Protein AF-A0A848XUY5-F1 (afdb_monomer)

pLDDT: mean 81.18, std 20.62, range [21.52, 98.75]

Foldseek 3Di:
DKKWKWKDDPPDPDIDIDIDDDFAWEFCCGVVHPPDPQTHNGFWTWHQDPQWTKIAGPPGPQAKAFPNHGDRIDTAHQWGWIQGNNMIMTMHHPDDDPPDPDDDDDDDDDDDDDDDDDDDDDDDDDDDDDDDDDDDDDDDDDDDDDDDDDDDDDDDDDDDDDDDDDDDDDDDDDDDDDDDPPDPDQAWWKWKKKAQPPPRDIDIDIGGPFAWEFCDPPGNHHDNDPQTHRTAWTWGADPLWIKIAGPPGPNAKADPNHGDRIDTAGQKHWIDSPPMIMIMHIPPDDDPDDDDDPPPPPPPPFQFWFQPLVVRATHNDDDDDDPQPPPPQLLDQAHAPVVVVVVLQAEAEAAEEEEALALLSLLLLLQQQLLFNAQSRAAYEHRDPANCVLVQLLCVLLLQDQQHFDLDAQLLASLDLRSPPGQLQVQLVCCVVVVDPVVRNVVSVCQVVQPPPRHPGDTHRNNSRRVSSVLSCVQQVVVSRYDNWDWQEWHHYPVQWIKIWIFDDDDDPSNTTYIYIYQEYEYENAFRGATDDPQLSVVCVVPVPCQFEDESSHRHVVVLVCQLPPNWEEEEEDQAPSSLSVLVSQVCSCPVRVGNHAYEYEDQDQQPWAQDDVPDGFDADLSHTAQDSCLQVVLLDPDVVVCLLPDDLVVLLVVCVSNDDHHDHPDPVSSVSSVVCVVVVRYHYDHFDWPHWDADPVRWIWTWTADDDDDGDTDIDTTRHYYYHDGGHQALCSPSHSVNVCVSLVADAGPVNAGEADPLQWSVSNRGPLGTYGYFASRQPSYSTPPRNGSVNSSSNSVSVLVVCVVSVRPRRHDCDPVSVVVSSVCSVVSHRD

Nearest PDB structures (foldseek):
  8p5x-assembly1_G  TM=8.507E-01  e=6.288E-07  Corynebacterium glutamicum ATCC 13032
  6i2p-assembly1_D  TM=8.169E-01  e=5.958E-07  Mycobacterium tuberculosis H37Rv
  7rj3-assembly3_C  TM=8.129E-01  e=7.392E-07  Mycobacterium tuberculosis
  3poa-assembly1_A  TM=7.738E-01  e=2.172E-06  Mycobacterium tuberculosis
  2kb4-assembly1_A  TM=5.402E-01  e=4.312E-07  Corynebacterium glutamicum

Structure (mmCIF, N/CA/C/O backbone):
data_AF-A0A848XUY5-F1
#
_entry.id   AF-A0A848XUY5-F1
#
loop_
_atom_site.group_PDB
_atom_site.id
_atom_site.type_symbol
_atom_site.label_atom_id
_atom_site.label_alt_id
_atom_site.label_comp_id
_atom_site.label_asym_id
_atom_site.label_entity_id
_atom_site.label_seq_id
_atom_site.pdbx_PDB_ins_code
_atom_site.Cartn_x
_atom_site.Cartn_y
_atom_site.Cartn_z
_atom_site.occupancy
_atom_site.B_iso_or_equiv
_atom_site.auth_seq_id
_atom_site.auth_comp_id
_atom_site.auth_asym_id
_atom_site.auth_atom_id
_atom_site.pdbx_PDB_model_num
ATOM 1 N N . MET A 1 1 ? 24.608 6.977 44.009 1.00 84.44 1 MET A N 1
ATOM 2 C CA . MET A 1 1 ? 25.437 6.082 44.845 1.00 84.44 1 MET A CA 1
ATOM 3 C C . MET A 1 1 ? 26.122 5.158 43.877 1.00 84.44 1 MET A C 1
ATOM 5 O O . MET A 1 1 ? 25.407 4.545 43.091 1.00 84.44 1 MET A O 1
ATOM 9 N N . GLN A 1 2 ? 27.449 5.103 43.902 1.00 90.62 2 GLN A N 1
ATOM 10 C CA . GLN A 1 2 ? 28.195 4.242 42.998 1.00 90.62 2 GLN A CA 1
ATOM 11 C C . GLN A 1 2 ? 28.331 2.852 43.626 1.00 90.62 2 GLN A C 1
ATOM 13 O O . GLN A 1 2 ? 28.545 2.725 44.833 1.00 90.62 2 GLN A O 1
ATOM 18 N N . ILE A 1 3 ? 28.183 1.816 42.814 1.00 92.25 3 ILE A N 1
ATOM 19 C CA . ILE A 1 3 ? 28.379 0.426 43.212 1.00 92.25 3 ILE A CA 1
ATOM 20 C C . ILE A 1 3 ? 29.400 -0.243 42.308 1.00 92.25 3 ILE A C 1
ATOM 22 O O . ILE A 1 3 ? 29.560 0.124 41.142 1.00 92.25 3 ILE A O 1
ATOM 26 N N . HIS A 1 4 ? 30.045 -1.248 42.874 1.00 93.00 4 HIS A N 1
ATOM 27 C CA . HIS A 1 4 ? 30.844 -2.239 42.190 1.00 93.00 4 HIS A CA 1
ATOM 28 C C . HIS A 1 4 ? 30.069 -3.562 42.150 1.00 93.00 4 HIS A C 1
ATOM 30 O O . HIS A 1 4 ? 29.403 -3.923 43.124 1.00 93.00 4 HIS A O 1
ATOM 36 N N . LEU A 1 5 ? 30.120 -4.250 41.014 1.00 93.38 5 LEU A N 1
ATOM 37 C CA . LEU A 1 5 ? 29.415 -5.497 40.740 1.00 93.38 5 LEU A CA 1
ATOM 38 C C . LEU A 1 5 ? 30.357 -6.489 40.072 1.00 93.38 5 LEU A C 1
ATOM 40 O O . LEU A 1 5 ? 30.982 -6.153 39.064 1.00 93.38 5 LEU A O 1
ATOM 44 N N . THR A 1 6 ? 30.360 -7.722 40.559 1.00 92.50 6 THR A N 1
ATOM 45 C CA . THR A 1 6 ? 30.968 -8.871 39.883 1.00 92.50 6 THR A CA 1
ATOM 46 C C . THR A 1 6 ? 29.929 -9.974 39.712 1.00 92.50 6 THR A C 1
ATOM 48 O O . THR A 1 6 ? 28.989 -10.090 40.499 1.00 92.50 6 THR A O 1
ATOM 51 N N . TRP A 1 7 ? 30.049 -10.783 38.661 1.00 92.75 7 TRP A N 1
ATOM 52 C CA . TRP A 1 7 ? 29.212 -11.972 38.495 1.00 92.75 7 TRP A CA 1
ATOM 53 C C . TRP A 1 7 ? 29.959 -13.109 37.810 1.00 92.75 7 TRP A C 1
ATOM 55 O O . TRP A 1 7 ? 30.884 -12.879 37.027 1.00 92.75 7 TRP A O 1
ATOM 65 N N . GLN A 1 8 ? 29.532 -14.337 38.102 1.00 81.69 8 GLN A N 1
ATOM 66 C CA . GLN A 1 8 ? 30.068 -15.557 37.508 1.00 81.69 8 GLN A CA 1
ATOM 67 C C . GLN A 1 8 ? 28.933 -16.443 36.988 1.00 81.69 8 GLN A C 1
ATOM 69 O O . GLN A 1 8 ? 27.937 -16.690 37.677 1.00 81.69 8 GLN A O 1
ATOM 74 N N . GLU A 1 9 ? 29.094 -16.929 35.760 1.00 78.56 9 GLU A N 1
ATOM 75 C CA . GLU A 1 9 ? 28.190 -17.908 35.158 1.00 78.56 9 GLU A CA 1
ATOM 76 C C . GLU A 1 9 ? 28.526 -19.341 35.623 1.00 78.56 9 GLU A C 1
ATOM 78 O O . GLU A 1 9 ? 29.703 -19.671 35.782 1.00 78.56 9 GLU A O 1
ATOM 83 N N . PRO A 1 10 ? 27.526 -20.220 35.831 1.00 67.25 10 PRO A N 1
ATOM 84 C CA . PRO A 1 10 ? 27.782 -21.627 36.134 1.00 67.25 10 PRO A CA 1
ATOM 85 C C . PRO A 1 10 ? 28.558 -22.306 35.003 1.00 67.25 10 PRO A C 1
ATOM 87 O O . PRO A 1 10 ? 28.301 -22.040 33.829 1.00 67.25 10 PRO A O 1
ATOM 90 N N . ASP A 1 11 ? 29.462 -23.218 35.363 1.00 63.69 11 ASP A N 1
ATOM 91 C CA . ASP A 1 11 ? 30.249 -24.041 34.431 1.00 63.69 11 ASP A CA 1
ATOM 92 C C . ASP A 1 11 ? 31.072 -23.236 33.394 1.00 63.69 11 ASP A C 1
ATOM 94 O O . ASP A 1 11 ? 31.400 -23.741 32.317 1.00 63.69 11 ASP A O 1
ATOM 98 N N . SER A 1 12 ? 31.423 -21.985 33.720 1.00 61.41 12 SER A N 1
ATOM 99 C CA . SER A 1 12 ? 32.083 -21.034 32.821 1.00 61.41 12 SER A CA 1
ATOM 100 C C . SER A 1 12 ? 33.153 -20.199 33.542 1.00 61.41 12 SER A C 1
ATOM 102 O O . SER A 1 12 ? 32.933 -19.705 34.647 1.00 61.41 12 SER A O 1
ATOM 104 N N . ASP A 1 13 ? 34.293 -19.975 32.878 1.00 58.00 13 ASP A N 1
ATOM 105 C CA . ASP A 1 13 ? 35.346 -19.036 33.317 1.00 58.00 13 ASP A CA 1
ATOM 106 C C . ASP A 1 13 ? 34.985 -17.560 33.008 1.00 58.00 13 ASP A C 1
ATOM 108 O O . ASP A 1 13 ? 35.811 -16.654 33.148 1.00 58.00 13 ASP A O 1
ATOM 112 N N . VAL A 1 14 ? 33.758 -17.290 32.538 1.00 57.22 14 VAL A N 1
ATOM 113 C CA . VAL A 1 14 ? 33.273 -15.931 32.261 1.00 57.22 14 VAL A CA 1
ATOM 114 C C . VAL A 1 14 ? 32.941 -15.221 33.573 1.00 57.22 14 VAL A C 1
ATOM 116 O O . VAL A 1 14 ? 31.885 -15.424 34.176 1.00 57.22 14 VAL A O 1
ATOM 119 N N . HIS A 1 15 ? 33.852 -14.335 33.970 1.00 74.06 15 HIS A N 1
ATOM 120 C CA . HIS A 1 15 ? 33.647 -13.348 35.021 1.00 74.06 15 HIS A CA 1
ATOM 121 C C . HIS A 1 15 ? 33.309 -11.988 34.406 1.00 74.06 15 HIS A C 1
ATOM 123 O O . HIS A 1 15 ? 34.047 -11.476 33.559 1.00 74.06 15 HIS A O 1
ATOM 129 N N . GLY A 1 16 ? 32.200 -11.395 34.841 1.00 84.81 16 GLY A N 1
ATOM 130 C CA . GLY A 1 16 ? 31.842 -10.018 34.519 1.00 84.81 16 GLY A CA 1
ATOM 131 C C . GLY A 1 16 ? 32.128 -9.079 35.685 1.00 84.81 16 GLY A C 1
ATOM 132 O O . GLY A 1 16 ? 31.945 -9.450 36.841 1.00 84.81 16 GLY A O 1
ATOM 133 N N . GLU A 1 17 ? 32.556 -7.858 35.372 1.00 91.50 17 GLU A N 1
ATOM 134 C CA . GLU A 1 17 ? 32.852 -6.793 36.332 1.00 91.50 17 GLU A CA 1
ATOM 135 C C . GLU A 1 17 ? 32.244 -5.478 35.819 1.00 91.50 17 GLU A C 1
ATOM 137 O O . GLU A 1 17 ? 32.333 -5.158 34.628 1.00 91.50 17 GLU A O 1
ATOM 142 N N . TRP A 1 18 ? 31.601 -4.706 36.694 1.00 92.12 18 TRP A N 1
ATOM 143 C CA . TRP A 1 18 ? 31.014 -3.415 36.341 1.00 92.12 18 TRP A CA 1
ATOM 144 C C . TRP A 1 18 ? 31.002 -2.446 37.521 1.00 92.12 18 TRP A C 1
ATOM 146 O O . TRP A 1 18 ? 30.765 -2.830 38.661 1.00 92.12 18 TRP A O 1
ATOM 156 N N . THR A 1 19 ? 31.206 -1.160 37.236 1.00 92.94 19 THR A N 1
ATOM 157 C CA . THR A 1 19 ? 31.108 -0.084 38.230 1.00 92.94 19 THR A CA 1
ATOM 158 C C . THR A 1 19 ? 30.273 1.066 37.675 1.00 92.94 19 THR A C 1
ATOM 160 O O . THR A 1 19 ? 30.491 1.494 36.540 1.00 92.94 19 THR A O 1
ATOM 163 N N . GLY A 1 20 ? 29.347 1.600 38.472 1.00 88.81 20 GLY A N 1
ATOM 164 C CA . GLY A 1 20 ? 28.476 2.704 38.061 1.00 88.81 20 GLY A CA 1
ATOM 165 C C . GLY A 1 20 ? 27.367 3.009 39.066 1.00 88.81 20 GLY A C 1
ATOM 166 O O . GLY A 1 20 ? 27.387 2.519 40.192 1.00 88.81 20 GLY A O 1
ATOM 167 N N . ASP A 1 21 ? 26.431 3.873 38.681 1.00 92.19 21 ASP A N 1
ATOM 168 C CA . ASP A 1 21 ? 25.461 4.472 39.601 1.00 92.19 21 ASP A CA 1
ATOM 169 C C . ASP A 1 21 ? 24.143 3.699 39.749 1.00 92.19 21 ASP A C 1
ATOM 171 O O . ASP A 1 21 ? 23.639 3.083 38.813 1.00 92.19 21 ASP A O 1
ATOM 175 N N . LEU A 1 22 ? 23.560 3.812 40.945 1.00 88.56 22 LEU A N 1
ATOM 176 C CA . LEU A 1 22 ? 22.193 3.403 41.271 1.00 88.56 22 LEU A CA 1
ATOM 177 C C . LEU A 1 22 ? 21.163 4.523 41.015 1.00 88.56 22 LEU A C 1
ATOM 179 O O . LEU A 1 22 ? 21.488 5.695 41.239 1.00 88.56 22 LEU A O 1
ATOM 183 N N . PRO A 1 23 ? 19.903 4.186 40.665 1.00 91.62 23 PRO A N 1
ATOM 184 C CA . PRO A 1 23 ? 19.337 2.833 40.589 1.00 91.62 23 PRO A CA 1
ATOM 185 C C . PRO A 1 23 ? 19.767 2.074 39.328 1.00 91.62 23 PRO A C 1
ATOM 187 O O . PRO A 1 23 ? 19.905 2.665 38.258 1.00 91.62 23 PRO A O 1
ATOM 190 N N . LEU A 1 24 ? 19.948 0.758 39.453 1.00 94.94 24 LEU A N 1
ATOM 191 C CA . LEU A 1 24 ? 20.446 -0.098 38.377 1.00 94.94 24 LEU A CA 1
ATOM 192 C C . LEU A 1 24 ? 19.530 -1.298 38.158 1.00 94.94 24 LEU A C 1
ATOM 194 O O . LEU A 1 24 ? 19.258 -2.054 39.088 1.00 94.94 24 LEU A O 1
ATOM 198 N N . THR A 1 25 ? 19.114 -1.520 36.915 1.00 95.81 25 THR A N 1
ATOM 199 C CA . THR A 1 25 ? 18.418 -2.748 36.515 1.00 95.81 25 THR A CA 1
ATOM 200 C C . THR A 1 25 ? 19.422 -3.748 35.950 1.00 95.81 25 THR A C 1
ATOM 202 O O . THR A 1 25 ? 20.247 -3.392 35.109 1.00 95.81 25 THR A O 1
ATOM 205 N N . LEU A 1 26 ? 19.331 -4.997 36.400 1.00 94.50 26 LEU A N 1
ATOM 206 C CA . LEU A 1 26 ? 20.158 -6.126 35.990 1.00 94.50 26 LEU A CA 1
ATOM 207 C C . LEU A 1 26 ? 19.325 -7.130 35.195 1.00 94.50 26 LEU A C 1
ATOM 209 O O . LEU A 1 26 ? 18.190 -7.446 35.556 1.00 94.50 26 LEU A O 1
ATOM 213 N N . GLY A 1 27 ? 19.895 -7.653 34.117 1.00 91.25 27 GLY A N 1
ATOM 214 C CA . GLY A 1 27 ? 19.245 -8.586 33.211 1.00 91.25 27 GLY A CA 1
ATOM 215 C C . GLY A 1 27 ? 20.075 -8.846 31.955 1.00 91.25 27 GLY A C 1
ATOM 216 O O . GLY A 1 27 ? 21.204 -8.377 31.807 1.00 91.25 27 GLY A O 1
ATOM 217 N N . ARG A 1 28 ? 19.507 -9.610 31.024 1.00 89.69 28 ARG A N 1
ATOM 218 C CA . ARG A 1 28 ? 20.199 -10.024 29.794 1.00 89.69 28 ARG A CA 1
ATOM 219 C C . ARG A 1 28 ? 20.286 -8.928 28.728 1.00 89.69 28 ARG A C 1
ATOM 221 O O . ARG A 1 28 ? 21.084 -9.034 27.806 1.00 89.69 28 ARG A O 1
ATOM 228 N N . THR A 1 29 ? 19.472 -7.875 28.827 1.00 84.31 29 THR A N 1
ATOM 229 C CA . THR A 1 29 ? 19.471 -6.750 27.867 1.00 84.31 29 THR A CA 1
ATOM 230 C C . THR A 1 29 ? 19.693 -5.389 28.529 1.00 84.31 29 THR A C 1
ATOM 232 O O . THR A 1 29 ? 19.430 -4.357 27.916 1.00 84.31 29 THR A O 1
ATOM 235 N N . THR A 1 30 ? 20.154 -5.372 29.780 1.00 89.12 30 THR A N 1
ATOM 236 C CA . THR A 1 30 ? 20.510 -4.157 30.527 1.00 89.12 30 THR A CA 1
ATOM 237 C C . THR A 1 30 ? 21.969 -3.754 30.278 1.00 89.12 30 THR A C 1
ATOM 239 O O . THR A 1 30 ? 22.682 -4.391 29.503 1.00 89.12 30 THR A O 1
ATOM 242 N N . LYS A 1 31 ? 22.443 -2.691 30.940 1.00 84.75 31 LYS A N 1
ATOM 243 C CA . LYS A 1 31 ? 23.869 -2.341 31.007 1.00 84.75 31 LYS A CA 1
ATOM 244 C C . LYS A 1 31 ? 24.259 -2.166 32.487 1.00 84.75 31 LYS A C 1
ATOM 246 O O . LYS A 1 31 ? 23.826 -1.172 33.063 1.00 84.75 31 LYS A O 1
ATOM 251 N N . PRO A 1 32 ? 25.036 -3.085 33.095 1.00 89.50 32 PRO A N 1
ATOM 252 C CA . PRO A 1 32 ? 25.695 -4.240 32.480 1.00 89.50 32 PRO A CA 1
ATOM 253 C C . PRO A 1 32 ? 24.696 -5.297 31.989 1.00 89.50 32 PRO A C 1
ATOM 255 O O . PRO A 1 32 ? 23.566 -5.362 32.473 1.00 89.50 32 PRO A O 1
ATOM 258 N N . ALA A 1 33 ? 25.116 -6.097 31.009 1.00 88.69 33 ALA A N 1
ATOM 259 C CA . ALA A 1 33 ? 24.353 -7.230 30.497 1.00 88.69 33 ALA A CA 1
ATOM 260 C C . ALA A 1 33 ? 24.896 -8.520 31.118 1.00 88.69 33 ALA A C 1
ATOM 262 O O . ALA A 1 33 ? 26.097 -8.777 31.044 1.00 88.69 33 ALA A O 1
ATOM 263 N N . ILE A 1 34 ? 24.012 -9.322 31.705 1.00 88.94 34 ILE A N 1
ATOM 264 C CA . ILE A 1 34 ? 24.334 -10.645 32.248 1.00 88.94 34 ILE A CA 1
ATOM 265 C C . ILE A 1 34 ? 23.803 -11.673 31.240 1.00 88.94 34 ILE A C 1
ATOM 267 O O . ILE A 1 34 ? 22.612 -12.003 31.257 1.00 88.94 34 ILE A O 1
ATOM 271 N N . ASP A 1 35 ? 24.650 -12.111 30.300 1.00 82.75 35 ASP A N 1
ATOM 272 C CA . ASP A 1 35 ? 24.235 -12.848 29.089 1.00 82.75 35 ASP A CA 1
ATOM 273 C C . ASP A 1 35 ? 24.018 -14.355 29.295 1.00 82.75 35 ASP A C 1
ATOM 275 O O . ASP A 1 35 ? 24.440 -15.203 28.511 1.00 82.75 35 ASP A O 1
ATOM 279 N N . HIS A 1 36 ? 23.278 -14.700 30.345 1.00 84.81 36 HIS A N 1
ATOM 280 C CA . HIS A 1 36 ? 22.932 -16.083 30.629 1.00 84.81 36 HIS A CA 1
ATOM 281 C C . HIS A 1 36 ? 21.496 -16.411 30.160 1.00 84.81 36 HIS A C 1
ATOM 283 O O . HIS A 1 36 ? 20.560 -15.682 30.506 1.00 84.81 36 HIS A O 1
ATOM 289 N N . PRO A 1 37 ? 21.231 -17.523 29.438 1.00 85.00 37 PRO A N 1
ATOM 290 C CA . PRO A 1 37 ? 19.901 -17.839 28.886 1.00 85.00 37 PRO A CA 1
ATOM 291 C C . PRO A 1 37 ? 18.752 -17.925 29.904 1.00 85.00 37 PRO A C 1
ATOM 293 O O . PRO A 1 37 ? 17.587 -17.741 29.543 1.00 85.00 37 PRO A O 1
ATOM 296 N N . GLN A 1 38 ? 19.067 -18.201 31.173 1.00 86.56 38 GLN A N 1
ATOM 297 C CA . GLN A 1 38 ? 18.101 -18.233 32.278 1.00 86.56 38 GLN A CA 1
ATOM 298 C C . GLN A 1 38 ? 17.907 -16.871 32.977 1.00 86.56 38 GLN A C 1
ATOM 300 O O . GLN A 1 38 ? 17.117 -16.778 33.915 1.00 86.56 38 GLN A O 1
ATOM 305 N N . VAL A 1 39 ? 18.565 -15.805 32.518 1.00 90.31 39 VAL A N 1
ATOM 306 C CA . VAL A 1 39 ? 18.364 -14.437 33.008 1.00 90.31 39 VAL A CA 1
ATOM 307 C C . VAL A 1 39 ? 17.351 -13.706 32.109 1.00 90.31 39 VAL A C 1
ATOM 309 O O . VAL A 1 39 ? 17.447 -13.694 30.876 1.00 90.31 39 VAL A O 1
ATOM 312 N N . THR A 1 40 ? 16.327 -13.119 32.735 1.00 92.12 40 THR A N 1
ATOM 313 C CA . THR A 1 40 ? 15.281 -12.324 32.066 1.00 92.12 40 THR A CA 1
ATOM 314 C C . THR A 1 40 ? 15.867 -11.028 31.477 1.00 92.12 40 THR A C 1
ATOM 316 O O . THR A 1 40 ? 16.925 -10.574 31.907 1.00 92.12 40 THR A O 1
ATOM 319 N N . ARG A 1 41 ? 15.212 -10.434 30.463 1.00 88.75 41 ARG A N 1
ATOM 320 C CA . ARG A 1 41 ? 15.667 -9.196 29.782 1.00 88.75 41 ARG A CA 1
ATOM 321 C C . ARG A 1 41 ? 15.962 -8.067 30.777 1.00 88.75 41 ARG A C 1
ATOM 323 O O . ARG A 1 41 ? 17.072 -7.543 30.789 1.00 88.75 41 ARG A O 1
ATOM 330 N N . GLU A 1 42 ? 14.996 -7.808 31.649 1.00 92.88 42 GLU A N 1
ATOM 331 C CA . GLU A 1 42 ? 15.132 -7.124 32.935 1.00 92.88 42 GLU A CA 1
ATOM 332 C C . GLU A 1 42 ? 14.764 -8.178 33.991 1.00 92.88 42 GLU A C 1
ATOM 334 O O . GLU A 1 42 ? 13.758 -8.867 33.824 1.00 92.88 42 GLU A O 1
ATOM 339 N N . HIS A 1 43 ? 15.615 -8.408 34.991 1.00 94.50 43 HIS A N 1
ATOM 340 C CA . HIS A 1 43 ? 15.476 -9.516 35.946 1.00 94.50 43 HIS A CA 1
ATOM 341 C C . HIS A 1 43 ? 15.237 -8.997 37.361 1.00 94.50 43 HIS A C 1
ATOM 343 O O . HIS A 1 43 ? 14.264 -9.381 38.000 1.00 94.50 43 HIS A O 1
ATOM 349 N N . ALA A 1 44 ? 16.105 -8.099 37.824 1.00 95.12 44 ALA A N 1
ATOM 350 C CA . ALA A 1 44 ? 16.014 -7.481 39.137 1.00 95.12 44 ALA A CA 1
ATOM 351 C C . ALA A 1 44 ? 16.512 -6.033 39.079 1.00 95.12 44 ALA A C 1
ATOM 353 O O . ALA A 1 44 ? 17.289 -5.671 38.193 1.00 95.12 44 ALA A O 1
ATOM 354 N N . ARG A 1 45 ? 16.091 -5.201 40.031 1.00 96.56 45 ARG A N 1
ATOM 355 C CA . ARG A 1 45 ? 16.589 -3.834 40.221 1.00 96.56 45 ARG A CA 1
ATOM 356 C C . ARG A 1 45 ? 17.271 -3.701 41.576 1.00 96.56 45 ARG A C 1
ATOM 358 O O . ARG A 1 45 ? 16.760 -4.197 42.577 1.00 96.56 45 ARG A O 1
ATOM 365 N N . LEU A 1 46 ? 18.399 -3.001 41.589 1.00 95.62 46 LEU A N 1
ATOM 366 C CA . LEU A 1 46 ? 19.055 -2.491 42.783 1.00 95.62 46 LEU A CA 1
ATOM 367 C C . LEU A 1 46 ? 18.706 -1.009 42.962 1.00 95.62 46 LEU A C 1
ATOM 369 O O . LEU A 1 46 ? 18.825 -0.213 42.027 1.00 95.62 46 LEU A O 1
ATOM 373 N N . ASP A 1 47 ? 18.324 -0.641 44.179 1.00 94.56 47 ASP A N 1
ATOM 374 C CA . ASP A 1 47 ? 18.106 0.732 44.638 1.00 94.56 47 ASP A CA 1
ATOM 375 C C . ASP A 1 47 ? 18.969 0.996 45.891 1.00 94.56 47 ASP A C 1
ATOM 377 O O . ASP A 1 47 ? 19.313 0.062 46.614 1.00 94.56 47 ASP A O 1
ATOM 381 N N . TRP A 1 48 ? 19.311 2.258 46.182 1.00 93.19 48 TRP A N 1
ATOM 382 C CA . TRP A 1 48 ? 19.951 2.645 47.453 1.00 93.19 48 TRP A CA 1
ATOM 383 C C . TRP A 1 48 ? 18.965 3.442 48.306 1.00 93.19 48 TRP A C 1
ATOM 385 O O . TRP A 1 48 ? 18.569 4.544 47.923 1.00 93.19 48 TRP A O 1
ATOM 395 N N . VAL A 1 49 ? 18.571 2.891 49.454 1.00 89.25 49 VAL A N 1
ATOM 396 C CA . VAL A 1 49 ? 17.542 3.453 50.343 1.00 89.25 49 VAL A CA 1
ATOM 397 C C . VAL A 1 49 ? 18.030 3.358 51.786 1.00 89.25 49 VAL A C 1
ATOM 399 O O . VAL A 1 49 ? 18.567 2.332 52.184 1.00 89.25 49 VAL A O 1
ATOM 402 N N . ASP A 1 50 ? 17.894 4.442 52.554 1.00 82.94 50 ASP A N 1
ATOM 403 C CA . ASP A 1 50 ? 18.211 4.517 53.993 1.00 82.94 50 ASP A CA 1
ATOM 404 C C . ASP A 1 50 ? 19.591 3.958 54.411 1.00 82.94 50 ASP A C 1
ATOM 406 O O . ASP A 1 50 ? 19.791 3.491 55.531 1.00 82.94 50 ASP A O 1
ATOM 410 N N . GLY A 1 51 ? 20.580 4.053 53.513 1.00 82.69 51 GLY A N 1
ATOM 411 C CA . GLY A 1 51 ? 21.949 3.583 53.750 1.00 82.69 51 GLY A CA 1
ATOM 412 C C . GLY A 1 51 ? 22.201 2.115 53.386 1.00 82.69 51 GLY A C 1
ATOM 413 O O . GLY A 1 51 ? 23.224 1.571 53.795 1.00 82.69 51 GLY A O 1
ATOM 414 N N . GLN A 1 52 ? 21.292 1.479 52.642 1.00 87.38 52 GLN A N 1
ATOM 415 C CA . GLN A 1 52 ? 21.384 0.076 52.241 1.00 87.38 52 GLN A CA 1
ATOM 416 C C . GLN A 1 52 ? 21.020 -0.145 50.765 1.00 87.38 52 GLN A C 1
ATOM 418 O O . GLN A 1 52 ? 20.247 0.607 50.165 1.00 87.38 52 GLN A O 1
ATOM 423 N N . LEU A 1 53 ? 21.552 -1.226 50.198 1.00 93.44 53 LEU A N 1
ATOM 424 C CA . LEU A 1 53 ? 21.152 -1.798 48.919 1.00 93.44 53 LEU A CA 1
ATOM 425 C C . LEU A 1 53 ? 19.843 -2.569 49.078 1.00 93.44 53 LEU A C 1
ATOM 427 O O . LEU A 1 53 ? 19.744 -3.490 49.889 1.00 93.44 53 LEU A O 1
ATOM 431 N N . ILE A 1 54 ? 18.860 -2.221 48.256 1.00 95.56 54 ILE A N 1
ATOM 432 C CA . ILE A 1 54 ? 17.582 -2.915 48.146 1.00 95.56 54 ILE A CA 1
ATOM 433 C C . ILE A 1 54 ? 17.550 -3.627 46.797 1.00 95.56 54 ILE A C 1
ATOM 435 O O . ILE A 1 54 ? 17.578 -2.974 45.755 1.00 95.56 54 ILE A O 1
ATOM 439 N N . LEU A 1 55 ? 17.464 -4.954 46.816 1.00 96.31 55 LEU A N 1
ATOM 440 C CA . LEU A 1 55 ? 17.252 -5.787 45.634 1.00 96.31 55 LEU A CA 1
ATOM 441 C C . LEU A 1 55 ? 15.753 -6.058 45.477 1.00 96.31 55 LEU A C 1
ATOM 443 O O . LEU A 1 55 ? 15.094 -6.406 46.452 1.00 96.31 55 LEU A O 1
ATOM 447 N N . THR A 1 56 ? 15.212 -5.900 44.271 1.00 96.44 56 THR A N 1
ATOM 448 C CA . THR A 1 56 ? 13.798 -6.166 43.944 1.00 96.44 56 THR A CA 1
ATOM 449 C C . THR A 1 56 ? 13.708 -6.994 42.665 1.00 96.44 56 THR A C 1
ATOM 451 O O . THR A 1 56 ? 14.262 -6.582 41.646 1.00 96.44 56 THR A O 1
ATOM 454 N N . ASP A 1 57 ? 13.013 -8.129 42.693 1.00 96.12 57 ASP A N 1
ATOM 455 C CA . ASP A 1 57 ? 12.733 -8.939 41.500 1.00 96.12 57 ASP A CA 1
ATOM 456 C C . ASP A 1 57 ? 11.691 -8.241 40.603 1.00 96.12 57 ASP A C 1
ATOM 458 O O . ASP A 1 57 ? 10.770 -7.583 41.091 1.00 96.12 57 ASP A O 1
ATOM 462 N N . LEU A 1 58 ? 11.846 -8.347 39.281 1.00 93.50 58 LEU A N 1
ATOM 463 C CA . LEU A 1 58 ? 10.973 -7.708 38.288 1.00 93.50 58 LEU A CA 1
ATOM 464 C C . LEU A 1 58 ? 10.077 -8.731 37.566 1.00 93.50 58 LEU A C 1
ATOM 466 O O . LEU A 1 58 ? 10.009 -8.745 36.338 1.00 93.50 58 LEU A O 1
ATOM 470 N N . GLU A 1 59 ? 9.408 -9.595 38.335 1.00 91.19 59 GLU A N 1
ATOM 471 C CA . GLU A 1 59 ? 8.591 -10.719 37.841 1.00 91.19 59 GLU A CA 1
ATOM 472 C C . GLU A 1 59 ? 9.406 -11.669 36.937 1.00 91.19 59 GLU A C 1
ATOM 474 O O . GLU A 1 59 ? 9.000 -12.070 35.839 1.00 91.19 59 GLU A O 1
ATOM 479 N N . SER A 1 60 ? 10.614 -12.007 37.388 1.00 92.31 60 SER A N 1
ATOM 480 C CA . SER A 1 60 ? 11.581 -12.773 36.614 1.00 92.31 60 SER A CA 1
ATOM 481 C C . SER A 1 60 ? 11.143 -14.226 36.395 1.00 92.31 60 SER A C 1
ATOM 483 O O . SER A 1 60 ? 10.509 -14.866 37.232 1.00 92.31 60 SER A O 1
ATOM 485 N N . ARG A 1 61 ? 11.517 -14.805 35.244 1.00 86.69 61 ARG A N 1
ATOM 486 C CA . ARG A 1 61 ? 11.077 -16.164 34.876 1.00 86.69 61 ARG A CA 1
ATOM 487 C C . ARG A 1 61 ? 11.608 -17.259 35.808 1.00 86.69 61 ARG A C 1
ATOM 489 O O . ARG A 1 61 ? 10.943 -18.279 35.962 1.00 86.69 61 ARG A O 1
ATOM 496 N N . ASN A 1 62 ? 12.815 -17.080 36.341 1.00 88.00 62 ASN A N 1
ATOM 497 C CA . ASN A 1 62 ? 13.544 -18.113 37.082 1.00 88.00 62 ASN A CA 1
ATOM 498 C C . ASN A 1 62 ? 13.859 -17.716 38.535 1.00 88.00 62 ASN A C 1
ATOM 500 O O . ASN A 1 62 ? 14.504 -18.498 39.225 1.00 88.00 62 ASN A O 1
ATOM 504 N N . GLY A 1 63 ? 13.391 -16.548 38.988 1.00 89.62 63 GLY A N 1
ATOM 505 C CA . GLY A 1 63 ? 13.551 -16.057 40.353 1.00 89.62 63 GLY A CA 1
ATOM 506 C C . GLY A 1 63 ? 14.897 -15.386 40.642 1.00 89.62 63 GLY A C 1
ATOM 507 O O . GLY A 1 63 ? 15.956 -15.792 40.149 1.00 89.62 63 GLY A O 1
ATOM 508 N N . THR A 1 64 ? 14.825 -14.388 41.520 1.00 95.25 64 THR A N 1
ATOM 509 C CA . THR A 1 64 ? 15.955 -13.821 42.259 1.00 95.25 64 THR A CA 1
ATOM 510 C C . THR A 1 64 ? 16.063 -14.502 43.627 1.00 95.25 64 THR A C 1
ATOM 512 O O . THR A 1 64 ? 15.047 -14.710 44.293 1.00 95.25 64 THR A O 1
ATOM 515 N N . PHE A 1 65 ? 17.278 -14.847 44.062 1.00 93.81 65 PHE A N 1
ATOM 516 C CA . PHE A 1 65 ? 17.524 -15.543 45.333 1.00 93.81 65 PHE A CA 1
ATOM 517 C C . PHE A 1 65 ? 18.589 -14.842 46.181 1.00 93.81 65 PHE A C 1
ATOM 519 O O . PHE A 1 65 ? 19.575 -14.331 45.647 1.00 93.81 65 PHE A O 1
ATOM 526 N N . VAL A 1 66 ? 18.432 -14.886 47.504 1.00 93.06 66 VAL A N 1
ATOM 527 C CA . VAL A 1 66 ? 19.422 -14.440 48.499 1.00 93.06 66 VAL A CA 1
ATOM 528 C C . VAL A 1 66 ? 19.538 -15.536 49.555 1.00 93.06 66 VAL A C 1
ATOM 530 O O . VAL A 1 66 ? 18.521 -16.007 50.052 1.00 93.06 66 VAL A O 1
ATOM 533 N N . ALA A 1 67 ? 20.763 -15.977 49.868 1.00 86.50 67 ALA A N 1
ATOM 534 C CA . ALA A 1 67 ? 21.014 -17.140 50.737 1.00 86.50 67 ALA A CA 1
ATOM 535 C C . ALA A 1 67 ? 20.189 -18.395 50.345 1.00 86.50 67 ALA A C 1
ATOM 537 O O . ALA A 1 67 ? 19.664 -19.104 51.197 1.00 86.50 67 ALA A O 1
ATOM 538 N N . ASP A 1 68 ? 20.062 -18.631 49.033 1.00 83.38 68 ASP A N 1
ATOM 539 C CA . ASP A 1 68 ? 19.261 -19.683 48.380 1.00 83.38 68 ASP A CA 1
ATOM 540 C C . ASP A 1 68 ? 17.735 -19.664 48.599 1.00 83.38 68 ASP A C 1
ATOM 542 O O . ASP A 1 68 ? 17.024 -20.459 47.977 1.00 83.38 68 ASP A O 1
ATOM 546 N N . GLU A 1 69 ? 17.196 -18.701 49.347 1.00 87.44 69 GLU A N 1
ATOM 547 C CA . GLU A 1 69 ? 15.755 -18.436 49.400 1.00 87.44 69 GLU A CA 1
ATOM 548 C C . GLU A 1 69 ? 15.328 -17.489 48.265 1.00 87.44 69 GLU A C 1
ATOM 550 O O . GLU A 1 69 ? 16.017 -16.515 47.953 1.00 87.44 69 GLU A O 1
ATOM 555 N N . GLN A 1 70 ? 14.192 -17.776 47.617 1.00 92.75 70 GLN A N 1
ATOM 556 C CA . GLN A 1 70 ? 13.639 -16.917 46.563 1.00 92.75 70 GLN A CA 1
ATOM 557 C C . GLN A 1 70 ? 12.995 -15.671 47.183 1.00 92.75 70 GLN A C 1
ATOM 559 O O . GLN A 1 70 ? 12.195 -15.787 48.111 1.00 92.75 70 GLN A O 1
ATOM 564 N N . VAL A 1 71 ? 13.306 -14.491 46.644 1.00 91.62 71 VAL A N 1
ATOM 565 C CA . VAL A 1 71 ? 12.868 -13.202 47.193 1.00 91.62 71 VAL A CA 1
ATOM 566 C C . VAL A 1 71 ? 12.253 -12.300 46.124 1.00 91.62 71 VAL A C 1
ATOM 568 O O . VAL A 1 71 ? 12.854 -12.056 45.082 1.00 91.62 71 VAL A O 1
ATOM 571 N N . ASP A 1 72 ? 11.083 -11.729 46.422 1.00 89.31 72 ASP A N 1
ATOM 572 C CA . ASP A 1 72 ? 10.515 -10.625 45.631 1.00 89.31 72 ASP A CA 1
ATOM 573 C C . ASP A 1 72 ? 11.261 -9.307 45.922 1.00 89.31 72 ASP A C 1
ATOM 575 O O . ASP A 1 72 ? 11.399 -8.435 45.064 1.00 89.31 72 ASP A O 1
ATOM 579 N N . ARG A 1 73 ? 11.755 -9.155 47.160 1.00 94.38 73 ARG A N 1
ATOM 580 C CA . ARG A 1 73 ? 12.557 -8.018 47.626 1.00 94.38 73 ARG A CA 1
ATOM 581 C C . ARG A 1 73 ? 13.445 -8.427 48.804 1.00 94.38 73 ARG A C 1
ATOM 583 O O . ARG A 1 73 ? 12.972 -9.117 49.703 1.00 94.38 73 ARG A O 1
ATOM 590 N N . ALA A 1 74 ? 14.691 -7.956 48.831 1.00 93.62 74 ALA A N 1
ATOM 591 C CA . ALA A 1 74 ? 15.650 -8.201 49.910 1.00 93.62 74 ALA A CA 1
ATOM 592 C C . ALA A 1 74 ? 16.505 -6.963 50.235 1.00 93.62 74 ALA A C 1
ATOM 594 O O . ALA A 1 74 ? 16.741 -6.106 49.381 1.00 93.62 74 ALA A O 1
ATOM 595 N N . GLU A 1 75 ? 16.982 -6.891 51.478 1.00 94.25 75 GLU A N 1
ATOM 596 C CA . GLU A 1 75 ? 17.894 -5.858 51.978 1.00 94.25 75 GLU A CA 1
ATOM 597 C C . GLU A 1 75 ? 19.305 -6.459 52.071 1.00 94.25 75 GLU A C 1
ATOM 599 O O . GLU A 1 75 ? 19.511 -7.455 52.761 1.00 94.25 75 GLU A O 1
ATOM 604 N N . LEU A 1 76 ? 20.270 -5.889 51.341 1.00 90.38 76 LEU A N 1
ATOM 605 C CA . LEU A 1 76 ? 21.639 -6.416 51.217 1.00 90.38 76 LEU A CA 1
ATOM 606 C C . LEU A 1 76 ? 22.679 -5.598 52.008 1.00 90.38 76 LEU A C 1
ATOM 608 O O . LEU A 1 76 ? 23.874 -5.866 51.918 1.00 90.38 76 LEU A O 1
ATOM 612 N N . GLY A 1 77 ? 22.269 -4.571 52.760 1.00 88.44 77 GLY A N 1
ATOM 613 C CA . GLY A 1 77 ? 23.202 -3.684 53.464 1.00 88.44 77 GLY A CA 1
ATOM 614 C C . GLY A 1 77 ? 24.126 -2.916 52.506 1.00 88.44 77 GLY A C 1
ATOM 615 O O . GLY A 1 77 ? 23.705 -2.504 51.430 1.00 88.44 77 GLY A O 1
ATOM 616 N N . ALA A 1 78 ? 25.388 -2.698 52.885 1.00 85.50 78 ALA A N 1
ATOM 617 C CA . ALA A 1 78 ? 26.370 -2.021 52.026 1.00 85.50 78 ALA A CA 1
ATOM 618 C C . ALA A 1 78 ? 27.031 -2.952 50.986 1.00 85.50 78 ALA A C 1
ATOM 620 O O . ALA A 1 78 ? 27.691 -2.469 50.068 1.00 85.50 78 ALA A O 1
ATOM 621 N N . SER A 1 79 ? 26.868 -4.270 51.119 1.00 91.19 79 SER A N 1
ATOM 622 C CA . SER A 1 79 ? 27.424 -5.276 50.209 1.00 91.19 79 SER A CA 1
ATOM 623 C C . SER A 1 79 ? 26.749 -6.628 50.422 1.00 91.19 79 SER A C 1
ATOM 625 O O . SER A 1 79 ? 26.571 -7.027 51.573 1.00 91.19 79 SER A O 1
ATOM 627 N N . GLY A 1 80 ? 26.467 -7.371 49.355 1.00 90.56 80 GLY A N 1
ATOM 628 C CA . GLY A 1 80 ? 25.868 -8.699 49.470 1.00 90.56 80 GLY A CA 1
ATOM 629 C C . GLY A 1 80 ? 25.981 -9.543 48.205 1.00 90.56 80 GLY A C 1
ATOM 630 O O . GLY A 1 80 ? 26.333 -9.046 47.138 1.00 90.56 80 GLY A O 1
ATOM 631 N N . THR A 1 81 ? 25.640 -10.821 48.341 1.00 93.19 81 THR A N 1
ATOM 632 C CA . THR A 1 81 ? 25.655 -11.813 47.258 1.00 93.19 81 THR A CA 1
ATOM 633 C C . THR A 1 81 ? 24.235 -12.308 47.004 1.00 93.19 81 THR A C 1
ATOM 635 O O . THR A 1 81 ? 23.505 -12.635 47.942 1.00 93.19 81 THR A O 1
ATOM 638 N N . PHE A 1 82 ? 23.834 -12.365 45.738 1.00 94.88 82 PHE A N 1
ATOM 639 C CA . PHE A 1 82 ? 22.515 -12.821 45.301 1.00 94.88 82 PHE A CA 1
ATOM 640 C C . PHE A 1 82 ? 22.620 -13.605 43.989 1.00 94.88 82 PHE A C 1
ATOM 642 O O . PHE A 1 82 ? 23.658 -13.605 43.330 1.00 94.88 82 PHE A O 1
ATOM 649 N N . ARG A 1 83 ? 21.551 -14.305 43.606 1.00 94.12 83 ARG A N 1
ATOM 650 C CA . ARG A 1 83 ? 21.522 -15.161 42.415 1.00 94.12 83 ARG A CA 1
ATOM 651 C C . ARG A 1 83 ? 20.369 -14.771 41.488 1.00 94.12 83 ARG A C 1
ATOM 653 O O . ARG A 1 83 ? 19.241 -14.620 41.949 1.00 94.12 83 ARG A O 1
ATOM 660 N N . LEU A 1 84 ? 20.649 -14.624 40.191 1.00 93.50 84 LEU A N 1
ATOM 661 C CA . LEU A 1 84 ? 19.668 -14.332 39.135 1.00 93.50 84 LEU A CA 1
ATOM 662 C C . LEU A 1 84 ? 19.517 -15.567 38.240 1.00 93.50 84 LEU A C 1
ATOM 664 O O . LEU A 1 84 ? 20.389 -15.859 37.415 1.00 93.50 84 LEU A O 1
ATOM 668 N N . GLY A 1 85 ? 18.436 -16.336 38.398 1.00 87.44 85 GLY A N 1
ATOM 669 C CA . GLY A 1 85 ? 18.396 -17.689 37.834 1.00 87.44 85 GLY A CA 1
ATOM 670 C C . GLY A 1 85 ? 19.535 -18.523 38.443 1.00 87.44 85 GLY A C 1
ATOM 671 O O . GLY A 1 85 ? 19.504 -18.739 39.649 1.00 87.44 85 GLY A O 1
ATOM 672 N N . PRO A 1 86 ? 20.550 -18.983 37.688 1.00 88.19 86 PRO A N 1
ATOM 673 C CA . PRO A 1 86 ? 21.699 -19.688 38.252 1.00 88.19 86 PRO A CA 1
ATOM 674 C C . PRO A 1 86 ? 22.965 -18.815 38.395 1.00 88.19 86 PRO A C 1
ATOM 676 O O . PRO A 1 86 ? 23.931 -19.273 38.992 1.00 88.19 86 PRO A O 1
ATOM 679 N N . VAL A 1 87 ? 22.982 -17.582 37.870 1.00 91.44 87 VAL A N 1
ATOM 680 C CA . VAL A 1 87 ? 24.165 -16.697 37.888 1.00 91.44 87 VAL A CA 1
ATOM 681 C C . VAL A 1 87 ? 24.329 -16.068 39.266 1.00 91.44 87 VAL A C 1
ATOM 683 O O . VAL A 1 87 ? 23.391 -15.432 39.749 1.00 91.44 87 VAL A O 1
ATOM 686 N N . VAL A 1 88 ? 25.508 -16.209 39.875 1.00 91.94 88 VAL A N 1
ATOM 687 C CA . VAL A 1 88 ? 25.843 -15.575 41.160 1.00 91.94 88 VAL A CA 1
ATOM 688 C C . VAL A 1 88 ? 26.396 -14.175 40.903 1.00 91.94 88 VAL A C 1
ATOM 690 O O . VAL A 1 88 ? 27.252 -13.996 40.038 1.00 91.94 88 VAL A O 1
ATOM 693 N N . VAL A 1 89 ? 25.892 -13.192 41.648 1.00 93.75 89 VAL A N 1
ATOM 694 C CA . VAL A 1 89 ? 26.254 -11.775 41.559 1.00 93.75 89 VAL A CA 1
ATOM 695 C C . VAL A 1 89 ? 26.649 -11.276 42.947 1.00 93.75 89 VAL A C 1
ATOM 697 O O . VAL A 1 89 ? 25.896 -11.448 43.907 1.00 93.75 89 VAL A O 1
ATOM 700 N N . GLU A 1 90 ? 27.803 -10.626 43.051 1.00 94.31 90 GLU A N 1
ATOM 701 C CA . GLU A 1 90 ? 28.243 -9.914 44.251 1.00 94.31 90 GLU A CA 1
ATOM 702 C C . GLU A 1 90 ? 28.165 -8.407 44.001 1.00 94.31 90 GLU A C 1
ATOM 704 O O . GLU A 1 90 ? 28.540 -7.917 42.935 1.00 94.31 90 GLU A O 1
ATOM 709 N N . VAL A 1 91 ? 27.656 -7.661 44.982 1.00 94.56 91 VAL A N 1
ATOM 710 C CA . VAL A 1 91 ? 27.536 -6.200 44.929 1.00 94.56 91 VAL A CA 1
ATOM 711 C C . VAL A 1 91 ? 28.192 -5.561 46.144 1.00 94.56 91 VAL A C 1
ATOM 713 O O . VAL A 1 91 ? 28.021 -6.029 47.269 1.00 94.56 91 VAL A O 1
ATOM 716 N N . GLN A 1 92 ? 28.891 -4.447 45.933 1.00 93.06 92 GLN A N 1
ATOM 717 C CA . GLN A 1 92 ? 29.448 -3.605 46.987 1.00 93.06 92 GLN A CA 1
ATOM 718 C C . GLN A 1 92 ? 29.182 -2.127 46.686 1.00 93.06 92 GLN A C 1
ATOM 720 O O . GLN A 1 92 ? 29.446 -1.645 45.586 1.00 93.06 92 GLN A O 1
ATOM 725 N N . ALA A 1 93 ? 28.680 -1.380 47.667 1.00 88.81 93 ALA A N 1
ATOM 726 C CA . ALA A 1 93 ? 28.561 0.068 47.573 1.00 88.81 93 ALA A CA 1
ATOM 727 C C . ALA A 1 93 ? 29.913 0.746 47.812 1.00 88.81 93 ALA A C 1
ATOM 729 O O . ALA A 1 93 ? 30.580 0.510 48.821 1.00 88.81 93 ALA A O 1
ATOM 730 N N . LEU A 1 94 ? 30.291 1.629 46.889 1.00 87.31 94 LEU A N 1
ATOM 731 C CA . LEU A 1 94 ? 31.493 2.446 46.988 1.00 87.31 94 LEU A CA 1
ATOM 732 C C . LEU A 1 94 ? 31.175 3.675 47.843 1.00 87.31 94 LEU A C 1
ATOM 734 O O . LEU A 1 94 ? 30.866 4.758 47.342 1.00 87.31 94 LEU A O 1
ATOM 738 N N . LEU A 1 95 ? 31.200 3.476 49.162 1.00 75.81 95 LEU A N 1
ATOM 739 C CA . LEU A 1 95 ? 31.117 4.570 50.123 1.00 75.81 95 LEU A CA 1
ATOM 740 C C . LEU A 1 95 ? 32.391 5.428 50.015 1.00 75.81 95 LEU A C 1
ATOM 742 O O . LEU A 1 95 ? 33.486 4.864 50.010 1.00 75.81 95 LEU A O 1
ATOM 746 N N . PRO A 1 96 ? 32.288 6.768 49.942 1.00 59.09 96 PRO A N 1
ATOM 747 C CA . PRO A 1 96 ? 33.466 7.622 50.020 1.00 59.09 96 PRO A CA 1
ATOM 748 C C . PRO A 1 96 ? 34.118 7.450 51.395 1.00 59.09 96 PRO A C 1
ATOM 750 O O . PRO A 1 96 ? 33.423 7.486 52.415 1.00 59.09 96 PRO A O 1
ATOM 753 N N . GLU A 1 97 ? 35.441 7.275 51.431 1.00 47.91 97 GLU A N 1
ATOM 754 C CA . GLU A 1 97 ? 36.166 7.261 52.702 1.00 47.91 97 GLU A CA 1
ATOM 755 C C . GLU A 1 97 ? 35.961 8.600 53.432 1.00 47.91 97 GLU A C 1
ATOM 757 O O . GLU A 1 97 ? 35.940 9.656 52.786 1.00 47.91 97 GLU A O 1
ATOM 762 N N . PRO A 1 98 ? 35.769 8.589 54.763 1.00 42.84 98 PRO A N 1
ATOM 763 C CA . PRO A 1 98 ? 35.623 9.821 55.521 1.00 42.84 98 PRO A CA 1
ATOM 764 C C . PRO A 1 98 ? 36.923 10.626 55.432 1.00 42.84 98 PRO A C 1
ATOM 766 O O . PRO A 1 98 ? 37.985 10.121 55.787 1.00 42.84 98 PRO A O 1
ATOM 769 N N . GLU A 1 99 ? 36.837 11.882 54.981 1.00 39.62 99 GLU A N 1
ATOM 770 C CA . GLU A 1 99 ? 37.992 12.786 54.947 1.00 39.62 99 GLU A CA 1
ATOM 771 C C . GLU A 1 99 ? 38.646 12.856 56.336 1.00 39.62 99 GLU A C 1
ATOM 773 O O . GLU A 1 99 ? 37.994 13.224 57.319 1.00 39.62 99 GLU A O 1
ATOM 778 N N . GLU A 1 100 ? 39.941 12.527 56.421 1.00 38.25 100 GLU A N 1
ATOM 779 C CA . GLU A 1 100 ? 40.715 12.694 57.651 1.00 38.25 100 GLU A CA 1
ATOM 780 C C . GLU A 1 100 ? 40.686 14.167 58.080 1.00 38.25 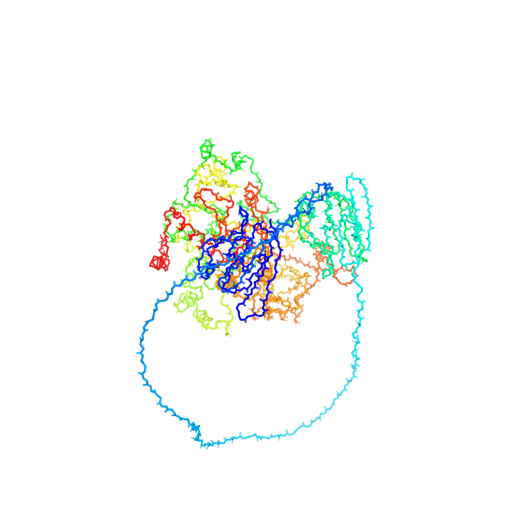100 GLU A C 1
ATOM 782 O O . GLU A 1 100 ? 41.312 15.044 57.477 1.00 38.25 100 GLU A O 1
ATOM 787 N N . THR A 1 101 ? 39.952 14.455 59.155 1.00 37.19 101 THR A N 1
ATOM 788 C CA . THR A 1 101 ? 39.882 15.797 59.731 1.00 37.19 101 THR A CA 1
ATOM 789 C C . THR A 1 101 ? 41.258 16.237 60.212 1.00 37.19 101 THR A C 1
ATOM 791 O O . THR A 1 101 ? 41.782 15.694 61.184 1.00 37.19 101 THR A O 1
ATOM 794 N N . VAL A 1 102 ? 41.817 17.263 59.568 1.00 38.78 102 VAL A N 1
ATOM 795 C CA . VAL A 1 102 ? 43.094 17.883 59.945 1.00 38.78 102 VAL A CA 1
ATOM 796 C C . VAL A 1 102 ? 43.029 18.410 61.384 1.00 38.78 102 VAL A C 1
ATOM 798 O O . VAL A 1 102 ? 42.319 19.373 61.678 1.00 38.78 102 VAL A O 1
ATOM 801 N N . ILE A 1 103 ? 43.797 17.790 62.282 1.00 36.84 103 ILE A N 1
ATOM 802 C CA . ILE A 1 103 ? 43.867 18.145 63.706 1.00 36.84 103 ILE A CA 1
ATOM 803 C C . ILE A 1 103 ? 44.831 19.326 63.921 1.00 36.84 103 ILE A C 1
ATOM 805 O O . ILE A 1 103 ? 45.969 19.314 63.452 1.00 36.84 103 ILE A O 1
ATOM 809 N N . ALA A 1 104 ? 44.392 20.329 64.688 1.00 32.75 104 ALA A N 1
ATOM 810 C CA . ALA A 1 104 ? 45.255 21.352 65.287 1.00 32.75 104 ALA A CA 1
ATOM 811 C C . ALA A 1 104 ? 45.683 20.918 66.714 1.00 32.75 104 ALA A C 1
ATOM 813 O O . ALA A 1 104 ? 44.917 20.219 67.375 1.00 32.75 104 ALA A O 1
ATOM 814 N N . PRO A 1 105 ? 46.890 21.283 67.194 1.00 40.44 105 PRO A N 1
ATOM 815 C CA . PRO A 1 105 ? 47.596 20.516 68.229 1.00 40.44 105 PRO A CA 1
ATOM 816 C C . PRO A 1 105 ? 47.068 20.644 69.674 1.00 40.44 105 PRO A C 1
ATOM 818 O O . PRO A 1 105 ? 46.460 21.644 70.055 1.00 40.44 105 PRO A O 1
ATOM 821 N N . GLU A 1 106 ? 47.376 19.607 70.463 1.00 40.84 106 GLU A N 1
ATOM 822 C CA . GLU A 1 106 ? 46.958 19.334 71.853 1.00 40.84 106 GLU A CA 1
ATOM 823 C C . GLU A 1 106 ? 47.511 20.298 72.926 1.00 40.84 106 GLU A C 1
ATOM 825 O O . GLU A 1 106 ? 48.384 21.131 72.654 1.00 40.84 106 GLU A O 1
ATOM 830 N N . PRO A 1 107 ? 47.032 20.169 74.184 1.00 33.66 107 PRO A N 1
ATOM 831 C CA . PRO A 1 107 ? 47.869 19.543 75.236 1.00 33.66 107 PRO A CA 1
ATOM 832 C C . PRO A 1 107 ? 47.042 18.691 76.265 1.00 33.66 107 PRO A C 1
ATOM 834 O O . PRO A 1 107 ? 45.815 18.687 76.189 1.00 33.66 107 PRO A O 1
ATOM 837 N N . PRO A 1 108 ? 47.636 17.993 77.264 1.00 45.69 108 PRO A N 1
ATOM 838 C CA . PRO A 1 108 ? 48.223 16.660 77.083 1.00 45.69 108 PRO A CA 1
ATOM 839 C C . PRO A 1 108 ? 47.743 15.582 78.099 1.00 45.69 108 PRO A C 1
ATOM 841 O O . PRO A 1 108 ? 47.251 15.895 79.178 1.00 45.69 108 PRO A O 1
ATOM 844 N N . GLU A 1 109 ? 48.001 14.315 77.745 1.00 37.16 109 GLU A N 1
ATOM 845 C CA . GLU A 1 109 ? 48.218 13.114 78.591 1.00 37.16 109 GLU A CA 1
ATOM 846 C C . GLU A 1 109 ? 47.312 12.788 79.805 1.00 37.16 109 GLU A C 1
ATOM 848 O O . GLU A 1 109 ? 47.320 13.465 80.833 1.00 37.16 109 GLU A O 1
ATOM 853 N N . LEU A 1 110 ? 46.770 11.558 79.801 1.00 30.55 110 LEU A N 1
ATOM 854 C CA . LEU A 1 110 ? 47.075 10.587 80.866 1.00 30.55 110 LEU A CA 1
ATOM 855 C C . LEU A 1 110 ? 46.889 9.133 80.394 1.00 30.55 110 LEU A C 1
ATOM 857 O O . LEU A 1 110 ? 45.991 8.822 79.615 1.00 30.55 110 LEU A O 1
ATOM 861 N N . ILE A 1 111 ? 47.791 8.262 80.848 1.00 31.66 111 ILE A N 1
ATOM 862 C CA . ILE A 1 111 ? 47.982 6.876 80.397 1.00 31.66 111 ILE A CA 1
ATOM 863 C C . ILE A 1 111 ? 47.253 5.906 81.349 1.00 31.66 111 ILE A C 1
ATOM 865 O O . ILE A 1 111 ? 47.190 6.172 82.546 1.00 31.66 111 ILE A O 1
ATOM 869 N N . GLU A 1 112 ? 46.777 4.776 80.805 1.00 31.67 112 GLU A N 1
ATOM 870 C CA . GLU A 1 112 ? 46.901 3.384 81.316 1.00 31.67 112 GLU A CA 1
ATOM 871 C C . GLU A 1 112 ? 45.589 2.558 81.301 1.00 31.67 112 GLU A C 1
ATOM 873 O O . GLU A 1 112 ? 44.517 3.116 81.497 1.00 31.67 112 GLU A O 1
ATOM 878 N N . THR A 1 113 ? 45.551 1.212 81.240 1.00 30.55 113 THR A N 1
ATOM 879 C CA . THR A 1 113 ? 46.201 0.130 80.445 1.00 30.55 113 THR A CA 1
ATOM 880 C C . THR A 1 113 ? 45.483 -1.206 80.834 1.00 30.55 113 THR A C 1
ATOM 882 O O . THR A 1 113 ? 45.078 -1.344 81.980 1.00 30.55 113 THR A O 1
ATOM 885 N N . ILE A 1 114 ? 45.430 -2.219 79.942 1.00 34.53 114 ILE A N 1
ATOM 886 C CA . ILE A 1 114 ? 45.184 -3.688 80.155 1.00 34.53 114 ILE A CA 1
ATOM 887 C C . ILE A 1 114 ? 43.835 -4.197 80.754 1.00 34.53 114 ILE A C 1
ATOM 889 O O . ILE A 1 114 ? 43.527 -3.929 81.908 1.00 34.53 114 ILE A O 1
ATOM 893 N N . ALA A 1 115 ? 43.140 -5.108 80.033 1.00 29.44 115 ALA A N 1
ATOM 894 C CA . ALA A 1 115 ? 42.940 -6.547 80.386 1.00 29.44 115 ALA A CA 1
ATOM 895 C C . ALA A 1 115 ? 41.627 -7.208 79.873 1.00 29.44 115 ALA A C 1
ATOM 897 O O . ALA A 1 115 ? 40.576 -6.582 79.812 1.00 29.44 115 ALA A O 1
ATOM 898 N N . ALA A 1 116 ? 41.725 -8.501 79.519 1.00 35.47 116 ALA A N 1
ATOM 899 C CA . ALA A 1 116 ? 40.659 -9.445 79.097 1.00 35.47 116 ALA A CA 1
ATOM 900 C C . ALA A 1 116 ? 40.078 -10.219 80.337 1.00 35.47 116 ALA A C 1
ATOM 902 O O . ALA A 1 116 ? 40.363 -9.734 81.437 1.00 35.47 116 ALA A O 1
ATOM 903 N N . PRO A 1 117 ? 39.365 -11.392 80.291 1.00 54.31 117 PRO A N 1
ATOM 904 C CA . PRO A 1 117 ? 38.959 -12.287 79.174 1.00 54.31 117 PRO A CA 1
ATOM 905 C C . PRO A 1 117 ? 37.560 -13.009 79.281 1.00 54.31 117 PRO A C 1
ATOM 907 O O . PRO A 1 117 ? 36.805 -12.768 80.212 1.00 54.31 117 PRO A O 1
ATOM 910 N N . GLU A 1 118 ? 37.274 -13.900 78.305 1.00 40.12 118 GLU A N 1
ATOM 911 C CA . GLU A 1 118 ? 36.607 -15.249 78.322 1.00 40.12 118 GLU A CA 1
ATOM 912 C C . GLU A 1 118 ? 35.310 -15.642 79.105 1.00 40.12 118 GLU A C 1
ATOM 914 O O . GLU A 1 118 ? 34.999 -15.100 80.160 1.00 40.12 118 GLU A O 1
ATOM 919 N N . ALA A 1 119 ? 34.684 -16.747 78.604 1.00 37.91 119 ALA A N 1
ATOM 920 C CA . ALA A 1 119 ? 34.021 -17.892 79.312 1.00 37.91 119 ALA A CA 1
ATOM 921 C C . ALA A 1 119 ? 32.476 -18.099 79.077 1.00 37.91 119 ALA A C 1
ATOM 923 O O . ALA A 1 119 ? 31.775 -17.101 78.958 1.00 37.91 119 ALA A O 1
ATOM 924 N N . VAL A 1 120 ? 31.825 -19.300 79.029 1.00 41.06 120 VAL A N 1
ATOM 925 C CA . VAL A 1 120 ? 32.203 -20.761 78.999 1.00 41.06 120 VAL A CA 1
ATOM 926 C C . VAL A 1 120 ? 30.943 -21.705 78.857 1.00 41.06 120 VAL A C 1
ATOM 928 O O . VAL A 1 120 ? 29.877 -21.280 79.289 1.00 41.06 120 VAL A O 1
ATOM 931 N N . GLU A 1 121 ? 31.089 -22.958 78.335 1.00 38.28 121 GLU A N 1
ATOM 932 C CA . GLU A 1 121 ? 30.249 -24.221 78.499 1.00 38.28 121 GLU A CA 1
ATOM 933 C C . GLU A 1 121 ? 28.723 -24.270 78.133 1.00 38.28 121 GLU A C 1
ATOM 935 O O . GLU A 1 121 ? 28.077 -23.232 78.072 1.00 38.28 121 GLU A O 1
ATOM 940 N N . GLU A 1 122 ? 27.979 -25.398 77.963 1.00 36.12 122 GLU A N 1
ATOM 941 C CA . GLU A 1 122 ? 28.080 -26.838 77.508 1.00 36.12 122 GLU A CA 1
ATOM 942 C C . GLU A 1 122 ? 26.645 -27.492 77.684 1.00 36.12 122 GLU A C 1
ATOM 944 O O . GLU A 1 122 ? 25.745 -26.746 78.086 1.00 36.12 122 GLU A O 1
ATOM 949 N N . PRO A 1 123 ? 26.322 -28.820 77.560 1.00 54.03 123 PRO A N 1
ATOM 950 C CA . PRO A 1 123 ? 26.725 -29.942 76.671 1.00 54.03 123 PRO A CA 1
ATOM 951 C C . PRO A 1 123 ? 25.520 -30.766 76.058 1.00 54.03 123 PRO A C 1
ATOM 953 O O . PRO A 1 123 ? 24.370 -30.341 76.115 1.00 54.03 123 PRO A O 1
ATOM 956 N N . GLY A 1 124 ? 25.782 -31.956 75.460 1.00 33.56 124 GLY A N 1
ATOM 957 C CA . GLY A 1 124 ? 24.820 -32.895 74.794 1.00 33.56 124 GLY A CA 1
ATOM 958 C C . GLY A 1 124 ? 24.000 -33.857 75.707 1.00 33.56 124 GLY A C 1
ATOM 959 O O . GLY A 1 124 ? 23.801 -33.499 76.868 1.00 33.56 124 GLY A O 1
ATOM 960 N N . PRO A 1 125 ? 23.513 -35.065 75.266 1.00 57.22 125 PRO A N 1
ATOM 961 C CA . PRO A 1 125 ? 24.267 -36.093 74.505 1.00 57.22 125 PRO A CA 1
ATOM 962 C C . PRO A 1 125 ? 23.457 -36.968 73.469 1.00 57.22 125 PRO A C 1
ATOM 964 O O . PRO A 1 125 ? 22.515 -36.492 72.845 1.00 57.22 125 PRO A O 1
ATOM 967 N N . VAL A 1 126 ? 23.880 -38.234 73.257 1.00 40.47 126 VAL A N 1
ATOM 968 C CA . VAL A 1 126 ? 23.761 -39.132 72.064 1.00 40.47 126 VAL A CA 1
ATOM 969 C C . VAL A 1 126 ? 22.879 -40.390 72.289 1.00 40.47 126 VAL A C 1
ATOM 971 O O . VAL A 1 126 ? 22.768 -40.818 73.435 1.00 40.47 126 VAL A O 1
ATOM 974 N N . ASP A 1 127 ? 22.382 -41.063 71.225 1.00 36.22 127 ASP A N 1
ATOM 975 C CA . ASP A 1 127 ? 22.217 -42.547 71.199 1.00 36.22 127 ASP A CA 1
ATOM 976 C C . ASP A 1 127 ? 22.356 -43.203 69.779 1.00 36.22 127 ASP A C 1
ATOM 978 O O . ASP A 1 127 ? 22.491 -42.516 68.769 1.00 36.22 127 ASP A O 1
ATOM 982 N N . THR A 1 128 ? 22.395 -44.543 69.766 1.00 35.41 128 THR A N 1
ATOM 983 C CA . THR A 1 128 ? 22.986 -45.586 68.879 1.00 35.41 128 THR A CA 1
ATOM 984 C C . THR A 1 128 ? 22.080 -46.167 67.754 1.00 35.41 128 THR A C 1
ATOM 986 O O . THR A 1 128 ? 21.017 -45.627 67.471 1.00 35.41 128 THR A O 1
ATOM 989 N N . SER A 1 129 ? 22.358 -47.352 67.163 1.00 34.69 129 SER A N 1
ATOM 990 C CA . SER A 1 129 ? 23.428 -47.792 66.220 1.00 34.69 129 SER A CA 1
ATOM 991 C C . SER A 1 129 ? 23.190 -49.267 65.763 1.00 34.69 129 SER A C 1
ATOM 993 O O . SER A 1 129 ? 22.418 -49.983 66.399 1.00 34.69 129 SER A O 1
ATOM 995 N N . GLY A 1 130 ? 23.848 -49.740 64.682 1.00 28.72 130 GLY A N 1
ATOM 996 C CA . GLY A 1 130 ? 23.965 -51.175 64.299 1.00 28.72 130 GLY A CA 1
ATOM 997 C C . GLY A 1 130 ? 24.049 -51.434 62.767 1.00 28.72 130 GLY A C 1
ATOM 998 O O . GLY A 1 130 ? 23.147 -50.989 62.070 1.00 28.72 130 GLY A O 1
ATOM 999 N N . THR A 1 131 ? 25.114 -51.962 62.116 1.00 35.41 131 THR A N 1
ATOM 1000 C CA . THR A 1 131 ? 25.872 -53.262 62.198 1.00 35.41 131 THR A CA 1
ATOM 1001 C C . THR A 1 131 ? 25.239 -54.421 61.388 1.00 35.41 131 THR A C 1
ATOM 1003 O O . THR A 1 131 ? 24.059 -54.661 61.615 1.00 35.41 131 THR A O 1
ATOM 1006 N N . VAL A 1 132 ? 25.887 -55.245 60.527 1.00 34.28 132 VAL A N 1
ATOM 1007 C CA . VAL A 1 132 ? 27.220 -55.341 59.834 1.00 34.28 132 VAL A CA 1
ATOM 1008 C C . VAL A 1 132 ? 27.026 -56.240 58.568 1.00 34.28 132 VAL A C 1
ATOM 1010 O O . VAL A 1 132 ? 26.122 -57.067 58.605 1.00 34.28 132 VAL A O 1
ATOM 1013 N N . GLU A 1 133 ? 27.852 -56.130 57.506 1.00 31.64 133 GLU A N 1
ATOM 1014 C CA . GLU A 1 133 ? 28.614 -57.230 56.820 1.00 31.64 133 GLU A CA 1
ATOM 1015 C C . GLU A 1 133 ? 28.999 -56.967 55.336 1.00 31.64 133 GLU A C 1
ATOM 1017 O O . GLU A 1 133 ? 28.237 -56.430 54.538 1.00 31.64 133 GLU A O 1
ATOM 1022 N N . GLU A 1 134 ? 30.227 -57.388 55.017 1.00 37.69 134 GLU A N 1
ATOM 1023 C CA . GLU A 1 134 ? 31.001 -57.439 53.751 1.00 37.69 134 GLU A CA 1
ATOM 1024 C C . GLU A 1 134 ? 31.635 -58.879 53.707 1.00 37.69 134 GLU A C 1
ATOM 1026 O O . GLU A 1 134 ? 31.466 -59.563 54.726 1.00 37.69 134 GLU A O 1
ATOM 1031 N N . PRO A 1 135 ? 32.376 -59.407 52.682 1.00 58.03 135 PRO A N 1
ATOM 1032 C CA . PRO A 1 135 ? 33.166 -58.697 51.653 1.00 58.03 135 PRO A CA 1
ATOM 1033 C C . PRO A 1 135 ? 33.321 -59.355 50.230 1.00 58.03 135 PRO A C 1
ATOM 1035 O O . PRO A 1 135 ? 32.901 -60.481 49.978 1.00 58.03 135 PRO A O 1
ATOM 1038 N N . ASP A 1 136 ? 34.086 -58.652 49.375 1.00 31.88 136 ASP A N 1
ATOM 1039 C CA . ASP A 1 136 ? 35.153 -59.130 48.446 1.00 31.88 136 ASP A CA 1
ATOM 1040 C C . ASP A 1 136 ? 34.917 -59.618 46.980 1.00 31.88 136 ASP A C 1
ATOM 1042 O O . ASP A 1 136 ? 33.939 -60.274 46.629 1.00 31.88 136 ASP A O 1
ATOM 1046 N N . ALA A 1 137 ? 35.977 -59.367 46.187 1.00 32.88 137 ALA A N 1
ATOM 1047 C CA . ALA A 1 137 ? 36.445 -59.941 44.910 1.00 32.88 137 ALA A CA 1
ATOM 1048 C C . ALA A 1 137 ? 35.891 -59.460 43.534 1.00 32.88 137 ALA A C 1
ATOM 1050 O O . ALA A 1 137 ? 34.727 -59.625 43.182 1.00 32.88 137 ALA A O 1
ATOM 1051 N N . ALA A 1 138 ? 36.821 -58.976 42.693 1.00 36.75 138 ALA A N 1
ATOM 1052 C CA . ALA A 1 138 ? 36.723 -58.708 41.238 1.00 36.75 138 ALA A CA 1
ATOM 1053 C C . ALA A 1 138 ? 37.637 -59.705 40.452 1.00 36.75 138 ALA A C 1
ATOM 1055 O O . ALA A 1 138 ? 38.183 -60.594 41.114 1.00 36.75 138 ALA A O 1
ATOM 1056 N N . PRO A 1 139 ? 37.955 -59.581 39.131 1.00 54.88 139 PRO A N 1
ATOM 1057 C CA . PRO A 1 139 ? 37.372 -58.802 38.007 1.00 54.88 139 PRO A CA 1
ATOM 1058 C C . PRO A 1 139 ? 37.127 -59.611 36.680 1.00 54.88 139 PRO A C 1
ATOM 1060 O O . PRO A 1 139 ? 37.716 -60.670 36.517 1.00 54.88 139 PRO A O 1
ATOM 1063 N N . GLU A 1 140 ? 36.368 -59.036 35.714 1.00 43.22 140 GLU A N 1
ATOM 1064 C CA . GLU A 1 140 ? 36.401 -59.205 34.212 1.00 43.22 140 GLU A CA 1
ATOM 1065 C C . GLU A 1 140 ? 36.374 -60.627 33.533 1.00 43.22 140 GLU A C 1
ATOM 1067 O O . GLU A 1 140 ? 36.550 -61.613 34.244 1.00 43.22 140 GLU A O 1
ATOM 1072 N N . PRO A 1 141 ? 36.112 -60.822 32.194 1.00 46.62 141 PRO A N 1
ATOM 1073 C CA . PRO A 1 141 ? 36.231 -59.893 31.043 1.00 46.62 141 PRO A CA 1
ATOM 1074 C C . PRO A 1 141 ? 35.169 -59.956 29.886 1.00 46.62 141 PRO A C 1
ATOM 1076 O O . PRO A 1 141 ? 34.197 -60.704 29.909 1.00 46.62 141 PRO A O 1
ATOM 1079 N N . VAL A 1 142 ? 35.444 -59.119 28.871 1.00 41.34 142 VAL A N 1
ATOM 1080 C CA . VAL A 1 142 ? 35.084 -59.045 27.421 1.00 41.34 142 VAL A CA 1
ATOM 1081 C C . VAL A 1 142 ? 34.608 -60.323 26.680 1.00 41.34 142 VAL A C 1
ATOM 1083 O O . VAL A 1 142 ? 35.232 -61.360 26.859 1.00 41.34 142 VAL A O 1
ATOM 1086 N N . GLU A 1 143 ? 33.646 -60.196 25.729 1.00 35.16 143 GLU A N 1
ATOM 1087 C CA . GLU A 1 143 ? 33.679 -60.822 24.365 1.00 35.16 143 GLU A CA 1
ATOM 1088 C C . GLU A 1 143 ? 32.557 -60.367 23.368 1.00 35.16 143 GLU A C 1
ATOM 1090 O O . GLU A 1 143 ? 31.365 -60.440 23.661 1.00 35.16 143 GLU A O 1
ATOM 1095 N N . GLU A 1 144 ? 32.972 -59.955 22.158 1.00 40.75 144 GLU A N 1
ATOM 1096 C CA . GLU A 1 144 ? 32.349 -60.183 20.818 1.00 40.75 144 GLU A CA 1
ATOM 1097 C C . GLU A 1 144 ? 33.333 -61.124 20.033 1.00 40.75 144 GLU A C 1
ATOM 1099 O O . GLU A 1 144 ? 34.372 -61.421 20.634 1.00 40.75 144 GLU A O 1
ATOM 1104 N N . PRO A 1 145 ? 33.188 -61.562 18.741 1.00 61.34 145 PRO A N 1
ATOM 1105 C CA . PRO A 1 145 ? 32.205 -61.280 17.664 1.00 61.34 145 PRO A CA 1
ATOM 1106 C C . PRO A 1 145 ? 31.816 -62.542 16.806 1.00 61.34 145 PRO A C 1
ATOM 1108 O O . PRO A 1 145 ? 31.828 -63.658 17.319 1.00 61.34 145 PRO A O 1
ATOM 1111 N N . ALA A 1 146 ? 31.568 -62.341 15.487 1.00 32.75 146 ALA A N 1
ATOM 1112 C CA . ALA A 1 146 ? 31.655 -63.268 14.319 1.00 32.75 146 ALA A CA 1
ATOM 1113 C C . ALA A 1 146 ? 30.314 -63.766 13.697 1.00 32.75 146 ALA A C 1
ATOM 1115 O O . ALA A 1 146 ? 29.358 -64.022 14.421 1.00 32.75 146 ALA A O 1
ATOM 1116 N N . GLU A 1 147 ? 30.142 -63.954 12.371 1.00 34.41 147 GLU A N 1
ATOM 1117 C CA . GLU A 1 147 ? 30.954 -63.617 11.171 1.00 34.41 147 GLU A CA 1
ATOM 1118 C C . GLU A 1 147 ? 30.087 -63.609 9.873 1.00 34.41 147 GLU A C 1
ATOM 1120 O O . GLU A 1 147 ? 28.912 -63.978 9.897 1.00 34.41 147 GLU A O 1
ATOM 1125 N N . GLU A 1 148 ? 30.674 -63.185 8.743 1.00 35.12 148 GLU A N 1
ATOM 1126 C CA . GLU A 1 148 ? 30.103 -63.161 7.371 1.00 35.12 148 GLU A CA 1
ATOM 1127 C C . GLU A 1 148 ? 30.351 -64.513 6.616 1.00 35.12 148 GLU A C 1
ATOM 1129 O O . GLU A 1 148 ? 30.970 -65.390 7.225 1.00 35.12 148 GLU A O 1
ATOM 1134 N N . PRO A 1 149 ? 29.896 -64.774 5.351 1.00 45.16 149 PRO A N 1
ATOM 1135 C CA . PRO A 1 149 ? 30.579 -64.206 4.163 1.00 45.16 149 PRO A CA 1
ATOM 1136 C C . PRO A 1 149 ? 29.778 -64.010 2.836 1.00 45.16 149 PRO A C 1
ATOM 1138 O O . PRO A 1 149 ? 28.868 -64.762 2.493 1.00 45.16 149 PRO A O 1
ATOM 1141 N N . ALA A 1 150 ? 30.232 -63.016 2.057 1.00 29.92 150 ALA A N 1
ATOM 1142 C CA . ALA A 1 150 ? 30.423 -62.931 0.586 1.00 29.92 150 ALA A CA 1
ATOM 1143 C C . ALA A 1 150 ? 29.669 -63.837 -0.438 1.00 29.92 150 ALA A C 1
ATOM 1145 O O . ALA A 1 150 ? 29.742 -65.059 -0.385 1.00 29.92 150 ALA A O 1
ATOM 1146 N N . GLU A 1 151 ? 29.168 -63.229 -1.535 1.00 30.22 151 GLU A N 1
ATOM 1147 C CA . GLU A 1 151 ? 29.876 -63.195 -2.846 1.00 30.22 151 GLU A CA 1
ATOM 1148 C C . GLU A 1 151 ? 29.211 -62.250 -3.884 1.00 30.22 151 GLU A C 1
ATOM 1150 O O . GLU A 1 151 ? 28.011 -61.984 -3.839 1.00 30.22 151 GLU A O 1
ATOM 1155 N N . ALA A 1 152 ? 30.009 -61.737 -4.832 1.00 28.30 152 ALA A N 1
ATOM 1156 C CA . ALA A 1 152 ? 29.574 -60.938 -5.992 1.00 28.30 152 ALA A CA 1
ATOM 1157 C C . ALA A 1 152 ? 29.613 -61.782 -7.293 1.00 28.30 152 ALA A C 1
ATOM 1159 O O . ALA A 1 152 ? 30.026 -62.940 -7.256 1.00 28.30 152 ALA A O 1
ATOM 1160 N N . PRO A 1 153 ? 29.230 -61.231 -8.464 1.00 33.91 153 PRO A N 1
ATOM 1161 C CA . PRO A 1 153 ? 30.297 -60.619 -9.265 1.00 33.91 153 PRO A CA 1
ATOM 1162 C C . PRO A 1 153 ? 29.902 -59.348 -10.037 1.00 33.91 153 PRO A C 1
ATOM 1164 O O . PRO A 1 153 ? 28.735 -59.048 -10.284 1.00 33.91 153 PRO A O 1
ATOM 1167 N N . SER A 1 154 ? 30.936 -58.626 -10.463 1.00 28.97 154 SER A N 1
ATOM 1168 C CA . SER A 1 154 ? 30.881 -57.526 -11.424 1.00 28.97 154 SER A CA 1
ATOM 1169 C C . SER A 1 154 ? 30.733 -58.013 -12.874 1.00 28.97 154 SER A C 1
ATOM 1171 O O . SER A 1 154 ? 31.028 -59.161 -13.206 1.00 28.97 154 SER A O 1
ATOM 1173 N N . ALA A 1 155 ? 30.361 -57.090 -13.762 1.00 26.89 155 ALA A N 1
ATOM 1174 C CA . ALA A 1 155 ? 30.752 -57.129 -15.168 1.00 26.89 155 ALA A CA 1
ATOM 1175 C C . ALA A 1 155 ? 31.408 -55.782 -15.502 1.00 26.89 155 ALA A C 1
ATOM 1177 O O . ALA A 1 155 ? 30.822 -54.731 -15.246 1.00 26.89 155 ALA A O 1
ATOM 1178 N N . ASP A 1 156 ? 32.644 -55.839 -15.993 1.00 24.55 156 ASP A N 1
ATOM 1179 C CA . ASP A 1 156 ? 33.527 -54.689 -16.212 1.00 24.55 156 ASP A CA 1
ATOM 1180 C C . ASP A 1 156 ? 33.525 -54.236 -17.690 1.00 24.55 156 ASP A C 1
ATOM 1182 O O . ASP A 1 156 ? 32.877 -54.841 -18.550 1.00 24.55 156 ASP A O 1
ATOM 1186 N N . ALA A 1 157 ? 34.223 -53.140 -17.977 1.00 29.11 157 ALA A N 1
ATOM 1187 C CA . ALA A 1 157 ? 34.215 -52.421 -19.245 1.00 29.11 157 ALA A CA 1
ATOM 1188 C C . ALA A 1 157 ? 34.988 -53.089 -20.407 1.00 29.11 157 ALA A C 1
ATOM 1190 O O . ALA A 1 157 ? 35.836 -53.962 -20.233 1.00 29.11 157 ALA A O 1
ATOM 1191 N N . GLY A 1 158 ? 34.737 -52.577 -21.618 1.00 23.52 158 GLY A N 1
ATOM 1192 C CA . GLY A 1 158 ? 35.519 -52.811 -22.838 1.00 23.52 158 GLY A CA 1
ATOM 1193 C C . GLY A 1 158 ? 34.778 -52.280 -24.079 1.00 23.52 158 GLY A C 1
ATOM 1194 O O . GLY A 1 158 ? 33.563 -52.421 -24.158 1.00 23.52 158 GLY A O 1
ATOM 1195 N N . THR A 1 159 ? 35.399 -51.639 -25.076 1.00 24.25 159 THR A N 1
ATOM 1196 C CA . THR A 1 159 ? 36.826 -51.325 -25.283 1.00 24.25 159 THR A CA 1
ATOM 1197 C C . THR A 1 159 ? 36.959 -50.108 -26.217 1.00 24.25 159 THR A C 1
ATOM 1199 O O . THR A 1 159 ? 36.050 -49.808 -26.989 1.00 24.25 159 THR A O 1
ATOM 1202 N N . LEU A 1 160 ? 38.107 -49.427 -26.155 1.00 26.30 160 LEU A N 1
ATOM 1203 C CA . LEU A 1 160 ? 38.563 -48.392 -27.094 1.00 26.30 160 LEU A CA 1
ATOM 1204 C C . LEU A 1 160 ? 38.533 -48.841 -28.570 1.00 26.30 160 LEU A C 1
ATOM 1206 O O . LEU A 1 160 ? 38.881 -49.984 -28.862 1.00 26.30 160 LEU A O 1
ATOM 1210 N N . ILE A 1 161 ? 38.294 -47.894 -29.487 1.00 27.75 161 ILE A N 1
ATOM 1211 C CA . ILE A 1 161 ? 38.993 -47.818 -30.784 1.00 27.75 161 ILE A CA 1
ATOM 1212 C C . ILE A 1 161 ? 39.402 -46.356 -31.023 1.00 27.75 161 ILE A C 1
ATOM 1214 O O . ILE A 1 161 ? 38.638 -45.433 -30.744 1.00 27.75 161 ILE A O 1
ATOM 1218 N N . GLU A 1 162 ? 40.630 -46.172 -31.501 1.00 24.09 162 GLU A N 1
ATOM 1219 C CA . GLU A 1 162 ? 41.295 -44.892 -31.762 1.00 24.09 162 GLU A CA 1
ATOM 1220 C C . GLU A 1 162 ? 40.865 -44.259 -33.103 1.00 24.09 162 GLU A C 1
ATOM 1222 O O . GLU A 1 162 ? 40.379 -44.940 -34.007 1.00 24.09 162 GLU A O 1
ATOM 1227 N N . GLY A 1 163 ? 41.089 -42.951 -33.256 1.00 25.25 163 GLY A N 1
ATOM 1228 C CA . GLY A 1 163 ? 40.906 -42.214 -34.512 1.00 25.25 163 GLY A CA 1
ATOM 1229 C C . GLY A 1 163 ? 41.622 -40.864 -34.447 1.00 25.25 163 GLY A C 1
ATOM 1230 O O . GLY A 1 163 ? 41.303 -40.042 -33.593 1.00 25.25 163 GLY A O 1
ATOM 1231 N N . GLU A 1 164 ? 42.636 -40.678 -35.291 1.00 24.52 164 GLU A N 1
ATOM 1232 C CA . GLU A 1 164 ? 43.711 -39.696 -35.092 1.00 24.52 164 GLU A CA 1
ATOM 1233 C C . GLU A 1 164 ? 43.376 -38.215 -35.367 1.00 24.52 164 GLU A C 1
ATOM 1235 O O . GLU A 1 164 ? 42.463 -37.845 -36.103 1.00 24.52 164 GLU A O 1
ATOM 1240 N N . MET A 1 165 ? 44.235 -37.389 -34.765 1.00 23.84 165 MET A N 1
ATOM 1241 C CA . MET A 1 165 ? 44.472 -35.951 -34.925 1.00 23.84 165 MET A CA 1
ATOM 1242 C C . MET A 1 165 ? 44.475 -35.412 -36.370 1.00 23.84 165 MET A C 1
ATOM 1244 O O . MET A 1 165 ? 45.014 -36.052 -37.266 1.00 23.84 165 MET A O 1
ATOM 1248 N N . THR A 1 166 ? 44.146 -34.119 -36.515 1.00 24.39 166 THR A N 1
ATOM 1249 C CA . THR A 1 166 ? 45.054 -33.147 -37.173 1.00 24.39 166 THR A CA 1
ATOM 1250 C C . THR A 1 166 ? 44.937 -31.752 -36.548 1.00 24.39 166 THR A C 1
ATOM 1252 O O . THR A 1 166 ? 43.830 -31.250 -36.361 1.00 24.39 166 THR A O 1
ATOM 1255 N N . ASP A 1 167 ? 46.084 -31.123 -36.281 1.00 24.48 167 ASP A N 1
ATOM 1256 C CA . ASP A 1 167 ? 46.248 -29.749 -35.782 1.00 24.48 167 ASP A CA 1
ATOM 1257 C C . ASP A 1 167 ? 45.827 -28.640 -36.763 1.00 24.48 167 ASP A C 1
ATOM 1259 O O . ASP A 1 167 ? 46.011 -28.767 -37.973 1.00 24.48 167 ASP A O 1
ATOM 1263 N N . SER A 1 168 ? 45.492 -27.465 -36.208 1.00 24.89 168 SER A N 1
ATOM 1264 C CA . SER A 1 168 ? 46.202 -26.224 -36.580 1.00 24.89 168 SER A CA 1
ATOM 1265 C C . SER A 1 168 ? 46.059 -25.132 -35.504 1.00 24.89 168 SER A C 1
ATOM 1267 O O . SER A 1 168 ? 44.986 -24.552 -35.335 1.00 24.89 168 SER A O 1
ATOM 1269 N N . PHE A 1 169 ? 47.156 -24.829 -34.804 1.00 25.31 169 PHE A N 1
ATOM 1270 C CA . PHE A 1 169 ? 47.281 -23.728 -33.838 1.00 25.31 169 PHE A CA 1
ATOM 1271 C C . PHE A 1 169 ? 47.421 -22.347 -34.507 1.00 25.31 169 PHE A C 1
ATOM 1273 O O . PHE A 1 169 ? 48.040 -22.227 -35.563 1.00 25.31 169 PHE A O 1
ATOM 1280 N N . ALA A 1 170 ? 47.005 -21.291 -33.795 1.00 25.95 170 ALA A N 1
ATOM 1281 C CA . ALA A 1 170 ? 47.663 -19.979 -33.839 1.00 25.95 170 ALA A CA 1
ATOM 1282 C C . ALA A 1 170 ? 47.519 -19.254 -32.481 1.00 25.95 170 ALA A C 1
ATOM 1284 O O . ALA A 1 170 ? 46.416 -18.934 -32.048 1.00 25.95 170 ALA A O 1
ATOM 1285 N N . THR A 1 171 ? 48.648 -19.027 -31.809 1.00 24.42 171 THR A N 1
ATOM 1286 C CA . THR A 1 171 ? 48.797 -18.462 -30.452 1.00 24.42 171 THR A CA 1
ATOM 1287 C C . THR A 1 171 ? 49.172 -16.976 -30.460 1.00 24.42 171 THR A C 1
ATOM 1289 O O . THR A 1 171 ? 50.119 -16.639 -31.164 1.00 24.42 171 THR A O 1
ATOM 1292 N N . VAL A 1 172 ? 48.540 -16.148 -29.613 1.00 25.81 172 VAL A N 1
ATOM 1293 C CA . VAL A 1 172 ? 49.038 -14.887 -28.989 1.00 25.81 172 VAL A CA 1
ATOM 1294 C C . VAL A 1 172 ? 48.097 -14.601 -27.795 1.00 25.81 172 VAL A C 1
ATOM 1296 O O . VAL A 1 172 ? 46.889 -14.634 -28.014 1.00 25.81 172 VAL A O 1
ATOM 1299 N N . GLU A 1 173 ? 48.469 -14.321 -26.540 1.00 25.70 173 GLU A N 1
ATOM 1300 C CA . GLU A 1 173 ? 49.704 -14.438 -25.728 1.00 25.70 173 GLU A CA 1
ATOM 1301 C C . GLU A 1 173 ? 49.262 -14.535 -24.238 1.00 25.70 173 GLU A C 1
ATOM 1303 O O . GLU A 1 173 ? 48.156 -14.101 -23.907 1.00 25.70 173 GLU A O 1
ATOM 1308 N N . GLU A 1 174 ? 50.094 -15.058 -23.324 1.00 27.36 174 GLU A N 1
ATOM 1309 C CA . GLU A 1 174 ? 49.889 -14.912 -21.866 1.00 27.36 174 GLU A CA 1
ATOM 1310 C C . GLU A 1 174 ? 50.671 -13.694 -21.348 1.00 27.36 174 GLU A C 1
ATOM 1312 O O . GLU A 1 174 ? 51.862 -13.559 -21.625 1.00 27.36 174 GLU A O 1
ATOM 1317 N N . ALA A 1 175 ? 50.021 -12.825 -20.566 1.00 26.28 175 ALA A N 1
ATOM 1318 C CA . ALA A 1 175 ? 50.669 -11.714 -19.867 1.00 26.28 175 ALA A CA 1
ATOM 1319 C C . ALA A 1 175 ? 50.661 -11.954 -18.348 1.00 26.28 175 ALA A C 1
ATOM 1321 O O . ALA A 1 175 ? 49.661 -12.398 -17.782 1.00 26.28 175 ALA A O 1
ATOM 1322 N N . GLU A 1 176 ? 51.794 -11.664 -17.707 1.00 26.88 176 GLU A N 1
ATOM 1323 C CA . GLU A 1 176 ? 52.101 -12.005 -16.312 1.00 26.88 176 GLU A CA 1
ATOM 1324 C C . GLU A 1 176 ? 51.133 -11.411 -15.264 1.00 26.88 176 GLU A C 1
ATOM 1326 O O . GLU A 1 176 ? 50.528 -10.356 -15.488 1.00 26.88 176 GLU A O 1
ATOM 1331 N N . PRO A 1 177 ? 51.016 -12.035 -14.071 1.00 25.36 177 PRO A N 1
ATOM 1332 C CA . PRO A 1 177 ? 50.198 -11.506 -12.985 1.00 25.36 177 PRO A CA 1
ATOM 1333 C C . PRO A 1 177 ? 50.719 -10.144 -12.510 1.00 25.36 177 PRO A C 1
ATOM 1335 O O . PRO A 1 177 ? 51.791 -10.037 -11.909 1.00 25.36 177 PRO A O 1
ATOM 1338 N N . ILE A 1 178 ? 49.919 -9.096 -12.726 1.00 27.77 178 ILE A N 1
ATOM 1339 C CA . ILE A 1 178 ? 50.213 -7.757 -12.208 1.00 27.77 178 ILE A CA 1
ATOM 1340 C C . ILE A 1 178 ? 50.275 -7.825 -10.680 1.00 27.77 178 ILE A C 1
ATOM 1342 O O . ILE A 1 178 ? 49.314 -8.194 -10.005 1.00 27.77 178 ILE A O 1
ATOM 1346 N N . GLN A 1 179 ? 51.440 -7.457 -10.152 1.00 24.56 179 GLN A N 1
ATOM 1347 C CA . GLN A 1 179 ? 51.751 -7.468 -8.729 1.00 24.56 179 GLN A CA 1
ATOM 1348 C C . GLN A 1 179 ? 50.713 -6.673 -7.932 1.00 24.56 179 GLN A C 1
ATOM 1350 O O . GLN A 1 179 ? 50.380 -5.538 -8.282 1.00 24.56 179 GLN A O 1
ATOM 1355 N N . ALA A 1 180 ? 50.246 -7.247 -6.820 1.00 28.17 180 ALA A N 1
ATOM 1356 C CA . ALA A 1 180 ? 49.376 -6.556 -5.880 1.00 28.17 180 ALA A CA 1
ATOM 1357 C C . ALA A 1 180 ? 50.076 -5.287 -5.364 1.00 28.17 180 ALA A C 1
ATOM 1359 O O . ALA A 1 180 ? 51.016 -5.354 -4.567 1.00 28.17 180 ALA A O 1
ATOM 1360 N N . ALA A 1 181 ? 49.620 -4.125 -5.837 1.00 27.17 181 ALA A N 1
ATOM 1361 C CA . ALA A 1 181 ? 50.142 -2.837 -5.418 1.00 27.17 181 ALA A CA 1
ATOM 1362 C C . ALA A 1 181 ? 49.877 -2.652 -3.919 1.00 27.17 181 ALA A C 1
ATOM 1364 O O . ALA A 1 181 ? 48.744 -2.444 -3.484 1.00 27.17 181 ALA A O 1
ATOM 1365 N N . LYS A 1 182 ? 50.948 -2.743 -3.130 1.00 32.28 182 LYS A N 1
ATOM 1366 C CA . LYS A 1 182 ? 50.943 -2.584 -1.677 1.00 32.28 182 LYS A CA 1
ATOM 1367 C C . LYS A 1 182 ? 50.644 -1.124 -1.324 1.00 32.28 182 LYS A C 1
ATOM 1369 O O . LYS A 1 182 ? 51.562 -0.331 -1.122 1.00 32.28 182 LYS A O 1
ATOM 1374 N N . ARG A 1 183 ? 49.360 -0.760 -1.292 1.00 31.69 183 ARG A N 1
ATOM 1375 C CA . ARG A 1 183 ? 48.906 0.566 -0.868 1.00 31.69 183 ARG A CA 1
ATOM 1376 C C . ARG A 1 183 ? 49.184 0.739 0.622 1.00 31.69 183 ARG A C 1
ATOM 1378 O O . ARG A 1 183 ? 48.603 0.059 1.461 1.00 31.69 183 ARG A O 1
ATOM 1385 N N . VAL A 1 184 ? 50.102 1.648 0.928 1.00 38.12 184 VAL A N 1
ATOM 1386 C CA . VAL A 1 184 ? 50.177 2.289 2.240 1.00 38.12 184 VAL A CA 1
ATOM 1387 C C . VAL A 1 184 ? 49.231 3.479 2.152 1.00 38.12 184 VAL A C 1
ATOM 1389 O O . VAL A 1 184 ? 49.646 4.567 1.761 1.00 38.12 184 VAL A O 1
ATOM 1392 N N . ASP A 1 185 ? 47.947 3.248 2.415 1.00 46.62 185 ASP A N 1
ATOM 1393 C CA . ASP A 1 185 ? 46.981 4.341 2.504 1.00 46.62 185 ASP A CA 1
ATOM 1394 C C . ASP A 1 185 ? 47.230 5.086 3.829 1.00 46.62 185 ASP A C 1
ATOM 1396 O O . ASP A 1 185 ? 47.057 4.526 4.914 1.00 46.62 185 ASP A O 1
ATOM 1400 N N . GLU A 1 186 ? 47.688 6.344 3.754 1.00 55.59 186 GLU A N 1
ATOM 1401 C CA . GLU A 1 186 ? 47.629 7.237 4.919 1.00 55.59 186 GLU A CA 1
ATOM 1402 C C . GLU A 1 186 ? 46.155 7.403 5.336 1.00 55.59 186 GLU A C 1
ATOM 1404 O O . GLU A 1 186 ? 45.290 7.500 4.460 1.00 55.59 186 GLU A O 1
ATOM 1409 N N . PRO A 1 187 ? 45.840 7.483 6.645 1.00 63.03 187 PRO A N 1
ATOM 1410 C CA . PRO A 1 187 ? 44.472 7.734 7.083 1.00 63.03 187 PRO A CA 1
ATOM 1411 C C . PRO A 1 187 ? 43.967 9.066 6.500 1.00 63.03 187 PRO A C 1
ATOM 1413 O O . PRO A 1 187 ? 44.717 10.053 6.512 1.00 63.03 187 PRO A O 1
ATOM 1416 N N . PRO A 1 188 ? 42.720 9.115 5.993 1.00 77.75 188 PRO A N 1
ATOM 1417 C CA . PRO A 1 188 ? 42.195 10.291 5.313 1.00 77.75 188 PRO A CA 1
ATOM 1418 C C . PRO A 1 188 ? 42.174 11.501 6.249 1.00 77.75 188 PRO A C 1
ATOM 1420 O O . PRO A 1 188 ? 41.915 11.385 7.451 1.00 77.75 188 PRO A O 1
ATOM 1423 N N . ARG A 1 189 ? 42.443 12.681 5.686 1.00 87.12 189 ARG A N 1
ATOM 1424 C CA . ARG A 1 189 ? 42.377 13.945 6.422 1.00 87.12 189 ARG A CA 1
ATOM 1425 C C . ARG A 1 189 ? 41.043 14.626 6.181 1.00 87.12 189 ARG A C 1
ATOM 1427 O O . ARG A 1 189 ? 40.527 14.623 5.062 1.00 87.12 189 ARG A O 1
ATOM 1434 N N . LEU A 1 190 ? 40.510 15.235 7.231 1.00 90.19 190 LEU A N 1
ATOM 1435 C CA . LEU A 1 190 ? 39.343 16.099 7.166 1.00 90.19 190 LEU A CA 1
ATOM 1436 C C . LEU A 1 190 ? 39.781 17.550 7.289 1.00 90.19 190 LEU A C 1
ATOM 1438 O O . LEU A 1 190 ? 40.514 17.914 8.206 1.00 90.19 190 LEU A O 1
ATOM 1442 N N . VAL A 1 191 ? 39.281 18.389 6.389 1.00 93.31 191 VAL A N 1
ATOM 1443 C CA . VAL A 1 191 ? 39.285 19.836 6.570 1.00 93.31 191 VAL A CA 1
ATOM 1444 C C . VAL A 1 191 ? 38.014 20.199 7.324 1.00 93.31 191 VAL A C 1
ATOM 1446 O O . VAL A 1 191 ? 36.912 19.981 6.820 1.00 93.31 191 VAL A O 1
ATOM 1449 N N . VAL A 1 192 ? 38.175 20.752 8.523 1.00 92.56 192 VAL A N 1
ATOM 1450 C CA . VAL A 1 192 ? 37.073 21.183 9.388 1.00 92.56 192 VAL A CA 1
ATOM 1451 C C . VAL A 1 192 ? 37.141 22.697 9.531 1.00 92.56 192 VAL A C 1
ATOM 1453 O O . VAL A 1 192 ? 38.121 23.229 10.047 1.00 92.56 192 VAL A O 1
ATOM 1456 N N . VAL A 1 193 ? 36.102 23.385 9.065 1.00 92.62 193 VAL A N 1
ATOM 1457 C CA . VAL A 1 193 ? 35.907 24.831 9.221 1.00 92.62 193 VAL A CA 1
ATOM 1458 C C . VAL A 1 193 ? 34.803 25.047 10.245 1.00 92.62 193 VAL A C 1
ATOM 1460 O O . VAL A 1 193 ? 33.758 24.405 10.160 1.00 92.62 193 VAL A O 1
ATOM 1463 N N . TRP A 1 194 ? 35.007 25.946 11.199 1.00 94.19 194 TRP A N 1
ATOM 1464 C CA . TRP A 1 194 ? 34.015 26.286 12.215 1.00 94.19 194 TRP A CA 1
ATOM 1465 C C . TRP A 1 194 ? 33.852 27.797 12.338 1.00 94.19 194 TRP A C 1
ATOM 1467 O O . TRP A 1 194 ? 34.804 28.559 12.170 1.00 94.19 194 TRP A O 1
ATOM 1477 N N . LYS A 1 195 ? 32.635 28.228 12.669 1.00 91.12 195 LYS A N 1
ATOM 1478 C CA . LYS A 1 195 ? 32.296 29.624 12.937 1.00 91.12 195 LYS A CA 1
ATOM 1479 C C . LYS A 1 195 ? 31.351 29.716 14.125 1.00 91.12 195 LYS A C 1
ATOM 1481 O O . LYS A 1 195 ? 30.292 29.102 14.126 1.00 91.12 195 LYS A O 1
ATOM 1486 N N . ASN A 1 196 ? 31.733 30.497 15.125 1.00 90.69 196 ASN A N 1
ATOM 1487 C CA . ASN A 1 196 ? 30.883 30.881 16.241 1.00 90.69 196 ASN A CA 1
ATOM 1488 C C . ASN A 1 196 ? 29.914 31.972 15.761 1.00 90.69 196 ASN A C 1
ATOM 1490 O O . ASN A 1 196 ? 30.334 33.088 15.451 1.00 90.69 196 ASN A O 1
ATOM 1494 N N . GLU A 1 197 ? 28.626 31.651 15.669 1.00 84.62 197 GLU A N 1
ATOM 1495 C CA . GLU A 1 197 ? 27.628 32.537 15.052 1.00 84.62 197 GLU A CA 1
ATOM 1496 C C . GLU A 1 197 ? 27.290 33.766 15.913 1.00 84.62 197 GLU A C 1
ATOM 1498 O O . GLU A 1 197 ? 26.842 34.782 15.387 1.00 84.62 197 GLU A O 1
ATOM 1503 N N . GLU A 1 198 ? 27.555 33.711 17.222 1.00 86.25 198 GLU A N 1
ATOM 1504 C CA . GLU A 1 198 ? 27.262 34.794 18.171 1.00 86.25 198 GLU A CA 1
ATOM 1505 C C . GLU A 1 198 ? 28.395 35.827 18.272 1.00 86.25 198 GLU A C 1
ATOM 1507 O O . GLU A 1 198 ? 28.142 37.023 18.408 1.00 86.25 198 GLU A O 1
ATOM 1512 N N . THR A 1 199 ? 29.653 35.380 18.212 1.00 82.69 199 THR A N 1
ATOM 1513 C CA . THR A 1 199 ? 30.842 36.251 18.321 1.00 82.69 199 THR A CA 1
ATOM 1514 C C . THR A 1 199 ? 31.475 36.587 16.971 1.00 82.69 199 THR A C 1
ATOM 1516 O O . THR A 1 199 ? 32.300 37.495 16.891 1.00 82.69 199 THR A O 1
ATOM 1519 N N . GLY A 1 200 ? 31.124 35.848 15.915 1.00 80.06 200 GLY A N 1
ATOM 1520 C CA . GLY A 1 200 ? 31.730 35.957 14.589 1.00 80.06 200 GLY A CA 1
ATOM 1521 C C . GLY A 1 200 ? 33.129 35.342 14.469 1.00 80.06 200 GLY A C 1
ATOM 1522 O O . GLY A 1 200 ? 33.705 35.403 13.387 1.00 80.06 200 GLY A O 1
ATOM 1523 N N . ALA A 1 201 ? 33.681 34.755 15.538 1.00 82.06 201 ALA A N 1
ATOM 1524 C CA . ALA A 1 201 ? 34.987 34.101 15.503 1.00 82.06 201 ALA A CA 1
ATOM 1525 C C . ALA A 1 201 ? 34.950 32.832 14.637 1.00 82.06 201 ALA A C 1
ATOM 1527 O O . ALA A 1 201 ? 34.062 31.994 14.796 1.00 82.06 201 ALA A O 1
ATOM 1528 N N . GLU A 1 202 ? 35.932 32.664 13.758 1.00 90.00 202 GLU A N 1
ATOM 1529 C CA . GLU A 1 202 ? 36.031 31.529 12.838 1.00 90.00 202 GLU A CA 1
ATOM 1530 C C . GLU A 1 202 ? 37.430 30.908 12.850 1.00 90.00 202 GLU A C 1
ATOM 1532 O O . GLU A 1 202 ? 38.414 31.547 13.231 1.00 90.00 202 GLU A O 1
ATOM 1537 N N . GLY A 1 203 ? 37.510 29.647 12.435 1.00 86.38 203 GLY A N 1
ATOM 1538 C CA . GLY A 1 203 ? 38.757 28.905 12.351 1.00 86.38 203 GLY A CA 1
ATOM 1539 C C . GLY A 1 203 ? 38.652 27.693 11.434 1.00 86.38 203 GLY A C 1
ATOM 1540 O O . GLY A 1 203 ? 37.569 27.243 11.062 1.00 86.38 203 GLY A O 1
ATOM 1541 N N . GLN A 1 204 ? 39.810 27.161 11.061 1.00 90.12 204 GLN A N 1
ATOM 1542 C CA . GLN A 1 204 ? 39.944 25.994 10.200 1.00 90.12 204 GLN A CA 1
ATOM 1543 C C . GLN A 1 204 ? 41.077 25.118 10.732 1.00 90.12 204 GLN A C 1
ATOM 1545 O O . GLN A 1 204 ? 42.143 25.641 11.053 1.00 90.12 204 GLN A O 1
ATOM 1550 N N . SER A 1 205 ? 40.871 23.800 10.767 1.00 86.94 205 SER A N 1
ATOM 1551 C CA . SER A 1 205 ? 41.969 22.835 10.890 1.00 86.94 205 SER A CA 1
ATOM 1552 C C . SER A 1 205 ? 41.909 21.759 9.807 1.00 86.94 205 SER A C 1
ATOM 1554 O O . SER A 1 205 ? 40.916 21.621 9.084 1.00 86.94 205 SER A O 1
ATOM 1556 N N . MET A 1 206 ? 43.004 21.015 9.680 1.00 90.94 206 MET A N 1
ATOM 1557 C CA . MET A 1 206 ? 43.153 19.878 8.779 1.00 90.94 206 MET A CA 1
ATOM 1558 C C . MET A 1 206 ? 43.737 18.709 9.568 1.00 90.94 206 MET A C 1
ATOM 1560 O O . MET A 1 206 ? 44.940 18.653 9.812 1.00 90.94 206 MET A O 1
ATOM 1564 N N . GLU A 1 207 ? 42.876 17.774 9.950 1.00 89.69 207 GLU A N 1
ATOM 1565 C CA . GLU A 1 207 ? 43.181 16.743 10.941 1.00 89.69 207 GLU A CA 1
ATOM 1566 C C . GLU A 1 207 ? 43.075 15.339 10.342 1.00 89.69 207 GLU A C 1
ATOM 1568 O O . GLU A 1 207 ? 42.256 15.084 9.457 1.00 89.69 207 GLU A O 1
ATOM 1573 N N . LYS A 1 208 ? 43.899 14.405 10.828 1.00 88.88 208 LYS A N 1
ATOM 1574 C CA . LYS A 1 208 ? 43.780 12.975 10.491 1.00 88.88 208 LYS A CA 1
ATOM 1575 C C . LYS A 1 208 ? 42.623 12.367 11.286 1.00 88.88 208 LYS A C 1
ATOM 1577 O O . LYS A 1 208 ? 42.477 12.676 12.463 1.00 88.88 208 LYS A O 1
ATOM 1582 N N . VAL A 1 209 ? 41.825 11.489 10.674 1.00 87.19 209 VAL A N 1
ATOM 1583 C CA . VAL A 1 209 ? 40.771 10.774 11.418 1.00 87.19 209 VAL A CA 1
ATOM 1584 C C . VAL A 1 209 ? 41.356 9.815 12.472 1.00 87.19 209 VAL A C 1
ATOM 1586 O O . VAL A 1 209 ? 42.398 9.206 12.211 1.00 87.19 209 VAL A O 1
ATOM 1589 N N . PRO A 1 210 ? 40.685 9.622 13.626 1.00 89.38 210 PRO A N 1
ATOM 1590 C CA . PRO A 1 210 ? 39.467 10.311 14.073 1.00 89.38 210 PRO A CA 1
ATOM 1591 C C . PRO A 1 210 ? 39.739 11.748 14.558 1.00 89.38 210 PRO A C 1
ATOM 1593 O O . PRO A 1 210 ? 40.708 12.001 15.269 1.00 89.38 210 PRO A O 1
ATOM 1596 N N . VAL A 1 211 ? 38.857 12.690 14.210 1.00 93.31 211 VAL A N 1
ATOM 1597 C CA . VAL A 1 211 ? 38.984 14.112 14.575 1.00 93.31 211 VAL A CA 1
ATOM 1598 C C . VAL A 1 211 ? 38.070 14.437 15.754 1.00 93.31 211 VAL A C 1
ATOM 1600 O O . VAL A 1 211 ? 36.848 14.442 15.612 1.00 93.31 211 VAL A O 1
ATOM 1603 N N . ALA A 1 212 ? 38.661 14.724 16.912 1.00 92.69 212 ALA A N 1
ATOM 1604 C CA . ALA A 1 212 ? 37.941 15.097 18.128 1.00 92.69 212 ALA A CA 1
ATOM 1605 C C . ALA A 1 212 ? 37.598 16.599 18.168 1.00 92.69 212 ALA A C 1
ATOM 1607 O O . ALA A 1 212 ? 38.472 17.454 17.998 1.00 92.69 212 ALA A O 1
ATOM 1608 N N . LEU A 1 213 ? 36.332 16.907 18.450 1.00 94.81 213 LEU A N 1
ATOM 1609 C CA . LEU A 1 213 ? 35.765 18.247 18.620 1.00 94.81 213 LEU A CA 1
ATOM 1610 C C . LEU A 1 213 ? 35.398 18.454 20.092 1.00 94.81 213 LEU A C 1
ATOM 1612 O O . LEU A 1 213 ? 34.653 17.655 20.663 1.00 94.81 213 LEU A O 1
ATOM 1616 N N . GLY A 1 214 ? 35.879 19.528 20.715 1.00 92.38 214 GLY A N 1
ATOM 1617 C CA . GLY A 1 214 ? 35.637 19.765 22.141 1.00 92.38 214 GLY A CA 1
ATOM 1618 C C . GLY A 1 214 ? 36.215 21.077 22.659 1.00 92.38 214 GLY A C 1
ATOM 1619 O O . GLY A 1 214 ? 36.928 21.783 21.948 1.00 92.38 214 GLY A O 1
ATOM 1620 N N . SER A 1 215 ? 35.901 21.430 23.906 1.00 88.88 215 SER A N 1
ATOM 1621 C CA . SER A 1 215 ? 36.387 22.673 24.531 1.00 88.88 215 SER A CA 1
ATOM 1622 C C . SER A 1 215 ? 37.799 22.586 25.121 1.00 88.88 215 SER A C 1
ATOM 1624 O O . SER A 1 215 ? 38.376 23.623 25.468 1.00 88.88 215 SER A O 1
ATOM 1626 N N . ARG A 1 216 ? 38.376 21.381 25.230 1.00 84.81 216 ARG A N 1
ATOM 1627 C CA . ARG A 1 216 ? 39.735 21.181 25.754 1.00 84.81 216 ARG A CA 1
ATOM 1628 C C . ARG A 1 216 ? 40.826 21.621 24.776 1.00 84.81 216 ARG A C 1
ATOM 1630 O O . ARG A 1 216 ? 40.695 21.519 23.562 1.00 84.81 216 ARG A O 1
ATOM 1637 N N . ASP A 1 217 ? 41.956 22.018 25.350 1.00 74.06 217 ASP A N 1
ATOM 1638 C CA . ASP A 1 217 ? 43.189 22.404 24.657 1.00 74.06 217 ASP A CA 1
ATOM 1639 C C . ASP A 1 217 ? 43.879 21.236 23.917 1.00 74.06 217 ASP A C 1
ATOM 1641 O O . ASP A 1 217 ? 44.726 21.488 23.067 1.00 74.06 217 ASP A O 1
ATOM 1645 N N . ASP A 1 218 ? 43.510 19.983 24.217 1.00 77.50 218 ASP A N 1
ATOM 1646 C CA . ASP A 1 218 ? 43.998 18.751 23.572 1.00 77.50 218 ASP A CA 1
ATOM 1647 C C . ASP A 1 218 ? 43.066 18.212 22.463 1.00 77.50 218 ASP A C 1
ATOM 1649 O O . ASP A 1 218 ? 43.378 17.204 21.829 1.00 77.50 218 ASP A O 1
ATOM 1653 N N . SER A 1 219 ? 41.929 18.872 22.205 1.00 83.88 219 SER A N 1
ATOM 1654 C CA . SER A 1 219 ? 41.011 18.495 21.123 1.00 83.88 219 SER A CA 1
ATOM 1655 C C . SER A 1 219 ? 41.572 18.912 19.763 1.00 83.88 219 SER A C 1
ATOM 1657 O O . SER A 1 219 ? 41.960 20.066 19.584 1.00 83.88 219 SER A O 1
ATOM 1659 N N . ALA A 1 220 ? 41.550 17.994 18.788 1.00 87.50 220 ALA A N 1
ATOM 1660 C CA . ALA A 1 220 ? 42.053 18.225 17.428 1.00 87.50 220 ALA A CA 1
ATOM 1661 C C . ALA A 1 220 ? 41.394 19.447 16.756 1.00 87.50 220 ALA A C 1
ATOM 1663 O O . ALA A 1 220 ? 42.041 20.200 16.035 1.00 87.50 220 ALA A O 1
ATOM 1664 N N . VAL A 1 221 ? 40.116 19.700 17.056 1.00 91.44 221 VAL A N 1
ATOM 1665 C CA . VAL A 1 221 ? 39.451 20.973 16.768 1.00 91.44 221 VAL A CA 1
ATOM 1666 C C . VAL A 1 221 ? 38.876 21.539 18.067 1.00 91.44 221 VAL A C 1
ATOM 1668 O O . VAL A 1 221 ? 37.841 21.091 18.567 1.00 91.44 221 VAL A O 1
ATOM 1671 N N . ARG A 1 222 ? 39.562 22.546 18.618 1.00 93.00 222 ARG A N 1
ATOM 1672 C CA . ARG A 1 222 ? 39.152 23.233 19.847 1.00 93.00 222 ARG A CA 1
ATOM 1673 C C . ARG A 1 222 ? 38.034 24.246 19.589 1.00 93.00 222 ARG A C 1
ATOM 1675 O O . ARG A 1 222 ? 38.226 25.229 18.878 1.00 93.00 222 ARG A O 1
ATOM 1682 N N . LEU A 1 223 ? 36.909 24.057 20.269 1.00 92.50 223 LEU A N 1
ATOM 1683 C CA . LEU A 1 223 ? 35.721 24.909 20.239 1.00 92.50 223 LEU A CA 1
ATOM 1684 C C . LEU A 1 223 ? 35.506 25.528 21.631 1.00 92.50 223 LEU A C 1
ATOM 1686 O O . LEU A 1 223 ? 34.854 24.954 22.504 1.00 92.50 223 LEU A O 1
ATOM 1690 N N . ALA A 1 224 ? 36.121 26.686 21.870 1.00 84.88 224 ALA A N 1
ATOM 1691 C CA . ALA A 1 224 ? 36.167 27.317 23.190 1.00 84.88 224 ALA A CA 1
ATOM 1692 C C . ALA A 1 224 ? 34.869 28.081 23.538 1.00 84.88 224 ALA A C 1
ATOM 1694 O O . ALA A 1 224 ? 34.793 29.295 23.374 1.00 84.88 224 ALA A O 1
ATOM 1695 N N . ASP A 1 225 ? 33.861 27.371 24.051 1.00 89.81 225 ASP A N 1
ATOM 1696 C CA . ASP A 1 225 ? 32.644 27.940 24.656 1.00 89.81 225 ASP A CA 1
ATOM 1697 C C . ASP A 1 225 ? 32.183 27.064 25.837 1.00 89.81 225 ASP A C 1
ATOM 1699 O O . ASP A 1 225 ? 32.370 25.847 25.826 1.00 89.81 225 ASP A O 1
ATOM 1703 N N . ALA A 1 226 ? 31.565 27.665 26.858 1.00 83.81 226 ALA A N 1
ATOM 1704 C CA . ALA A 1 226 ? 31.079 26.955 28.046 1.00 83.81 226 ALA A CA 1
ATOM 1705 C C . ALA A 1 226 ? 29.953 25.941 27.750 1.00 83.81 226 ALA A C 1
ATOM 1707 O O . ALA A 1 226 ? 29.722 25.031 28.544 1.00 83.81 226 ALA A O 1
ATOM 1708 N N . ARG A 1 227 ? 29.264 26.076 26.609 1.00 88.19 227 ARG A N 1
ATOM 1709 C CA . ARG A 1 227 ? 28.253 25.124 26.120 1.00 88.19 227 ARG A CA 1
ATOM 1710 C C . ARG A 1 227 ? 28.864 23.883 25.469 1.00 88.19 227 ARG A C 1
ATOM 1712 O O . ARG A 1 227 ? 28.160 22.892 25.274 1.00 88.19 227 ARG A O 1
ATOM 1719 N N . VAL A 1 228 ? 30.159 23.893 25.156 1.00 90.44 228 VAL A N 1
ATOM 1720 C CA . VAL A 1 228 ? 30.824 22.768 24.498 1.00 90.44 228 VAL A CA 1
ATOM 1721 C C . VAL A 1 228 ? 31.483 21.860 25.536 1.00 90.44 228 VAL A C 1
ATOM 1723 O O . VAL A 1 228 ? 32.421 22.249 26.230 1.00 90.44 228 VAL A O 1
ATOM 1726 N N . SER A 1 229 ? 31.008 20.617 25.632 1.00 90.88 229 SER A N 1
ATOM 1727 C CA . SER A 1 229 ? 31.636 19.555 26.425 1.00 90.88 229 SER A CA 1
ATOM 1728 C C . SER A 1 229 ? 33.120 19.335 26.083 1.00 90.88 229 SER A C 1
ATOM 1730 O O . SER A 1 229 ? 33.585 19.626 24.981 1.00 90.88 229 SER A O 1
ATOM 1732 N N . ARG A 1 230 ? 33.879 18.827 27.063 1.00 86.50 230 ARG A N 1
ATOM 1733 C CA . ARG A 1 230 ? 35.347 18.666 26.996 1.00 86.50 230 ARG A CA 1
ATOM 1734 C C . ARG A 1 230 ? 35.803 17.872 25.771 1.00 86.50 230 ARG A C 1
ATOM 1736 O O . ARG A 1 230 ? 36.715 18.308 25.081 1.00 86.50 230 ARG A O 1
ATOM 1743 N N . LEU A 1 231 ? 35.133 16.748 25.542 1.00 89.88 231 LEU A N 1
ATOM 1744 C CA . LEU A 1 231 ? 34.979 16.065 24.266 1.00 89.88 231 LEU A CA 1
ATOM 1745 C C . LEU A 1 231 ? 33.478 16.162 23.969 1.00 89.88 231 LEU A C 1
ATOM 1747 O O . LEU A 1 231 ? 32.674 15.912 24.867 1.00 89.88 231 LEU A O 1
ATOM 1751 N N . HIS A 1 232 ? 33.107 16.626 22.781 1.00 93.56 232 HIS A N 1
ATOM 1752 C CA . HIS A 1 232 ? 31.715 16.880 22.404 1.00 93.56 232 HIS A CA 1
ATOM 1753 C C . HIS A 1 232 ? 31.283 15.953 21.272 1.00 93.56 232 HIS A C 1
ATOM 1755 O O . HIS A 1 232 ? 30.234 15.323 21.358 1.00 93.56 232 HIS A O 1
ATOM 1761 N N . ALA A 1 233 ? 32.114 15.843 20.237 1.00 95.25 233 ALA A N 1
ATOM 1762 C CA . ALA A 1 233 ? 31.858 14.974 19.102 1.00 95.25 233 ALA A CA 1
ATOM 1763 C C . ALA A 1 233 ? 33.159 14.450 18.481 1.00 95.25 233 ALA A C 1
ATOM 1765 O O . ALA A 1 233 ? 34.220 15.061 18.620 1.00 95.25 233 ALA A O 1
ATOM 1766 N N . THR A 1 234 ? 33.054 13.354 17.740 1.00 95.25 234 THR A N 1
ATOM 1767 C CA . THR A 1 234 ? 34.139 12.750 16.963 1.00 95.25 234 THR A CA 1
ATOM 1768 C C . THR A 1 234 ? 33.713 12.639 15.500 1.00 95.25 234 THR A C 1
ATOM 1770 O O . THR A 1 234 ? 32.597 12.209 15.206 1.00 95.25 234 THR A O 1
ATOM 1773 N N . LEU A 1 235 ? 34.602 13.001 14.572 1.00 94.44 235 LEU A N 1
ATOM 1774 C CA . LEU A 1 235 ? 34.450 12.726 13.141 1.00 94.44 235 LEU A CA 1
ATOM 1775 C C . LEU A 1 235 ? 35.354 11.559 12.731 1.00 94.44 235 LEU A C 1
ATOM 1777 O O . LEU A 1 235 ? 36.560 11.574 12.982 1.00 94.44 235 LEU A O 1
ATOM 1781 N N . MET A 1 236 ? 34.784 10.577 12.046 1.00 91.88 236 MET A N 1
ATOM 1782 C CA . MET A 1 236 ? 35.482 9.441 11.442 1.00 91.88 236 MET A CA 1
ATOM 1783 C C . MET A 1 236 ? 35.237 9.424 9.929 1.00 91.88 236 MET A C 1
ATOM 1785 O O . MET A 1 236 ? 34.392 10.167 9.429 1.00 91.88 236 MET A O 1
ATOM 1789 N N . VAL A 1 237 ? 35.965 8.583 9.191 1.00 85.62 237 VAL A N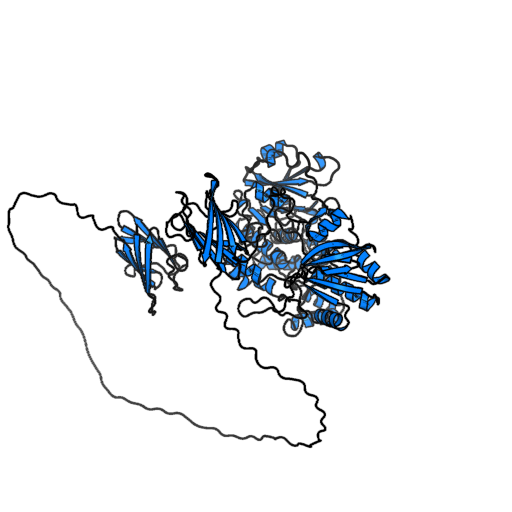 1
ATOM 1790 C CA . VAL A 1 237 ? 35.649 8.275 7.788 1.00 85.62 237 VAL A CA 1
ATOM 1791 C C . VAL A 1 237 ? 35.477 6.769 7.643 1.00 85.62 237 VAL A C 1
ATOM 1793 O O . VAL A 1 237 ? 36.425 6.017 7.855 1.00 85.62 237 VAL A O 1
ATOM 1796 N N . GLU A 1 238 ? 34.275 6.353 7.259 1.00 80.38 238 GLU A N 1
ATOM 1797 C CA . GLU A 1 238 ? 33.876 4.962 7.019 1.00 80.38 238 GLU A CA 1
ATOM 1798 C C . GLU A 1 238 ? 33.330 4.872 5.587 1.00 80.38 238 GLU A C 1
ATOM 1800 O O . GLU A 1 238 ? 32.574 5.743 5.160 1.00 80.38 238 GLU A O 1
ATOM 1805 N N . ASP A 1 239 ? 33.772 3.888 4.796 1.00 78.12 239 ASP A N 1
ATOM 1806 C CA . ASP A 1 239 ? 33.409 3.724 3.372 1.00 78.12 239 ASP A CA 1
ATOM 1807 C C . ASP A 1 239 ? 33.532 5.006 2.507 1.00 78.12 239 ASP A C 1
ATOM 1809 O O . ASP A 1 239 ? 32.810 5.224 1.529 1.00 78.12 239 ASP A O 1
ATOM 1813 N N . GLY A 1 240 ? 34.478 5.883 2.864 1.00 77.25 240 GLY A N 1
ATOM 1814 C CA . GLY A 1 240 ? 34.705 7.169 2.194 1.00 77.25 240 GLY A CA 1
ATOM 1815 C C . GLY A 1 240 ? 33.672 8.257 2.516 1.00 77.25 240 GLY A C 1
ATOM 1816 O O . GLY A 1 240 ? 33.670 9.289 1.849 1.00 77.25 240 GLY A O 1
ATOM 1817 N N . GLN A 1 241 ? 32.810 8.046 3.514 1.00 79.00 241 GLN A N 1
ATOM 1818 C CA . GLN A 1 241 ? 31.855 9.023 4.040 1.00 79.00 241 GLN A CA 1
ATOM 1819 C C . GLN A 1 241 ? 32.288 9.496 5.430 1.00 79.00 241 GLN A C 1
ATOM 1821 O O . GLN A 1 241 ? 32.826 8.723 6.219 1.00 79.00 241 GLN A O 1
ATOM 1826 N N . ILE A 1 242 ? 32.030 10.760 5.750 1.00 88.06 242 ILE A N 1
ATOM 1827 C CA . ILE A 1 242 ? 32.259 11.324 7.079 1.00 88.06 242 ILE A CA 1
ATOM 1828 C C . ILE A 1 242 ? 31.154 10.832 8.017 1.00 88.06 242 ILE A C 1
ATOM 1830 O O . ILE A 1 242 ? 29.970 11.049 7.755 1.00 88.06 242 ILE A O 1
ATOM 1834 N N . VAL A 1 243 ? 31.540 10.216 9.131 1.00 90.31 243 VAL A N 1
ATOM 1835 C CA . VAL A 1 243 ? 30.635 9.807 10.211 1.00 90.31 243 VAL A CA 1
ATOM 1836 C C . VAL A 1 243 ? 30.865 10.722 11.406 1.00 90.31 243 VAL A C 1
ATOM 1838 O O . VAL A 1 243 ? 31.963 10.773 11.954 1.00 90.31 243 VAL A O 1
ATOM 1841 N N . LEU A 1 244 ? 29.829 11.455 11.797 1.00 94.38 244 LEU A N 1
ATOM 1842 C CA . LEU A 1 244 ? 29.778 12.289 12.991 1.00 94.38 244 LEU A CA 1
ATOM 1843 C C . LEU A 1 244 ? 29.167 11.488 14.139 1.00 94.38 244 LEU A C 1
ATOM 1845 O O . LEU A 1 244 ? 28.128 10.856 13.963 1.00 94.38 244 LEU A O 1
ATOM 1849 N N . ARG A 1 245 ? 29.777 11.553 15.319 1.00 93.81 245 ARG A N 1
ATOM 1850 C CA . ARG A 1 245 ? 29.285 10.942 16.557 1.00 93.81 245 ARG A CA 1
ATOM 1851 C C . ARG A 1 245 ? 29.328 11.959 17.687 1.00 93.81 245 ARG A C 1
ATOM 1853 O O . ARG A 1 245 ? 30.371 12.560 17.908 1.00 93.81 245 ARG A O 1
ATOM 1860 N N . ASP A 1 246 ? 28.227 12.129 18.407 1.00 94.25 246 ASP A N 1
ATOM 1861 C CA . ASP A 1 246 ? 28.183 12.883 19.661 1.00 94.25 246 ASP A CA 1
ATOM 1862 C C . ASP A 1 246 ? 28.682 11.989 20.808 1.00 94.25 246 ASP A C 1
ATOM 1864 O O . ASP A 1 246 ? 28.234 10.851 20.968 1.00 94.25 246 ASP A O 1
ATOM 1868 N N . GLU A 1 247 ? 29.623 12.488 21.607 1.00 92.25 247 GLU A N 1
ATOM 1869 C CA . GLU A 1 247 ? 30.257 11.724 22.690 1.00 92.25 247 GLU A CA 1
ATOM 1870 C C . GLU A 1 247 ? 29.578 11.996 24.039 1.00 92.25 247 GLU A C 1
ATOM 1872 O O . GLU A 1 247 ? 30.227 12.315 25.035 1.00 92.25 247 GLU A O 1
ATOM 1877 N N . GLN A 1 248 ? 28.245 11.873 24.054 1.00 85.12 248 GLN A N 1
ATOM 1878 C CA . GLN A 1 248 ? 27.377 12.152 25.207 1.00 85.12 248 GLN A CA 1
ATOM 1879 C C . GLN A 1 248 ? 27.531 13.592 25.718 1.00 85.12 248 GLN A C 1
ATOM 1881 O O . GLN A 1 248 ? 27.695 13.853 26.914 1.00 85.12 248 GLN A O 1
ATOM 1886 N N . SER A 1 249 ? 27.497 14.542 24.787 1.00 89.00 249 SER A N 1
ATOM 1887 C CA . SER A 1 249 ? 27.654 15.956 25.087 1.00 89.00 249 SER A CA 1
ATOM 1888 C C . SER A 1 249 ? 26.485 16.506 25.911 1.00 89.00 249 SER A C 1
ATOM 1890 O O . SER A 1 249 ? 25.340 16.059 25.841 1.00 89.00 249 SER A O 1
ATOM 1892 N N . SER A 1 250 ? 26.769 17.534 26.707 1.00 79.19 250 SER A N 1
ATOM 1893 C CA 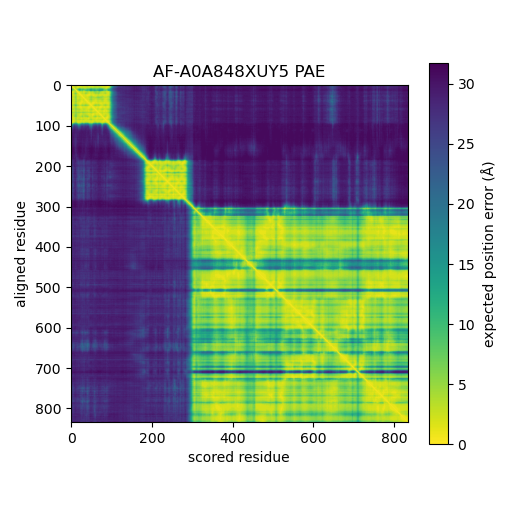. SER A 1 250 ? 25.810 18.102 27.662 1.00 79.19 250 SER A CA 1
ATOM 1894 C C . SER A 1 250 ? 24.729 18.965 27.003 1.00 79.19 250 SER A C 1
ATOM 1896 O O . SER A 1 250 ? 23.716 19.243 27.636 1.00 79.19 250 SER A O 1
ATOM 1898 N N . ASN A 1 251 ? 24.954 19.415 25.763 1.00 85.06 251 ASN A N 1
ATOM 1899 C CA . ASN A 1 251 ? 24.056 20.315 25.028 1.00 85.06 251 ASN A CA 1
ATOM 1900 C C . ASN A 1 251 ? 23.660 19.796 23.633 1.00 85.06 251 ASN A C 1
ATOM 1902 O O . ASN A 1 251 ? 22.831 20.431 22.983 1.00 85.06 251 ASN A O 1
ATOM 1906 N N . GLY A 1 252 ? 24.208 18.656 23.199 1.00 86.94 252 GLY A N 1
ATOM 1907 C CA . GLY A 1 252 ? 23.886 18.001 21.938 1.00 86.94 252 GLY A CA 1
ATOM 1908 C C . GLY A 1 252 ? 24.619 18.549 20.713 1.00 86.94 252 GLY A C 1
ATOM 1909 O O . GLY A 1 252 ? 24.824 19.755 20.555 1.00 86.94 252 GLY A O 1
ATOM 1910 N N . THR A 1 253 ? 24.913 17.635 19.795 1.00 91.81 253 THR A N 1
ATOM 1911 C CA . THR A 1 253 ? 25.271 17.922 18.405 1.00 91.81 253 THR A CA 1
ATOM 1912 C C . THR A 1 253 ? 24.016 17.903 17.525 1.00 91.81 253 THR A C 1
ATOM 1914 O O . THR A 1 253 ? 23.143 17.055 17.711 1.00 91.81 253 THR A O 1
ATOM 1917 N N . PHE A 1 254 ? 23.906 18.821 16.560 1.00 87.19 254 PHE A N 1
ATOM 1918 C CA . PHE A 1 254 ? 22.710 18.990 15.723 1.00 87.19 254 PHE A CA 1
ATOM 1919 C C . PHE A 1 254 ? 23.023 18.977 14.222 1.00 87.19 254 PHE A C 1
ATOM 1921 O O . PHE A 1 254 ? 24.065 19.473 13.804 1.00 87.19 254 PHE A O 1
ATOM 1928 N N . ILE A 1 255 ? 22.084 18.508 13.397 1.00 87.06 255 ILE A N 1
ATOM 1929 C CA . ILE A 1 255 ? 22.061 18.757 11.947 1.00 87.06 255 ILE A CA 1
ATOM 1930 C C . ILE A 1 255 ? 20.780 19.535 11.641 1.00 87.06 255 ILE A C 1
ATOM 1932 O O . ILE A 1 255 ? 19.671 19.068 11.901 1.00 87.06 255 ILE A O 1
ATOM 1936 N N . GLY A 1 256 ? 20.928 20.769 11.152 1.00 82.94 256 GLY A N 1
ATOM 1937 C CA . GLY A 1 256 ? 19.815 21.717 11.084 1.00 82.94 256 GLY A CA 1
ATOM 1938 C C . GLY A 1 256 ? 19.217 21.964 12.475 1.00 82.94 256 GLY A C 1
ATOM 1939 O O . GLY A 1 256 ? 19.873 22.526 13.352 1.00 82.94 256 GLY A O 1
ATOM 1940 N N . SER A 1 257 ? 17.969 21.538 12.682 1.00 74.81 257 SER A N 1
ATOM 1941 C CA . SER A 1 257 ? 17.265 21.628 13.970 1.00 74.81 257 SER A CA 1
ATOM 1942 C C . SER A 1 257 ? 17.224 20.321 14.775 1.00 74.81 257 SER A C 1
ATOM 1944 O O . SER A 1 257 ? 16.792 20.352 15.926 1.00 74.81 257 SER A O 1
ATOM 1946 N N . GLU A 1 258 ? 17.632 19.188 14.200 1.00 77.88 258 GLU A N 1
ATOM 1947 C CA . GLU A 1 258 ? 17.531 17.859 14.821 1.00 77.88 258 GLU A CA 1
ATOM 1948 C C . GLU A 1 258 ? 18.796 17.517 15.618 1.00 77.88 258 GLU A C 1
ATOM 1950 O O . GLU A 1 258 ? 19.905 17.757 15.144 1.00 77.88 258 GLU A O 1
ATOM 1955 N N . GLN A 1 259 ? 18.642 16.972 16.830 1.00 87.50 259 GLN A N 1
ATOM 1956 C CA . GLN A 1 259 ? 19.761 16.515 17.662 1.00 87.50 259 GLN A CA 1
ATOM 1957 C C . GLN A 1 259 ? 20.146 15.083 17.279 1.00 87.50 259 GLN A C 1
ATOM 1959 O O . GLN A 1 259 ? 19.285 14.207 17.242 1.00 87.50 259 GLN A O 1
ATOM 1964 N N . VAL A 1 260 ? 21.434 14.831 17.046 1.00 83.75 260 VAL A N 1
ATOM 1965 C CA . VAL A 1 260 ? 21.943 13.540 16.562 1.00 83.75 260 VAL A CA 1
ATOM 1966 C C . VAL A 1 260 ? 22.978 12.948 17.517 1.00 83.75 260 VAL A C 1
ATOM 1968 O O . VAL A 1 260 ? 23.843 13.657 18.025 1.00 83.75 260 VAL A O 1
ATOM 1971 N N . SER A 1 261 ? 22.908 11.634 17.745 1.00 79.75 261 SER A N 1
ATOM 1972 C CA . SER A 1 261 ? 23.949 10.877 18.459 1.00 79.75 261 SER A CA 1
ATOM 1973 C C . SER A 1 261 ? 24.994 10.289 17.507 1.00 79.75 261 SER A C 1
ATOM 1975 O O . SER A 1 261 ? 26.176 10.245 17.837 1.00 79.75 261 SER A O 1
ATOM 1977 N N . VAL A 1 262 ? 24.575 9.879 16.306 1.00 87.62 262 VAL A N 1
ATOM 1978 C CA . VAL A 1 262 ? 25.434 9.492 15.177 1.00 87.62 262 VAL A CA 1
ATOM 1979 C C . VAL A 1 262 ? 24.764 9.949 13.879 1.00 87.62 262 VAL A C 1
ATOM 1981 O O . VAL A 1 262 ? 23.550 9.811 13.741 1.00 87.62 262 VAL A O 1
ATOM 1984 N N . ALA A 1 263 ? 25.533 10.467 12.921 1.00 82.62 263 ALA A N 1
ATOM 1985 C CA . ALA A 1 263 ? 25.042 10.877 11.607 1.00 82.62 263 ALA A CA 1
ATOM 1986 C C . ALA A 1 263 ? 26.094 10.686 10.503 1.00 82.62 263 ALA A C 1
ATOM 1988 O O . ALA A 1 263 ? 27.290 10.863 10.729 1.00 82.62 263 ALA A O 1
ATOM 1989 N N . GLN A 1 264 ? 25.650 10.367 9.285 1.00 88.12 264 GLN A N 1
ATOM 1990 C CA . GLN A 1 264 ? 26.509 10.300 8.098 1.00 88.12 264 GLN A CA 1
ATOM 1991 C C . GLN A 1 264 ? 26.400 11.612 7.311 1.00 88.12 264 GLN A C 1
ATOM 1993 O O . GLN A 1 264 ? 25.311 12.003 6.900 1.00 88.12 264 GLN A O 1
ATOM 1998 N N . LEU A 1 265 ? 27.529 12.291 7.107 1.00 79.75 265 LEU A N 1
ATOM 1999 C CA . LEU A 1 265 ? 27.623 13.639 6.530 1.00 79.75 265 LEU A CA 1
ATOM 2000 C C . LEU A 1 265 ? 28.036 13.658 5.045 1.00 79.75 265 LEU A C 1
ATOM 2002 O O . LEU A 1 265 ? 28.328 14.722 4.507 1.00 79.75 265 LEU A O 1
ATOM 2006 N N . GLY A 1 266 ? 28.098 12.508 4.371 1.00 81.19 266 GLY A N 1
ATOM 2007 C CA . GLY A 1 266 ? 28.590 12.424 2.991 1.00 81.19 266 GLY A CA 1
ATOM 2008 C C . GLY A 1 266 ? 30.111 12.625 2.886 1.00 81.19 266 GLY A C 1
ATOM 2009 O O . GLY A 1 266 ? 30.842 12.428 3.854 1.00 81.19 266 GLY A O 1
ATOM 2010 N N . THR A 1 267 ? 30.616 13.059 1.727 1.00 81.75 267 THR A N 1
ATOM 2011 C CA . THR A 1 267 ? 32.033 13.461 1.558 1.00 81.75 267 THR A CA 1
ATOM 2012 C C . THR A 1 267 ? 32.329 14.875 2.078 1.00 81.75 267 THR A C 1
ATOM 2014 O O . THR A 1 267 ? 33.493 15.229 2.296 1.00 81.75 267 THR A O 1
ATOM 2017 N N . ALA A 1 268 ? 31.281 15.676 2.280 1.00 86.75 268 ALA A N 1
ATOM 2018 C CA . ALA A 1 268 ? 31.300 16.980 2.924 1.00 86.75 268 ALA A CA 1
ATOM 2019 C C . ALA A 1 268 ? 29.910 17.293 3.496 1.00 86.75 268 ALA A C 1
ATOM 2021 O O . ALA A 1 268 ? 28.915 17.123 2.794 1.00 86.75 268 ALA A O 1
ATOM 2022 N N . GLY A 1 269 ? 29.845 17.802 4.726 1.00 82.31 269 GLY A N 1
ATOM 2023 C CA . GLY A 1 269 ? 28.581 18.125 5.385 1.00 82.31 269 GLY A CA 1
ATOM 2024 C C . GLY A 1 269 ? 28.726 19.150 6.506 1.00 82.31 269 GLY A C 1
ATOM 2025 O O . GLY A 1 269 ? 29.831 19.443 6.973 1.00 82.31 269 GLY A O 1
ATOM 2026 N N . GLN A 1 270 ? 27.589 19.707 6.920 1.00 92.62 270 GLN A N 1
ATOM 2027 C CA . GLN A 1 270 ? 27.495 20.773 7.913 1.00 92.62 270 GLN A CA 1
ATOM 2028 C C . GLN A 1 270 ? 26.618 20.345 9.094 1.00 92.62 270 GLN A C 1
ATOM 2030 O O . GLN A 1 270 ? 25.581 19.708 8.916 1.00 92.62 270 GLN A O 1
ATOM 2035 N N . PHE A 1 271 ? 27.053 20.701 10.298 1.00 94.31 271 PHE A N 1
ATOM 2036 C CA . PHE A 1 271 ? 26.400 20.396 11.567 1.00 94.31 271 PHE A CA 1
ATOM 2037 C C . PHE A 1 271 ? 26.679 21.515 12.581 1.00 94.31 271 PHE A C 1
ATOM 2039 O O . PHE A 1 271 ? 27.536 22.374 12.360 1.00 94.31 271 PHE A O 1
ATOM 2046 N N . THR A 1 272 ? 25.964 21.514 13.700 1.00 94.19 272 THR A N 1
ATOM 2047 C CA . THR A 1 272 ? 26.015 22.578 14.706 1.00 94.19 272 THR A CA 1
ATOM 2048 C C . THR A 1 272 ? 26.317 22.001 16.083 1.00 94.19 272 THR A C 1
ATOM 2050 O O . THR A 1 272 ? 25.598 21.136 16.580 1.00 94.19 272 THR A O 1
ATOM 2053 N N . ILE A 1 273 ? 27.343 22.542 16.735 1.00 94.94 273 ILE A N 1
ATOM 2054 C CA . ILE A 1 273 ? 27.641 22.360 18.160 1.00 94.94 273 ILE A CA 1
ATOM 2055 C C . ILE A 1 273 ? 27.528 23.754 18.774 1.00 94.94 273 ILE A C 1
ATOM 2057 O O . ILE A 1 273 ? 28.460 24.548 18.685 1.00 94.94 273 ILE A O 1
ATOM 2061 N N . ARG A 1 274 ? 26.349 24.120 19.297 1.00 88.75 274 ARG A N 1
ATOM 2062 C CA . ARG A 1 274 ? 26.013 25.534 19.577 1.00 88.75 274 ARG A CA 1
ATOM 2063 C C . ARG A 1 274 ? 27.046 26.202 20.509 1.00 88.75 274 ARG A C 1
ATOM 2065 O O . ARG A 1 274 ? 27.357 25.628 21.553 1.00 88.75 274 ARG A O 1
ATOM 2072 N N . PRO A 1 275 ? 27.546 27.413 20.184 1.00 90.81 275 PRO A N 1
ATOM 2073 C CA . PRO A 1 275 ? 27.118 28.338 19.117 1.00 90.81 275 PRO A CA 1
ATOM 2074 C C . PRO A 1 275 ? 27.886 28.184 17.783 1.00 90.81 275 PRO A C 1
ATOM 2076 O O . PRO A 1 275 ? 27.904 29.110 16.973 1.00 90.81 275 PRO A O 1
ATOM 2079 N N . PHE A 1 276 ? 28.596 27.076 17.574 1.00 93.44 276 PHE A N 1
ATOM 2080 C CA . PHE A 1 276 ? 29.435 26.852 16.399 1.00 93.44 276 PHE A CA 1
ATOM 2081 C C . PHE A 1 276 ? 28.675 26.138 15.278 1.00 93.44 276 PHE A C 1
ATOM 2083 O O . PHE A 1 276 ? 28.210 25.010 15.455 1.00 93.44 276 PHE A O 1
ATOM 2090 N N . LEU A 1 277 ? 28.639 26.764 14.104 1.00 93.62 277 LEU A N 1
ATOM 2091 C CA . LEU A 1 277 ? 28.331 26.118 12.834 1.00 93.62 277 LEU A CA 1
ATOM 2092 C C . LEU A 1 277 ? 29.625 25.518 12.270 1.00 93.62 277 LEU A C 1
ATOM 2094 O O . LEU A 1 277 ? 30.639 26.213 12.163 1.00 93.62 277 LEU A O 1
ATOM 2098 N N . ILE A 1 278 ? 29.615 24.227 11.946 1.00 94.44 278 ILE A N 1
ATOM 2099 C CA . ILE A 1 278 ? 30.812 23.446 11.615 1.00 94.44 278 ILE A CA 1
ATOM 2100 C C . ILE A 1 278 ? 30.596 22.733 10.286 1.00 94.44 278 ILE A C 1
ATOM 2102 O O . ILE A 1 278 ? 29.602 22.042 10.090 1.00 94.44 278 ILE A O 1
ATOM 2106 N N . THR A 1 279 ? 31.543 22.887 9.366 1.00 93.19 279 THR A N 1
ATOM 2107 C CA . THR A 1 279 ? 31.552 22.223 8.059 1.00 93.19 279 THR A CA 1
ATOM 2108 C C . THR A 1 279 ? 32.786 21.337 7.964 1.00 93.19 279 THR A C 1
ATOM 2110 O O . THR A 1 279 ? 33.912 21.829 8.052 1.00 93.19 279 THR A O 1
ATOM 2113 N N . ALA A 1 280 ? 32.585 20.035 7.777 1.00 91.56 280 ALA A N 1
ATOM 2114 C CA . ALA A 1 280 ? 33.652 19.055 7.598 1.00 91.56 280 ALA A CA 1
ATOM 2115 C C . ALA A 1 280 ? 33.643 18.524 6.160 1.00 91.56 280 ALA A C 1
ATOM 2117 O O . ALA A 1 280 ? 32.578 18.250 5.612 1.00 91.56 280 ALA A O 1
ATOM 2118 N N . ARG A 1 281 ? 34.821 18.356 5.551 1.00 91.88 281 ARG A N 1
ATOM 2119 C CA . ARG A 1 281 ? 34.993 17.741 4.222 1.00 91.88 281 ARG A CA 1
ATOM 2120 C C . ARG A 1 281 ? 36.269 16.913 4.142 1.00 91.88 281 ARG A C 1
ATOM 2122 O O . ARG A 1 281 ? 37.246 17.228 4.819 1.00 91.88 281 ARG A O 1
ATOM 2129 N N . ILE A 1 282 ? 36.289 15.901 3.282 1.00 88.00 282 ILE A N 1
ATOM 2130 C CA . ILE A 1 282 ? 37.494 15.101 3.020 1.00 88.00 282 ILE A CA 1
ATOM 2131 C C . ILE A 1 282 ? 38.501 15.924 2.190 1.00 88.00 282 ILE A C 1
ATOM 2133 O O . ILE A 1 282 ? 38.128 16.655 1.267 1.00 88.00 282 ILE A O 1
ATOM 2137 N N . GLU A 1 283 ? 39.790 15.837 2.530 1.00 81.44 283 GLU A N 1
ATOM 2138 C CA . GLU A 1 283 ? 40.875 16.473 1.772 1.00 81.44 283 GLU A CA 1
ATOM 2139 C C . GLU A 1 283 ? 40.887 15.994 0.304 1.00 81.44 283 GLU A C 1
ATOM 2141 O O . GLU A 1 283 ? 40.665 14.823 0.008 1.00 81.44 283 GLU A O 1
ATOM 2146 N N . GLY A 1 284 ? 41.126 16.914 -0.636 1.00 65.00 284 GLY A N 1
ATOM 2147 C CA . GLY A 1 284 ? 41.106 16.628 -2.078 1.00 65.00 284 GLY A CA 1
ATOM 2148 C C . GLY A 1 284 ? 39.726 16.705 -2.747 1.00 65.00 284 GLY A C 1
ATOM 2149 O O . GLY A 1 284 ? 39.662 16.713 -3.973 1.00 65.00 284 GLY A O 1
ATOM 2150 N N . VAL A 1 285 ? 38.634 16.837 -1.984 1.00 58.62 285 VAL A N 1
ATOM 2151 C CA . VAL A 1 285 ? 37.305 17.168 -2.529 1.00 58.62 285 VAL A CA 1
ATOM 2152 C C . VAL A 1 285 ? 37.149 18.692 -2.566 1.00 58.62 285 VAL A C 1
ATOM 2154 O O . VAL A 1 285 ? 37.089 19.341 -1.515 1.00 58.62 285 VAL A O 1
ATOM 2157 N N . GLU A 1 286 ? 37.116 19.279 -3.765 1.00 39.00 286 GLU A N 1
ATOM 2158 C CA . GLU A 1 286 ? 36.759 20.692 -3.948 1.00 39.00 286 GLU A CA 1
ATOM 2159 C C . GLU A 1 286 ? 35.273 20.899 -3.639 1.00 39.00 286 GLU A C 1
ATOM 2161 O O . GLU A 1 286 ? 34.415 20.149 -4.103 1.00 39.00 286 GLU A O 1
ATOM 2166 N N . ALA A 1 287 ? 34.968 21.922 -2.841 1.00 35.91 287 ALA A N 1
ATOM 2167 C CA . ALA A 1 287 ? 33.594 22.329 -2.598 1.00 35.91 287 ALA A CA 1
ATOM 2168 C C . ALA A 1 287 ? 33.111 23.167 -3.789 1.00 35.91 287 ALA A C 1
ATOM 2170 O O . ALA A 1 287 ? 33.612 24.274 -3.996 1.00 35.91 287 ALA A O 1
ATOM 2171 N N . GLU A 1 288 ? 32.127 22.670 -4.547 1.00 32.69 288 GLU A N 1
ATOM 2172 C CA . GLU A 1 288 ? 31.336 23.547 -5.414 1.00 32.69 288 GLU A CA 1
ATOM 2173 C C . GLU A 1 288 ? 30.663 24.588 -4.506 1.00 32.69 288 GLU A C 1
ATOM 2175 O O . GLU A 1 288 ? 29.919 24.258 -3.581 1.00 32.69 288 GLU A O 1
ATOM 2180 N N . SER A 1 289 ? 31.021 25.857 -4.710 1.00 27.81 289 SER A N 1
ATOM 2181 C CA . SER A 1 289 ? 30.593 26.968 -3.868 1.00 27.81 289 SER A CA 1
ATOM 2182 C C . SER A 1 289 ? 29.087 27.167 -3.995 1.00 27.81 289 SER A C 1
ATOM 2184 O O . SER A 1 289 ? 28.618 27.735 -4.983 1.00 27.81 289 SER A O 1
ATOM 2186 N N . ALA A 1 290 ? 28.339 26.714 -2.991 1.00 28.86 290 ALA A N 1
ATOM 2187 C CA . ALA A 1 290 ? 26.915 26.976 -2.890 1.00 28.86 290 ALA A CA 1
ATOM 2188 C C . ALA A 1 290 ? 26.681 28.486 -2.734 1.00 28.86 290 ALA A C 1
ATOM 2190 O O . ALA A 1 290 ? 26.905 29.059 -1.666 1.00 28.86 290 ALA A O 1
ATOM 2191 N N . GLU A 1 291 ? 26.207 29.133 -3.800 1.00 25.56 291 GLU A N 1
ATOM 2192 C CA . GLU A 1 291 ? 25.468 30.380 -3.638 1.00 25.56 291 GLU A CA 1
ATOM 2193 C C . GLU A 1 291 ? 24.269 30.097 -2.732 1.00 25.56 291 GLU A C 1
ATOM 2195 O O . GLU A 1 291 ? 23.531 29.129 -2.939 1.00 25.56 291 GLU A O 1
ATOM 2200 N N . VAL A 1 292 ? 24.073 30.947 -1.724 1.00 28.33 292 VAL A N 1
ATOM 2201 C CA . VAL A 1 292 ? 22.915 30.872 -0.834 1.00 28.33 292 VAL A CA 1
ATOM 2202 C C . VAL A 1 292 ? 21.676 31.283 -1.629 1.00 28.33 292 VAL A C 1
ATOM 2204 O O . VAL A 1 292 ? 21.245 32.435 -1.607 1.00 28.33 292 VAL A O 1
ATOM 2207 N N . ARG A 1 293 ? 21.080 30.316 -2.331 1.00 22.77 293 ARG A N 1
ATOM 2208 C CA . ARG A 1 293 ? 19.639 30.328 -2.564 1.00 22.77 293 ARG A CA 1
ATOM 2209 C C . ARG A 1 293 ? 18.987 30.255 -1.189 1.00 22.77 293 ARG A C 1
ATOM 2211 O O . ARG A 1 293 ? 19.231 29.308 -0.443 1.00 22.77 293 ARG A O 1
ATOM 2218 N N . GLU A 1 294 ? 18.169 31.253 -0.863 1.00 21.52 294 GLU A N 1
ATOM 2219 C CA . GLU A 1 294 ? 17.227 31.128 0.250 1.00 21.52 294 GLU A CA 1
ATOM 2220 C C . GLU A 1 294 ? 16.442 29.816 0.090 1.00 21.52 294 GLU A C 1
ATOM 2222 O O . GLU A 1 294 ? 16.152 29.435 -1.052 1.00 21.52 294 GLU A O 1
ATOM 2227 N N . PRO A 1 295 ? 16.133 29.100 1.187 1.00 25.83 295 PRO A N 1
ATOM 2228 C CA . PRO A 1 295 ? 15.519 27.783 1.105 1.00 25.83 295 PRO A CA 1
ATOM 2229 C C . PRO A 1 295 ? 14.208 27.875 0.325 1.00 25.83 295 PRO A C 1
ATOM 2231 O O . PRO A 1 295 ? 13.234 28.467 0.794 1.00 25.83 295 PRO A O 1
ATOM 2234 N N . ALA A 1 296 ? 14.204 27.294 -0.878 1.00 25.09 296 ALA A N 1
ATOM 2235 C CA . ALA A 1 296 ? 13.035 27.248 -1.735 1.00 25.09 296 ALA A CA 1
ATOM 2236 C C . ALA A 1 296 ? 11.902 26.572 -0.958 1.00 25.09 296 ALA A C 1
ATOM 2238 O O . ALA A 1 296 ? 12.026 25.434 -0.503 1.00 25.09 296 ALA A O 1
ATOM 2239 N N . THR A 1 297 ? 10.816 27.309 -0.744 1.00 28.08 297 THR A N 1
ATOM 2240 C CA . THR A 1 297 ? 9.794 26.953 0.237 1.00 28.08 297 THR A CA 1
ATOM 2241 C C . THR A 1 297 ? 9.049 25.681 -0.169 1.00 28.08 297 THR A C 1
ATOM 2243 O O . THR A 1 297 ? 8.086 25.755 -0.924 1.00 28.08 297 THR A O 1
ATOM 2246 N N . GLN A 1 298 ? 9.478 24.524 0.348 1.00 33.38 298 GLN A N 1
ATOM 2247 C CA . GLN A 1 298 ? 8.715 23.264 0.435 1.00 33.38 298 GLN A CA 1
ATOM 2248 C C . GLN A 1 298 ? 8.048 22.761 -0.869 1.00 33.38 298 GLN A C 1
ATOM 2250 O O . GLN A 1 298 ? 7.089 21.997 -0.818 1.00 33.38 298 GLN A O 1
ATOM 2255 N N . LEU A 1 299 ? 8.556 23.163 -2.039 1.00 31.45 299 LEU A N 1
ATOM 2256 C CA . LEU A 1 299 ? 8.007 22.812 -3.360 1.00 31.45 299 LEU A CA 1
ATOM 2257 C C . LEU A 1 299 ? 8.792 21.704 -4.086 1.00 31.45 299 LEU A C 1
ATOM 2259 O O . LEU A 1 299 ? 8.383 21.282 -5.164 1.00 31.45 299 LEU A O 1
ATOM 2263 N N . GLU A 1 300 ? 9.904 21.234 -3.515 1.00 33.12 300 GLU A N 1
ATOM 2264 C CA . GLU A 1 300 ? 10.817 20.273 -4.158 1.00 33.12 300 GLU A CA 1
ATOM 2265 C C . GLU A 1 300 ? 10.644 18.815 -3.672 1.00 33.12 300 GLU A C 1
ATOM 2267 O O . GLU A 1 300 ? 11.279 17.911 -4.217 1.00 33.12 300 GLU A O 1
ATOM 2272 N N . GLU A 1 301 ? 9.739 18.543 -2.721 1.00 38.66 301 GLU A N 1
ATOM 2273 C CA . GLU A 1 301 ? 9.369 17.170 -2.345 1.00 38.66 301 GLU A CA 1
ATOM 2274 C C . GLU A 1 301 ? 8.075 16.689 -3.032 1.00 38.66 301 GLU A C 1
ATOM 2276 O O . GLU A 1 301 ? 6.988 17.227 -2.846 1.00 38.66 301 GLU A O 1
ATOM 2281 N N . GLU A 1 302 ? 8.222 15.590 -3.778 1.00 46.72 302 GLU A N 1
ATOM 2282 C CA . GLU A 1 302 ? 7.179 14.770 -4.419 1.00 46.72 302 GLU A CA 1
ATOM 2283 C C . GLU A 1 302 ? 6.464 15.328 -5.671 1.00 46.72 302 GLU A C 1
ATOM 2285 O O . GLU A 1 302 ? 5.255 15.571 -5.700 1.00 46.72 302 GLU A O 1
ATOM 2290 N N . ALA A 1 303 ? 7.198 15.308 -6.789 1.00 53.53 303 ALA A N 1
ATOM 2291 C CA . ALA A 1 303 ? 6.644 15.223 -8.142 1.00 53.53 303 ALA A CA 1
ATOM 2292 C C . ALA A 1 303 ? 5.558 14.127 -8.265 1.00 53.53 303 ALA A C 1
ATOM 2294 O O . ALA A 1 303 ? 5.843 12.924 -8.200 1.00 53.53 303 ALA A O 1
ATOM 2295 N N . SER A 1 304 ? 4.297 14.537 -8.420 1.00 67.56 304 SER A N 1
ATOM 2296 C CA . SER A 1 304 ? 3.146 13.640 -8.274 1.00 67.56 304 SER A CA 1
ATOM 2297 C C . SER A 1 304 ? 1.943 14.011 -9.138 1.00 67.56 304 SER A C 1
ATOM 2299 O O . SER A 1 304 ? 1.733 15.168 -9.498 1.00 67.56 304 SER A O 1
ATOM 2301 N N . ILE A 1 305 ? 1.160 12.985 -9.480 1.00 68.88 305 ILE A N 1
ATOM 2302 C CA . ILE A 1 305 ? -0.120 13.090 -10.183 1.00 68.88 305 ILE A CA 1
ATOM 2303 C C . ILE A 1 305 ? -1.176 12.495 -9.256 1.00 68.88 305 ILE A C 1
ATOM 2305 O O . ILE A 1 305 ? -1.148 11.302 -8.947 1.00 68.88 305 ILE A O 1
ATOM 2309 N N . PHE A 1 306 ? -2.093 13.328 -8.785 1.00 72.50 306 PHE A N 1
ATOM 2310 C CA . PHE A 1 306 ? -3.096 12.948 -7.798 1.00 72.50 306 PHE A CA 1
ATOM 2311 C C . PHE A 1 306 ? -4.258 12.215 -8.461 1.00 72.50 306 PHE A C 1
ATOM 2313 O O . PHE A 1 306 ? -4.550 12.423 -9.640 1.00 72.50 306 PHE A O 1
ATOM 2320 N N . PHE A 1 307 ? -4.970 11.382 -7.703 1.00 71.62 307 PHE A N 1
ATOM 2321 C CA . PHE A 1 307 ? -6.275 10.912 -8.158 1.00 71.62 307 PHE A CA 1
ATOM 2322 C C . PHE A 1 307 ? -7.290 12.068 -8.072 1.00 71.62 307 PHE A C 1
ATOM 2324 O O . PHE A 1 307 ? -7.524 12.636 -7.007 1.00 71.62 307 PHE A O 1
ATOM 2331 N N . ASP A 1 308 ? -7.894 12.425 -9.206 1.00 65.12 308 ASP A N 1
ATOM 2332 C CA . ASP A 1 308 ? -9.053 13.317 -9.261 1.00 65.12 308 ASP A CA 1
ATOM 2333 C C . ASP A 1 308 ? -10.250 12.557 -8.694 1.00 65.12 308 ASP A C 1
ATOM 2335 O O . ASP A 1 308 ? -10.879 11.767 -9.400 1.00 65.12 308 ASP A O 1
ATOM 2339 N N . ASP A 1 309 ? -10.570 12.757 -7.417 1.00 57.72 309 ASP A N 1
ATOM 2340 C CA . ASP A 1 309 ? -11.670 11.997 -6.819 1.00 57.72 309 ASP A CA 1
ATOM 2341 C C . ASP A 1 309 ? -13.086 12.498 -7.172 1.00 57.72 309 ASP A C 1
ATOM 2343 O O . ASP A 1 309 ? -14.050 11.895 -6.703 1.00 57.72 309 ASP A O 1
ATOM 2347 N N . GLU A 1 310 ? -13.252 13.553 -7.983 1.00 53.34 310 GLU A N 1
ATOM 2348 C CA . GLU A 1 310 ? -14.574 13.899 -8.540 1.00 53.34 310 GLU A CA 1
ATOM 2349 C C . GLU A 1 310 ? -14.870 13.104 -9.817 1.00 53.34 310 GLU A C 1
ATOM 2351 O O . GLU A 1 310 ? -16.018 12.745 -10.080 1.00 53.34 310 GLU A O 1
ATOM 2356 N N . ARG A 1 311 ? -13.833 12.803 -10.609 1.00 52.66 311 ARG A N 1
ATOM 2357 C CA . ARG A 1 311 ? -13.957 12.098 -11.900 1.00 52.66 311 ARG A CA 1
ATOM 2358 C C . ARG A 1 311 ? -13.397 10.676 -11.890 1.00 52.66 311 ARG A C 1
ATOM 2360 O O . ARG A 1 311 ? -13.591 9.929 -12.847 1.00 52.66 311 ARG A O 1
ATOM 2367 N N . GLY A 1 312 ? -12.679 10.296 -10.835 1.00 51.56 312 GLY A N 1
ATOM 2368 C CA . GLY A 1 312 ? -11.874 9.074 -10.774 1.00 51.56 312 GLY A CA 1
ATOM 2369 C C . GLY A 1 312 ? -10.680 9.075 -11.739 1.00 51.56 312 GLY A C 1
ATOM 2370 O O . GLY A 1 312 ? -10.105 8.016 -11.988 1.00 51.56 312 GLY A O 1
ATOM 2371 N N . THR A 1 313 ? -10.337 10.224 -12.324 1.00 57.25 313 THR A N 1
ATOM 2372 C CA . THR A 1 313 ? -9.230 10.378 -13.278 1.00 57.25 313 THR A CA 1
ATOM 2373 C C . THR A 1 313 ? -7.934 10.746 -12.553 1.00 57.25 313 THR A C 1
ATOM 2375 O O . THR A 1 313 ? -7.818 10.584 -11.339 1.00 57.25 313 THR A O 1
ATOM 2378 N N . LEU A 1 314 ? -6.929 11.201 -13.293 1.00 65.88 314 LEU A N 1
ATOM 2379 C CA . LEU A 1 314 ? -5.662 11.677 -12.755 1.00 65.88 314 LEU A CA 1
ATOM 2380 C C . LEU A 1 314 ? -5.567 13.191 -12.969 1.00 65.88 314 LEU A C 1
ATOM 2382 O O . LEU A 1 314 ? -5.950 13.684 -14.030 1.00 65.88 314 LEU A O 1
ATOM 2386 N N . ALA A 1 315 ? -5.103 13.918 -11.954 1.00 60.34 315 ALA A N 1
ATOM 2387 C CA . ALA A 1 315 ? -4.999 15.373 -11.938 1.00 60.34 315 ALA A CA 1
ATOM 2388 C C . ALA A 1 315 ? -3.560 15.830 -11.638 1.00 60.34 315 ALA A C 1
ATOM 2390 O O . ALA A 1 315 ? -2.897 15.261 -10.769 1.00 60.34 315 ALA A O 1
ATOM 2391 N N . PRO A 1 316 ? -3.075 16.899 -12.298 1.00 57.62 316 PRO A N 1
ATOM 2392 C CA . PRO A 1 316 ? -1.718 17.419 -12.105 1.00 57.62 316 PRO A CA 1
ATOM 2393 C C . PRO A 1 316 ? -1.543 18.238 -10.813 1.00 57.62 316 PRO A C 1
ATOM 2395 O O . PRO A 1 316 ? -0.447 18.717 -10.543 1.00 57.62 316 PRO A O 1
ATOM 2398 N N . ALA A 1 317 ? -2.610 18.443 -10.039 1.00 60.88 317 ALA A N 1
ATOM 2399 C CA . ALA A 1 317 ? -2.613 19.227 -8.809 1.00 60.88 317 ALA A CA 1
ATOM 2400 C C . ALA A 1 317 ? -3.502 18.548 -7.752 1.00 60.88 317 ALA A C 1
ATOM 2402 O O . ALA A 1 317 ? -4.475 17.882 -8.126 1.00 60.88 317 ALA A O 1
ATOM 2403 N N . PRO A 1 318 ? -3.210 18.717 -6.449 1.00 60.28 318 PRO A N 1
ATOM 2404 C CA . PRO A 1 318 ? -4.091 18.233 -5.394 1.00 60.28 318 PRO A CA 1
ATOM 2405 C C . PRO A 1 318 ? -5.450 18.955 -5.466 1.00 60.28 318 PRO A C 1
ATOM 2407 O O . PRO A 1 318 ? -5.510 20.121 -5.873 1.00 60.28 318 PRO A O 1
ATOM 2410 N N . PRO A 1 319 ? -6.557 18.295 -5.081 1.00 60.72 319 PRO A N 1
ATOM 2411 C CA . PRO A 1 319 ? -7.880 18.904 -5.132 1.00 60.72 319 PRO A CA 1
ATOM 2412 C C . PRO A 1 319 ? -7.955 20.133 -4.220 1.00 60.72 319 PRO A C 1
ATOM 2414 O O . PRO A 1 319 ? -7.501 20.090 -3.077 1.00 60.72 319 PRO A O 1
ATOM 2417 N N . ALA A 1 320 ? -8.565 21.211 -4.718 1.00 58.00 320 ALA A N 1
ATOM 2418 C CA . ALA A 1 320 ? -8.708 22.458 -3.974 1.00 58.00 320 ALA A CA 1
ATOM 2419 C C . ALA A 1 320 ? -9.428 22.247 -2.627 1.00 58.00 320 ALA A C 1
ATOM 2421 O O . ALA A 1 320 ? -10.429 21.524 -2.538 1.00 58.00 320 ALA A O 1
ATOM 2422 N N . GLU A 1 321 ? -8.927 22.900 -1.579 1.00 59.75 321 GLU A N 1
ATOM 2423 C CA . GLU A 1 321 ? -9.588 22.925 -0.276 1.00 59.75 321 GLU A CA 1
ATOM 2424 C C . GLU A 1 321 ? -10.859 23.785 -0.348 1.00 59.75 321 GLU A C 1
ATOM 2426 O O . GLU A 1 321 ? -10.878 24.861 -0.948 1.00 59.75 321 GLU A O 1
ATOM 2431 N N . GLU A 1 322 ? -11.948 23.299 0.250 1.00 66.06 322 GLU A N 1
ATOM 2432 C CA . GLU A 1 322 ? -13.226 24.013 0.257 1.00 66.06 322 GLU A CA 1
ATOM 2433 C C . GLU A 1 322 ? -13.277 24.998 1.420 1.00 66.06 322 GLU A C 1
ATOM 2435 O O . GLU A 1 322 ? -13.077 24.633 2.580 1.00 66.06 322 GLU A O 1
ATOM 2440 N N . SER A 1 323 ? -13.587 26.257 1.119 1.00 64.69 323 SER A N 1
ATOM 2441 C CA . SER A 1 323 ? -13.691 27.299 2.132 1.00 64.69 323 SER A CA 1
ATOM 2442 C C . SER A 1 323 ? -14.839 27.013 3.109 1.00 64.69 323 SER A C 1
ATOM 2444 O O . SER A 1 323 ? -16.016 27.046 2.758 1.00 64.69 323 SER A O 1
ATOM 2446 N N . GLY A 1 324 ? -14.489 26.771 4.375 1.00 77.50 324 GLY A N 1
ATOM 2447 C CA . GLY A 1 324 ? -15.449 26.651 5.477 1.00 77.50 324 GLY A CA 1
ATOM 2448 C C . GLY A 1 324 ? -15.938 25.235 5.810 1.00 77.50 324 GLY A C 1
ATOM 2449 O O . GLY A 1 324 ? -16.794 25.108 6.687 1.00 77.50 324 GLY A O 1
ATOM 2450 N N . PHE A 1 325 ? -15.402 24.181 5.179 1.00 86.00 325 PHE A N 1
ATOM 2451 C CA . PHE A 1 325 ? -15.615 22.799 5.627 1.00 86.00 325 PHE A CA 1
ATOM 2452 C C . PHE A 1 325 ? -14.298 21.997 5.637 1.00 86.00 325 PHE A C 1
ATOM 2454 O O . PHE A 1 325 ? -13.627 21.964 4.605 1.00 86.00 325 PHE A O 1
ATOM 2461 N N . PRO A 1 326 ? -13.922 21.299 6.733 1.00 90.69 326 PRO A N 1
ATOM 2462 C CA . PRO A 1 326 ? -14.686 21.031 7.963 1.00 90.69 326 PRO A CA 1
ATOM 2463 C C . PRO A 1 326 ? -15.092 22.279 8.770 1.00 90.69 326 PRO A C 1
ATOM 2465 O O . PRO A 1 326 ? -14.459 23.325 8.624 1.00 90.69 326 PRO A O 1
ATOM 2468 N N . PRO A 1 327 ? -16.138 22.207 9.621 1.00 89.12 327 PRO A N 1
ATOM 2469 C CA . PRO A 1 327 ? -16.557 23.342 10.444 1.00 89.12 327 PRO A CA 1
ATOM 2470 C C . PRO A 1 327 ? -15.410 23.820 11.339 1.00 89.12 327 PRO A C 1
ATOM 2472 O O . PRO A 1 327 ? -14.632 22.994 11.805 1.00 89.12 327 PRO A O 1
ATOM 2475 N N . ALA A 1 328 ? -15.347 25.115 11.668 1.00 90.81 328 ALA A N 1
ATOM 2476 C CA . ALA A 1 328 ? -14.251 25.704 12.460 1.00 90.81 328 ALA A CA 1
ATOM 2477 C C . ALA A 1 328 ? -13.970 24.998 13.808 1.00 90.81 328 ALA A C 1
ATOM 2479 O O . ALA A 1 328 ? -12.854 25.044 14.315 1.00 90.81 328 ALA A O 1
ATOM 2480 N N . LEU A 1 329 ? -14.961 24.286 14.352 1.00 93.06 329 LEU A N 1
ATOM 2481 C CA . LEU A 1 329 ? -14.830 23.369 15.489 1.00 93.06 329 LEU A CA 1
ATOM 2482 C C . LEU A 1 329 ? -13.710 22.323 15.310 1.00 93.06 329 LEU A C 1
ATOM 2484 O O . LEU A 1 329 ? -13.049 21.977 16.278 1.00 93.06 329 LEU A O 1
ATOM 2488 N N . PHE A 1 330 ? -13.456 21.851 14.085 1.00 94.19 330 PHE A N 1
ATOM 2489 C CA . PHE A 1 330 ? -12.392 20.889 13.763 1.00 94.19 330 PHE A CA 1
ATOM 2490 C C . PHE A 1 330 ? -10.972 21.475 13.869 1.00 94.19 330 PHE A C 1
ATOM 2492 O O . PHE A 1 330 ? -10.008 20.727 13.761 1.00 94.19 330 PHE A O 1
ATOM 2499 N N . GLN A 1 331 ? -10.814 22.775 14.133 1.00 92.50 331 GLN A N 1
ATOM 2500 C CA . GLN A 1 331 ? -9.518 23.345 14.526 1.00 92.50 331 GLN A CA 1
ATOM 2501 C C . GLN A 1 331 ? -9.150 23.012 15.989 1.00 92.50 331 GLN A C 1
ATOM 2503 O O . GLN A 1 331 ? -8.069 23.365 16.445 1.00 92.50 331 GLN A O 1
ATOM 2508 N N . GLN A 1 332 ? -10.037 22.341 16.733 1.00 92.38 332 GLN A N 1
ATOM 2509 C CA . GLN A 1 332 ? -9.815 21.873 18.104 1.00 92.38 332 GLN A CA 1
ATOM 2510 C C . GLN A 1 332 ? -9.415 20.389 18.111 1.00 92.38 332 GLN A C 1
ATOM 2512 O O . GLN A 1 332 ? -9.976 19.586 17.364 1.00 92.38 332 GLN A O 1
ATOM 2517 N N . ASP A 1 333 ? -8.504 20.005 19.008 1.00 87.62 333 ASP A N 1
ATOM 2518 C CA . ASP A 1 333 ? -8.029 18.615 19.175 1.00 87.62 333 ASP A CA 1
ATOM 2519 C C . ASP A 1 333 ? -9.157 17.655 19.570 1.00 87.62 333 ASP A C 1
ATOM 2521 O O . ASP A 1 333 ? -9.220 16.500 19.129 1.00 87.62 333 ASP A O 1
ATOM 2525 N N . MET A 1 334 ? -10.074 18.169 20.391 1.00 94.31 334 MET A N 1
ATOM 2526 C CA . MET A 1 334 ? -11.267 17.485 20.856 1.00 94.31 334 MET A CA 1
ATOM 2527 C C . MET A 1 334 ? -12.488 18.371 20.627 1.00 94.31 334 MET A C 1
ATOM 2529 O O . MET A 1 334 ? -12.520 19.521 21.057 1.00 94.31 334 MET A O 1
ATOM 2533 N N . VAL A 1 335 ? -13.495 17.821 19.956 1.00 96.00 335 VAL A N 1
ATOM 2534 C CA . VAL A 1 335 ? -14.676 18.555 19.498 1.00 96.00 335 VAL A CA 1
ATOM 2535 C C . VAL A 1 335 ? -15.910 18.122 20.283 1.00 96.00 335 VAL A C 1
ATOM 2537 O O . VAL A 1 335 ? -16.144 16.926 20.454 1.00 96.00 335 VAL A O 1
ATOM 2540 N N . SER A 1 336 ? -16.738 19.071 20.731 1.00 97.19 336 SER A N 1
ATOM 2541 C CA . SER A 1 336 ? -17.969 18.704 21.438 1.00 97.19 336 SER A CA 1
ATOM 2542 C C . SER A 1 336 ? -19.047 18.166 20.503 1.00 97.19 336 SER A C 1
ATOM 2544 O O . SER A 1 336 ? -19.424 18.840 19.542 1.00 97.19 336 SER A O 1
ATOM 2546 N N . VAL A 1 337 ? -19.622 17.001 20.823 1.00 96.12 337 VAL A N 1
ATOM 2547 C CA . VAL A 1 337 ? -20.767 16.450 20.071 1.00 96.12 337 VAL A CA 1
ATOM 2548 C C . VAL A 1 337 ? -21.966 17.403 20.101 1.00 96.12 337 VAL A C 1
ATOM 2550 O O . VAL A 1 337 ? -22.650 17.565 19.090 1.00 96.12 337 VAL A O 1
ATOM 2553 N N . SER A 1 338 ? -22.178 18.108 21.216 1.00 95.50 338 SER A N 1
ATOM 2554 C CA . SER A 1 338 ? -23.243 19.113 21.335 1.00 95.50 338 SER A CA 1
ATOM 2555 C C . SER A 1 338 ? -23.027 20.311 20.397 1.00 95.50 338 SER A C 1
ATOM 2557 O O . SER A 1 338 ? -23.962 20.772 19.740 1.00 95.50 338 SER A O 1
ATOM 2559 N N . ALA A 1 339 ? -21.778 20.767 20.255 1.00 95.62 339 ALA A N 1
ATOM 2560 C CA . ALA A 1 339 ? -21.416 21.843 19.337 1.00 95.62 339 ALA A CA 1
ATOM 2561 C C . ALA A 1 339 ? -21.495 21.397 17.867 1.00 95.62 339 ALA A C 1
ATOM 2563 O O . ALA A 1 339 ? -21.904 22.179 17.012 1.00 95.62 339 ALA A O 1
ATOM 2564 N N . LEU A 1 340 ? -21.170 20.131 17.569 1.00 94.56 340 LEU A N 1
ATOM 2565 C CA . LEU A 1 340 ? -21.362 19.554 16.236 1.00 94.56 340 LEU A CA 1
ATOM 2566 C C . LEU A 1 340 ? -22.841 19.531 15.847 1.00 94.56 340 LEU A C 1
ATOM 2568 O O . LEU A 1 340 ? -23.183 19.982 14.756 1.00 94.56 340 LEU A O 1
ATOM 2572 N N . GLN A 1 341 ? -23.725 19.087 16.743 1.00 94.00 341 GLN A N 1
ATOM 2573 C CA . GLN A 1 341 ? -25.176 19.108 16.518 1.00 94.00 341 GLN A CA 1
ATOM 2574 C C . GLN A 1 341 ? -25.701 20.532 16.268 1.00 94.00 341 GLN A C 1
ATOM 2576 O O . GLN A 1 341 ? -26.550 20.733 15.401 1.00 94.00 341 GLN A O 1
ATOM 2581 N N . ALA A 1 342 ? -25.144 21.535 16.954 1.00 94.19 342 ALA A N 1
ATOM 2582 C CA . ALA A 1 342 ? -25.487 22.942 16.750 1.00 94.19 342 ALA A CA 1
ATOM 2583 C C . ALA A 1 342 ? -25.044 23.521 15.386 1.00 94.19 342 ALA A C 1
ATOM 2585 O O . ALA A 1 342 ? -25.520 24.591 15.012 1.00 94.19 342 ALA A O 1
ATOM 2586 N N . THR A 1 343 ? -24.180 22.840 14.618 1.00 90.94 343 THR A N 1
ATOM 2587 C CA . THR A 1 343 ? -23.779 23.308 13.272 1.00 90.94 343 THR A CA 1
ATOM 2588 C C . THR A 1 343 ? -24.861 23.144 12.207 1.00 90.94 343 THR A C 1
ATOM 2590 O O . THR A 1 343 ? -24.753 23.746 11.142 1.00 90.94 343 THR A O 1
ATOM 2593 N N . GLY A 1 344 ? -25.868 22.297 12.445 1.00 89.69 344 GLY A N 1
ATOM 2594 C CA . GLY A 1 344 ? -26.869 21.928 11.439 1.00 89.69 344 GLY A CA 1
ATOM 2595 C C . GLY A 1 344 ? -26.363 20.997 10.325 1.00 89.69 344 GLY A C 1
ATOM 2596 O O . GLY A 1 344 ? -27.170 20.546 9.514 1.00 89.69 344 GLY A O 1
ATOM 2597 N N . VAL A 1 345 ? -25.066 20.657 10.287 1.00 91.38 345 VAL A N 1
ATOM 2598 C CA . VAL A 1 345 ? -24.531 19.649 9.356 1.00 91.38 345 VAL A CA 1
ATOM 2599 C C . VAL A 1 345 ? -25.149 18.283 9.689 1.00 91.38 345 VAL A C 1
ATOM 2601 O O . VAL A 1 345 ? -25.159 17.904 10.862 1.00 91.38 345 VAL A O 1
ATOM 2604 N N . PRO A 1 346 ? -25.641 17.505 8.704 1.00 93.62 346 PRO A N 1
ATOM 2605 C CA . PRO A 1 346 ? -26.187 16.178 8.969 1.00 93.62 346 PRO A CA 1
ATOM 2606 C C . PRO A 1 346 ? -25.146 15.243 9.602 1.00 93.62 346 PRO A C 1
ATOM 2608 O O . PRO A 1 346 ? -24.090 14.983 9.016 1.00 93.62 346 PRO A O 1
ATOM 2611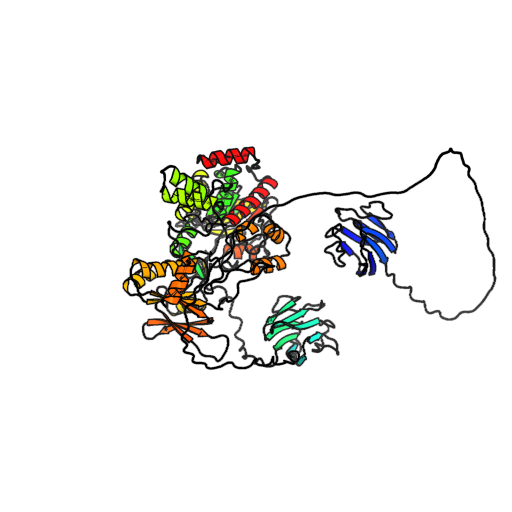 N N . ILE A 1 347 ? -25.479 14.733 10.790 1.00 95.62 347 ILE A N 1
ATOM 2612 C CA . ILE A 1 347 ? -24.677 13.784 11.567 1.00 95.62 347 ILE A CA 1
ATOM 2613 C C . ILE A 1 347 ? -25.346 12.409 11.532 1.00 95.62 347 ILE A C 1
ATOM 2615 O O . ILE A 1 347 ? -26.526 12.279 11.859 1.00 95.62 347 ILE A O 1
ATOM 2619 N N . GLU A 1 348 ? -24.576 11.377 11.199 1.00 95.94 348 GLU A N 1
ATOM 2620 C CA . GLU A 1 348 ? -24.943 9.974 11.413 1.00 95.94 348 GLU A CA 1
ATOM 2621 C C . GLU A 1 348 ? -24.101 9.380 12.554 1.00 95.94 348 GLU A C 1
ATOM 2623 O O . GLU A 1 348 ? -22.927 9.717 12.706 1.00 95.94 348 GLU A O 1
ATOM 2628 N N . GLU A 1 349 ? -24.666 8.474 13.354 1.00 97.62 349 GLU A N 1
ATOM 2629 C CA . GLU A 1 349 ? -23.909 7.734 14.369 1.00 97.62 349 GLU A CA 1
ATOM 2630 C C . GLU A 1 349 ? -23.743 6.260 13.977 1.00 97.62 349 GLU A C 1
ATOM 2632 O O . GLU A 1 349 ? -24.697 5.597 13.564 1.00 97.62 349 GLU A O 1
ATOM 2637 N N . LYS A 1 350 ? -22.524 5.730 14.127 1.00 97.81 350 LYS A N 1
ATOM 2638 C CA . LYS A 1 350 ? -22.171 4.335 13.817 1.00 97.81 350 LYS A CA 1
ATOM 2639 C C . LYS A 1 350 ? -21.322 3.719 14.918 1.00 97.81 350 LYS A C 1
ATOM 2641 O O . LYS A 1 350 ? -20.657 4.412 15.684 1.00 97.81 350 LYS A O 1
ATOM 2646 N N . ALA A 1 351 ? -21.300 2.391 14.983 1.00 97.75 351 ALA A N 1
ATOM 2647 C CA . ALA A 1 351 ? -20.323 1.702 15.819 1.00 97.75 351 ALA A CA 1
ATOM 2648 C C . ALA A 1 351 ? -18.946 1.702 15.133 1.00 97.75 351 ALA A C 1
ATOM 2650 O O . ALA A 1 351 ? -17.948 2.040 15.775 1.00 97.75 351 ALA A O 1
ATOM 2651 N N . TYR A 1 352 ? -18.923 1.402 13.829 1.00 98.69 352 TYR A N 1
ATOM 2652 C CA . TYR A 1 352 ? -17.712 1.221 13.027 1.00 98.69 352 TYR A CA 1
ATOM 2653 C C . TYR A 1 352 ? -17.726 2.115 11.781 1.00 98.69 352 TYR A C 1
ATOM 2655 O O . TYR A 1 352 ? -18.739 2.184 11.081 1.00 98.69 352 TYR A O 1
ATOM 2663 N N . VAL A 1 353 ? -16.598 2.759 11.480 1.00 98.75 353 VAL A N 1
ATOM 2664 C CA . VAL A 1 353 ? -16.383 3.541 10.252 1.00 98.75 353 VAL A CA 1
ATOM 2665 C C . VAL A 1 353 ? -15.083 3.103 9.580 1.00 98.75 353 VAL A C 1
ATOM 2667 O O . VAL A 1 353 ? -14.033 3.091 10.215 1.00 98.75 353 VAL A O 1
ATOM 2670 N N . ALA A 1 354 ? -15.133 2.781 8.289 1.00 98.62 354 ALA A N 1
ATOM 2671 C CA . ALA A 1 354 ? -13.947 2.560 7.463 1.00 98.62 354 ALA A CA 1
ATOM 2672 C C . ALA A 1 354 ? -13.726 3.736 6.498 1.00 98.62 354 ALA A C 1
ATOM 2674 O O . ALA A 1 354 ? -14.679 4.268 5.927 1.00 98.62 354 ALA A O 1
ATOM 2675 N N . ILE A 1 355 ? -12.467 4.131 6.319 1.00 98.00 355 ILE A N 1
ATOM 2676 C CA . ILE A 1 355 ? -12.032 5.301 5.554 1.00 98.00 355 ILE A CA 1
ATOM 2677 C C . ILE A 1 355 ? -11.185 4.841 4.364 1.00 98.00 355 ILE A C 1
ATOM 2679 O O . ILE A 1 355 ? -10.172 4.162 4.543 1.00 98.00 355 ILE A O 1
ATOM 2683 N N . GLY A 1 356 ? -11.585 5.250 3.159 1.00 92.31 356 GLY A N 1
ATOM 2684 C CA . GLY A 1 356 ? -10.904 4.982 1.888 1.00 92.31 356 GLY A CA 1
ATOM 2685 C C . GLY A 1 356 ? -11.733 4.118 0.936 1.00 92.31 356 GLY A C 1
ATOM 2686 O O . GLY A 1 356 ? -11.720 4.345 -0.271 1.00 92.31 356 GLY A O 1
ATOM 2687 N N . GLY A 1 357 ? -12.499 3.154 1.458 1.00 93.69 357 GLY A N 1
ATOM 2688 C CA . GLY A 1 357 ? -13.408 2.306 0.668 1.00 93.69 357 GLY A CA 1
ATOM 2689 C C . GLY A 1 357 ? -12.733 1.323 -0.300 1.00 93.69 357 GLY A C 1
ATOM 2690 O O . GLY A 1 357 ? -13.431 0.618 -1.023 1.00 93.69 357 GLY A O 1
ATOM 2691 N N . GLY A 1 358 ? -11.399 1.250 -0.307 1.00 95.06 358 GLY A N 1
ATOM 2692 C CA . GLY A 1 358 ? -10.630 0.279 -1.089 1.00 95.06 358 GLY A CA 1
ATOM 2693 C C . GLY A 1 358 ? -10.486 -1.089 -0.407 1.00 95.06 358 GLY A C 1
ATOM 2694 O O . GLY A 1 358 ? -11.092 -1.355 0.634 1.00 95.06 358 GLY A O 1
ATOM 2695 N N . LEU A 1 359 ? -9.608 -1.939 -0.954 1.00 96.94 359 LEU A N 1
ATOM 2696 C CA . LEU A 1 359 ? -9.370 -3.318 -0.497 1.00 96.94 359 LEU A CA 1
ATOM 2697 C C . LEU A 1 359 ? -9.141 -3.449 1.018 1.00 96.94 359 LEU A C 1
ATOM 2699 O O . LEU A 1 359 ? -9.749 -4.314 1.640 1.00 96.94 359 LEU A O 1
ATOM 2703 N N . GLY A 1 360 ? -8.325 -2.584 1.632 1.00 97.25 360 GLY A N 1
ATOM 2704 C CA . GLY A 1 360 ? -8.086 -2.634 3.081 1.00 97.25 360 GLY A CA 1
ATOM 2705 C C . GLY A 1 360 ? -9.355 -2.373 3.900 1.00 97.25 360 GLY A C 1
ATOM 2706 O O . GLY A 1 360 ? -9.660 -3.116 4.831 1.00 97.25 360 GLY A O 1
ATOM 2707 N N . SER A 1 361 ? -10.149 -1.366 3.511 1.00 98.19 361 SER A N 1
ATOM 2708 C CA . SER A 1 361 ? -11.463 -1.102 4.121 1.00 98.19 361 SER A CA 1
ATOM 2709 C C . SER A 1 361 ? -12.413 -2.288 3.940 1.00 98.19 361 SER A C 1
ATOM 2711 O O . SER A 1 361 ? -13.109 -2.666 4.876 1.00 98.19 361 SER A O 1
ATOM 2713 N N . PHE A 1 362 ? -12.424 -2.886 2.748 1.00 98.50 362 PHE A N 1
ATOM 2714 C CA . PHE A 1 362 ? -13.281 -4.017 2.411 1.00 98.50 362 PHE A CA 1
ATOM 2715 C C . PHE A 1 362 ? -12.983 -5.269 3.236 1.00 98.50 362 PHE A C 1
ATOM 2717 O O . PHE A 1 362 ? -13.910 -5.829 3.814 1.00 98.50 362 PHE A O 1
ATOM 2724 N N . ILE A 1 363 ? -11.714 -5.664 3.358 1.00 98.50 363 ILE A N 1
ATOM 2725 C CA . ILE A 1 363 ? -11.325 -6.859 4.120 1.00 98.50 363 ILE A CA 1
ATOM 2726 C C . ILE A 1 363 ? -11.658 -6.682 5.613 1.00 98.50 363 ILE A C 1
ATOM 2728 O O . ILE A 1 363 ? -12.216 -7.582 6.238 1.00 98.50 363 ILE A O 1
ATOM 2732 N N . TRP A 1 364 ? -11.404 -5.496 6.181 1.00 98.56 364 TRP A N 1
ATOM 2733 C CA . TRP A 1 364 ? -11.787 -5.185 7.565 1.00 98.56 364 TRP A CA 1
ATOM 2734 C C . TRP A 1 364 ? -13.307 -5.266 7.783 1.00 98.56 364 TRP A C 1
ATOM 2736 O O . TRP A 1 364 ? -13.768 -5.838 8.770 1.00 98.56 364 TRP A O 1
ATOM 2746 N N . VAL A 1 365 ? -14.099 -4.756 6.835 1.00 98.50 365 VAL A N 1
ATOM 2747 C CA . VAL A 1 365 ? -15.568 -4.804 6.892 1.00 98.50 365 VAL A CA 1
ATOM 2748 C C . VAL A 1 365 ? -16.121 -6.216 6.685 1.00 98.50 365 VAL A C 1
ATOM 2750 O O . VAL A 1 365 ? -17.049 -6.584 7.403 1.00 98.50 365 VAL A O 1
ATOM 2753 N N . ASP A 1 366 ? -15.565 -7.030 5.778 1.00 98.50 366 ASP A N 1
ATOM 2754 C CA . ASP A 1 366 ? -15.919 -8.457 5.672 1.00 98.50 366 ASP A CA 1
ATOM 2755 C C . ASP A 1 366 ? -15.712 -9.154 7.021 1.00 98.50 366 ASP A C 1
ATOM 2757 O O . ASP A 1 366 ? -16.620 -9.809 7.532 1.00 98.50 366 ASP A O 1
ATOM 2761 N N . TYR A 1 367 ? -14.570 -8.919 7.670 1.00 98.25 367 TYR A N 1
ATOM 2762 C CA . TYR A 1 367 ? -14.272 -9.541 8.956 1.00 98.25 367 TYR A CA 1
ATOM 2763 C C . TYR A 1 367 ? -15.262 -9.087 10.040 1.00 98.25 367 TYR A C 1
ATOM 2765 O O . TYR A 1 367 ? -15.818 -9.938 10.733 1.00 98.25 367 TYR A O 1
ATOM 2773 N N . LEU A 1 368 ? -15.591 -7.791 10.143 1.00 98.44 368 LEU A N 1
ATOM 2774 C CA . LEU A 1 368 ? -16.652 -7.317 11.050 1.00 98.44 368 LEU A CA 1
ATOM 2775 C C . LEU A 1 368 ? -18.004 -8.000 10.773 1.00 98.44 368 LEU A C 1
ATOM 2777 O O . LEU A 1 368 ? -18.695 -8.414 11.708 1.00 98.44 368 LEU A O 1
ATOM 2781 N N . ARG A 1 369 ? -18.378 -8.149 9.495 1.00 98.12 369 ARG A N 1
ATOM 2782 C CA . ARG A 1 369 ? -19.631 -8.792 9.072 1.00 98.12 369 ARG A CA 1
ATOM 2783 C C . ARG A 1 369 ? -19.640 -10.284 9.416 1.00 98.12 369 ARG A C 1
ATOM 2785 O O . ARG A 1 369 ? -20.629 -10.760 9.969 1.00 98.12 369 ARG A O 1
ATOM 2792 N N . VAL A 1 370 ? -18.547 -11.011 9.169 1.00 97.81 370 VAL A N 1
ATOM 2793 C CA . VAL A 1 370 ? -18.360 -12.431 9.534 1.00 97.81 370 VAL A CA 1
ATOM 2794 C C . VAL A 1 370 ? -18.384 -12.645 11.052 1.00 97.81 370 VAL A C 1
ATOM 2796 O O . VAL A 1 370 ? -18.972 -13.622 11.522 1.00 97.81 370 VAL A O 1
ATOM 2799 N N . TYR A 1 371 ? -17.823 -11.713 11.825 1.00 97.25 371 TYR A N 1
ATOM 2800 C CA . TYR A 1 371 ? -17.850 -11.711 13.293 1.00 97.25 371 TYR A CA 1
ATOM 2801 C C . TYR A 1 371 ? -19.200 -11.221 13.873 1.00 97.25 371 TYR A C 1
ATOM 2803 O O . TYR A 1 371 ? -19.357 -11.141 15.092 1.00 97.25 371 TYR A O 1
ATOM 2811 N N . GLY A 1 372 ? -20.200 -10.940 13.026 1.00 96.25 372 GLY A N 1
ATOM 2812 C CA . GLY A 1 372 ? -21.600 -10.748 13.421 1.00 96.25 372 GLY A CA 1
ATOM 2813 C C . GLY A 1 372 ? -22.092 -9.300 13.505 1.00 96.25 372 GLY A C 1
ATOM 2814 O O . GLY A 1 372 ? -23.268 -9.092 13.812 1.00 96.25 372 GLY A O 1
ATOM 2815 N N . VAL A 1 373 ? -21.261 -8.299 13.196 1.00 97.94 373 VAL A N 1
ATOM 2816 C CA . VAL A 1 373 ? -21.719 -6.901 13.130 1.00 97.94 373 VAL A CA 1
ATOM 2817 C C . VAL A 1 373 ? -22.696 -6.760 11.954 1.00 97.94 373 VAL A C 1
ATOM 2819 O O . VAL A 1 373 ? -22.362 -7.185 10.848 1.00 97.94 373 VAL A O 1
ATOM 2822 N N . PRO A 1 374 ? -23.900 -6.196 12.138 1.00 97.44 374 PRO A N 1
ATOM 2823 C CA . PRO A 1 374 ? -24.877 -6.044 11.060 1.00 97.44 374 PRO A CA 1
ATOM 2824 C C . PRO A 1 374 ? -24.630 -4.760 10.244 1.00 97.44 374 PRO A C 1
ATOM 2826 O O . PRO A 1 374 ? -23.938 -3.849 10.707 1.00 97.44 374 PRO A O 1
ATOM 2829 N N . THR A 1 375 ? -25.165 -4.688 9.018 1.00 98.12 375 THR A N 1
ATOM 2830 C CA . THR A 1 375 ? -24.832 -3.621 8.053 1.00 98.12 375 THR A CA 1
ATOM 2831 C C . THR A 1 375 ? -25.186 -2.223 8.558 1.00 98.12 375 THR A C 1
ATOM 2833 O O . THR A 1 375 ? -24.420 -1.293 8.325 1.00 98.12 375 THR A O 1
ATOM 2836 N N . GLU A 1 376 ? -26.261 -2.050 9.332 1.00 97.12 376 GLU A N 1
ATOM 2837 C CA . GLU A 1 376 ? -26.648 -0.737 9.859 1.00 97.12 376 GLU A CA 1
ATOM 2838 C C . GLU A 1 376 ? -25.644 -0.148 10.869 1.00 97.12 376 GLU A C 1
ATOM 2840 O O . GLU A 1 376 ? -25.622 1.068 11.073 1.00 97.12 376 GLU A O 1
ATOM 2845 N N . GLY A 1 377 ? -24.799 -0.990 11.479 1.00 97.38 377 GLY A N 1
ATOM 2846 C CA . GLY A 1 377 ? -23.776 -0.587 12.449 1.00 97.38 377 GLY A CA 1
ATOM 2847 C C . GLY A 1 377 ? -22.457 -0.103 11.836 1.00 97.38 377 GLY A C 1
ATOM 2848 O O . GLY A 1 377 ? -21.599 0.383 12.580 1.00 97.38 377 GLY A O 1
ATOM 2849 N N . ILE A 1 378 ? -22.298 -0.235 10.514 1.00 98.56 378 ILE A N 1
ATOM 2850 C CA . ILE A 1 378 ? -21.072 0.056 9.762 1.00 98.56 378 ILE A CA 1
ATOM 2851 C C . ILE A 1 378 ? -21.341 1.193 8.765 1.00 98.56 378 ILE A C 1
ATOM 2853 O O . ILE A 1 378 ? -22.397 1.250 8.137 1.00 98.56 378 ILE A O 1
ATOM 2857 N N . CYS A 1 379 ? -20.374 2.093 8.607 1.00 98.38 379 CYS A N 1
ATOM 2858 C CA . CYS A 1 379 ? -20.282 3.012 7.474 1.00 98.38 379 CYS A CA 1
ATOM 2859 C C . CYS A 1 379 ? -18.902 2.868 6.812 1.00 98.38 379 CYS A C 1
ATOM 2861 O O . CYS A 1 379 ? -17.897 2.657 7.490 1.00 98.38 379 CYS A O 1
ATOM 2863 N N . VAL A 1 380 ? -18.846 2.968 5.488 1.00 98.38 380 VAL A N 1
ATOM 2864 C CA . VAL A 1 380 ? -17.605 2.980 4.711 1.00 98.38 380 VAL A CA 1
ATOM 2865 C C . VAL A 1 380 ? -17.593 4.230 3.850 1.00 98.38 380 VAL A C 1
ATOM 2867 O O . VAL A 1 380 ? -18.307 4.285 2.851 1.00 98.38 380 VAL A O 1
ATOM 2870 N N . VAL A 1 381 ? -16.781 5.220 4.213 1.00 97.38 381 VAL A N 1
ATOM 2871 C CA . VAL A 1 381 ? -16.632 6.448 3.425 1.00 97.38 381 VAL A CA 1
ATOM 2872 C C . VAL A 1 381 ? -15.472 6.269 2.454 1.00 97.38 381 VAL A C 1
ATOM 2874 O O . VAL A 1 381 ? -14.324 6.072 2.860 1.00 97.38 381 VAL A O 1
ATOM 2877 N N . GLY A 1 382 ? -15.770 6.318 1.160 1.00 93.00 382 GLY A N 1
ATOM 2878 C CA . GLY A 1 382 ? -14.781 6.130 0.107 1.00 93.00 382 GLY A CA 1
ATOM 2879 C C . GLY A 1 382 ? -15.286 6.584 -1.253 1.00 93.00 382 GLY A C 1
ATOM 2880 O O . GLY A 1 382 ? -16.445 6.951 -1.420 1.00 93.00 382 GLY A O 1
ATOM 2881 N N . LEU A 1 383 ? -14.392 6.578 -2.232 1.00 87.56 383 LEU A N 1
ATOM 2882 C CA . LEU A 1 383 ? -14.620 7.241 -3.517 1.00 87.56 383 LEU A CA 1
ATOM 2883 C C . LEU A 1 383 ? -15.037 6.247 -4.602 1.00 87.56 383 LEU A C 1
ATOM 2885 O O . LEU A 1 383 ? -15.943 6.515 -5.386 1.00 87.56 383 LEU A O 1
ATOM 2889 N N . GLU A 1 384 ? -14.432 5.064 -4.605 1.00 87.75 384 GLU A N 1
ATOM 2890 C CA . GLU A 1 384 ? -14.745 4.018 -5.574 1.00 87.75 384 GLU A CA 1
ATOM 2891 C C . GLU A 1 384 ? -16.121 3.381 -5.290 1.00 87.75 384 GLU A C 1
ATOM 2893 O O . GLU A 1 384 ? -16.564 3.265 -4.143 1.00 87.75 384 GLU A O 1
ATOM 2898 N N . ALA A 1 385 ? -16.811 2.938 -6.345 1.00 86.81 385 ALA A N 1
ATOM 2899 C CA . ALA A 1 385 ? -18.036 2.150 -6.197 1.00 86.81 385 ALA A CA 1
ATOM 2900 C C . ALA A 1 385 ? -17.719 0.717 -5.732 1.00 86.81 385 ALA A C 1
ATOM 2902 O O . ALA A 1 385 ? -18.283 0.228 -4.754 1.00 86.81 385 ALA A O 1
ATOM 2903 N N . LYS A 1 386 ? -16.762 0.065 -6.403 1.00 93.94 386 LYS A N 1
ATOM 2904 C CA . LYS A 1 386 ? -16.283 -1.281 -6.068 1.00 93.94 386 LYS A CA 1
ATOM 2905 C C . LYS A 1 386 ? -15.096 -1.226 -5.093 1.00 93.94 386 LYS A C 1
ATOM 2907 O O . LYS A 1 386 ? -14.213 -0.396 -5.306 1.00 93.94 386 LYS A O 1
ATOM 2912 N N . PRO A 1 387 ? -14.971 -2.178 -4.143 1.00 96.12 387 PRO A N 1
ATOM 2913 C CA . PRO A 1 387 ? -13.798 -2.322 -3.266 1.00 96.12 387 PRO A CA 1
ATOM 2914 C C . PRO A 1 387 ? -12.435 -2.312 -3.963 1.00 96.12 387 PRO A C 1
ATOM 2916 O O . PRO A 1 387 ? -11.433 -1.878 -3.399 1.00 96.12 387 PRO A O 1
ATOM 2919 N N . HIS A 1 388 ? -12.383 -2.853 -5.180 1.00 95.62 388 HIS A N 1
ATOM 2920 C CA . HIS A 1 388 ? -11.154 -3.034 -5.945 1.00 95.62 388 HIS A CA 1
ATOM 2921 C C . HIS A 1 388 ? -11.015 -2.049 -7.112 1.00 95.62 388 HIS A C 1
ATOM 2923 O O . HIS A 1 388 ? -9.964 -2.042 -7.736 1.00 95.62 388 HIS A O 1
ATOM 2929 N N . GLY A 1 389 ? -11.994 -1.168 -7.370 1.00 93.19 389 GLY A N 1
ATOM 2930 C CA . GLY A 1 389 ? -12.079 -0.389 -8.618 1.00 93.19 389 GLY A CA 1
ATOM 2931 C C . GLY A 1 389 ? -10.835 0.454 -8.946 1.00 93.19 389 GLY A C 1
ATOM 2932 O O . GLY A 1 389 ? -10.369 0.458 -10.085 1.00 93.19 389 GLY A O 1
ATOM 2933 N N . ARG A 1 390 ? -10.218 1.096 -7.940 1.00 90.94 390 ARG A N 1
ATOM 2934 C CA . ARG A 1 390 ? -8.942 1.819 -8.126 1.00 90.94 390 ARG A CA 1
ATOM 2935 C C . ARG A 1 390 ? -7.799 0.874 -8.506 1.00 90.94 390 ARG A C 1
ATOM 2937 O O . ARG A 1 390 ? -7.011 1.195 -9.386 1.00 90.94 390 ARG A O 1
ATOM 2944 N N . TYR A 1 391 ? -7.722 -0.288 -7.860 1.00 93.38 391 TYR A N 1
ATOM 2945 C CA . TYR A 1 391 ? -6.690 -1.298 -8.098 1.00 93.38 391 TYR A CA 1
ATOM 2946 C C . TYR A 1 391 ? -6.878 -2.010 -9.451 1.00 93.38 391 TYR A C 1
ATOM 2948 O O . TYR A 1 391 ? -5.903 -2.210 -10.167 1.00 93.38 391 TYR A O 1
ATOM 2956 N N . GLU A 1 392 ? -8.121 -2.304 -9.842 1.00 94.25 392 GLU A N 1
ATOM 2957 C CA . GLU A 1 392 ? -8.522 -2.809 -11.165 1.00 94.25 392 GLU A CA 1
ATOM 2958 C C . GLU A 1 392 ? -8.078 -1.846 -12.280 1.00 94.25 392 GLU A C 1
ATOM 2960 O O . GLU A 1 392 ? -7.366 -2.256 -13.198 1.00 94.25 392 GLU A O 1
ATOM 2965 N N . ARG A 1 393 ? -8.384 -0.544 -12.152 1.00 91.81 393 ARG A N 1
ATOM 2966 C CA . ARG A 1 393 ? -7.929 0.500 -13.092 1.00 91.81 393 ARG A CA 1
ATOM 2967 C C . ARG A 1 393 ? -6.402 0.596 -13.172 1.00 91.81 393 ARG A C 1
ATOM 2969 O O . ARG A 1 393 ? -5.862 0.644 -14.272 1.00 91.81 393 ARG A O 1
ATOM 2976 N N . LEU A 1 394 ? -5.703 0.580 -12.034 1.00 91.94 394 LEU A N 1
ATOM 2977 C CA . LEU A 1 394 ? -4.234 0.606 -12.003 1.00 91.94 394 LEU A CA 1
ATOM 2978 C C . LEU A 1 394 ? -3.621 -0.640 -12.666 1.00 91.94 394 LEU A C 1
ATOM 2980 O O . LEU A 1 394 ? -2.652 -0.507 -13.406 1.00 91.94 394 LEU A O 1
ATOM 2984 N N . CYS A 1 395 ? -4.206 -1.827 -12.469 1.00 93.19 395 CYS A N 1
ATOM 2985 C CA . CYS A 1 395 ? -3.775 -3.051 -13.153 1.00 93.19 395 CYS A CA 1
ATOM 2986 C C . CYS A 1 395 ? -3.935 -2.936 -14.676 1.00 93.19 395 CYS A C 1
ATOM 2988 O O . CYS A 1 395 ? -2.990 -3.232 -15.404 1.00 93.19 395 CYS A O 1
ATOM 2990 N N . ILE A 1 396 ? -5.096 -2.474 -15.155 1.00 92.69 396 ILE A N 1
ATOM 2991 C CA . ILE A 1 396 ? -5.372 -2.297 -16.590 1.00 92.69 396 ILE A CA 1
ATOM 2992 C C . ILE A 1 396 ? -4.378 -1.312 -17.217 1.00 92.69 396 ILE A C 1
ATOM 2994 O O . ILE A 1 396 ? -3.757 -1.642 -18.226 1.00 92.69 396 ILE A O 1
ATOM 2998 N N . ASN A 1 397 ? -4.182 -0.149 -16.590 1.00 92.50 397 ASN A N 1
ATOM 2999 C CA . ASN A 1 397 ? -3.244 0.875 -17.051 1.00 92.50 397 ASN A CA 1
ATOM 3000 C C . ASN A 1 397 ? -1.811 0.320 -17.135 1.00 92.50 397 ASN A C 1
ATOM 3002 O O . ASN A 1 397 ? -1.175 0.408 -18.186 1.00 92.50 397 ASN A O 1
ATOM 3006 N N . SER A 1 398 ? -1.359 -0.399 -16.101 1.00 93.06 398 SER A N 1
ATOM 3007 C CA . SER A 1 398 ? -0.072 -1.115 -16.068 1.00 93.06 398 SER A CA 1
ATOM 3008 C C . SER A 1 398 ? -0.011 -2.387 -16.929 1.00 93.06 398 SER A C 1
ATOM 3010 O O . SER A 1 398 ? 0.845 -3.248 -16.714 1.00 93.06 398 SER A O 1
ATOM 3012 N N . GLN A 1 399 ? -0.890 -2.504 -17.928 1.00 93.56 399 GLN A N 1
ATOM 3013 C CA . GLN A 1 399 ? -0.925 -3.569 -18.930 1.00 93.56 399 GLN A CA 1
ATOM 3014 C C . GLN A 1 399 ? -1.183 -4.975 -18.361 1.00 93.56 399 GLN A C 1
ATOM 3016 O O . GLN A 1 399 ? -0.802 -5.970 -18.974 1.00 93.56 399 GLN A O 1
ATOM 3021 N N . ILE A 1 400 ? -1.866 -5.079 -17.215 1.00 91.69 400 ILE A N 1
ATOM 3022 C CA . ILE A 1 400 ? -2.327 -6.333 -16.595 1.00 91.69 400 ILE A CA 1
ATOM 3023 C C . ILE A 1 400 ? -3.851 -6.478 -16.823 1.00 91.69 400 ILE A C 1
ATOM 3025 O O . ILE A 1 400 ? -4.645 -6.190 -15.923 1.00 91.69 400 ILE A O 1
ATOM 3029 N N . PRO A 1 401 ? -4.307 -6.903 -18.021 1.00 91.31 401 PRO A N 1
ATOM 3030 C CA . PRO A 1 401 ? -5.723 -7.154 -18.298 1.00 91.31 401 PRO A CA 1
ATOM 3031 C C . PRO A 1 401 ? -6.280 -8.348 -17.503 1.00 91.31 401 PRO A C 1
ATOM 3033 O O . PRO A 1 401 ? -5.541 -9.145 -16.929 1.00 91.31 401 PRO A O 1
ATOM 3036 N N . TYR A 1 402 ? -7.605 -8.522 -17.540 1.00 93.06 402 TYR A N 1
ATOM 3037 C CA . TYR A 1 402 ? -8.365 -9.536 -16.786 1.00 93.06 402 TYR A CA 1
ATOM 3038 C C . TYR A 1 402 ? -7.913 -11.002 -16.934 1.00 93.06 402 TYR A C 1
ATOM 3040 O O . TYR A 1 402 ? -8.273 -11.828 -16.098 1.00 93.06 402 TYR A O 1
ATOM 3048 N N . HIS A 1 403 ? -7.181 -11.349 -17.996 1.00 90.25 403 HIS A N 1
ATOM 3049 C CA . HIS A 1 403 ? -6.679 -12.708 -18.237 1.00 90.25 403 HIS A CA 1
ATOM 3050 C C . HIS A 1 403 ? -5.245 -12.936 -17.728 1.00 90.25 403 HIS A C 1
ATOM 3052 O O . HIS A 1 403 ? -4.788 -14.078 -17.704 1.00 90.25 403 HIS A O 1
ATOM 3058 N N . GLU A 1 404 ? -4.539 -11.878 -17.322 1.00 89.56 404 GLU A N 1
ATOM 3059 C CA . GLU A 1 404 ? -3.191 -11.974 -16.762 1.00 89.56 404 GLU A CA 1
ATOM 3060 C C . GLU A 1 404 ? -3.197 -12.386 -15.291 1.00 89.56 404 GLU A C 1
ATOM 3062 O O . GLU A 1 404 ? -4.197 -12.242 -14.585 1.00 89.56 404 GLU A O 1
ATOM 3067 N N . ARG A 1 405 ? -2.064 -12.904 -14.808 1.00 88.38 405 ARG A N 1
ATOM 3068 C CA . ARG A 1 405 ? -1.927 -13.364 -13.418 1.00 88.38 405 ARG A CA 1
ATOM 3069 C C . ARG A 1 405 ? -1.284 -12.305 -12.517 1.00 88.38 405 ARG A C 1
ATOM 3071 O O . ARG A 1 405 ? -0.248 -11.735 -12.850 1.00 88.38 405 ARG A O 1
ATOM 3078 N N . LEU A 1 406 ? -1.874 -12.082 -11.343 1.00 89.00 406 LEU A N 1
ATOM 3079 C CA . LEU A 1 406 ? -1.349 -11.189 -10.304 1.00 89.00 406 LEU A CA 1
ATOM 3080 C C . LEU A 1 406 ? -0.273 -11.902 -9.473 1.00 89.00 406 LEU A C 1
ATOM 3082 O O . LEU A 1 406 ? -0.424 -13.077 -9.144 1.00 89.00 406 LEU A O 1
ATOM 3086 N N . ARG A 1 407 ? 0.784 -11.192 -9.051 1.00 84.56 407 ARG A N 1
ATOM 3087 C CA . ARG A 1 407 ? 1.791 -11.721 -8.107 1.00 84.56 407 ARG A CA 1
ATOM 3088 C C . ARG A 1 407 ? 1.191 -11.835 -6.693 1.00 84.56 407 ARG A C 1
ATOM 3090 O O . ARG A 1 407 ? 1.426 -10.982 -5.845 1.00 84.56 407 ARG A O 1
ATOM 3097 N N . SER A 1 408 ? 0.405 -12.884 -6.457 1.00 85.81 408 SER A N 1
ATOM 3098 C CA . SER A 1 408 ? -0.224 -13.206 -5.170 1.00 85.81 408 SER A CA 1
ATOM 3099 C C . SER A 1 408 ? -0.321 -14.722 -4.972 1.00 85.81 408 SER A C 1
ATOM 3101 O O . SER A 1 408 ? -0.467 -15.462 -5.942 1.00 85.81 408 SER A O 1
ATOM 3103 N N . ASP A 1 409 ? -0.234 -15.190 -3.728 1.00 85.12 409 ASP A N 1
ATOM 3104 C CA . ASP A 1 409 ? -0.393 -16.605 -3.365 1.00 85.12 409 ASP A CA 1
ATOM 3105 C C . ASP A 1 409 ? -1.870 -17.044 -3.466 1.00 85.12 409 ASP A C 1
ATOM 3107 O O . ASP A 1 409 ? -2.789 -16.260 -3.225 1.00 85.12 409 ASP A O 1
ATOM 3111 N N . SER A 1 410 ? -2.103 -18.321 -3.785 1.00 87.94 410 SER A N 1
ATOM 3112 C CA . SER A 1 410 ? -3.434 -18.937 -3.923 1.00 87.94 410 SER A CA 1
ATOM 3113 C C . SER A 1 410 ? -4.386 -18.692 -2.736 1.00 87.94 410 SER A C 1
ATOM 3115 O O . SER A 1 410 ? -5.588 -18.515 -2.943 1.00 87.94 410 SER A O 1
ATOM 3117 N N . ALA A 1 411 ? -3.875 -18.685 -1.502 1.00 88.69 411 ALA A N 1
ATOM 3118 C CA . ALA A 1 411 ? -4.644 -18.490 -0.272 1.00 88.69 411 ALA A CA 1
ATOM 3119 C C . ALA A 1 411 ? -4.757 -17.014 0.160 1.00 88.69 411 ALA A C 1
ATOM 3121 O O . ALA A 1 411 ? -5.555 -16.702 1.046 1.00 88.69 411 ALA A O 1
ATOM 3122 N N . SER A 1 412 ? -4.007 -16.103 -0.472 1.00 91.06 412 SER A N 1
ATOM 3123 C CA . SER A 1 412 ? -4.081 -14.652 -0.231 1.00 91.06 412 SER A CA 1
ATOM 3124 C C . SER A 1 412 ? -5.331 -14.071 -0.899 1.00 91.06 412 SER A C 1
ATOM 3126 O O . SER A 1 412 ? -5.267 -13.486 -1.982 1.00 91.06 412 SER A O 1
ATOM 3128 N N . ARG A 1 413 ? -6.485 -14.318 -0.274 1.00 93.88 413 ARG A N 1
ATOM 3129 C CA . ARG A 1 413 ? -7.831 -14.025 -0.772 1.00 93.88 413 ARG A CA 1
ATOM 3130 C C . ARG A 1 413 ? -8.485 -12.865 -0.008 1.00 93.88 413 ARG A C 1
ATOM 3132 O O . ARG A 1 413 ? -9.069 -13.114 1.048 1.00 93.88 413 ARG A O 1
ATOM 3139 N N . PRO A 1 414 ? -8.508 -11.632 -0.553 1.00 95.31 414 PRO A N 1
ATOM 3140 C CA . PRO A 1 414 ? -9.257 -10.511 0.027 1.00 95.31 414 PRO A CA 1
ATOM 3141 C C . PRO A 1 414 ? -10.736 -10.818 0.301 1.00 95.31 414 PRO A C 1
ATOM 3143 O O . PRO A 1 414 ? -11.354 -10.187 1.145 1.00 95.31 414 PRO A O 1
ATOM 3146 N N . ASP A 1 415 ? -11.299 -11.780 -0.430 1.00 95.62 415 ASP A N 1
ATOM 3147 C CA . ASP A 1 415 ? -12.701 -12.181 -0.399 1.00 95.62 415 ASP A CA 1
ATOM 3148 C C . ASP A 1 415 ? -12.990 -13.415 0.485 1.00 95.62 415 ASP A C 1
ATOM 3150 O O . ASP A 1 415 ? -14.080 -13.984 0.415 1.00 95.62 415 ASP A O 1
ATOM 3154 N N . CYS A 1 416 ? -12.005 -13.903 1.249 1.00 95.50 416 CYS A N 1
ATOM 3155 C CA . CYS A 1 416 ? -12.143 -15.114 2.058 1.00 95.50 416 CYS A CA 1
ATOM 3156 C C . CYS A 1 416 ? -11.206 -15.111 3.278 1.00 95.50 416 CYS A C 1
ATOM 3158 O O . CYS A 1 416 ? -10.054 -15.542 3.177 1.00 95.50 416 CYS A O 1
ATOM 3160 N N . LEU A 1 417 ? -11.744 -14.757 4.454 1.00 94.94 417 LEU A N 1
ATOM 3161 C CA . LEU A 1 417 ? -11.084 -14.826 5.774 1.00 94.94 417 LEU A CA 1
ATOM 3162 C C . LEU A 1 417 ? -10.222 -16.087 5.996 1.00 94.94 417 LEU A C 1
ATOM 3164 O O . LEU A 1 417 ? -9.146 -16.010 6.578 1.00 94.94 417 LEU A O 1
ATOM 3168 N N . TRP A 1 418 ? -10.688 -17.255 5.546 1.00 94.75 418 TRP A N 1
ATOM 3169 C CA . TRP A 1 418 ? -10.016 -18.540 5.783 1.00 94.75 418 TRP A CA 1
ATOM 3170 C C . TRP A 1 418 ? -8.903 -18.878 4.780 1.00 94.75 418 TRP A C 1
ATOM 3172 O O . TRP A 1 418 ? -8.248 -19.903 4.944 1.00 94.75 418 TRP A O 1
ATOM 3182 N N . GLY A 1 419 ? -8.757 -18.121 3.686 1.00 91.19 419 GLY A N 1
ATOM 3183 C CA . GLY A 1 419 ? -7.881 -18.464 2.553 1.00 91.19 419 GLY A CA 1
ATOM 3184 C C . GLY A 1 419 ? -8.207 -19.787 1.827 1.00 91.19 419 GLY A C 1
ATOM 3185 O O . GLY A 1 419 ? -7.542 -20.127 0.850 1.00 91.19 419 GLY A O 1
ATOM 3186 N N . TRP A 1 420 ? -9.227 -20.537 2.270 1.00 91.38 420 TRP A N 1
ATOM 3187 C CA . TRP A 1 420 ? -9.546 -21.885 1.796 1.00 91.38 420 TRP A CA 1
ATOM 3188 C C . TRP A 1 420 ? -11.013 -22.044 1.338 1.00 91.38 420 TRP A C 1
ATOM 3190 O O . TRP A 1 420 ? -11.930 -21.750 2.113 1.00 91.38 420 TRP A O 1
ATOM 3200 N N . PRO A 1 421 ? -11.271 -22.606 0.137 1.00 92.31 421 PRO A N 1
ATOM 3201 C CA . PRO A 1 421 ? -10.296 -23.046 -0.863 1.00 92.31 421 PRO A CA 1
ATOM 3202 C C . PRO A 1 421 ? -9.554 -21.867 -1.504 1.00 92.31 421 PRO A C 1
ATOM 3204 O O . PRO A 1 421 ? -10.156 -20.835 -1.795 1.00 92.31 421 PRO A O 1
ATOM 3207 N N . GLY A 1 422 ? -8.252 -22.031 -1.746 1.00 91.56 422 GLY A N 1
ATOM 3208 C CA . GLY A 1 422 ? -7.446 -21.040 -2.465 1.00 91.56 422 GLY A CA 1
ATOM 3209 C C . GLY A 1 422 ? -7.834 -20.937 -3.946 1.00 91.56 422 GLY A C 1
ATOM 3210 O O . GLY A 1 422 ? -8.475 -21.843 -4.489 1.00 91.56 422 GLY A O 1
ATOM 3211 N N . TYR A 1 423 ? -7.430 -19.857 -4.620 1.00 91.62 423 TYR A N 1
ATOM 3212 C CA . TYR A 1 423 ? -7.727 -19.620 -6.039 1.00 91.62 423 TYR A CA 1
ATOM 3213 C C . TYR A 1 423 ? -7.327 -20.798 -6.938 1.00 91.62 423 TYR A C 1
ATOM 3215 O O . TYR A 1 423 ? -8.112 -21.191 -7.797 1.00 91.62 423 TYR A O 1
ATOM 3223 N N . ALA A 1 424 ? -6.178 -21.434 -6.687 1.00 88.50 424 ALA A N 1
ATOM 3224 C CA . ALA A 1 424 ? -5.717 -22.587 -7.463 1.00 88.50 424 ALA A CA 1
ATOM 3225 C C . ALA A 1 424 ? -6.686 -23.774 -7.389 1.00 88.50 424 ALA A C 1
ATOM 3227 O O . ALA A 1 424 ? -6.978 -24.412 -8.398 1.00 88.50 424 ALA A O 1
ATOM 3228 N N . VAL A 1 425 ? -7.226 -24.051 -6.197 1.00 87.69 425 VAL A N 1
ATOM 3229 C CA . VAL A 1 425 ? -8.184 -25.143 -5.973 1.00 87.69 425 VAL A CA 1
ATOM 3230 C C . VAL A 1 425 ? -9.514 -24.833 -6.658 1.00 87.69 425 VAL A C 1
ATOM 3232 O O . VAL A 1 425 ? -10.138 -25.732 -7.216 1.00 87.69 425 VAL A O 1
ATOM 3235 N N . VAL A 1 426 ? -9.926 -23.562 -6.677 1.00 85.94 426 VAL A N 1
ATOM 3236 C CA . VAL A 1 426 ? -11.111 -23.109 -7.421 1.00 85.94 426 VAL A CA 1
ATOM 3237 C C . VAL A 1 426 ? -10.895 -23.218 -8.938 1.00 85.94 426 VAL A C 1
ATOM 3239 O O . VAL A 1 426 ? -11.788 -23.698 -9.634 1.00 85.94 426 VAL A O 1
ATOM 3242 N N . GLU A 1 427 ? -9.719 -22.843 -9.454 1.00 86.19 427 GLU A N 1
ATOM 3243 C CA . GLU A 1 427 ? -9.342 -22.981 -10.871 1.00 86.19 427 GLU A CA 1
ATOM 3244 C C . GLU A 1 427 ? -9.344 -24.461 -11.301 1.00 86.19 427 GLU A C 1
ATOM 3246 O O . GLU A 1 427 ? -10.027 -24.830 -12.262 1.00 86.19 427 GLU A O 1
ATOM 3251 N N . ALA A 1 428 ? -8.679 -25.327 -10.527 1.00 84.94 428 ALA A N 1
ATOM 3252 C CA . ALA A 1 428 ? -8.655 -26.773 -10.737 1.00 84.94 428 ALA A CA 1
ATOM 3253 C C . ALA A 1 428 ? -10.067 -27.384 -10.714 1.00 84.94 428 ALA A C 1
ATOM 3255 O O . ALA A 1 428 ? -10.458 -28.089 -11.647 1.00 84.94 428 ALA A O 1
ATOM 3256 N N . TRP A 1 429 ? -10.864 -27.071 -9.687 1.00 83.69 429 TRP A N 1
ATOM 3257 C CA . TRP A 1 429 ? -12.224 -27.588 -9.539 1.00 83.69 429 TRP A CA 1
ATOM 3258 C C . TRP A 1 429 ? -13.146 -27.152 -10.681 1.00 83.69 429 TRP A C 1
ATOM 3260 O O . TRP A 1 429 ? -13.884 -27.975 -11.225 1.00 83.69 429 TRP A O 1
ATOM 3270 N N . ASN A 1 430 ? -13.103 -25.879 -11.083 1.00 82.06 430 ASN A N 1
ATOM 3271 C CA . ASN A 1 430 ? -13.939 -25.374 -12.173 1.00 82.06 430 ASN A CA 1
ATOM 3272 C C . ASN A 1 430 ? -13.580 -26.032 -13.514 1.00 82.06 430 ASN A C 1
ATOM 3274 O O . ASN A 1 430 ? -14.487 -26.418 -14.252 1.00 82.06 430 ASN A O 1
ATOM 3278 N N . GLY A 1 431 ? -12.289 -26.220 -13.809 1.00 79.88 431 GLY A N 1
ATOM 3279 C CA . GLY A 1 431 ? -11.858 -26.924 -15.019 1.00 79.88 431 GLY A CA 1
ATOM 3280 C C . GLY A 1 431 ? -12.245 -28.408 -15.022 1.00 79.88 431 GLY A C 1
ATOM 3281 O O . GLY A 1 431 ? -12.772 -28.898 -16.018 1.00 79.88 431 GLY A O 1
ATOM 3282 N N . ILE A 1 432 ? -12.067 -29.118 -13.901 1.00 77.25 432 ILE A N 1
ATOM 3283 C CA . ILE A 1 432 ? -12.410 -30.549 -13.786 1.00 77.25 432 ILE A CA 1
ATOM 3284 C C . ILE A 1 432 ? -13.932 -30.783 -13.822 1.00 77.25 432 ILE A C 1
ATOM 3286 O O . ILE A 1 432 ? -14.390 -31.761 -14.405 1.00 77.25 432 ILE A O 1
ATOM 3290 N N . THR A 1 433 ? -14.737 -29.880 -13.250 1.00 76.56 433 THR A N 1
ATOM 3291 C CA . THR A 1 433 ? -16.212 -30.003 -13.221 1.00 76.56 433 THR A CA 1
ATOM 3292 C C . THR A 1 433 ? -16.925 -29.456 -14.464 1.00 76.56 433 THR A C 1
ATOM 3294 O O . THR A 1 433 ? -18.146 -29.299 -14.450 1.00 76.56 433 THR A O 1
ATOM 3297 N N . GLY A 1 434 ? -16.193 -29.153 -15.544 1.00 65.50 434 GLY A N 1
ATOM 3298 C CA . GLY A 1 434 ? -16.769 -28.675 -16.809 1.00 65.50 434 GLY A CA 1
ATOM 3299 C C . GLY A 1 434 ? -17.349 -27.255 -16.755 1.00 65.50 434 GLY A C 1
ATOM 3300 O O . GLY A 1 434 ? -18.076 -26.853 -17.659 1.00 65.50 434 GLY A O 1
ATOM 3301 N N . ARG A 1 435 ? -17.032 -26.483 -15.707 1.00 65.62 435 ARG A N 1
ATOM 3302 C CA . ARG A 1 435 ? -17.364 -25.050 -15.576 1.00 65.62 435 ARG A CA 1
ATOM 3303 C C . ARG A 1 435 ? -16.277 -24.132 -16.145 1.00 65.62 435 ARG A C 1
ATOM 3305 O O . ARG A 1 435 ? -16.419 -22.916 -16.106 1.00 65.62 435 ARG A O 1
ATOM 3312 N N . GLY A 1 436 ? -15.196 -24.718 -16.646 1.00 66.88 436 GLY A N 1
ATOM 3313 C CA . GLY A 1 436 ? -14.074 -24.066 -17.307 1.00 66.88 436 GLY A CA 1
ATOM 3314 C C . GLY A 1 436 ? -13.345 -25.067 -18.207 1.00 66.88 436 GLY A C 1
ATOM 3315 O O . GLY A 1 436 ? -13.865 -26.140 -18.514 1.00 66.88 436 GLY A O 1
ATOM 3316 N N . ASN A 1 437 ? -12.126 -24.734 -18.623 1.00 76.56 437 ASN A N 1
ATOM 3317 C CA . ASN A 1 437 ? -11.324 -25.597 -19.485 1.00 76.56 437 ASN A CA 1
ATOM 3318 C C . ASN A 1 437 ? -10.692 -26.756 -18.693 1.00 76.56 437 ASN A C 1
ATOM 3320 O O . ASN A 1 437 ? -9.919 -26.534 -17.760 1.00 76.56 437 ASN A O 1
ATOM 3324 N N . LEU A 1 438 ? -10.966 -27.998 -19.106 1.00 77.94 438 LEU A N 1
ATOM 3325 C CA . LEU A 1 438 ? -10.407 -29.204 -18.486 1.00 77.94 438 LEU A CA 1
ATOM 3326 C C . LEU A 1 438 ? -8.869 -29.232 -18.519 1.00 77.94 438 LEU A C 1
ATOM 3328 O O . LEU A 1 438 ? -8.247 -29.639 -17.540 1.00 77.94 438 LEU A O 1
ATOM 3332 N N . LYS A 1 439 ? -8.241 -28.761 -19.607 1.00 78.44 439 LYS A N 1
ATOM 3333 C CA . LYS A 1 439 ? -6.773 -28.709 -19.735 1.00 78.44 439 LYS A CA 1
ATOM 3334 C C . LYS A 1 439 ? -6.160 -27.749 -18.717 1.00 78.44 439 LYS A C 1
ATOM 3336 O O . LYS A 1 439 ? -5.118 -28.050 -18.139 1.00 78.44 439 LYS A O 1
ATOM 3341 N N . ASP A 1 440 ? -6.817 -26.617 -18.485 1.00 72.75 440 ASP A N 1
ATOM 3342 C CA . ASP A 1 440 ? -6.348 -25.612 -17.534 1.00 72.75 440 ASP A CA 1
ATOM 3343 C C . ASP A 1 440 ? -6.617 -26.064 -16.090 1.00 72.75 440 ASP A C 1
ATOM 3345 O O . ASP A 1 440 ? -5.735 -25.926 -15.248 1.00 72.75 440 ASP A O 1
ATOM 3349 N N . GLY A 1 441 ? -7.746 -26.736 -15.828 1.00 75.31 441 GLY A N 1
ATOM 3350 C CA . GLY A 1 441 ? -8.028 -27.367 -14.534 1.00 75.31 441 GLY A CA 1
ATOM 3351 C C . GLY A 1 441 ? -7.032 -28.470 -14.160 1.00 75.31 441 GLY A C 1
ATOM 3352 O O . GLY A 1 441 ? -6.539 -28.496 -13.034 1.00 75.31 441 GLY A O 1
ATOM 3353 N N . LEU A 1 442 ? -6.670 -29.340 -15.110 1.00 79.75 442 LEU A N 1
ATOM 3354 C CA . LEU A 1 442 ? -5.625 -30.353 -14.917 1.00 79.75 442 LEU A CA 1
ATOM 3355 C C . LEU A 1 442 ? -4.237 -29.719 -14.730 1.00 79.75 442 LEU A C 1
ATOM 3357 O O . LEU A 1 442 ? -3.472 -30.184 -13.888 1.00 79.75 442 LEU A O 1
ATOM 3361 N N . ARG A 1 443 ? -3.916 -28.632 -15.451 1.00 77.56 443 ARG A N 1
ATOM 3362 C CA . ARG A 1 443 ? -2.659 -27.889 -15.250 1.00 77.56 443 ARG A CA 1
ATOM 3363 C C . ARG A 1 443 ? -2.608 -27.227 -13.870 1.00 77.56 443 ARG A C 1
ATOM 3365 O O . ARG A 1 443 ? -1.567 -27.282 -13.224 1.00 77.56 443 ARG A O 1
ATOM 3372 N N . ALA A 1 444 ? -3.707 -26.626 -13.412 1.00 74.06 444 ALA A N 1
ATOM 3373 C CA . ALA A 1 444 ? -3.811 -26.037 -12.080 1.00 74.06 444 ALA A CA 1
ATOM 3374 C C . ALA A 1 444 ? -3.671 -27.109 -10.988 1.00 74.06 444 ALA A C 1
ATOM 3376 O O . ALA A 1 444 ? -2.892 -26.920 -10.058 1.00 74.06 444 ALA A O 1
ATOM 3377 N N . ALA A 1 445 ? -4.337 -28.260 -11.141 1.00 78.75 445 ALA A N 1
ATOM 3378 C CA . ALA A 1 445 ? -4.177 -29.402 -10.243 1.00 78.75 445 ALA A CA 1
ATOM 3379 C C . ALA A 1 445 ? -2.717 -29.884 -10.189 1.00 78.75 445 ALA A C 1
ATOM 3381 O O . ALA A 1 445 ? -2.164 -30.006 -9.100 1.00 78.75 445 ALA A O 1
ATOM 3382 N N . TRP A 1 446 ? -2.069 -30.081 -11.345 1.00 77.00 446 TRP A N 1
ATOM 3383 C CA . TRP A 1 446 ? -0.650 -30.443 -11.404 1.00 77.00 446 TRP A CA 1
ATOM 3384 C C . TRP A 1 446 ? 0.236 -29.408 -10.703 1.00 77.00 446 TRP A C 1
ATOM 3386 O O . TRP A 1 446 ? 1.032 -29.795 -9.857 1.00 77.00 446 TRP A O 1
ATOM 3396 N N . LYS A 1 447 ? 0.051 -28.103 -10.967 1.00 75.31 447 LYS A N 1
ATOM 3397 C CA . LYS A 1 447 ? 0.801 -27.034 -10.280 1.00 75.31 447 LYS A CA 1
ATOM 3398 C C . LYS A 1 447 ? 0.669 -27.116 -8.757 1.00 75.31 447 LYS A C 1
ATOM 3400 O O . LYS A 1 447 ? 1.675 -27.028 -8.072 1.00 75.31 447 LYS A O 1
ATOM 3405 N N . ILE A 1 448 ? -0.536 -27.341 -8.225 1.00 74.56 448 ILE A N 1
ATOM 3406 C CA . ILE A 1 448 ? -0.757 -27.467 -6.770 1.00 74.56 448 ILE A CA 1
ATOM 3407 C C . ILE A 1 448 ? 0.024 -28.650 -6.175 1.00 74.56 448 ILE A C 1
ATOM 3409 O O . ILE A 1 448 ? 0.528 -28.538 -5.062 1.00 74.56 448 ILE A O 1
ATOM 3413 N N . PHE A 1 449 ? 0.123 -29.773 -6.893 1.00 75.06 449 PHE A N 1
ATOM 3414 C CA . PHE A 1 449 ? 0.870 -30.953 -6.437 1.00 75.06 449 PHE A CA 1
ATOM 3415 C C . PHE A 1 449 ? 2.389 -30.853 -6.654 1.00 75.06 449 PHE A C 1
ATOM 3417 O O . PHE A 1 449 ? 3.142 -31.528 -5.957 1.00 75.06 449 PHE A O 1
ATOM 3424 N N . ALA A 1 450 ? 2.832 -30.061 -7.631 1.00 71.75 450 ALA A N 1
ATOM 3425 C CA . ALA A 1 450 ? 4.216 -30.003 -8.101 1.00 71.75 450 ALA A CA 1
ATOM 3426 C C . ALA A 1 450 ? 4.993 -28.758 -7.618 1.00 71.75 450 ALA A C 1
ATOM 3428 O O . ALA A 1 450 ? 6.218 -28.705 -7.741 1.00 71.75 450 ALA A O 1
ATOM 3429 N N . GLU A 1 451 ? 4.311 -27.749 -7.076 1.00 67.94 451 GLU A N 1
ATOM 3430 C CA . GLU A 1 451 ? 4.923 -26.531 -6.544 1.00 67.94 451 GLU A CA 1
ATOM 3431 C C . GLU A 1 451 ? 5.632 -26.768 -5.189 1.00 67.94 451 GLU A C 1
ATOM 3433 O O . GLU A 1 451 ? 5.106 -27.486 -4.339 1.00 67.94 451 GLU A O 1
ATOM 3438 N N . PRO A 1 452 ? 6.785 -26.117 -4.918 1.00 55.22 452 PRO A N 1
ATOM 3439 C CA . PRO A 1 452 ? 7.611 -25.323 -5.837 1.00 55.22 452 PRO A CA 1
ATOM 3440 C C . PRO A 1 452 ? 8.689 -26.157 -6.548 1.00 55.22 452 PRO A C 1
ATOM 3442 O O . PRO A 1 452 ? 9.364 -25.651 -7.436 1.00 55.22 452 PRO A O 1
ATOM 3445 N N . THR A 1 453 ? 8.868 -27.420 -6.153 1.00 59.62 453 THR A N 1
ATOM 3446 C CA . THR A 1 453 ? 10.016 -28.261 -6.529 1.00 59.62 453 THR A CA 1
ATOM 3447 C C . THR A 1 453 ? 10.063 -28.615 -8.017 1.00 59.62 453 THR A C 1
ATOM 3449 O O . THR A 1 453 ? 11.146 -28.747 -8.577 1.00 59.62 453 THR A O 1
ATOM 3452 N N . PHE A 1 454 ? 8.903 -28.767 -8.661 1.00 53.03 454 PHE A N 1
ATOM 3453 C CA . PHE A 1 454 ? 8.781 -29.225 -10.051 1.00 53.03 454 PHE A CA 1
ATOM 3454 C C . PHE A 1 454 ? 7.968 -28.275 -10.949 1.00 53.03 454 PHE A C 1
ATOM 3456 O O . PHE A 1 454 ? 7.903 -28.486 -12.159 1.00 53.03 454 PHE A O 1
ATOM 3463 N N . THR A 1 455 ? 7.346 -27.227 -10.396 1.00 57.62 455 THR A N 1
ATOM 3464 C CA . THR A 1 455 ? 6.666 -26.173 -11.171 1.00 57.62 455 THR A CA 1
ATOM 3465 C C . THR A 1 455 ? 6.770 -24.809 -10.501 1.00 57.62 455 THR A C 1
ATOM 3467 O O . THR A 1 455 ? 6.689 -24.715 -9.278 1.00 57.62 455 THR A O 1
ATOM 3470 N N . SER A 1 456 ? 6.824 -23.745 -11.312 1.00 62.16 456 SER A N 1
ATOM 3471 C CA . SER A 1 456 ? 6.732 -22.359 -10.836 1.00 62.16 456 SER A CA 1
ATOM 3472 C C . SER A 1 456 ? 5.469 -22.106 -10.010 1.00 62.16 456 SER A C 1
ATOM 3474 O O . SER A 1 456 ? 4.415 -22.692 -10.276 1.00 62.16 456 SER A O 1
ATOM 3476 N N . THR A 1 457 ? 5.550 -21.178 -9.057 1.00 72.81 457 THR A N 1
ATOM 3477 C CA . THR A 1 457 ? 4.446 -20.891 -8.135 1.00 72.81 457 THR A CA 1
ATOM 3478 C C . THR A 1 457 ? 3.137 -20.527 -8.835 1.00 72.81 457 THR A C 1
ATOM 3480 O O . THR A 1 457 ? 3.116 -19.912 -9.909 1.00 72.81 457 THR A O 1
ATOM 3483 N N . TYR A 1 458 ? 2.019 -20.966 -8.261 1.00 82.50 458 TYR A N 1
ATOM 3484 C CA . TYR A 1 458 ? 0.691 -20.543 -8.664 1.00 82.50 458 TYR A CA 1
ATOM 3485 C C . TYR A 1 458 ? 0.453 -19.056 -8.364 1.00 82.50 458 TYR A C 1
ATOM 3487 O O . TYR A 1 458 ? 0.656 -18.578 -7.251 1.00 82.50 458 TYR A O 1
ATOM 3495 N N . THR A 1 459 ? -0.093 -18.353 -9.353 1.00 86.31 459 THR A N 1
ATOM 3496 C CA . THR A 1 459 ? -0.554 -16.965 -9.261 1.00 86.31 459 THR A CA 1
ATOM 3497 C C . THR A 1 459 ? -1.990 -16.864 -9.790 1.00 86.31 459 THR A C 1
ATOM 3499 O O . THR A 1 459 ? -2.293 -17.472 -10.821 1.00 86.31 459 THR A O 1
ATOM 3502 N N . PRO A 1 460 ? -2.919 -16.154 -9.124 1.00 89.69 460 PRO A N 1
ATOM 3503 C CA . PRO A 1 460 ? -4.311 -16.083 -9.554 1.00 89.69 460 PRO A CA 1
ATOM 3504 C C . PRO A 1 460 ? -4.493 -15.154 -10.758 1.00 89.69 460 PRO A C 1
ATOM 3506 O O . PRO A 1 460 ? -3.817 -14.134 -10.881 1.00 89.69 460 PRO A O 1
ATOM 3509 N N . VAL A 1 461 ? -5.443 -15.492 -11.631 1.00 90.94 461 VAL A N 1
ATOM 3510 C CA . VAL A 1 461 ? -5.872 -14.636 -12.751 1.00 90.94 461 VAL A CA 1
ATOM 3511 C C . VAL A 1 461 ? -6.618 -13.411 -12.209 1.00 90.94 461 VAL A C 1
ATOM 3513 O O . VAL A 1 461 ? -7.520 -13.561 -11.384 1.00 90.94 461 VAL A O 1
ATOM 3516 N N . SER A 1 462 ? -6.265 -12.209 -12.669 1.00 93.25 462 SER A N 1
ATOM 3517 C CA . SER A 1 462 ? -6.761 -10.925 -12.150 1.00 93.25 462 SER A CA 1
ATOM 3518 C C . SER A 1 462 ? -8.289 -10.815 -12.188 1.00 93.25 462 SER A C 1
ATOM 3520 O O . SER A 1 462 ? -8.901 -10.512 -11.165 1.00 93.25 462 SER A O 1
ATOM 3522 N N . GLY A 1 463 ? -8.930 -11.174 -13.305 1.00 93.88 463 GLY A N 1
ATOM 3523 C CA . GLY A 1 463 ? -10.392 -11.174 -13.416 1.00 93.88 463 GLY A CA 1
ATOM 3524 C C . GLY A 1 463 ? -11.078 -12.125 -12.437 1.00 93.88 463 GLY A C 1
ATOM 3525 O O . GLY A 1 463 ? -12.089 -11.763 -11.846 1.00 93.88 463 GLY A O 1
ATOM 3526 N N . VAL A 1 464 ? -10.484 -13.292 -12.158 1.00 92.50 464 VAL A N 1
ATOM 3527 C CA . VAL A 1 464 ? -11.017 -14.241 -11.161 1.00 92.50 464 VAL A CA 1
ATOM 3528 C C . VAL A 1 464 ? -10.936 -13.663 -9.743 1.00 92.50 464 VAL A C 1
ATOM 3530 O O . VAL A 1 464 ? -11.829 -13.910 -8.933 1.00 92.50 464 VAL A O 1
ATOM 3533 N N . VAL A 1 465 ? -9.901 -12.873 -9.437 1.00 95.94 465 VAL A N 1
ATOM 3534 C CA . VAL A 1 465 ? -9.795 -12.143 -8.162 1.00 95.94 465 VAL A CA 1
ATOM 3535 C C . VAL A 1 465 ? -10.899 -11.085 -8.063 1.00 95.94 465 VAL A C 1
ATOM 3537 O O . VAL A 1 465 ? -11.640 -11.075 -7.080 1.00 95.94 465 VAL A O 1
ATOM 3540 N N . PHE A 1 466 ? -11.052 -10.239 -9.086 1.00 96.94 466 PHE A N 1
ATOM 3541 C CA . PHE A 1 466 ? -12.038 -9.151 -9.104 1.00 96.94 466 PHE A CA 1
ATOM 3542 C C . PHE A 1 466 ? -13.486 -9.667 -9.052 1.00 96.94 466 PHE A C 1
ATOM 3544 O O . PHE A 1 466 ? -14.265 -9.208 -8.215 1.00 96.94 466 PHE A O 1
ATOM 3551 N N . ASP A 1 467 ? -13.824 -10.697 -9.835 1.00 95.88 467 ASP A N 1
ATOM 3552 C CA . ASP A 1 467 ? -15.135 -11.364 -9.810 1.00 95.88 467 ASP A CA 1
ATOM 3553 C C . ASP A 1 467 ? -15.467 -11.946 -8.427 1.00 95.88 467 ASP A C 1
ATOM 3555 O O . ASP A 1 467 ? -16.620 -11.915 -7.977 1.00 95.88 467 ASP A O 1
ATOM 3559 N N . SER A 1 468 ? -14.462 -12.493 -7.734 1.00 95.88 468 SER A N 1
ATOM 3560 C CA . SER A 1 468 ? -14.657 -13.083 -6.409 1.00 95.88 468 SER A CA 1
ATOM 3561 C C . SER A 1 468 ? -14.848 -12.012 -5.330 1.00 95.88 468 SER A C 1
ATOM 3563 O O . SER A 1 468 ? -15.718 -12.167 -4.472 1.00 95.88 468 SER A O 1
ATOM 3565 N N . ILE A 1 469 ? -14.142 -10.880 -5.425 1.00 98.06 469 ILE A N 1
ATOM 3566 C CA . ILE A 1 469 ? -14.376 -9.708 -4.564 1.00 98.06 469 ILE A CA 1
ATOM 3567 C C . ILE A 1 469 ? -15.769 -9.112 -4.831 1.00 98.06 469 ILE A C 1
ATOM 3569 O O . ILE A 1 469 ? -16.502 -8.844 -3.882 1.00 98.06 469 ILE A O 1
ATOM 3573 N N . ASP A 1 470 ? -16.200 -8.986 -6.091 1.00 98.06 470 ASP A N 1
ATOM 3574 C CA . ASP A 1 470 ? -17.549 -8.507 -6.447 1.00 98.06 470 ASP A CA 1
ATOM 3575 C C . ASP A 1 470 ? -18.661 -9.459 -5.973 1.00 98.06 470 ASP A C 1
ATOM 3577 O O . ASP A 1 470 ? -19.781 -9.039 -5.659 1.00 98.06 470 ASP A O 1
ATOM 3581 N N . LYS A 1 471 ? -18.394 -10.768 -5.922 1.00 97.38 471 LYS A N 1
ATOM 3582 C CA . LYS A 1 471 ? -19.292 -11.75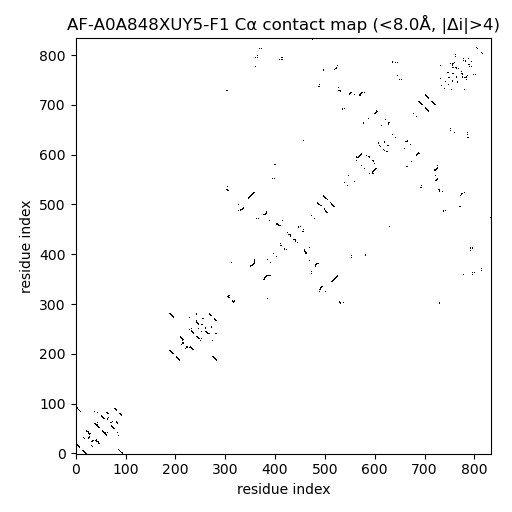3 -5.302 1.00 97.38 471 LYS A CA 1
ATOM 3583 C C . LYS A 1 471 ? -19.378 -11.556 -3.789 1.00 97.38 471 LYS A C 1
ATOM 3585 O O . LYS A 1 471 ? -20.480 -11.589 -3.240 1.00 97.38 471 LYS A O 1
ATOM 3590 N N . GLU A 1 472 ? -18.248 -11.337 -3.133 1.00 98.19 472 GLU A N 1
ATOM 3591 C CA . GLU A 1 472 ? -18.187 -11.228 -1.681 1.00 98.19 472 GLU A CA 1
ATOM 3592 C C . GLU A 1 472 ? -18.743 -9.896 -1.162 1.00 98.19 472 GLU A C 1
ATOM 3594 O O . GLU A 1 472 ? -19.552 -9.893 -0.235 1.00 98.19 472 GLU A O 1
ATOM 3599 N N . ALA A 1 473 ? -18.462 -8.783 -1.845 1.00 98.31 473 ALA A N 1
ATOM 3600 C CA . ALA A 1 473 ? -19.080 -7.481 -1.592 1.00 98.31 473 ALA A CA 1
ATOM 3601 C C . ALA A 1 473 ? -20.618 -7.562 -1.580 1.00 98.31 473 ALA A C 1
ATOM 3603 O O . ALA A 1 473 ? -21.277 -7.020 -0.688 1.00 98.31 473 ALA A O 1
ATOM 3604 N N . ARG A 1 474 ? -21.209 -8.323 -2.512 1.00 98.25 474 ARG A N 1
ATOM 3605 C CA . ARG A 1 474 ? -22.654 -8.604 -2.512 1.00 98.25 474 ARG A CA 1
ATOM 3606 C C . ARG A 1 474 ? -23.086 -9.477 -1.331 1.00 98.25 474 ARG A C 1
ATOM 3608 O O . ARG A 1 474 ? -24.120 -9.187 -0.735 1.00 98.25 474 ARG A O 1
ATOM 3615 N N . ARG A 1 475 ? -22.314 -10.511 -0.968 1.00 98.12 475 ARG A N 1
ATOM 3616 C CA . ARG A 1 475 ? -22.618 -11.413 0.163 1.00 98.12 475 ARG A CA 1
ATOM 3617 C C . ARG A 1 475 ? -22.666 -10.670 1.501 1.00 98.12 475 ARG A C 1
ATOM 3619 O O . ARG A 1 475 ? -23.563 -10.926 2.304 1.00 98.12 475 ARG A O 1
ATOM 3626 N N . ILE A 1 476 ? -21.728 -9.754 1.741 1.00 97.94 476 ILE A N 1
ATOM 3627 C CA . ILE A 1 476 ? -21.644 -9.005 3.005 1.00 97.94 476 ILE A CA 1
ATOM 3628 C C . ILE A 1 476 ? -22.592 -7.799 3.068 1.00 97.94 476 ILE A C 1
ATOM 3630 O O . ILE A 1 476 ? -22.854 -7.296 4.162 1.00 97.94 476 ILE A O 1
ATOM 3634 N N . GLY A 1 477 ? -23.149 -7.369 1.930 1.00 97.88 477 GLY A N 1
ATOM 3635 C CA . GLY A 1 477 ? -24.048 -6.215 1.831 1.00 97.88 477 GLY A CA 1
ATOM 3636 C C . GLY A 1 477 ? -23.320 -4.876 1.678 1.00 97.88 477 GLY A C 1
ATOM 3637 O O . GLY A 1 477 ? -23.780 -3.878 2.222 1.00 97.88 477 GLY A O 1
ATOM 3638 N N . TRP A 1 478 ? -22.190 -4.850 0.964 1.00 97.69 478 TRP A N 1
ATOM 3639 C CA . TRP A 1 478 ? -21.295 -3.693 0.804 1.00 97.69 478 TRP A CA 1
ATOM 3640 C C . TRP A 1 478 ? -22.012 -2.375 0.470 1.00 97.69 478 TRP A C 1
ATOM 3642 O O . TRP A 1 478 ? -21.830 -1.388 1.179 1.00 97.69 478 TRP A O 1
ATOM 3652 N N . GLU A 1 479 ? -22.904 -2.373 -0.526 1.00 96.81 479 GLU A N 1
ATOM 3653 C CA . GLU A 1 479 ? -23.659 -1.173 -0.938 1.00 96.81 479 GLU A CA 1
ATOM 3654 C C . GLU A 1 479 ? -24.596 -0.605 0.146 1.00 96.81 479 GLU A C 1
ATOM 3656 O O . GLU A 1 479 ? -25.021 0.538 0.039 1.00 96.81 479 GLU A O 1
ATOM 3661 N N . GLN A 1 480 ? -24.925 -1.368 1.195 1.00 97.25 480 GLN A N 1
ATOM 3662 C CA . GLN A 1 480 ? -25.724 -0.874 2.330 1.00 97.25 480 GLN A CA 1
ATOM 3663 C C . GLN A 1 480 ? -24.878 -0.086 3.341 1.00 97.25 480 GLN A C 1
ATOM 3665 O O . GLN A 1 480 ? -25.421 0.668 4.143 1.00 97.25 480 GLN A O 1
ATOM 3670 N N . MET A 1 481 ? -23.560 -0.305 3.332 1.00 97.62 481 MET A N 1
ATOM 3671 C CA . MET A 1 481 ? -22.596 0.296 4.259 1.00 97.62 481 MET A CA 1
ATOM 3672 C C . MET A 1 481 ? -21.788 1.413 3.589 1.00 97.62 481 MET A C 1
ATOM 3674 O O . MET A 1 481 ? -21.298 2.312 4.271 1.00 97.62 481 MET A O 1
ATOM 3678 N N . ARG A 1 482 ? -21.622 1.350 2.263 1.00 95.25 482 ARG A N 1
ATOM 3679 C CA . ARG A 1 482 ? -20.819 2.290 1.478 1.00 95.25 482 ARG A CA 1
ATOM 3680 C C . ARG A 1 482 ? -21.510 3.643 1.319 1.00 95.25 482 ARG A C 1
ATOM 3682 O O . ARG A 1 482 ? -22.652 3.733 0.880 1.00 95.25 482 ARG A O 1
ATOM 3689 N N . GLN A 1 483 ? -20.759 4.701 1.587 1.00 93.25 483 GLN A N 1
ATOM 3690 C CA . GLN A 1 483 ? -21.113 6.090 1.333 1.00 93.25 483 GLN A CA 1
ATOM 3691 C C . GLN A 1 483 ? -20.057 6.678 0.399 1.00 93.25 483 GLN A C 1
ATOM 3693 O O . GLN A 1 483 ? -18.866 6.686 0.714 1.00 93.25 483 GLN A O 1
ATOM 3698 N N . HIS A 1 484 ? -20.491 7.138 -0.775 1.00 91.62 484 HIS A N 1
ATOM 3699 C CA . HIS A 1 484 ? -19.591 7.774 -1.728 1.00 91.62 484 HIS A CA 1
ATOM 3700 C C . HIS A 1 484 ? -19.254 9.196 -1.256 1.00 91.62 484 HIS A C 1
ATOM 3702 O O . HIS A 1 484 ? -20.130 10.062 -1.237 1.00 91.62 484 HIS A O 1
ATOM 3708 N N . GLY A 1 485 ? -18.002 9.430 -0.864 1.00 90.50 485 GLY A N 1
ATOM 3709 C CA . GLY A 1 485 ? -17.556 10.731 -0.372 1.00 90.50 485 GLY A CA 1
ATOM 3710 C C . GLY A 1 485 ? -16.066 10.804 -0.035 1.00 90.50 485 GLY A C 1
ATOM 3711 O O . GLY A 1 485 ? -15.400 9.788 0.171 1.00 90.50 485 GLY A O 1
ATOM 3712 N N . ARG A 1 486 ? -15.548 12.035 0.035 1.00 89.81 486 ARG A N 1
ATOM 3713 C CA . ARG A 1 486 ? -14.159 12.355 0.398 1.00 89.81 486 ARG A CA 1
ATOM 3714 C C . ARG A 1 486 ? -14.092 12.765 1.867 1.00 89.81 486 ARG A C 1
ATOM 3716 O O . ARG A 1 486 ? -14.723 13.743 2.263 1.00 89.81 486 ARG A O 1
ATOM 3723 N N . VAL A 1 487 ? -13.313 12.048 2.673 1.00 94.38 487 VAL A N 1
ATOM 3724 C CA . VAL A 1 487 ? -13.051 12.420 4.073 1.00 94.38 487 VAL A CA 1
ATOM 3725 C C . VAL A 1 487 ? -12.051 13.572 4.112 1.00 94.38 487 VAL A C 1
ATOM 3727 O O . VAL A 1 487 ? -11.038 13.536 3.417 1.00 94.38 487 VAL A O 1
ATOM 3730 N N . LYS A 1 488 ? -12.364 14.603 4.899 1.00 92.88 488 LYS A N 1
ATOM 3731 C CA . LYS A 1 488 ? -11.600 15.855 4.983 1.00 92.88 488 LYS A CA 1
ATOM 3732 C C . LYS A 1 488 ? -10.758 15.930 6.258 1.00 92.88 488 LYS A C 1
ATOM 3734 O O . LYS A 1 488 ? -9.604 16.321 6.180 1.00 92.88 488 LYS A O 1
ATOM 3739 N N . ALA A 1 489 ? -11.323 15.533 7.401 1.00 95.50 489 ALA A N 1
ATOM 3740 C CA . ALA A 1 489 ? -10.643 15.549 8.697 1.00 95.50 489 ALA A CA 1
ATOM 3741 C C . ALA A 1 489 ? -11.278 14.562 9.688 1.00 95.50 489 ALA A C 1
ATOM 3743 O O . ALA A 1 489 ? -12.464 14.228 9.580 1.00 95.50 489 ALA A O 1
ATOM 3744 N N . ILE A 1 490 ? -10.501 14.139 10.689 1.00 97.81 490 ILE A N 1
ATOM 3745 C CA . ILE A 1 490 ? -10.974 13.315 11.812 1.00 97.81 490 ILE A CA 1
ATOM 3746 C C . ILE A 1 490 ? -10.522 13.944 13.135 1.00 97.81 490 ILE A C 1
ATOM 3748 O O . ILE A 1 490 ? -9.353 14.306 13.293 1.00 97.81 490 ILE A O 1
ATOM 3752 N N . ARG A 1 491 ? -11.435 14.070 14.102 1.00 97.62 491 ARG A N 1
ATOM 3753 C CA . ARG A 1 491 ? -11.146 14.608 15.443 1.00 97.62 491 ARG A CA 1
ATOM 3754 C C . ARG A 1 491 ? -11.696 13.709 16.542 1.00 97.62 491 ARG A C 1
ATOM 3756 O O . ARG A 1 491 ? -12.638 12.948 16.320 1.00 97.62 491 ARG A O 1
ATOM 3763 N N . LYS A 1 492 ? -11.096 13.794 17.730 1.00 98.31 492 LYS A N 1
ATOM 3764 C CA . LYS A 1 492 ? -11.614 13.153 18.946 1.00 98.31 492 LYS A CA 1
ATOM 3765 C C . LYS A 1 492 ? -12.855 13.920 19.411 1.00 98.31 492 LYS A C 1
ATOM 3767 O O . LYS A 1 492 ? -12.941 15.125 19.185 1.00 98.31 492 LYS A O 1
ATOM 3772 N N . THR A 1 493 ? -13.805 13.250 20.054 1.00 98.25 493 THR A N 1
ATOM 3773 C CA . THR A 1 493 ? -14.957 13.912 20.686 1.00 98.25 493 THR A CA 1
ATOM 3774 C C . THR A 1 493 ? -14.870 13.895 22.207 1.00 98.25 493 THR A C 1
ATOM 3776 O O . THR A 1 493 ? -14.244 13.006 22.793 1.00 98.25 493 THR A O 1
ATOM 3779 N N . ASP A 1 494 ? -15.531 14.867 22.837 1.00 96.94 494 ASP A N 1
ATOM 3780 C CA . ASP A 1 494 ? -15.667 14.992 24.295 1.00 96.94 494 ASP A CA 1
ATOM 3781 C C . ASP A 1 494 ? -16.335 13.775 24.962 1.00 96.94 494 ASP A C 1
ATOM 3783 O O . ASP A 1 494 ? -16.015 13.431 26.100 1.00 96.94 494 ASP A O 1
ATOM 3787 N N . ASP A 1 495 ? -17.201 13.068 24.235 1.00 96.44 495 ASP A N 1
ATOM 3788 C CA . ASP A 1 495 ? -17.892 11.856 24.690 1.00 96.44 495 ASP A CA 1
ATOM 3789 C C . ASP A 1 495 ? -17.143 10.530 24.428 1.00 96.44 495 ASP A C 1
ATOM 3791 O O . ASP A 1 495 ? -17.728 9.448 24.535 1.00 96.44 495 ASP A O 1
ATOM 3795 N N . GLY A 1 496 ? -15.845 10.586 24.106 1.00 96.62 496 GLY A N 1
ATOM 3796 C CA . GLY A 1 496 ? -15.009 9.389 23.967 1.00 96.62 496 GLY A CA 1
ATOM 3797 C C . GLY A 1 496 ? -15.171 8.651 22.633 1.00 96.62 496 GLY A C 1
ATOM 3798 O O . GLY A 1 496 ? -15.040 7.426 22.592 1.00 96.62 496 GLY A O 1
ATOM 3799 N N . ARG A 1 497 ? -15.489 9.369 21.549 1.00 98.00 497 ARG A N 1
ATOM 3800 C CA . ARG A 1 497 ? -15.661 8.856 20.176 1.00 98.00 497 ARG A CA 1
ATOM 3801 C C . ARG A 1 497 ? -14.772 9.633 19.187 1.00 98.00 497 ARG A C 1
ATOM 3803 O O . ARG A 1 497 ? -13.841 10.342 19.584 1.00 98.00 497 ARG A O 1
ATOM 3810 N N . TYR A 1 498 ? -15.038 9.477 17.893 1.00 98.50 498 TYR A N 1
ATOM 3811 C CA . TYR A 1 498 ? -14.442 10.252 16.806 1.00 98.50 498 TYR A CA 1
ATOM 3812 C C . TYR A 1 498 ? -15.525 10.907 15.960 1.00 98.50 498 TYR A C 1
ATOM 3814 O O . TYR A 1 498 ? -16.521 10.257 15.649 1.00 98.50 498 TYR A O 1
ATOM 3822 N N . ALA A 1 499 ? -15.289 12.144 15.529 1.00 98.31 499 ALA A N 1
ATOM 3823 C CA . ALA A 1 499 ? -16.063 12.816 14.494 1.00 98.31 499 ALA A CA 1
ATOM 3824 C C . ALA A 1 499 ? -15.265 12.813 13.184 1.00 98.31 499 ALA A C 1
ATOM 3826 O O . ALA A 1 499 ? -14.132 13.297 13.134 1.00 98.31 499 ALA A O 1
ATOM 3827 N N . VAL A 1 500 ? -15.859 12.265 12.126 1.00 98.19 500 VAL A N 1
ATOM 3828 C CA . VAL A 1 500 ? -15.287 12.187 10.777 1.00 98.19 500 VAL A CA 1
ATOM 3829 C C . VAL A 1 500 ? -16.061 13.150 9.881 1.00 98.19 500 VAL A C 1
ATOM 3831 O O . VAL A 1 500 ? -17.233 12.908 9.592 1.00 98.19 500 VAL A O 1
ATOM 3834 N N . ALA A 1 501 ? -15.423 14.236 9.445 1.00 96.81 501 ALA A N 1
ATOM 3835 C CA . ALA A 1 501 ? -16.000 15.181 8.489 1.00 96.81 501 ALA A CA 1
ATOM 3836 C C . ALA A 1 501 ? -15.725 14.712 7.057 1.00 96.81 501 ALA A C 1
ATOM 3838 O O . ALA A 1 501 ? -14.572 14.468 6.689 1.00 96.81 501 ALA A O 1
ATOM 3839 N N . TYR A 1 502 ? -16.768 14.609 6.235 1.00 94.69 502 TYR A N 1
ATOM 3840 C CA . TYR A 1 502 ? -16.648 14.190 4.841 1.00 94.69 502 TYR A CA 1
ATOM 3841 C C . TYR A 1 502 ? -17.631 14.922 3.921 1.00 94.69 502 TYR A C 1
ATOM 3843 O O . TYR A 1 502 ? -18.649 15.460 4.354 1.00 94.69 502 TYR A O 1
ATOM 3851 N N . THR A 1 503 ? -17.298 14.962 2.634 1.00 91.62 503 THR A N 1
ATOM 3852 C CA . THR A 1 503 ? -18.099 15.610 1.591 1.00 91.62 503 THR A CA 1
ATOM 3853 C C . THR A 1 503 ? -18.595 14.584 0.586 1.00 91.62 503 THR A C 1
ATOM 3855 O O . THR A 1 503 ? -17.792 13.826 0.039 1.00 91.62 503 THR A O 1
ATOM 3858 N N . VAL A 1 504 ? -19.897 14.587 0.313 1.00 88.31 504 VAL A N 1
ATOM 3859 C CA . VAL A 1 504 ? -20.525 13.830 -0.782 1.00 88.31 504 VAL A CA 1
ATOM 3860 C C . VAL A 1 504 ? -20.742 14.742 -2.002 1.00 88.31 504 VAL A C 1
ATOM 3862 O O . VAL A 1 504 ? -20.746 15.968 -1.845 1.00 88.31 504 VAL A O 1
ATOM 3865 N N . PRO A 1 505 ? -20.930 14.204 -3.221 1.00 79.25 505 PRO A N 1
ATOM 3866 C CA . PRO A 1 505 ? -21.378 14.995 -4.365 1.00 79.25 505 PRO A CA 1
ATOM 3867 C C . PRO A 1 505 ? -22.771 15.594 -4.138 1.00 79.25 505 PRO A C 1
ATOM 3869 O O . PRO A 1 505 ? -23.628 14.980 -3.502 1.00 79.25 505 PRO A O 1
ATOM 3872 N N . GLY A 1 506 ? -23.001 16.782 -4.690 1.00 65.44 506 GLY A N 1
ATOM 3873 C CA . GLY A 1 506 ? -24.269 17.506 -4.613 1.00 65.44 506 GLY A CA 1
ATOM 3874 C C . GLY A 1 506 ? -24.104 18.942 -5.107 1.00 65.44 506 GLY A C 1
ATOM 3875 O O . GLY A 1 506 ? -22.988 19.456 -5.132 1.00 65.44 506 GLY A O 1
ATOM 3876 N N . ASP A 1 507 ? -25.205 19.591 -5.483 1.00 57.44 507 ASP A N 1
ATOM 3877 C CA . ASP A 1 507 ? -25.162 20.916 -6.122 1.00 57.44 507 ASP A CA 1
ATOM 3878 C C . ASP A 1 507 ? -25.071 22.084 -5.117 1.00 57.44 507 ASP A C 1
ATOM 3880 O O . ASP A 1 507 ? -24.743 23.208 -5.496 1.00 57.44 507 ASP A O 1
ATOM 3884 N N . THR A 1 508 ? -25.352 21.846 -3.828 1.00 62.84 508 THR A N 1
ATOM 3885 C CA . THR A 1 508 ? -25.302 22.869 -2.766 1.00 62.84 508 THR A CA 1
ATOM 3886 C C . THR A 1 508 ? -24.513 22.401 -1.543 1.00 62.84 508 THR A C 1
ATOM 3888 O O . THR A 1 508 ? -24.496 21.217 -1.212 1.00 62.84 508 THR A O 1
ATOM 3891 N N . THR A 1 509 ? -23.879 23.330 -0.824 1.00 62.44 509 THR A N 1
ATOM 3892 C CA . THR A 1 509 ? -23.069 23.054 0.381 1.00 62.44 509 THR A CA 1
ATOM 3893 C C . THR A 1 509 ? -23.818 22.244 1.444 1.00 62.44 509 THR A C 1
ATOM 3895 O O . THR A 1 509 ? -23.295 21.232 1.915 1.00 62.44 509 THR A O 1
ATOM 3898 N N . ASP A 1 510 ? -25.070 22.599 1.749 1.00 65.00 510 ASP A N 1
ATOM 3899 C CA . ASP A 1 510 ? -25.919 21.869 2.709 1.00 65.00 510 ASP A CA 1
ATOM 3900 C C . ASP A 1 510 ? -26.170 20.407 2.285 1.00 65.00 510 ASP A C 1
ATOM 3902 O O . ASP A 1 510 ? -26.300 19.497 3.110 1.00 65.00 510 ASP A O 1
ATOM 3906 N N . GLN A 1 511 ? -26.196 20.142 0.975 1.00 71.44 511 GLN A N 1
ATOM 3907 C CA . GLN A 1 511 ? -26.354 18.794 0.435 1.00 71.44 511 GLN A CA 1
ATOM 3908 C C . GLN A 1 511 ? -25.042 18.004 0.391 1.00 71.44 511 GLN A C 1
ATOM 3910 O O . GLN A 1 511 ? -25.110 16.776 0.387 1.00 71.44 511 GLN A O 1
ATOM 3915 N N . ARG A 1 512 ? -23.875 18.659 0.420 1.00 86.75 512 ARG A N 1
ATOM 3916 C CA . ARG A 1 512 ? -22.553 18.011 0.325 1.00 86.75 512 ARG A CA 1
ATOM 3917 C C . ARG A 1 512 ? -21.933 17.662 1.674 1.00 86.75 512 ARG A C 1
ATOM 3919 O O . ARG A 1 512 ? -21.300 16.617 1.798 1.00 86.75 512 ARG A O 1
ATOM 3926 N N . HIS A 1 513 ? -22.075 18.519 2.683 1.00 92.38 513 HIS A N 1
ATOM 3927 C CA . HIS A 1 513 ? -21.372 18.354 3.960 1.00 92.38 513 HIS A CA 1
ATOM 3928 C C . HIS A 1 513 ? -22.023 17.282 4.840 1.00 92.38 513 HIS A C 1
ATOM 3930 O O . HIS A 1 513 ? -23.240 17.284 5.036 1.00 92.38 513 HIS A O 1
ATOM 3936 N N . ARG A 1 514 ? -21.224 16.365 5.393 1.00 94.50 514 ARG A N 1
ATOM 3937 C CA . ARG A 1 514 ? -21.682 15.291 6.284 1.00 94.50 514 ARG A CA 1
ATOM 3938 C C . ARG A 1 514 ? -20.675 15.027 7.394 1.00 94.50 514 ARG A C 1
ATOM 3940 O O . ARG A 1 514 ? -19.470 15.226 7.230 1.00 94.50 514 ARG A O 1
ATOM 3947 N N . ILE A 1 515 ? -21.173 14.534 8.521 1.00 96.88 515 ILE A N 1
ATOM 3948 C CA . ILE A 1 515 ? -20.352 14.053 9.630 1.00 96.88 515 ILE A CA 1
ATOM 3949 C C . ILE A 1 515 ? -20.832 12.653 10.012 1.00 96.88 515 ILE A C 1
ATOM 3951 O O . ILE A 1 515 ? -22.034 12.405 10.090 1.00 96.88 515 ILE A O 1
ATOM 3955 N N . VAL A 1 516 ? -19.904 11.736 10.283 1.00 98.06 516 VAL A N 1
ATOM 3956 C CA . VAL A 1 516 ? -20.219 10.475 10.969 1.00 98.06 516 VAL A CA 1
ATOM 3957 C C . VAL A 1 516 ? -19.464 10.406 12.293 1.00 98.06 516 VAL A C 1
ATOM 3959 O O . VAL A 1 516 ? -18.265 10.686 12.346 1.00 98.06 516 VAL A O 1
ATOM 3962 N N . ILE A 1 517 ? -20.175 10.070 13.372 1.00 98.44 517 ILE A N 1
ATOM 3963 C CA . ILE A 1 517 ? -19.605 9.892 14.710 1.00 98.44 517 ILE A CA 1
ATOM 3964 C C . ILE A 1 517 ? -19.523 8.398 15.027 1.00 98.44 517 ILE A C 1
ATOM 3966 O O . ILE A 1 517 ? -20.528 7.688 14.949 1.00 98.44 517 ILE A O 1
ATOM 3970 N N . ALA A 1 518 ? -18.335 7.909 15.394 1.00 98.19 518 ALA A N 1
ATOM 3971 C CA . ALA A 1 518 ? -18.109 6.487 15.654 1.00 98.19 518 ALA A CA 1
ATOM 3972 C C . ALA A 1 518 ? -17.055 6.199 16.729 1.00 98.19 518 ALA A C 1
ATOM 3974 O O . ALA A 1 518 ? -16.187 7.021 17.011 1.00 98.19 518 ALA A O 1
ATOM 3975 N N . ARG A 1 519 ? -17.129 5.004 17.332 1.00 97.44 519 ARG A N 1
ATOM 3976 C CA . ARG A 1 519 ? -16.162 4.529 18.345 1.00 97.44 519 ARG A CA 1
ATOM 3977 C C . ARG A 1 519 ? -14.967 3.795 17.743 1.00 97.44 519 ARG A C 1
ATOM 3979 O O . ARG A 1 519 ? -13.903 3.776 18.351 1.00 97.44 519 ARG A O 1
ATOM 3986 N N . TYR A 1 520 ? -15.135 3.175 16.581 1.00 98.50 520 TYR A N 1
ATOM 3987 C CA . TYR A 1 520 ? -14.095 2.351 15.973 1.00 98.50 520 TYR A CA 1
ATOM 3988 C C . TYR A 1 520 ? -13.881 2.787 14.533 1.00 98.50 520 TYR A C 1
ATOM 3990 O O . TYR A 1 520 ? -14.797 2.702 13.715 1.00 98.50 520 TYR A O 1
ATOM 3998 N N . VAL A 1 521 ? -12.684 3.290 14.243 1.00 98.69 521 VAL A N 1
ATOM 3999 C CA . VAL A 1 521 ? -12.327 3.834 12.928 1.00 98.69 521 VAL A CA 1
ATOM 4000 C C . VAL A 1 521 ? -11.199 3.007 12.322 1.00 98.69 521 VAL A C 1
ATOM 4002 O O . VAL A 1 521 ? -10.234 2.680 13.008 1.00 98.69 521 VAL A O 1
ATOM 4005 N N . HIS A 1 522 ? -11.302 2.686 11.036 1.00 98.75 522 HIS A N 1
ATOM 4006 C CA . HIS A 1 522 ? -10.248 2.027 10.271 1.00 98.75 522 HIS A CA 1
ATOM 4007 C C . HIS A 1 522 ? -9.827 2.887 9.076 1.00 98.75 522 HIS A C 1
ATOM 4009 O O . HIS A 1 522 ? -10.664 3.266 8.259 1.00 98.75 522 HIS A O 1
ATOM 4015 N N . VAL A 1 523 ? -8.535 3.192 8.971 1.00 98.31 523 VAL A N 1
ATOM 4016 C CA . VAL A 1 523 ? -7.949 4.082 7.963 1.00 98.31 523 VAL A CA 1
ATOM 4017 C C . VAL A 1 523 ? -7.157 3.265 6.943 1.00 98.31 523 VAL A C 1
ATOM 4019 O O . VAL A 1 523 ? -6.064 2.781 7.225 1.00 98.31 523 VAL A O 1
ATOM 4022 N N . ALA A 1 524 ? -7.707 3.122 5.738 1.00 96.69 524 ALA A N 1
ATOM 4023 C CA . ALA A 1 524 ? -7.102 2.375 4.636 1.00 96.69 524 ALA A CA 1
ATOM 4024 C C . ALA A 1 524 ? -7.284 3.141 3.318 1.00 96.69 524 ALA A C 1
ATOM 4026 O O . ALA A 1 524 ? -8.002 2.710 2.412 1.00 96.69 524 ALA A O 1
ATOM 4027 N N . VAL A 1 525 ? -6.649 4.315 3.248 1.00 92.38 525 VAL A N 1
ATOM 4028 C CA . VAL A 1 525 ? -6.773 5.273 2.134 1.00 92.38 525 VAL A CA 1
ATOM 4029 C C . VAL A 1 525 ? -5.968 4.900 0.883 1.00 92.38 525 VAL A C 1
ATOM 4031 O O . VAL A 1 525 ? -6.256 5.404 -0.199 1.00 92.38 525 VAL A O 1
ATOM 4034 N N . GLY A 1 526 ? -5.007 3.979 1.001 1.00 90.25 526 GLY A N 1
ATOM 4035 C CA . GLY A 1 526 ? -4.133 3.584 -0.106 1.00 90.25 526 GLY A CA 1
ATOM 4036 C C . GLY A 1 526 ? -3.180 4.704 -0.534 1.00 90.25 526 GLY A C 1
ATOM 4037 O O . GLY A 1 526 ? -2.847 5.590 0.252 1.00 90.25 526 GLY A O 1
ATOM 4038 N N . TYR A 1 527 ? -2.715 4.639 -1.781 1.00 87.62 527 TYR A N 1
ATOM 4039 C CA . TYR A 1 527 ? -1.819 5.642 -2.356 1.00 87.62 527 TYR A CA 1
ATOM 4040 C C . TYR A 1 527 ? -2.601 6.918 -2.756 1.00 87.62 527 TYR A C 1
ATOM 4042 O O . TYR A 1 527 ? -3.579 6.794 -3.504 1.00 87.62 527 TYR A O 1
ATOM 4050 N N . PRO A 1 528 ? -2.196 8.132 -2.321 1.00 80.31 528 PRO A N 1
ATOM 4051 C CA . PRO A 1 528 ? -2.806 9.402 -2.746 1.00 80.31 528 PRO A CA 1
ATOM 4052 C C . PRO A 1 528 ? -2.628 9.733 -4.235 1.00 80.31 528 PRO A C 1
ATOM 4054 O O . PRO A 1 528 ? -3.448 10.458 -4.802 1.00 80.31 528 PRO A O 1
ATOM 4057 N N . GLY A 1 529 ? -1.584 9.205 -4.877 1.00 84.12 529 GLY A N 1
ATOM 4058 C CA . GLY A 1 529 ? -1.266 9.525 -6.263 1.00 84.12 529 GLY A CA 1
ATOM 4059 C C . GLY A 1 529 ? -0.212 8.616 -6.887 1.00 84.12 529 GLY A C 1
ATOM 4060 O O . GLY A 1 529 ? 0.362 7.724 -6.251 1.00 84.12 529 GLY A O 1
ATOM 4061 N N . ILE A 1 530 ? 0.039 8.863 -8.165 1.00 84.31 530 ILE A N 1
ATOM 4062 C CA . ILE A 1 530 ? 1.146 8.304 -8.933 1.00 84.31 530 ILE A CA 1
ATOM 4063 C C . ILE A 1 530 ? 2.381 9.169 -8.682 1.00 84.31 530 ILE A C 1
ATOM 4065 O O . ILE A 1 530 ? 2.303 10.398 -8.727 1.00 84.31 530 ILE A O 1
ATOM 4069 N N . ARG A 1 531 ? 3.533 8.533 -8.452 1.00 84.81 531 ARG A N 1
ATOM 4070 C CA . ARG A 1 531 ? 4.818 9.232 -8.421 1.00 84.81 531 ARG A CA 1
ATOM 4071 C C . ARG A 1 531 ? 5.353 9.321 -9.845 1.00 84.81 531 ARG A C 1
ATOM 4073 O O . ARG A 1 531 ? 5.430 8.306 -10.529 1.00 84.81 531 ARG A O 1
ATOM 4080 N N . LEU A 1 532 ? 5.756 10.516 -10.258 1.00 84.12 532 LEU A N 1
ATOM 4081 C CA . LEU A 1 532 ? 6.510 10.729 -11.489 1.00 84.12 532 LEU A CA 1
ATOM 4082 C C . LEU A 1 532 ? 7.939 11.131 -11.106 1.00 84.12 532 LEU A C 1
ATOM 4084 O O . LEU A 1 532 ? 8.151 11.767 -10.071 1.00 84.12 532 LEU A O 1
ATOM 4088 N N . LEU A 1 533 ? 8.942 10.745 -11.891 1.00 88.06 533 LEU A N 1
ATOM 4089 C CA . LEU A 1 533 ? 10.313 11.190 -11.623 1.00 88.06 533 LEU A CA 1
ATOM 4090 C C . LEU A 1 533 ? 10.462 12.711 -11.857 1.00 88.06 533 LEU A C 1
ATOM 4092 O O . LEU A 1 533 ? 9.861 13.221 -12.805 1.00 88.06 533 LEU A O 1
ATOM 4096 N N . PRO A 1 534 ? 11.244 13.448 -11.034 1.00 87.25 534 PRO A N 1
ATOM 4097 C CA . PRO A 1 534 ? 11.303 14.914 -11.100 1.00 87.25 534 PRO A CA 1
ATOM 4098 C C . PRO A 1 534 ? 11.668 15.459 -12.483 1.00 87.25 534 PRO A C 1
ATOM 4100 O O . PRO A 1 534 ? 11.045 16.405 -12.953 1.00 87.25 534 PRO A O 1
ATOM 4103 N N . ASP A 1 535 ? 12.611 14.812 -13.172 1.00 89.50 535 ASP A N 1
ATOM 4104 C CA . ASP A 1 535 ? 13.040 15.196 -14.519 1.00 89.50 535 ASP A CA 1
ATOM 4105 C C . ASP A 1 535 ? 11.922 15.031 -15.574 1.00 89.50 535 ASP A C 1
ATOM 4107 O O . ASP A 1 535 ? 11.776 15.864 -16.470 1.00 89.50 535 ASP A O 1
ATOM 4111 N N . LEU A 1 536 ? 11.063 14.016 -15.418 1.00 91.00 536 LEU A N 1
ATOM 4112 C CA . LEU A 1 536 ? 9.907 13.783 -16.288 1.00 91.00 536 LEU A CA 1
ATOM 4113 C C . LEU A 1 536 ? 8.749 14.732 -15.964 1.00 91.00 536 LEU A C 1
ATOM 4115 O O . LEU A 1 536 ? 8.023 15.146 -16.868 1.00 91.00 536 LEU A O 1
ATOM 4119 N N . GLN A 1 537 ? 8.574 15.096 -14.689 1.00 86.69 537 GLN A N 1
ATOM 4120 C CA . GLN A 1 537 ? 7.575 16.086 -14.291 1.00 86.69 537 GLN A CA 1
ATOM 4121 C C . GLN A 1 537 ? 7.956 17.483 -14.786 1.00 86.69 537 GLN A C 1
ATOM 4123 O O . GLN A 1 537 ? 7.107 18.156 -15.366 1.00 86.69 537 GLN A O 1
ATOM 4128 N N . ALA A 1 538 ? 9.222 17.888 -14.632 1.00 87.38 538 ALA A N 1
ATOM 4129 C CA . ALA A 1 538 ? 9.736 19.151 -15.157 1.00 87.38 538 ALA A CA 1
ATOM 4130 C C . ALA A 1 538 ? 9.491 19.256 -16.671 1.00 87.38 538 ALA A C 1
ATOM 4132 O O . ALA A 1 538 ? 8.851 20.205 -17.123 1.00 87.38 538 ALA A O 1
ATOM 4133 N N . TYR A 1 539 ? 9.871 18.221 -17.432 1.00 90.75 539 TYR A N 1
ATOM 4134 C CA . TYR A 1 539 ? 9.607 18.142 -18.871 1.00 90.75 539 TYR A CA 1
ATOM 4135 C C . TYR A 1 539 ? 8.112 18.269 -19.217 1.00 90.75 539 TYR A C 1
ATOM 4137 O O . TYR A 1 539 ? 7.743 19.010 -20.132 1.00 90.75 539 TYR A O 1
ATOM 4145 N N . ARG A 1 540 ? 7.220 17.579 -18.492 1.00 89.12 540 ARG A N 1
ATOM 4146 C CA . ARG A 1 540 ? 5.767 17.681 -18.720 1.00 89.12 540 ARG A CA 1
ATOM 4147 C C . ARG A 1 540 ? 5.206 19.065 -18.411 1.00 89.12 540 ARG A C 1
ATOM 4149 O O . ARG A 1 540 ? 4.333 19.523 -19.142 1.00 89.12 540 ARG A O 1
ATOM 4156 N N . ILE A 1 541 ? 5.674 19.711 -17.344 1.00 85.62 541 ILE A N 1
ATOM 4157 C CA . ILE A 1 541 ? 5.237 21.059 -16.952 1.00 85.62 541 ILE A CA 1
ATOM 4158 C C . ILE A 1 541 ? 5.701 22.088 -17.990 1.00 85.62 541 ILE A C 1
ATOM 4160 O O . ILE A 1 541 ? 4.919 22.953 -18.376 1.00 85.62 541 ILE A O 1
ATOM 4164 N N . GLU A 1 542 ? 6.940 21.973 -18.472 1.00 88.31 542 GLU A N 1
ATOM 4165 C CA . GLU A 1 542 ? 7.510 22.880 -19.472 1.00 88.31 542 GLU A CA 1
ATOM 4166 C C . GLU A 1 542 ? 6.863 22.714 -20.858 1.00 88.31 542 GLU A C 1
ATOM 4168 O O . GLU A 1 542 ? 6.570 23.701 -21.531 1.00 88.31 542 GLU A O 1
ATOM 4173 N N . THR A 1 543 ? 6.627 21.471 -21.295 1.00 88.50 543 THR A N 1
ATOM 4174 C CA . THR A 1 543 ? 6.218 21.177 -22.682 1.00 88.50 543 THR A CA 1
ATOM 4175 C C . THR A 1 543 ? 4.735 20.860 -22.877 1.00 88.50 543 THR A C 1
ATOM 4177 O O . THR A 1 543 ? 4.255 20.889 -24.011 1.00 88.50 543 THR A O 1
ATOM 4180 N N . GLY A 1 544 ? 4.009 20.504 -21.813 1.00 86.44 544 GLY A N 1
ATOM 4181 C CA . GLY A 1 544 ? 2.642 19.978 -21.891 1.00 86.44 544 GLY A CA 1
ATOM 4182 C C . GLY A 1 544 ? 2.519 18.582 -22.526 1.00 86.44 544 GLY A C 1
ATOM 4183 O O . GLY A 1 544 ? 1.407 18.144 -22.815 1.00 86.44 544 GLY A O 1
ATOM 4184 N N . ASP A 1 545 ? 3.627 17.874 -22.780 1.00 88.31 545 ASP A N 1
ATOM 4185 C CA . ASP A 1 545 ? 3.625 16.584 -23.481 1.00 88.31 545 ASP A CA 1
ATOM 4186 C C . ASP A 1 545 ? 3.275 15.406 -22.559 1.00 88.31 545 ASP A C 1
ATOM 4188 O O . ASP A 1 545 ? 4.144 14.721 -22.018 1.00 88.31 545 ASP A O 1
ATOM 4192 N N . LEU A 1 546 ? 1.972 15.164 -22.420 1.00 88.25 546 LEU A N 1
ATOM 4193 C CA . LEU A 1 546 ? 1.406 13.999 -21.728 1.00 88.25 546 LEU A CA 1
ATOM 4194 C C . LEU A 1 546 ? 1.312 12.749 -22.626 1.00 88.25 546 LEU A C 1
ATOM 4196 O O . LEU A 1 546 ? 0.957 11.676 -22.152 1.00 88.25 546 LEU A O 1
ATOM 4200 N N . GLU A 1 547 ? 1.615 12.881 -23.920 1.00 91.25 547 GLU A N 1
ATOM 4201 C CA . GLU A 1 547 ? 1.398 11.843 -24.935 1.00 91.25 547 GLU A CA 1
ATOM 4202 C C . GLU A 1 547 ? 2.619 10.931 -25.109 1.00 91.25 547 GLU A C 1
ATOM 4204 O O . GLU A 1 547 ? 2.461 9.725 -25.304 1.00 91.25 547 GLU A O 1
ATOM 4209 N N . ARG A 1 548 ? 3.839 11.490 -25.064 1.00 93.38 548 ARG A N 1
ATOM 4210 C CA . ARG A 1 548 ? 5.085 10.725 -25.285 1.00 93.38 548 ARG A CA 1
ATOM 4211 C C . ARG A 1 548 ? 5.801 10.320 -24.005 1.00 93.38 548 ARG A C 1
ATOM 4213 O O . ARG A 1 548 ? 6.468 9.289 -23.991 1.00 93.38 548 ARG A O 1
ATOM 4220 N N . VAL A 1 549 ? 5.684 11.123 -22.951 1.00 93.69 549 VAL A N 1
ATOM 4221 C CA . VAL A 1 549 ? 6.200 10.800 -21.617 1.00 93.69 549 VAL A CA 1
ATOM 4222 C C . VAL A 1 549 ? 5.012 10.379 -20.774 1.00 93.69 549 VAL A C 1
ATOM 4224 O O . VAL A 1 549 ? 4.256 11.236 -20.328 1.00 93.69 549 VAL A O 1
ATOM 4227 N N . VAL A 1 550 ? 4.841 9.076 -20.558 1.00 92.88 550 VAL A N 1
ATOM 4228 C CA . VAL A 1 550 ? 3.717 8.465 -19.826 1.00 92.88 550 VAL A CA 1
ATOM 4229 C C . VAL A 1 550 ? 4.216 7.759 -18.564 1.00 92.88 550 VAL A C 1
ATOM 4231 O O . VAL A 1 550 ? 5.312 7.202 -18.557 1.00 92.88 550 VAL A O 1
ATOM 4234 N N . ASN A 1 551 ? 3.431 7.751 -17.490 1.00 93.06 551 ASN A N 1
ATOM 4235 C CA . ASN A 1 551 ? 3.634 6.842 -16.371 1.00 93.06 551 ASN A CA 1
ATOM 4236 C C . ASN A 1 551 ? 2.802 5.571 -16.594 1.00 93.06 551 ASN A C 1
ATOM 4238 O O . ASN A 1 551 ? 1.679 5.608 -17.091 1.00 93.06 551 ASN A O 1
ATOM 4242 N N . ALA A 1 552 ? 3.339 4.431 -16.186 1.00 93.38 552 ALA A N 1
ATOM 4243 C CA . ALA A 1 552 ? 2.729 3.121 -16.347 1.00 93.38 552 ALA A CA 1
ATOM 4244 C C . ALA A 1 552 ? 1.383 2.927 -15.618 1.00 93.38 552 ALA A C 1
ATOM 4246 O O . ALA A 1 552 ? 0.699 1.930 -15.850 1.00 93.38 552 ALA A O 1
ATOM 4247 N N . TYR A 1 553 ? 1.003 3.836 -14.721 1.00 91.25 553 TYR A N 1
ATOM 4248 C CA . TYR A 1 553 ? -0.295 3.842 -14.043 1.00 91.25 553 TYR A CA 1
ATOM 4249 C C . TYR A 1 553 ? -1.317 4.813 -14.674 1.00 91.25 553 TYR A C 1
ATOM 4251 O O . TYR A 1 553 ? -2.473 4.835 -14.245 1.00 91.25 553 TYR A O 1
ATOM 4259 N N . GLU A 1 554 ? -0.938 5.578 -15.702 1.00 90.50 554 GLU A N 1
ATOM 4260 C CA . GLU A 1 554 ? -1.849 6.369 -16.545 1.00 90.50 554 GLU A CA 1
ATOM 4261 C C . GLU A 1 554 ? -2.457 5.525 -17.676 1.00 90.50 554 GLU A C 1
ATOM 4263 O O . GLU A 1 554 ? -1.964 4.446 -18.008 1.00 90.50 554 GLU A O 1
ATOM 4268 N N . GLU A 1 555 ? -3.533 6.019 -18.291 1.00 90.31 555 GLU A N 1
ATOM 4269 C CA . GLU A 1 555 ? -4.003 5.486 -19.576 1.00 90.31 555 GLU A CA 1
ATOM 4270 C C . GLU A 1 555 ? -2.952 5.835 -20.645 1.00 90.31 555 GLU A C 1
ATOM 4272 O O . GLU A 1 555 ? -2.521 6.985 -20.727 1.00 90.31 555 GLU A O 1
ATOM 4277 N N . HIS A 1 556 ? -2.480 4.837 -21.395 1.00 94.31 556 HIS A N 1
ATOM 4278 C CA . HIS A 1 556 ? -1.439 5.020 -22.410 1.00 94.31 556 HIS A CA 1
ATOM 4279 C C . HIS A 1 556 ? -1.508 3.996 -23.563 1.00 94.31 556 HIS A C 1
ATOM 4281 O O . HIS A 1 556 ? -0.490 3.625 -24.157 1.00 94.31 556 HIS A O 1
ATOM 4287 N N . GLN A 1 557 ? -2.708 3.508 -23.900 1.00 95.06 557 GLN A N 1
ATOM 4288 C CA . GLN A 1 557 ? -2.922 2.523 -24.965 1.00 95.06 557 GLN A CA 1
ATOM 4289 C C . GLN A 1 557 ? -2.503 3.053 -26.349 1.00 95.06 557 GLN A C 1
ATOM 4291 O O . GLN A 1 557 ? -2.009 2.289 -27.185 1.00 95.06 557 GLN A O 1
ATOM 4296 N N . HIS A 1 558 ? -2.608 4.369 -26.567 1.00 95.62 558 HIS A N 1
ATOM 4297 C CA . HIS A 1 558 ? -2.183 5.066 -27.788 1.00 95.62 558 HIS A CA 1
ATOM 4298 C C . HIS A 1 558 ? -0.701 4.852 -28.130 1.00 95.62 558 HIS A C 1
ATOM 4300 O O . HIS A 1 558 ? -0.351 4.805 -29.313 1.00 95.62 558 HIS A O 1
ATOM 4306 N N . VAL A 1 559 ? 0.160 4.665 -27.121 1.00 96.56 559 VAL A N 1
ATOM 4307 C CA . VAL A 1 559 ? 1.585 4.348 -27.299 1.00 96.56 559 VAL A CA 1
ATOM 4308 C C . VAL A 1 559 ? 1.730 3.013 -28.029 1.00 96.56 559 VAL A C 1
ATOM 4310 O O . VAL A 1 559 ? 2.324 2.947 -29.105 1.00 96.56 559 VAL A O 1
ATOM 4313 N N . TYR A 1 560 ? 1.111 1.951 -27.505 1.00 96.69 560 TYR A N 1
ATOM 4314 C CA . TYR A 1 560 ? 1.159 0.612 -28.103 1.00 96.69 560 TYR A CA 1
ATOM 4315 C C . TYR A 1 560 ? 0.472 0.556 -29.471 1.00 96.69 560 TYR A C 1
ATOM 4317 O O . TYR A 1 560 ? 0.937 -0.157 -30.360 1.00 96.69 560 TYR A O 1
ATOM 4325 N N . ASP A 1 561 ? -0.610 1.311 -29.664 1.00 96.12 561 ASP A N 1
ATOM 4326 C CA . ASP A 1 561 ? -1.333 1.361 -30.938 1.00 96.12 561 ASP A CA 1
ATOM 4327 C C . ASP A 1 561 ? -0.571 2.127 -32.026 1.00 96.12 561 ASP A C 1
ATOM 4329 O O . ASP A 1 561 ? -0.775 1.866 -33.213 1.00 96.12 561 ASP A O 1
ATOM 4333 N N . THR A 1 562 ? 0.316 3.051 -31.649 1.00 96.06 562 THR A N 1
ATOM 4334 C CA . THR A 1 562 ? 1.224 3.748 -32.575 1.00 96.06 562 THR A CA 1
ATOM 4335 C C . THR A 1 562 ? 2.444 2.888 -32.887 1.00 96.06 562 THR A C 1
ATOM 4337 O O . THR A 1 562 ? 2.697 2.603 -34.056 1.00 96.06 562 THR A O 1
ATOM 4340 N N . LEU A 1 563 ? 3.107 2.334 -31.866 1.00 96.62 563 LEU A N 1
ATOM 4341 C CA . LEU A 1 563 ? 4.217 1.384 -32.028 1.00 96.62 563 LEU A CA 1
ATOM 4342 C C . LEU A 1 563 ? 3.828 0.164 -32.884 1.00 96.62 563 LEU A C 1
ATOM 4344 O O . LEU A 1 563 ? 4.625 -0.309 -33.687 1.00 96.62 563 LEU A O 1
ATOM 4348 N N . ALA A 1 564 ? 2.586 -0.317 -32.773 1.00 96.19 564 ALA A N 1
ATOM 4349 C CA . ALA A 1 564 ? 2.058 -1.409 -33.594 1.00 96.19 564 ALA A CA 1
ATOM 4350 C C . ALA A 1 564 ? 1.903 -1.079 -35.092 1.00 96.19 564 ALA A C 1
ATOM 4352 O O . ALA A 1 564 ? 1.753 -2.004 -35.889 1.00 96.19 564 ALA A O 1
ATOM 4353 N N . ARG A 1 565 ? 1.868 0.207 -35.466 1.00 95.25 565 ARG A N 1
ATOM 4354 C CA . ARG A 1 565 ? 1.705 0.686 -36.851 1.00 95.25 565 ARG A CA 1
ATOM 4355 C C . ARG A 1 565 ? 3.012 1.196 -37.450 1.00 95.25 565 ARG A C 1
ATOM 4357 O O . ARG A 1 565 ? 3.248 0.997 -38.635 1.00 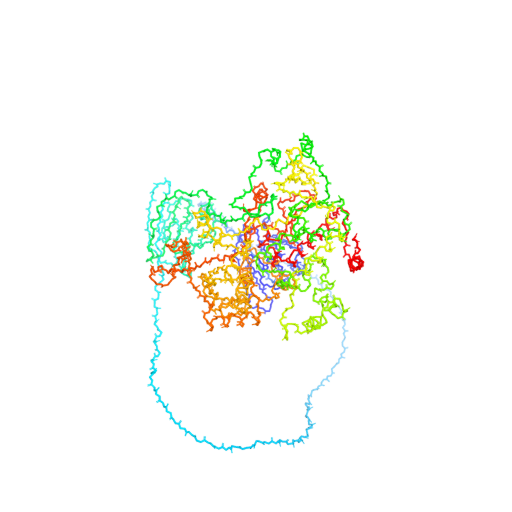95.25 565 ARG A O 1
ATOM 4364 N N . GLU A 1 566 ? 3.818 1.873 -36.638 1.00 95.06 566 GLU A N 1
ATOM 4365 C CA . GLU A 1 566 ? 4.950 2.693 -37.087 1.00 95.06 566 GLU A CA 1
ATOM 4366 C C . GLU A 1 566 ? 6.305 2.167 -36.576 1.00 95.06 566 GLU A C 1
ATOM 4368 O O . GLU A 1 566 ? 7.347 2.579 -37.080 1.00 95.06 566 GLU A O 1
ATOM 4373 N N . GLY A 1 567 ? 6.307 1.226 -35.621 1.00 95.88 567 GLY A N 1
ATOM 4374 C CA . GLY A 1 567 ? 7.511 0.834 -34.888 1.00 95.88 567 GLY A CA 1
ATOM 4375 C C . GLY A 1 567 ? 8.009 1.953 -33.968 1.00 95.88 567 GLY A C 1
ATOM 4376 O O . GLY A 1 567 ? 7.277 2.897 -33.668 1.00 95.88 567 GLY A O 1
ATOM 4377 N N . GLY A 1 568 ? 9.254 1.844 -33.504 1.00 95.94 568 GLY A N 1
ATOM 4378 C CA . GLY A 1 568 ? 9.935 2.905 -32.754 1.00 95.94 568 GLY A CA 1
ATOM 4379 C C . GLY A 1 568 ? 10.677 2.427 -31.507 1.00 95.94 568 GLY A C 1
ATOM 4380 O O . GLY A 1 568 ? 10.625 1.258 -31.130 1.00 95.94 568 GLY A O 1
ATOM 4381 N N . LEU A 1 569 ? 11.380 3.356 -30.864 1.00 96.88 569 LEU A N 1
ATOM 4382 C CA . LEU A 1 569 ? 12.231 3.133 -29.699 1.00 96.88 569 LEU A CA 1
ATOM 4383 C C . LEU A 1 569 ? 11.581 3.685 -28.422 1.00 96.88 569 LEU A C 1
ATOM 4385 O O . LEU A 1 569 ? 11.258 4.872 -28.340 1.00 96.88 569 LEU A O 1
ATOM 4389 N N . VAL A 1 570 ? 11.427 2.826 -27.413 1.00 97.88 570 VAL A N 1
ATOM 4390 C CA . VAL A 1 570 ? 10.814 3.153 -26.117 1.00 97.88 570 VAL A CA 1
ATOM 4391 C C . VAL A 1 570 ? 11.867 3.147 -25.010 1.00 97.88 570 VAL A C 1
ATOM 4393 O O . VAL A 1 570 ? 12.528 2.129 -24.794 1.00 97.88 570 VAL A O 1
ATOM 4396 N N . LEU A 1 571 ? 11.989 4.250 -24.267 1.00 97.56 571 LEU A N 1
ATOM 4397 C CA . LEU A 1 571 ? 12.710 4.282 -22.996 1.00 97.56 571 LEU A CA 1
ATOM 4398 C C . LEU A 1 571 ? 11.811 3.739 -21.879 1.00 97.56 571 LEU A C 1
ATOM 4400 O O . LEU A 1 571 ? 10.681 4.194 -21.712 1.00 97.56 571 LEU A O 1
ATOM 4404 N N . ILE A 1 572 ? 12.326 2.825 -21.063 1.00 96.56 572 ILE A N 1
ATOM 4405 C CA . ILE A 1 572 ? 11.655 2.337 -19.851 1.00 96.56 572 ILE A CA 1
ATOM 4406 C C . ILE A 1 572 ? 12.506 2.698 -18.638 1.00 96.56 572 ILE A C 1
ATOM 4408 O O . ILE A 1 572 ? 13.727 2.522 -18.659 1.00 96.56 572 ILE A O 1
ATOM 4412 N N . ARG A 1 573 ? 11.870 3.183 -17.566 1.00 92.75 573 ARG A N 1
ATOM 4413 C CA . ARG A 1 573 ? 12.524 3.457 -16.274 1.00 92.75 573 ARG A CA 1
ATOM 4414 C C . ARG A 1 573 ? 11.813 2.713 -15.149 1.00 92.75 573 ARG A C 1
ATOM 4416 O O . ARG A 1 573 ? 10.621 2.898 -14.951 1.00 92.75 573 ARG A O 1
ATOM 4423 N N . GLY A 1 574 ? 12.553 1.919 -14.377 1.00 88.25 574 GLY A N 1
ATOM 4424 C CA . GLY A 1 574 ? 12.032 1.172 -13.224 1.00 88.25 574 GLY A CA 1
ATOM 4425 C C . GLY A 1 574 ? 12.011 -0.342 -13.448 1.00 88.25 574 GLY A C 1
ATOM 4426 O O . GLY A 1 574 ? 11.831 -0.807 -14.560 1.00 88.25 574 GLY A O 1
ATOM 4427 N N . TRP A 1 575 ? 12.203 -1.114 -12.374 1.00 85.12 575 TRP A N 1
ATOM 4428 C CA . TRP A 1 575 ? 12.532 -2.553 -12.430 1.00 85.12 575 TRP A CA 1
ATOM 4429 C C . TRP A 1 575 ? 11.511 -3.451 -11.706 1.00 85.12 575 TRP A C 1
ATOM 4431 O O . TRP A 1 575 ? 11.810 -4.582 -11.330 1.00 85.12 575 TRP A O 1
ATOM 4441 N N . GLY A 1 576 ? 10.309 -2.934 -11.443 1.00 82.62 576 GLY A N 1
ATOM 4442 C CA . GLY A 1 576 ? 9.246 -3.674 -10.758 1.00 82.62 576 GLY A CA 1
ATOM 4443 C C . GLY A 1 576 ? 8.396 -4.545 -11.688 1.00 82.62 576 GLY A C 1
ATOM 4444 O O . GLY A 1 576 ? 8.565 -4.552 -12.908 1.00 82.62 576 GLY A O 1
ATOM 4445 N N . ILE A 1 577 ? 7.396 -5.208 -11.098 1.00 83.19 577 ILE A N 1
ATOM 4446 C CA . ILE A 1 577 ? 6.407 -6.031 -11.818 1.00 83.19 577 ILE A CA 1
ATOM 4447 C C . ILE A 1 577 ? 5.756 -5.296 -13.007 1.00 83.19 577 ILE A C 1
ATOM 4449 O O . ILE A 1 577 ? 5.581 -5.884 -14.072 1.00 83.19 577 ILE A O 1
ATOM 4453 N N . VAL A 1 578 ? 5.478 -3.997 -12.866 1.00 89.44 578 VAL A N 1
ATOM 4454 C CA . VAL A 1 578 ? 4.872 -3.158 -13.912 1.00 89.44 578 VAL A CA 1
ATOM 4455 C C . VAL A 1 578 ? 5.792 -2.998 -15.127 1.00 89.44 578 VAL A C 1
ATOM 4457 O O . VAL A 1 578 ? 5.367 -3.254 -16.251 1.00 89.44 578 VAL A O 1
ATOM 4460 N N . ALA A 1 579 ? 7.075 -2.696 -14.908 1.00 91.69 579 ALA A N 1
ATOM 4461 C CA . ALA A 1 579 ? 8.064 -2.638 -15.985 1.00 91.69 579 ALA A CA 1
ATOM 4462 C C . ALA A 1 579 ? 8.194 -3.984 -16.709 1.00 91.69 579 ALA A C 1
ATOM 4464 O O . ALA A 1 579 ? 8.246 -4.023 -17.939 1.00 91.69 579 ALA A O 1
ATOM 4465 N N . SER A 1 580 ? 8.170 -5.096 -15.960 1.00 90.00 580 SER A N 1
ATOM 4466 C CA . SER A 1 580 ? 8.200 -6.428 -16.569 1.00 90.00 580 SER A CA 1
ATOM 4467 C C . SER A 1 580 ? 6.982 -6.678 -17.469 1.00 90.00 580 SER A C 1
ATOM 4469 O O . SER A 1 580 ? 7.136 -7.136 -18.602 1.00 90.00 580 SER A O 1
ATOM 4471 N N . ARG A 1 581 ? 5.770 -6.279 -17.047 1.00 91.19 581 ARG A N 1
ATOM 4472 C CA . ARG A 1 581 ? 4.571 -6.457 -17.878 1.00 91.19 581 ARG A CA 1
ATOM 4473 C C . ARG A 1 581 ? 4.570 -5.565 -19.118 1.00 91.19 581 ARG A C 1
ATOM 4475 O O . ARG A 1 581 ? 4.109 -6.018 -20.165 1.00 91.19 581 ARG A O 1
ATOM 4482 N N . ILE A 1 582 ? 5.110 -4.351 -19.029 1.00 95.06 582 ILE A N 1
ATOM 4483 C CA . ILE A 1 582 ? 5.230 -3.425 -20.165 1.00 95.06 582 ILE A CA 1
ATOM 4484 C C . ILE A 1 582 ? 6.241 -3.940 -21.191 1.00 95.06 582 ILE A C 1
ATOM 4486 O O . ILE A 1 582 ? 5.931 -3.991 -22.377 1.00 95.06 582 ILE A O 1
ATOM 4490 N N . ILE A 1 583 ? 7.401 -4.438 -20.760 1.00 95.31 583 ILE A N 1
ATOM 4491 C CA . ILE A 1 583 ? 8.354 -5.109 -21.659 1.00 95.31 583 ILE A CA 1
ATOM 4492 C C . ILE A 1 583 ? 7.709 -6.345 -22.311 1.00 95.31 583 ILE A C 1
ATOM 4494 O O . ILE A 1 583 ? 7.820 -6.516 -23.525 1.00 95.31 583 ILE A O 1
ATOM 4498 N N . GLN A 1 584 ? 6.967 -7.162 -21.547 1.00 93.69 584 GLN A N 1
ATOM 4499 C CA . GLN A 1 584 ? 6.195 -8.283 -22.102 1.00 93.69 584 GLN A CA 1
ATOM 4500 C C . GLN A 1 584 ? 5.177 -7.793 -23.150 1.00 93.69 584 GLN A C 1
ATOM 4502 O O . GLN A 1 584 ? 5.029 -8.407 -24.204 1.00 93.69 584 GLN A O 1
ATOM 4507 N N . ARG A 1 585 ? 4.521 -6.650 -22.908 1.00 95.00 585 ARG A N 1
ATOM 4508 C CA . ARG A 1 585 ? 3.546 -6.047 -23.826 1.00 95.00 585 ARG A CA 1
ATOM 4509 C C . ARG A 1 585 ? 4.184 -5.576 -25.133 1.00 95.00 585 ARG A C 1
ATOM 4511 O O . ARG A 1 585 ? 3.622 -5.799 -26.200 1.00 95.00 585 ARG A O 1
ATOM 4518 N N . LEU A 1 586 ? 5.361 -4.962 -25.065 1.00 96.62 586 LEU A N 1
ATOM 4519 C CA . LEU A 1 586 ? 6.117 -4.532 -26.244 1.00 96.62 586 LEU A CA 1
ATOM 4520 C C . LEU A 1 586 ? 6.642 -5.737 -27.045 1.00 96.62 586 LEU A C 1
ATOM 4522 O O . LEU A 1 586 ? 6.582 -5.731 -28.274 1.00 96.62 586 LEU A O 1
ATOM 4526 N N . PHE A 1 587 ? 7.062 -6.812 -26.370 1.00 95.62 587 PHE A N 1
ATOM 4527 C CA . PHE A 1 587 ? 7.410 -8.079 -27.021 1.00 95.62 587 PHE A CA 1
ATOM 4528 C C . PHE A 1 587 ? 6.211 -8.739 -27.723 1.00 95.62 587 PHE A C 1
ATOM 4530 O O . PHE A 1 587 ? 6.358 -9.206 -28.850 1.00 95.62 587 PHE A O 1
ATOM 4537 N N . GLU A 1 588 ? 5.015 -8.731 -27.122 1.00 94.62 588 GLU A N 1
ATOM 4538 C CA . GLU A 1 588 ? 3.780 -9.197 -27.780 1.00 94.62 588 GLU A CA 1
ATOM 4539 C C . GLU A 1 588 ? 3.515 -8.438 -29.093 1.00 94.62 588 GLU A C 1
ATOM 4541 O O . GLU A 1 588 ? 3.120 -9.053 -30.080 1.00 94.62 588 GLU A O 1
ATOM 4546 N N . LEU A 1 589 ? 3.787 -7.125 -29.159 1.00 95.50 589 LEU A N 1
ATOM 4547 C CA . LEU A 1 589 ? 3.678 -6.367 -30.415 1.00 95.50 589 LEU A CA 1
ATOM 4548 C C . LEU A 1 589 ? 4.686 -6.846 -31.473 1.00 95.50 589 LEU A C 1
ATOM 4550 O O . LEU A 1 589 ? 4.300 -7.018 -32.632 1.00 95.50 589 LEU A O 1
ATOM 4554 N N . ARG A 1 590 ? 5.947 -7.103 -31.091 1.00 95.00 590 ARG A N 1
ATOM 4555 C CA . ARG A 1 590 ? 6.953 -7.675 -32.008 1.00 95.00 590 ARG A CA 1
ATOM 4556 C C . ARG A 1 590 ? 6.517 -9.056 -32.511 1.00 95.00 590 ARG A C 1
ATOM 4558 O O . ARG A 1 590 ? 6.500 -9.291 -33.715 1.00 95.00 590 ARG A O 1
ATOM 4565 N N . ARG A 1 591 ? 6.132 -9.953 -31.596 1.00 94.38 591 ARG A N 1
ATOM 4566 C CA . ARG A 1 591 ? 5.802 -11.360 -31.881 1.00 94.38 591 ARG A CA 1
ATOM 4567 C C . ARG A 1 591 ? 4.504 -11.526 -32.673 1.00 94.38 591 ARG A C 1
ATOM 4569 O O . ARG A 1 591 ? 4.487 -12.264 -33.652 1.00 94.38 591 ARG A O 1
ATOM 4576 N N . ASP A 1 592 ? 3.428 -10.863 -32.248 1.00 93.94 592 ASP A N 1
ATOM 4577 C CA . ASP A 1 592 ? 2.071 -11.141 -32.741 1.00 93.94 592 ASP A CA 1
ATOM 4578 C C . ASP A 1 592 ? 1.624 -10.176 -33.849 1.00 93.94 592 ASP A C 1
ATOM 4580 O O . ASP A 1 592 ? 0.733 -10.514 -34.629 1.00 93.94 592 ASP A O 1
ATOM 4584 N N . LYS A 1 593 ? 2.226 -8.979 -33.935 1.00 92.50 593 LYS A N 1
ATOM 4585 C CA . LYS A 1 593 ? 1.933 -7.984 -34.986 1.00 92.50 593 LYS A CA 1
ATOM 4586 C C . LYS A 1 593 ? 3.099 -7.728 -35.948 1.00 92.50 593 LYS A C 1
ATOM 4588 O O . LYS A 1 593 ? 2.900 -7.024 -36.933 1.00 92.50 593 LYS A O 1
ATOM 4593 N N . GLY A 1 594 ? 4.294 -8.268 -35.690 1.00 93.44 594 GLY A N 1
ATOM 4594 C CA . GLY A 1 594 ? 5.483 -8.020 -36.517 1.00 93.44 594 GLY A CA 1
ATOM 4595 C C . GLY A 1 594 ? 6.017 -6.585 -36.433 1.00 93.44 594 GLY A C 1
ATOM 4596 O O . GLY A 1 594 ? 6.715 -6.145 -37.342 1.00 93.44 594 GLY A O 1
ATOM 4597 N N . ALA A 1 595 ? 5.663 -5.837 -35.383 1.00 95.38 595 ALA A N 1
ATOM 4598 C CA . ALA A 1 595 ? 6.048 -4.436 -35.229 1.00 95.38 595 ALA A CA 1
ATOM 4599 C C . ALA A 1 595 ? 7.536 -4.294 -34.865 1.00 95.38 595 ALA A C 1
ATOM 4601 O O . ALA A 1 595 ? 8.017 -5.000 -33.977 1.00 95.38 595 ALA A O 1
ATOM 4602 N N . ASP A 1 596 ? 8.259 -3.352 -35.482 1.00 96.50 596 ASP A N 1
ATOM 4603 C CA . ASP A 1 596 ? 9.663 -3.106 -35.130 1.00 96.50 596 ASP A CA 1
ATOM 4604 C C . ASP A 1 596 ? 9.794 -2.151 -33.935 1.00 96.50 596 ASP A C 1
ATOM 4606 O O . ASP A 1 596 ? 9.992 -0.944 -34.070 1.00 96.50 596 ASP A O 1
ATOM 4610 N N . VAL A 1 597 ? 9.626 -2.716 -32.740 1.00 97.44 597 VAL A N 1
ATOM 4611 C CA . VAL A 1 597 ? 9.728 -2.005 -31.459 1.00 97.44 597 VAL A CA 1
ATOM 4612 C C . VAL A 1 597 ? 11.081 -2.262 -30.801 1.00 97.44 597 VAL A C 1
ATOM 4614 O O . VAL A 1 597 ? 11.401 -3.402 -30.474 1.00 97.44 597 VAL A O 1
ATOM 4617 N N . GLN A 1 598 ? 11.861 -1.216 -30.571 1.00 97.94 598 GLN A N 1
ATOM 4618 C CA . GLN A 1 598 ? 13.127 -1.255 -29.841 1.00 97.94 598 GLN A CA 1
ATOM 4619 C C . GLN A 1 598 ? 12.903 -0.814 -28.384 1.00 97.94 598 GLN A C 1
ATOM 4621 O O . GLN A 1 598 ? 12.092 0.076 -28.117 1.00 97.94 598 GLN A O 1
ATOM 4626 N N . ILE A 1 599 ? 13.616 -1.415 -27.429 1.00 97.94 599 ILE A N 1
ATOM 4627 C CA . ILE A 1 599 ? 13.464 -1.137 -25.992 1.00 97.94 599 ILE A CA 1
ATOM 4628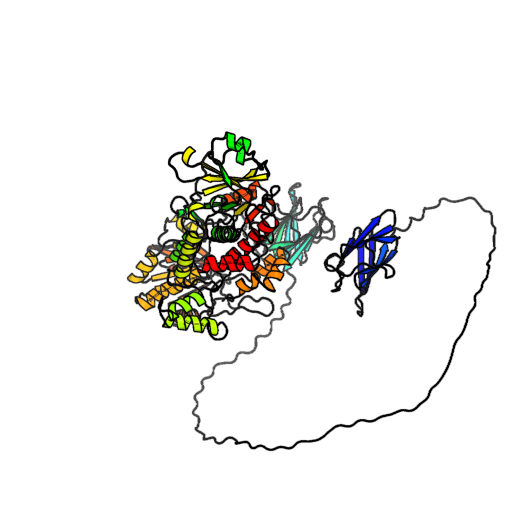 C C . ILE A 1 599 ? 14.805 -0.737 -25.377 1.00 97.94 599 ILE A C 1
ATOM 4630 O O . ILE A 1 599 ? 15.767 -1.507 -25.386 1.00 97.94 599 ILE A O 1
ATOM 4634 N N . LEU A 1 600 ? 14.828 0.440 -24.754 1.00 96.75 600 LEU A N 1
ATOM 4635 C CA . LEU A 1 600 ? 15.951 0.957 -23.983 1.00 96.75 600 LEU A CA 1
ATOM 4636 C C . LEU A 1 600 ? 15.570 1.039 -22.502 1.00 96.75 600 LEU A C 1
ATOM 4638 O O . LEU A 1 600 ? 14.862 1.942 -22.069 1.00 96.75 600 LEU A O 1
ATOM 4642 N N . HIS A 1 601 ? 16.031 0.083 -21.705 1.00 94.88 601 HIS A N 1
ATOM 4643 C CA . HIS A 1 601 ? 15.747 0.025 -20.276 1.00 94.88 601 HIS A CA 1
ATOM 4644 C C . HIS A 1 601 ? 16.864 0.717 -19.479 1.00 94.88 601 HIS A C 1
ATOM 4646 O O . HIS A 1 601 ? 18.010 0.262 -19.455 1.00 94.88 601 HIS A O 1
ATOM 4652 N N . LEU A 1 602 ? 16.535 1.836 -18.831 1.00 91.81 602 LEU A N 1
ATOM 4653 C CA . LEU A 1 602 ? 17.482 2.683 -18.110 1.00 91.81 602 LEU A CA 1
ATOM 4654 C C . LEU A 1 602 ? 17.478 2.392 -16.598 1.00 91.81 602 LEU A C 1
ATOM 4656 O O . LEU A 1 602 ? 16.427 2.350 -15.953 1.00 91.81 602 LEU A O 1
ATOM 4660 N N . THR A 1 603 ? 18.669 2.225 -16.018 1.00 86.69 603 THR A N 1
ATOM 4661 C CA . THR A 1 603 ? 18.888 2.022 -14.576 1.00 86.69 603 THR A CA 1
ATOM 4662 C C . THR A 1 603 ? 19.905 3.001 -13.993 1.00 86.69 603 THR A C 1
ATOM 4664 O O . THR A 1 603 ? 20.828 3.432 -14.675 1.00 86.69 603 THR A O 1
ATOM 4667 N N . ARG A 1 604 ? 19.786 3.291 -12.690 1.00 80.06 604 ARG A N 1
ATOM 4668 C CA . ARG A 1 604 ? 20.793 4.047 -11.921 1.00 80.06 604 ARG A CA 1
ATOM 4669 C C . ARG A 1 604 ? 22.053 3.230 -11.618 1.00 80.06 604 ARG A C 1
ATOM 4671 O O . ARG A 1 604 ? 23.083 3.817 -11.297 1.00 80.06 604 ARG A O 1
ATOM 4678 N N . SER A 1 605 ? 21.949 1.903 -11.634 1.00 79.25 605 SER A N 1
ATOM 4679 C CA . SER A 1 605 ? 23.053 0.971 -11.389 1.00 79.25 605 SER A CA 1
ATOM 4680 C C . SER A 1 605 ? 22.710 -0.409 -11.932 1.00 79.25 605 SER A C 1
ATOM 4682 O O . SER A 1 605 ? 21.590 -0.891 -11.735 1.00 79.25 605 SER A O 1
ATOM 4684 N N . ILE A 1 606 ? 23.664 -1.059 -12.593 1.00 81.31 606 ILE A N 1
ATOM 4685 C CA . ILE A 1 606 ? 23.515 -2.453 -13.014 1.00 81.31 606 ILE A CA 1
ATOM 4686 C C . ILE A 1 606 ? 23.717 -3.369 -11.802 1.00 81.31 606 ILE A C 1
ATOM 4688 O O . ILE A 1 606 ? 24.743 -3.304 -11.127 1.00 81.31 606 ILE A O 1
ATOM 4692 N N . VAL A 1 607 ? 22.745 -4.245 -11.534 1.00 78.50 607 VAL A N 1
ATOM 4693 C CA . VAL A 1 607 ? 22.887 -5.287 -10.512 1.00 78.50 607 VAL A CA 1
ATOM 4694 C C . VAL A 1 607 ? 23.703 -6.436 -11.111 1.00 78.50 607 VAL A C 1
ATOM 4696 O O . VAL A 1 607 ? 23.291 -7.059 -12.095 1.00 78.50 607 VAL A O 1
ATOM 4699 N N . ALA A 1 608 ? 24.888 -6.672 -10.545 1.00 78.50 608 ALA A N 1
ATOM 4700 C CA . ALA A 1 608 ? 25.773 -7.783 -10.905 1.00 78.50 608 ALA A CA 1
ATOM 4701 C C . ALA A 1 608 ? 25.620 -8.966 -9.934 1.00 78.50 608 ALA A C 1
ATOM 4703 O O . ALA A 1 608 ? 25.531 -10.111 -10.365 1.00 78.50 608 ALA A O 1
ATOM 4704 N N . GLU A 1 609 ? 25.517 -8.676 -8.636 1.00 81.12 609 GLU A N 1
ATOM 4705 C CA . GLU A 1 609 ? 25.245 -9.645 -7.575 1.00 81.12 609 GLU A CA 1
ATOM 4706 C C . GLU A 1 609 ? 23.954 -9.278 -6.844 1.00 81.12 609 GLU A C 1
ATOM 4708 O O . GLU A 1 609 ? 23.683 -8.101 -6.609 1.00 81.12 609 GLU A O 1
ATOM 4713 N N . GLY A 1 610 ? 23.161 -10.286 -6.477 1.00 79.19 610 GLY A N 1
ATOM 4714 C CA . GLY A 1 610 ? 21.921 -10.076 -5.734 1.00 79.19 610 GLY A CA 1
ATOM 4715 C C . GLY A 1 610 ? 22.178 -9.766 -4.263 1.00 79.19 610 GLY A C 1
ATOM 4716 O O . GLY A 1 610 ? 23.170 -10.225 -3.686 1.00 79.19 610 GLY A O 1
ATOM 4717 N N . HIS A 1 611 ? 21.248 -9.042 -3.646 1.00 81.31 611 HIS A N 1
ATOM 4718 C CA . HIS A 1 611 ? 21.208 -8.771 -2.216 1.00 81.31 611 HIS A CA 1
ATOM 4719 C C . HIS A 1 611 ? 21.354 -10.071 -1.411 1.00 81.31 611 HIS A C 1
ATOM 4721 O O . HIS A 1 611 ? 20.692 -11.084 -1.678 1.00 81.31 611 HIS A O 1
ATOM 4727 N N . ARG A 1 612 ? 22.232 -10.019 -0.404 1.00 80.81 612 ARG A N 1
ATOM 4728 C CA . ARG A 1 612 ? 22.464 -11.090 0.568 1.00 80.81 612 ARG A CA 1
ATOM 4729 C C . ARG A 1 612 ? 21.756 -10.776 1.883 1.00 80.81 612 ARG A C 1
ATOM 4731 O O . ARG A 1 612 ? 21.775 -9.640 2.346 1.00 80.81 612 ARG A O 1
ATOM 4738 N N . TYR A 1 613 ? 21.180 -11.799 2.504 1.00 80.94 613 TYR A N 1
ATOM 4739 C CA . TYR A 1 613 ? 20.704 -11.758 3.883 1.00 80.94 613 TYR A CA 1
ATOM 4740 C C . TYR A 1 613 ? 21.061 -13.076 4.573 1.00 80.94 613 TYR A C 1
ATOM 4742 O O . TYR A 1 613 ? 20.580 -14.142 4.178 1.00 80.94 613 TYR A O 1
ATOM 4750 N N . ARG A 1 614 ? 21.913 -13.007 5.606 1.00 83.94 614 ARG A N 1
ATOM 4751 C CA . ARG A 1 614 ? 22.561 -14.187 6.209 1.00 83.94 614 ARG A CA 1
ATOM 4752 C C . ARG A 1 614 ? 23.200 -15.046 5.098 1.00 83.94 614 ARG A C 1
ATOM 4754 O O . ARG A 1 614 ? 23.892 -14.508 4.239 1.00 83.94 614 ARG A O 1
ATOM 4761 N N . ASN A 1 615 ? 22.920 -16.348 5.072 1.00 83.06 615 ASN A N 1
ATOM 4762 C CA . ASN A 1 615 ? 23.472 -17.294 4.096 1.00 83.06 615 ASN A CA 1
ATOM 4763 C C . ASN A 1 615 ? 22.692 -17.335 2.763 1.00 83.06 615 ASN A C 1
ATOM 4765 O O . ASN A 1 615 ? 23.033 -18.122 1.885 1.00 83.06 615 ASN A O 1
ATOM 4769 N N . ALA A 1 616 ? 21.629 -16.536 2.604 1.00 81.62 616 ALA A N 1
ATOM 4770 C CA . ALA A 1 616 ? 20.825 -16.496 1.385 1.00 81.62 616 ALA A CA 1
ATOM 4771 C C . ALA A 1 616 ? 21.254 -15.335 0.476 1.00 81.62 616 ALA A C 1
ATOM 4773 O O . ALA A 1 616 ? 21.389 -14.200 0.933 1.00 81.62 616 ALA A O 1
ATOM 4774 N N . GLN A 1 617 ? 21.394 -15.602 -0.824 1.00 84.00 617 GLN A N 1
ATOM 4775 C CA . GLN A 1 617 ? 21.599 -14.589 -1.862 1.00 84.00 617 GLN A CA 1
ATOM 4776 C C . GLN A 1 617 ? 20.465 -14.652 -2.885 1.00 84.00 617 GLN A C 1
ATOM 4778 O O . GLN A 1 617 ? 20.013 -15.739 -3.251 1.00 84.00 617 GLN A O 1
ATOM 4783 N N . ARG A 1 618 ? 19.998 -13.496 -3.363 1.00 84.44 618 ARG A N 1
ATOM 4784 C CA . ARG A 1 618 ? 19.034 -13.451 -4.468 1.00 84.44 618 ARG A CA 1
ATOM 4785 C C . ARG A 1 618 ? 19.676 -13.858 -5.788 1.00 84.44 618 ARG A C 1
ATOM 4787 O O . ARG A 1 618 ? 20.794 -13.454 -6.101 1.00 84.44 618 ARG A O 1
ATOM 4794 N N . LYS A 1 619 ? 18.918 -14.606 -6.591 1.00 84.69 619 LYS A N 1
ATOM 4795 C CA . LYS A 1 619 ? 19.256 -14.883 -7.986 1.00 84.69 619 LYS A CA 1
ATOM 4796 C C . LYS A 1 619 ? 19.259 -13.567 -8.764 1.00 84.69 619 LYS A C 1
ATOM 4798 O O . LYS A 1 619 ? 18.279 -12.819 -8.721 1.00 84.69 619 LYS A O 1
ATOM 4803 N N . VAL A 1 620 ? 20.339 -13.336 -9.501 1.00 85.69 620 VAL A N 1
ATOM 4804 C CA . VAL A 1 620 ? 20.416 -12.318 -10.547 1.00 85.69 620 VAL A CA 1
ATOM 4805 C C . VAL A 1 620 ? 20.629 -13.033 -11.869 1.00 85.69 620 VAL A C 1
ATOM 4807 O O . VAL A 1 620 ? 21.504 -13.887 -11.976 1.00 85.69 620 VAL A O 1
ATOM 4810 N N . ASP A 1 621 ? 19.822 -12.692 -12.865 1.00 84.44 621 ASP A N 1
ATOM 4811 C CA . ASP A 1 621 ? 20.023 -13.118 -14.248 1.00 84.44 621 ASP A CA 1
ATOM 4812 C C . ASP A 1 621 ? 19.655 -11.967 -15.188 1.00 84.44 621 ASP A C 1
ATOM 4814 O O . ASP A 1 621 ? 18.731 -11.203 -14.920 1.00 84.44 621 ASP A O 1
ATOM 4818 N N . ASN A 1 622 ? 20.415 -11.793 -16.271 1.00 84.25 622 ASN A N 1
ATOM 4819 C CA . ASN A 1 622 ? 20.252 -10.689 -17.223 1.00 84.25 622 ASN A CA 1
ATOM 4820 C C . ASN A 1 622 ? 20.137 -9.292 -16.564 1.00 84.25 622 ASN A C 1
ATOM 4822 O O . ASN A 1 622 ? 19.425 -8.416 -17.058 1.00 84.25 622 ASN A O 1
ATOM 4826 N N . ASN A 1 623 ? 20.850 -9.098 -15.446 1.00 83.69 623 ASN A N 1
ATOM 4827 C CA . ASN A 1 623 ? 20.834 -7.913 -14.574 1.00 83.69 623 ASN A CA 1
ATOM 4828 C C . ASN A 1 623 ? 19.497 -7.619 -13.865 1.00 83.69 623 ASN A C 1
ATOM 4830 O O . ASN A 1 623 ? 19.373 -6.590 -13.203 1.00 83.69 623 ASN A O 1
ATOM 4834 N N . TRP A 1 624 ? 18.526 -8.530 -13.947 1.00 83.25 624 TRP A N 1
ATOM 4835 C CA . TRP A 1 624 ? 17.335 -8.538 -13.105 1.00 83.25 624 TRP A CA 1
ATOM 4836 C C . TRP A 1 624 ? 17.618 -9.280 -11.805 1.00 83.25 624 TRP A C 1
ATOM 4838 O O . TRP A 1 624 ? 18.072 -10.422 -11.824 1.00 83.25 624 TRP A O 1
ATOM 4848 N N . GLU A 1 625 ? 17.292 -8.654 -10.676 1.00 83.44 625 GLU A N 1
ATOM 4849 C CA . GLU A 1 625 ? 17.210 -9.343 -9.394 1.00 83.44 625 GLU A CA 1
ATOM 4850 C C . GLU A 1 625 ? 15.797 -9.893 -9.157 1.00 83.44 625 GLU A C 1
ATOM 4852 O O . GLU A 1 625 ? 14.798 -9.171 -9.256 1.00 83.44 625 GLU A O 1
ATOM 4857 N N . PHE A 1 626 ? 15.726 -11.170 -8.779 1.00 79.81 626 PHE A N 1
ATOM 4858 C CA . PHE A 1 626 ? 14.474 -11.865 -8.504 1.00 79.81 626 PHE A CA 1
ATOM 4859 C C . PHE A 1 626 ? 14.214 -11.979 -7.000 1.00 79.81 626 PHE A C 1
ATOM 4861 O O . PHE A 1 626 ? 14.943 -12.652 -6.266 1.00 79.81 626 PHE A O 1
ATOM 4868 N N . GLN A 1 627 ? 13.129 -11.358 -6.528 1.00 77.00 627 GLN A N 1
ATOM 4869 C CA . GLN A 1 627 ? 12.676 -11.524 -5.147 1.00 77.00 627 GLN A CA 1
ATOM 4870 C C . GLN A 1 627 ? 11.977 -12.890 -4.979 1.00 77.00 627 GLN A C 1
ATOM 4872 O O . GLN A 1 627 ? 10.992 -13.143 -5.689 1.00 77.00 627 GLN A O 1
ATOM 4877 N N . PRO A 1 628 ? 12.381 -13.730 -4.000 1.00 73.94 628 PRO A N 1
ATOM 4878 C CA . PRO A 1 628 ? 11.709 -14.991 -3.689 1.00 73.94 628 PRO A CA 1
ATOM 4879 C C . PRO A 1 628 ? 10.208 -14.805 -3.448 1.00 73.94 628 PRO A C 1
ATOM 4881 O O . PRO A 1 628 ? 9.795 -13.968 -2.643 1.00 73.94 628 PRO A O 1
ATOM 4884 N N . PHE A 1 629 ? 9.379 -15.600 -4.129 1.00 68.62 629 PHE A N 1
ATOM 4885 C CA . PHE A 1 629 ? 7.923 -15.439 -4.090 1.00 68.62 629 PHE A CA 1
ATOM 4886 C C . PHE A 1 629 ? 7.332 -15.618 -2.684 1.00 68.62 629 PHE A C 1
ATOM 4888 O O . PHE A 1 629 ? 6.397 -14.912 -2.321 1.00 68.62 629 PHE A O 1
ATOM 4895 N N . ASN A 1 630 ? 7.905 -16.518 -1.880 1.00 71.12 630 ASN A N 1
ATOM 4896 C CA . ASN A 1 630 ? 7.396 -16.866 -0.551 1.00 71.12 630 ASN A CA 1
ATOM 4897 C C . ASN A 1 630 ? 7.833 -15.909 0.573 1.00 71.12 630 ASN A C 1
ATOM 4899 O O . ASN A 1 630 ? 7.328 -16.045 1.687 1.00 71.12 630 ASN A O 1
ATOM 4903 N N . TRP A 1 631 ? 8.714 -14.931 0.313 1.00 75.62 631 TRP A N 1
ATOM 4904 C CA . TRP A 1 631 ? 9.147 -13.978 1.347 1.00 75.62 631 TRP A CA 1
ATOM 4905 C C . TRP A 1 631 ? 7.975 -13.242 2.034 1.00 75.62 631 TRP A C 1
ATOM 4907 O O . TRP A 1 631 ? 7.935 -13.261 3.265 1.00 75.62 631 TRP A O 1
ATOM 4917 N N . PRO A 1 632 ? 6.980 -12.675 1.309 1.00 73.12 632 PRO A N 1
ATOM 4918 C CA . PRO A 1 632 ? 5.830 -12.030 1.935 1.00 73.12 632 PRO A CA 1
ATOM 4919 C C . PRO A 1 632 ? 5.110 -12.957 2.910 1.00 73.12 632 PRO A C 1
ATOM 4921 O O . PRO A 1 632 ? 4.801 -12.564 4.024 1.00 73.12 632 PRO A O 1
ATOM 4924 N N . LYS A 1 633 ? 4.886 -14.213 2.510 1.00 75.88 633 LYS A N 1
ATOM 4925 C CA . LYS A 1 633 ? 4.169 -15.223 3.296 1.00 75.88 633 LYS A CA 1
ATOM 4926 C C . LYS A 1 633 ? 4.908 -15.570 4.592 1.00 75.88 633 LYS A C 1
ATOM 4928 O O . LYS A 1 633 ? 4.276 -15.655 5.640 1.00 75.88 633 LYS A O 1
ATOM 4933 N N . ALA A 1 634 ? 6.234 -15.702 4.528 1.00 78.31 634 ALA A N 1
ATOM 4934 C CA . ALA A 1 634 ? 7.083 -15.961 5.691 1.00 78.31 634 ALA A CA 1
ATOM 4935 C C . ALA A 1 634 ? 7.121 -14.784 6.688 1.00 78.31 634 ALA A C 1
ATOM 4937 O O . ALA A 1 634 ? 7.259 -14.997 7.888 1.00 78.31 634 ALA A O 1
ATOM 4938 N N . ALA A 1 635 ? 6.945 -13.544 6.227 1.00 81.25 635 ALA A N 1
ATOM 4939 C CA . ALA A 1 635 ? 6.878 -12.373 7.104 1.00 81.25 635 ALA A CA 1
ATOM 4940 C C . ALA A 1 635 ? 5.527 -12.220 7.851 1.00 81.25 635 ALA A C 1
ATOM 4942 O O . ALA A 1 635 ? 5.435 -11.437 8.795 1.00 81.25 635 ALA A O 1
ATOM 4943 N N . TRP A 1 636 ? 4.508 -13.023 7.505 1.00 80.19 636 TRP A N 1
ATOM 4944 C CA . TRP A 1 636 ? 3.220 -13.104 8.219 1.00 80.19 636 TRP A CA 1
ATOM 4945 C C . TRP A 1 636 ? 3.089 -14.319 9.154 1.00 80.19 636 TRP A C 1
ATOM 4947 O O . TRP A 1 636 ? 2.115 -14.417 9.906 1.00 80.19 636 TRP A O 1
ATOM 4957 N N . GLY A 1 637 ? 4.056 -15.241 9.162 1.00 74.31 637 GLY A N 1
ATOM 4958 C CA . GLY A 1 637 ? 4.039 -16.398 10.056 1.00 74.31 637 GLY A CA 1
ATOM 4959 C C . GLY A 1 637 ? 5.368 -17.148 10.112 1.00 74.31 637 GLY A C 1
ATOM 4960 O O . GLY A 1 637 ? 6.010 -17.364 9.090 1.00 74.31 637 GLY A O 1
ATOM 4961 N N . GLY A 1 638 ? 5.747 -17.581 11.317 1.00 80.44 638 GLY A N 1
ATOM 4962 C CA . GLY A 1 638 ? 7.055 -18.179 11.586 1.00 80.44 638 GLY A CA 1
ATOM 4963 C C . GLY A 1 638 ? 8.134 -17.126 11.848 1.00 80.44 638 GLY A C 1
ATOM 4964 O O . GLY A 1 638 ? 7.835 -15.994 12.235 1.00 80.44 638 GLY A O 1
ATOM 4965 N N . ASP A 1 639 ? 9.389 -17.520 11.653 1.00 83.56 639 ASP A N 1
ATOM 4966 C CA . ASP A 1 639 ? 10.569 -16.832 12.190 1.00 83.56 639 ASP A CA 1
ATOM 4967 C C . ASP A 1 639 ? 10.706 -15.370 11.752 1.00 83.56 639 ASP A C 1
ATOM 4969 O O . ASP A 1 639 ? 11.061 -14.525 12.569 1.00 83.56 639 ASP A O 1
ATOM 4973 N N . LEU A 1 640 ? 10.400 -15.034 10.490 1.00 86.12 640 LEU A N 1
ATOM 4974 C CA . LEU A 1 640 ? 10.522 -13.647 10.019 1.00 86.12 640 LEU A CA 1
ATOM 4975 C C . LEU A 1 640 ? 9.474 -12.726 10.653 1.00 86.12 640 LEU A C 1
ATOM 4977 O O . LEU A 1 640 ? 9.756 -11.545 10.843 1.00 86.12 640 LEU A O 1
ATOM 4981 N N . ARG A 1 641 ? 8.292 -13.250 11.010 1.00 88.69 641 ARG A N 1
ATOM 4982 C CA . ARG A 1 641 ? 7.288 -12.478 11.750 1.00 88.69 641 ARG A CA 1
ATOM 4983 C C . ARG A 1 641 ? 7.772 -12.197 13.168 1.00 88.69 641 ARG A C 1
ATOM 4985 O O . ARG A 1 641 ? 7.811 -11.037 13.557 1.00 88.69 641 ARG A O 1
ATOM 4992 N N . PHE A 1 642 ? 8.185 -13.235 13.899 1.00 88.69 642 PHE A N 1
ATOM 4993 C CA . PHE A 1 642 ? 8.707 -13.076 15.260 1.00 88.69 642 PHE A CA 1
ATOM 4994 C C . PHE A 1 642 ? 9.909 -12.125 15.286 1.00 88.69 642 PHE A C 1
ATOM 4996 O O . PHE A 1 642 ? 9.977 -11.241 16.129 1.00 88.69 642 PHE A O 1
ATOM 5003 N N . LEU A 1 643 ? 10.802 -12.227 14.299 1.00 89.94 643 LEU A N 1
ATOM 5004 C CA . LEU A 1 643 ? 11.933 -11.318 14.150 1.00 89.94 643 LEU A CA 1
ATOM 5005 C C . LEU A 1 643 ? 11.496 -9.855 13.937 1.00 89.94 643 LEU A C 1
ATOM 5007 O O . LEU A 1 643 ? 12.103 -8.968 14.527 1.00 89.94 643 LEU A O 1
ATOM 5011 N N . LEU A 1 644 ? 10.453 -9.572 13.144 1.00 89.50 644 LEU A N 1
ATOM 5012 C CA . LEU A 1 644 ? 9.917 -8.207 12.988 1.00 89.50 644 LEU A CA 1
ATOM 5013 C C . LEU A 1 644 ? 9.213 -7.692 14.255 1.00 89.50 644 LEU A C 1
ATOM 5015 O O . LEU A 1 644 ? 9.366 -6.513 14.590 1.00 89.50 644 LEU A O 1
ATOM 5019 N N . GLU A 1 645 ? 8.468 -8.561 14.945 1.00 88.62 645 GLU A N 1
ATOM 5020 C CA . GLU A 1 645 ? 7.770 -8.267 16.207 1.00 88.62 645 GLU A CA 1
ATOM 5021 C C . GLU A 1 645 ? 8.778 -7.952 17.333 1.00 88.62 645 GLU A C 1
ATOM 5023 O O . GLU A 1 645 ? 8.595 -6.985 18.068 1.00 88.62 645 GLU A O 1
ATOM 5028 N N . GLU A 1 646 ? 9.883 -8.699 17.426 1.00 89.56 646 GLU A N 1
ATOM 5029 C CA . GLU A 1 646 ? 10.918 -8.534 18.461 1.00 89.56 646 GLU A CA 1
ATOM 5030 C C . GLU A 1 646 ? 11.988 -7.470 18.145 1.00 89.56 646 GLU A C 1
ATOM 5032 O O . GLU A 1 646 ? 12.720 -7.058 19.046 1.00 89.56 646 GLU A O 1
ATOM 5037 N N . SER A 1 647 ? 12.103 -7.019 16.892 1.00 90.56 647 SER A N 1
ATOM 5038 C CA . SER A 1 647 ? 13.102 -6.020 16.479 1.00 90.56 647 SER A CA 1
ATOM 5039 C C . SER A 1 647 ? 12.807 -4.613 17.007 1.00 90.56 647 SER A C 1
ATOM 5041 O O . SER A 1 647 ? 11.659 -4.159 16.994 1.00 90.56 647 SER A O 1
ATOM 5043 N N . SER A 1 648 ? 13.866 -3.868 17.350 1.00 90.19 648 SER A N 1
ATOM 5044 C CA . SER A 1 648 ? 13.777 -2.410 17.525 1.00 90.19 648 SER A CA 1
ATOM 5045 C C . SER A 1 648 ? 13.342 -1.732 16.214 1.00 90.19 648 SER A C 1
ATOM 5047 O O . SER A 1 648 ? 13.467 -2.340 15.143 1.00 90.19 648 SER A O 1
ATOM 5049 N N . PRO A 1 649 ? 12.855 -0.479 16.242 1.00 86.88 649 PRO A N 1
ATOM 5050 C CA . PRO A 1 649 ? 12.511 0.248 15.023 1.00 86.88 649 PRO A CA 1
ATOM 5051 C C . PRO A 1 649 ? 13.677 0.289 14.016 1.00 86.88 649 PRO A C 1
ATOM 5053 O O . PRO A 1 649 ? 13.481 0.010 12.834 1.00 86.88 649 PRO A O 1
ATOM 5056 N N . GLU A 1 650 ? 14.899 0.551 14.477 1.00 87.88 650 GLU A N 1
ATOM 5057 C CA . GLU A 1 650 ? 16.111 0.703 13.658 1.00 87.88 650 GLU A CA 1
ATOM 5058 C C . GLU A 1 650 ? 16.550 -0.633 13.043 1.00 87.88 650 GLU A C 1
ATOM 5060 O O . GLU A 1 650 ? 16.911 -0.694 11.865 1.00 87.88 650 GLU A O 1
ATOM 5065 N N . GLU A 1 651 ? 16.495 -1.719 13.824 1.00 89.75 651 GLU A N 1
ATOM 5066 C CA . GLU A 1 651 ? 16.716 -3.077 13.317 1.00 89.75 651 GLU A CA 1
ATOM 5067 C C . GLU A 1 651 ? 15.649 -3.437 12.282 1.00 89.75 651 GLU A C 1
ATOM 5069 O O . GLU A 1 651 ? 15.977 -3.885 11.186 1.00 89.75 651 GLU A O 1
ATOM 5074 N N . ARG A 1 652 ? 14.375 -3.137 12.562 1.00 89.50 652 ARG A N 1
ATOM 5075 C CA . ARG A 1 652 ? 13.275 -3.355 11.618 1.00 89.50 652 ARG A CA 1
ATOM 5076 C C . ARG A 1 652 ? 13.492 -2.582 10.316 1.00 89.50 652 ARG A C 1
ATOM 5078 O O . ARG A 1 652 ? 13.272 -3.139 9.245 1.00 89.50 652 ARG A O 1
ATOM 5085 N N . GLY A 1 653 ? 13.989 -1.347 10.382 1.00 88.06 653 GLY A N 1
ATOM 5086 C CA . GLY A 1 653 ? 14.396 -0.566 9.211 1.00 88.06 653 GLY A CA 1
ATOM 5087 C C . GLY A 1 653 ? 15.452 -1.289 8.368 1.00 88.06 653 GLY A C 1
ATOM 5088 O O . GLY A 1 653 ? 15.249 -1.482 7.167 1.00 88.06 653 GLY A O 1
ATOM 5089 N N . ARG A 1 654 ? 16.526 -1.773 9.007 1.00 88.62 654 ARG A N 1
ATOM 5090 C CA . ARG A 1 654 ? 17.606 -2.538 8.354 1.00 88.62 654 ARG A CA 1
ATOM 5091 C C . ARG A 1 654 ? 17.113 -3.865 7.759 1.00 88.62 654 ARG A C 1
ATOM 5093 O O . ARG A 1 654 ? 17.446 -4.175 6.615 1.00 88.62 654 ARG A O 1
ATOM 5100 N N . LEU A 1 655 ? 16.258 -4.610 8.463 1.00 87.81 655 LEU A N 1
ATOM 5101 C CA . LEU A 1 655 ? 15.633 -5.839 7.954 1.00 87.81 655 LEU A CA 1
ATOM 5102 C C . LEU A 1 655 ? 14.743 -5.567 6.734 1.00 87.81 655 LEU A C 1
ATOM 5104 O O . LEU A 1 655 ? 14.862 -6.248 5.718 1.00 87.81 655 LEU A O 1
ATOM 5108 N N . LEU A 1 656 ? 13.884 -4.546 6.793 1.00 85.25 656 LEU A N 1
ATOM 5109 C CA . LEU A 1 656 ? 13.005 -4.177 5.681 1.00 85.25 656 LEU A CA 1
ATOM 5110 C C . LEU A 1 656 ? 13.783 -3.665 4.463 1.00 85.25 656 LEU A C 1
ATOM 5112 O O . LEU A 1 656 ? 13.363 -3.916 3.334 1.00 85.25 656 LEU A O 1
ATOM 5116 N N . GLN A 1 657 ? 14.927 -3.009 4.664 1.00 83.56 657 GLN A N 1
ATOM 5117 C CA . GLN A 1 657 ? 15.838 -2.633 3.583 1.00 83.56 657 GLN A CA 1
ATOM 5118 C C . GLN A 1 657 ? 16.510 -3.864 2.953 1.00 83.56 657 GLN A C 1
ATOM 5120 O O . GLN A 1 657 ? 16.528 -3.984 1.730 1.00 83.56 657 GLN A O 1
ATOM 5125 N N . ALA A 1 658 ? 17.003 -4.806 3.765 1.00 81.38 658 ALA A N 1
ATOM 5126 C CA . ALA A 1 658 ? 17.637 -6.039 3.287 1.00 81.38 658 ALA A CA 1
ATOM 5127 C C . ALA A 1 658 ? 16.653 -7.004 2.593 1.00 81.38 658 ALA A C 1
ATOM 5129 O O . ALA A 1 658 ? 17.031 -7.752 1.689 1.00 81.38 658 ALA A O 1
ATOM 5130 N N . TRP A 1 659 ? 15.383 -7.009 3.010 1.00 79.00 659 TRP A N 1
ATOM 5131 C CA . TRP A 1 659 ? 14.337 -7.879 2.462 1.00 79.00 659 TRP A CA 1
ATOM 5132 C C . TRP A 1 659 ? 13.470 -7.222 1.378 1.00 79.00 659 TRP A C 1
ATOM 5134 O O . TRP A 1 659 ? 12.814 -7.927 0.603 1.00 79.00 659 TRP A O 1
ATOM 5144 N N . GLY A 1 660 ? 13.478 -5.893 1.283 1.00 71.19 660 GLY A N 1
ATOM 5145 C CA . GLY A 1 660 ? 12.871 -5.132 0.191 1.00 71.19 660 GLY A CA 1
ATOM 5146 C C . GLY A 1 660 ? 13.608 -5.326 -1.139 1.00 71.19 660 GLY A C 1
ATOM 5147 O O . GLY A 1 660 ? 14.647 -5.980 -1.198 1.00 71.19 660 GLY A O 1
ATOM 5148 N N . GLY A 1 661 ? 13.062 -4.801 -2.237 1.00 68.25 661 GLY A N 1
ATOM 5149 C CA . GLY A 1 661 ? 13.685 -4.884 -3.565 1.00 68.25 661 GLY A CA 1
ATOM 5150 C C . GLY A 1 661 ? 12.684 -5.063 -4.704 1.00 68.25 661 GLY A C 1
ATOM 5151 O O . GLY A 1 661 ? 11.475 -4.903 -4.523 1.00 68.25 661 GLY A O 1
ATOM 5152 N N . THR A 1 662 ? 13.188 -5.381 -5.896 1.00 63.78 662 THR A N 1
ATOM 5153 C CA . THR A 1 662 ? 12.378 -5.501 -7.116 1.00 63.78 662 THR A CA 1
ATOM 5154 C C . THR A 1 662 ? 11.474 -6.730 -7.088 1.00 63.78 662 THR A C 1
ATOM 5156 O O . THR A 1 662 ? 11.921 -7.869 -6.982 1.00 63.78 662 THR A O 1
ATOM 5159 N N . THR A 1 663 ? 10.168 -6.506 -7.234 1.00 64.50 663 THR A N 1
ATOM 5160 C CA . THR A 1 663 ? 9.119 -7.536 -7.130 1.00 64.50 663 THR A CA 1
ATOM 5161 C C . THR A 1 663 ? 8.944 -8.379 -8.401 1.00 64.50 663 THR A C 1
ATOM 5163 O O . THR A 1 663 ? 7.875 -8.952 -8.638 1.00 64.50 663 THR A O 1
ATOM 5166 N N . THR A 1 664 ? 9.986 -8.510 -9.221 1.00 71.38 664 THR A N 1
ATOM 5167 C CA . THR A 1 664 ? 9.985 -9.373 -10.411 1.00 71.38 664 THR A CA 1
ATOM 5168 C C . THR A 1 664 ? 10.083 -10.838 -9.980 1.00 71.38 664 THR A C 1
ATOM 5170 O O . THR A 1 664 ? 10.793 -11.182 -9.030 1.00 71.38 664 THR A O 1
ATOM 5173 N N . ALA A 1 665 ? 9.260 -11.700 -10.579 1.00 67.81 665 ALA A N 1
ATOM 5174 C CA . ALA A 1 665 ? 9.178 -13.118 -10.227 1.00 67.81 665 ALA A CA 1
ATOM 5175 C C . ALA A 1 665 ? 10.113 -13.934 -11.119 1.00 67.81 665 ALA A C 1
ATOM 5177 O O . ALA A 1 665 ? 10.209 -13.644 -12.309 1.00 67.81 665 ALA A O 1
ATOM 5178 N N . ASP A 1 666 ? 10.776 -14.947 -10.554 1.00 73.94 666 ASP A N 1
ATOM 5179 C CA . ASP A 1 666 ? 11.558 -15.893 -11.351 1.00 73.94 666 ASP A CA 1
ATOM 5180 C C . ASP A 1 666 ? 10.586 -16.716 -12.213 1.00 73.94 666 ASP A C 1
ATOM 5182 O O . ASP A 1 666 ? 9.712 -17.424 -11.700 1.00 73.94 666 ASP A O 1
ATOM 5186 N N . ARG A 1 667 ? 10.671 -16.514 -13.526 1.00 77.81 667 ARG A N 1
ATOM 5187 C CA . ARG A 1 667 ? 9.741 -17.006 -14.545 1.00 77.81 667 ARG A CA 1
ATOM 5188 C C . ARG A 1 667 ? 10.569 -17.355 -15.773 1.00 77.81 667 ARG A C 1
ATOM 5190 O O . ARG A 1 667 ? 11.167 -16.471 -16.374 1.00 77.81 667 ARG A O 1
ATOM 5197 N N . GLU A 1 668 ? 10.589 -18.630 -16.138 1.00 78.44 668 GLU A N 1
ATOM 5198 C CA . GLU A 1 668 ? 11.356 -19.143 -17.281 1.00 78.44 668 GLU A CA 1
ATOM 5199 C C . GLU A 1 668 ? 10.983 -18.419 -18.585 1.00 78.44 668 GLU A C 1
ATOM 5201 O O . GLU A 1 668 ? 11.848 -17.863 -19.254 1.00 78.44 668 GLU A O 1
ATOM 5206 N N . ASP A 1 669 ? 9.682 -18.274 -18.852 1.00 82.19 669 ASP A N 1
ATOM 5207 C CA . ASP A 1 669 ? 9.141 -17.572 -20.021 1.00 82.19 669 ASP A CA 1
ATOM 5208 C C . ASP A 1 669 ? 9.500 -16.074 -20.076 1.00 82.19 669 ASP A C 1
ATOM 5210 O O . ASP A 1 669 ? 9.593 -15.484 -21.153 1.00 82.19 669 ASP A O 1
ATOM 5214 N N . TRP A 1 670 ? 9.723 -15.458 -18.916 1.00 85.19 670 TRP A N 1
ATOM 5215 C CA . TRP A 1 670 ? 10.185 -14.078 -18.793 1.00 85.19 670 TRP A CA 1
ATOM 5216 C C . TRP A 1 670 ? 11.702 -13.957 -19.001 1.00 85.19 670 TRP A C 1
ATOM 5218 O O . TRP A 1 670 ? 12.158 -13.069 -19.725 1.00 85.19 670 TRP A O 1
ATOM 5228 N N . SER A 1 671 ? 12.491 -14.853 -18.406 1.00 85.12 671 SER A N 1
ATOM 5229 C CA . SER A 1 671 ? 13.946 -14.874 -18.584 1.00 85.12 671 SER A CA 1
ATOM 5230 C C . SER A 1 671 ? 14.333 -15.188 -20.032 1.00 85.12 671 SER A C 1
ATOM 5232 O O . SER A 1 671 ? 15.212 -14.522 -20.581 1.00 85.12 671 SER A O 1
ATOM 5234 N N . ASP A 1 672 ? 13.623 -16.112 -20.686 1.00 88.88 672 ASP A N 1
ATOM 5235 C CA . ASP A 1 672 ? 13.795 -16.428 -22.108 1.00 88.88 672 ASP A CA 1
ATOM 5236 C C . ASP A 1 672 ? 13.510 -15.222 -23.009 1.00 88.88 672 ASP A C 1
ATOM 5238 O O . ASP A 1 672 ? 14.294 -14.943 -23.917 1.00 88.88 672 ASP A O 1
ATOM 5242 N N . LEU A 1 673 ? 12.438 -14.469 -22.733 1.00 91.69 673 LEU A N 1
ATOM 5243 C CA . LEU A 1 673 ? 12.089 -13.234 -23.443 1.00 91.69 673 LEU A CA 1
ATOM 5244 C C . LEU A 1 673 ? 13.222 -12.202 -23.356 1.00 91.69 673 LEU A C 1
ATOM 5246 O O . LEU A 1 673 ? 13.626 -11.632 -24.373 1.00 91.69 673 LEU A O 1
ATOM 5250 N N . ILE A 1 674 ? 13.765 -11.974 -22.156 1.00 92.75 674 ILE A N 1
ATOM 5251 C CA . ILE A 1 674 ? 14.869 -11.026 -21.953 1.00 92.75 674 ILE A CA 1
ATOM 5252 C C . ILE A 1 674 ? 16.150 -11.525 -22.636 1.00 92.75 674 ILE A C 1
ATOM 5254 O O . ILE A 1 674 ? 16.814 -10.753 -23.333 1.00 92.75 674 ILE A O 1
ATOM 5258 N N . ALA A 1 675 ? 16.493 -12.807 -22.495 1.00 91.81 675 ALA A N 1
ATOM 5259 C CA . ALA A 1 675 ? 17.657 -13.398 -23.150 1.00 91.81 675 ALA A CA 1
ATOM 5260 C C . ALA A 1 675 ? 17.542 -13.332 -24.684 1.00 91.81 675 ALA A C 1
ATOM 5262 O O . ALA A 1 675 ? 18.511 -12.980 -25.361 1.00 91.81 675 ALA A O 1
ATOM 5263 N N . GLN A 1 676 ? 16.357 -13.604 -25.238 1.00 94.44 676 GLN A N 1
ATOM 5264 C CA . GLN A 1 676 ? 16.053 -13.443 -26.658 1.00 94.44 676 GLN A CA 1
ATOM 5265 C C . GLN A 1 676 ? 16.262 -11.993 -27.104 1.00 94.44 676 GLN A C 1
ATOM 5267 O O . GLN A 1 676 ? 17.029 -11.761 -28.036 1.00 94.44 676 GLN A O 1
ATOM 5272 N N . GLY A 1 677 ? 15.664 -11.018 -26.413 1.00 95.00 677 GLY A N 1
ATOM 5273 C CA . GLY A 1 677 ? 15.760 -9.610 -26.804 1.00 95.00 677 GLY A CA 1
ATOM 5274 C C . GLY A 1 677 ? 17.166 -9.026 -26.739 1.00 95.00 677 GLY A C 1
ATOM 5275 O O . GLY A 1 677 ? 17.506 -8.162 -27.550 1.00 95.00 677 GLY A O 1
ATOM 5276 N N . ARG A 1 678 ? 18.018 -9.538 -25.843 1.00 94.19 678 ARG A N 1
ATOM 5277 C CA . ARG A 1 678 ? 19.447 -9.191 -25.815 1.00 94.19 678 ARG A CA 1
ATOM 5278 C C . ARG A 1 678 ? 20.223 -9.816 -26.976 1.00 94.19 678 ARG A C 1
ATOM 5280 O O . ARG A 1 678 ? 21.064 -9.131 -27.549 1.00 94.19 678 ARG A O 1
ATOM 5287 N N . ARG A 1 679 ? 19.949 -11.080 -27.338 1.00 94.81 679 ARG A N 1
ATOM 5288 C CA . ARG A 1 679 ? 20.595 -11.763 -28.483 1.00 94.81 679 ARG A CA 1
ATOM 5289 C C . ARG A 1 679 ? 20.187 -11.166 -29.830 1.00 94.81 679 ARG A C 1
ATOM 5291 O O . ARG A 1 679 ? 21.031 -11.009 -30.701 1.00 94.81 679 ARG A O 1
ATOM 5298 N N . GLU A 1 680 ? 18.906 -10.851 -29.994 1.00 95.56 680 GLU A N 1
ATOM 5299 C CA . GLU A 1 680 ? 18.340 -10.264 -31.218 1.00 95.56 680 GLU A CA 1
ATOM 5300 C C . GLU A 1 680 ? 18.551 -8.745 -31.304 1.00 95.56 680 GLU A C 1
ATOM 5302 O O . GLU A 1 680 ? 18.297 -8.146 -32.345 1.00 95.56 680 GLU A O 1
ATOM 5307 N N . GLY A 1 681 ? 19.020 -8.116 -30.223 1.00 95.38 681 GLY A N 1
ATOM 5308 C CA . GLY A 1 681 ? 19.384 -6.704 -30.202 1.00 95.38 681 GLY A CA 1
ATOM 5309 C C . GLY A 1 681 ? 18.210 -5.724 -30.186 1.00 95.38 681 GLY A C 1
ATOM 5310 O O . GLY A 1 681 ? 18.439 -4.558 -30.474 1.00 95.38 681 GLY A O 1
ATOM 5311 N N . TRP A 1 682 ? 16.987 -6.151 -29.842 1.00 96.31 682 TRP A N 1
ATOM 5312 C CA . TRP A 1 682 ? 15.840 -5.242 -29.655 1.00 96.31 682 TRP A CA 1
ATOM 5313 C C . TRP A 1 682 ? 15.602 -4.818 -28.200 1.00 96.31 682 TRP A C 1
ATOM 5315 O O . TRP A 1 682 ? 14.779 -3.939 -27.947 1.00 96.31 682 TRP A O 1
ATOM 5325 N N . TYR A 1 683 ? 16.305 -5.419 -27.234 1.00 96.75 683 TYR A N 1
ATOM 5326 C CA . TYR A 1 683 ? 16.275 -5.017 -25.826 1.00 96.75 683 TYR A CA 1
ATOM 5327 C C . TYR A 1 683 ? 17.682 -4.678 -25.326 1.00 96.75 683 TYR A C 1
ATOM 5329 O O . TYR A 1 683 ? 18.601 -5.505 -25.331 1.00 96.75 683 TYR A O 1
ATOM 5337 N N . HIS A 1 684 ? 17.847 -3.445 -24.856 1.00 94.69 684 HIS A N 1
ATOM 5338 C CA . HIS A 1 684 ? 19.108 -2.908 -24.365 1.00 94.69 684 HIS A CA 1
ATOM 5339 C C . HIS A 1 684 ? 18.956 -2.356 -22.953 1.00 94.69 684 HIS A C 1
ATOM 5341 O O . HIS A 1 684 ? 18.046 -1.581 -22.678 1.00 94.69 684 HIS A O 1
ATOM 5347 N N . ILE A 1 685 ? 19.902 -2.689 -22.076 1.00 91.94 685 ILE A N 1
ATOM 5348 C CA . ILE A 1 685 ? 20.027 -2.061 -20.758 1.00 91.94 685 ILE A CA 1
ATOM 5349 C C . ILE A 1 685 ? 21.085 -0.951 -20.847 1.00 91.94 685 ILE A C 1
ATOM 5351 O O . ILE A 1 685 ? 22.121 -1.111 -21.509 1.00 91.94 685 ILE A O 1
ATOM 5355 N N . ARG A 1 686 ? 20.827 0.183 -20.191 1.00 89.88 686 ARG A N 1
ATOM 5356 C CA . ARG A 1 686 ? 21.788 1.277 -19.997 1.00 89.88 686 ARG A CA 1
ATOM 5357 C C . ARG A 1 686 ? 21.841 1.685 -18.534 1.00 89.88 686 ARG A C 1
ATOM 5359 O O . ARG A 1 686 ? 20.816 1.731 -17.862 1.00 89.88 686 ARG A O 1
ATOM 5366 N N . GLU A 1 687 ? 23.042 2.002 -18.070 1.00 88.31 687 GLU A N 1
ATOM 5367 C CA . GLU A 1 687 ? 23.272 2.621 -16.769 1.00 88.31 687 GLU A CA 1
ATOM 5368 C C . GLU A 1 687 ? 23.465 4.127 -16.949 1.00 88.31 687 GLU A C 1
ATOM 5370 O O . GLU A 1 687 ? 24.199 4.554 -17.840 1.00 88.31 687 GLU A O 1
ATOM 5375 N N . GLY A 1 688 ? 22.814 4.927 -16.111 1.00 85.88 688 GLY A N 1
ATOM 5376 C CA . GLY A 1 688 ? 22.957 6.374 -16.109 1.00 85.88 688 GLY A CA 1
ATOM 5377 C C . GLY A 1 688 ? 22.021 7.046 -15.117 1.00 85.88 688 GLY A C 1
ATOM 5378 O O . GLY A 1 688 ? 20.929 6.555 -14.826 1.00 85.88 688 GLY A O 1
ATOM 5379 N N . GLU A 1 689 ? 22.447 8.194 -14.608 1.00 86.75 689 GLU A N 1
ATOM 5380 C CA . GLU A 1 689 ? 21.576 9.106 -13.875 1.00 86.75 689 GLU A CA 1
ATOM 5381 C C . GLU A 1 689 ? 21.028 10.146 -14.853 1.00 86.75 689 GLU A C 1
ATOM 5383 O O . GLU A 1 689 ? 21.802 10.741 -15.603 1.00 86.75 689 GLU A O 1
ATOM 5388 N N . VAL A 1 690 ? 19.702 10.311 -14.903 1.00 89.69 690 VAL A N 1
ATOM 5389 C CA . VAL A 1 690 ? 19.066 11.293 -15.794 1.00 89.69 690 VAL A CA 1
ATOM 5390 C C . VAL A 1 690 ? 19.231 12.678 -15.198 1.00 89.69 690 VAL A C 1
ATOM 5392 O O . VAL A 1 690 ? 18.900 12.891 -14.037 1.00 89.69 690 VAL A O 1
ATOM 5395 N N . ASP A 1 691 ? 19.720 13.596 -16.020 1.00 89.62 691 ASP A N 1
ATOM 5396 C CA . ASP A 1 691 ? 19.813 15.015 -15.697 1.00 89.62 691 ASP A CA 1
ATOM 5397 C C . ASP A 1 691 ? 18.529 15.747 -16.103 1.00 89.62 691 ASP A C 1
ATOM 5399 O O . ASP A 1 691 ? 17.899 16.437 -15.307 1.00 89.62 691 ASP A O 1
ATOM 5403 N N . ARG A 1 692 ? 18.115 15.552 -17.360 1.00 92.06 692 ARG A N 1
ATOM 5404 C CA . ARG A 1 692 ? 16.951 16.200 -17.969 1.00 92.06 692 ARG A CA 1
ATOM 5405 C C . ARG A 1 692 ? 16.426 15.401 -19.160 1.00 92.06 692 ARG A C 1
ATOM 5407 O O . ARG A 1 692 ? 17.154 14.600 -19.757 1.00 92.06 692 ARG A O 1
ATOM 5414 N N . VAL A 1 693 ? 15.184 15.681 -19.535 1.00 94.44 693 VAL A N 1
ATOM 5415 C CA . VAL A 1 693 ? 14.591 15.280 -20.815 1.00 94.44 693 VAL A CA 1
ATOM 5416 C C . VAL A 1 693 ? 14.291 16.545 -21.612 1.00 94.44 693 VAL A C 1
ATOM 5418 O O . VAL A 1 693 ? 13.746 17.501 -21.070 1.00 94.44 693 VAL A O 1
ATOM 5421 N N . GLU A 1 694 ? 14.665 16.560 -22.887 1.00 93.75 694 GLU A N 1
ATOM 5422 C CA . GLU A 1 694 ? 14.474 17.678 -23.816 1.00 93.75 694 GLU A CA 1
ATOM 5423 C C . GLU A 1 694 ? 13.833 17.167 -25.125 1.00 93.75 694 GLU A C 1
ATOM 5425 O O . GLU A 1 694 ? 13.925 15.981 -25.448 1.00 93.75 694 GLU A O 1
ATOM 5430 N N . ARG A 1 695 ? 13.152 18.030 -25.893 1.00 91.19 695 ARG A N 1
ATOM 5431 C CA . ARG A 1 695 ? 12.762 17.699 -27.279 1.00 91.19 695 ARG A CA 1
ATOM 5432 C C . ARG A 1 695 ? 13.885 18.090 -28.227 1.00 91.19 695 ARG A C 1
ATOM 5434 O O . ARG A 1 695 ? 14.374 19.217 -28.156 1.00 91.19 695 ARG A O 1
ATOM 5441 N N . ASN A 1 696 ? 14.235 17.206 -29.156 1.00 88.00 696 ASN A N 1
ATOM 5442 C CA . ASN A 1 696 ? 15.144 17.560 -30.243 1.00 88.00 696 ASN A CA 1
ATOM 5443 C C . ASN A 1 696 ? 14.411 18.304 -31.383 1.00 88.00 696 ASN A C 1
ATOM 5445 O O . ASN A 1 696 ? 13.183 18.425 -31.398 1.00 88.00 696 ASN A O 1
ATOM 5449 N N . ALA A 1 697 ? 15.174 18.791 -32.366 1.00 81.25 697 ALA A N 1
ATOM 5450 C CA . ALA A 1 697 ? 14.647 19.537 -33.514 1.00 81.25 697 ALA A CA 1
ATOM 5451 C C . ALA A 1 697 ? 13.723 18.713 -34.439 1.00 81.25 697 ALA A C 1
ATOM 5453 O O . ALA A 1 697 ? 12.960 19.287 -35.213 1.00 81.25 697 ALA A O 1
ATOM 5454 N N . GLU A 1 698 ? 13.775 17.382 -34.351 1.00 79.94 698 GLU A N 1
ATOM 5455 C CA . GLU A 1 698 ? 12.935 16.440 -35.106 1.00 79.94 698 GLU A CA 1
ATOM 5456 C C . GLU A 1 698 ? 11.631 16.093 -34.360 1.00 79.94 698 GLU A C 1
ATOM 5458 O O . GLU A 1 698 ? 10.746 15.438 -34.909 1.00 79.94 698 GLU A O 1
ATOM 5463 N N . GLY A 1 699 ? 11.478 16.562 -33.115 1.00 78.62 699 GLY A N 1
ATOM 5464 C CA . GLY A 1 699 ? 10.292 16.365 -32.284 1.00 78.62 699 GLY A CA 1
ATOM 5465 C C . GLY A 1 699 ? 10.282 15.075 -31.456 1.00 78.62 699 GLY A C 1
ATOM 5466 O O . GLY A 1 699 ? 9.277 14.817 -30.785 1.00 78.62 699 GLY A O 1
ATOM 5467 N N . THR A 1 700 ? 11.365 14.291 -31.466 1.00 88.06 700 THR A N 1
ATOM 5468 C CA . THR A 1 700 ? 11.575 13.126 -30.586 1.00 88.06 700 THR A CA 1
ATOM 5469 C C . THR A 1 700 ? 12.140 13.527 -29.217 1.00 88.06 700 THR A C 1
ATOM 5471 O O . THR A 1 700 ? 12.555 14.670 -29.010 1.00 88.06 700 THR A O 1
ATOM 5474 N N . LEU A 1 701 ? 12.106 12.596 -28.258 1.00 95.44 701 LEU A N 1
ATOM 5475 C CA . LEU A 1 701 ? 12.535 12.817 -26.876 1.00 95.44 701 LEU A CA 1
ATOM 5476 C C . LEU A 1 701 ? 14.017 12.481 -26.704 1.00 95.44 701 LEU A C 1
ATOM 5478 O O . LEU A 1 701 ? 14.402 11.326 -26.873 1.00 95.44 701 LEU A O 1
ATOM 5482 N N . THR A 1 702 ? 14.821 13.449 -26.281 1.00 95.81 702 THR A N 1
ATOM 5483 C CA . THR A 1 702 ? 16.223 13.257 -25.903 1.00 95.81 702 THR A CA 1
ATOM 5484 C C . THR A 1 702 ? 16.327 13.177 -24.385 1.00 95.81 702 THR A C 1
ATOM 5486 O O . THR A 1 702 ? 16.076 14.152 -23.681 1.00 95.81 702 THR A O 1
ATOM 5489 N N . THR A 1 703 ? 16.727 12.022 -23.858 1.00 95.38 703 THR A N 1
ATOM 5490 C CA . THR A 1 703 ? 17.073 11.872 -22.436 1.00 95.38 703 THR A CA 1
ATOM 5491 C C . THR A 1 703 ? 18.572 12.070 -22.253 1.00 95.38 703 THR A C 1
ATOM 5493 O O . THR A 1 703 ? 19.370 11.349 -22.855 1.00 95.38 703 THR A O 1
ATOM 5496 N N . VAL A 1 704 ? 18.967 13.039 -21.427 1.00 92.56 704 VAL A N 1
ATOM 5497 C CA . VAL A 1 704 ? 20.375 13.344 -21.141 1.00 92.56 704 VAL A CA 1
ATOM 5498 C C . VAL A 1 704 ? 20.784 12.648 -19.848 1.00 92.56 704 VAL A C 1
ATOM 5500 O O . VAL A 1 704 ? 20.191 12.894 -18.796 1.00 92.56 704 VAL A O 1
ATOM 5503 N N . ILE A 1 705 ? 21.799 11.782 -19.917 1.00 90.00 705 ILE A N 1
ATOM 5504 C CA . ILE A 1 705 ? 22.324 11.054 -18.755 1.00 90.00 705 ILE A CA 1
ATOM 5505 C C . ILE A 1 705 ? 23.775 11.426 -18.435 1.00 90.00 705 ILE A C 1
ATOM 5507 O O . ILE A 1 705 ? 24.590 11.680 -19.329 1.00 90.00 705 ILE A O 1
ATOM 5511 N N . ARG A 1 706 ? 24.107 11.401 -17.141 1.00 82.12 706 ARG A N 1
ATOM 5512 C CA . ARG A 1 706 ? 25.462 11.581 -16.601 1.00 82.12 706 ARG A CA 1
ATOM 5513 C C . ARG A 1 706 ? 26.042 10.223 -16.181 1.00 82.12 706 ARG A C 1
ATOM 5515 O O . ARG A 1 706 ? 25.375 9.420 -15.526 1.00 82.12 706 ARG A O 1
ATOM 5522 N N . GLY A 1 707 ? 27.289 9.960 -16.579 1.00 63.03 707 GLY A N 1
ATOM 5523 C CA . GLY A 1 707 ? 28.027 8.736 -16.243 1.00 63.03 707 GLY A CA 1
ATOM 5524 C C . GLY A 1 707 ? 28.780 8.837 -14.910 1.00 63.03 707 GLY A C 1
ATOM 5525 O O . GLY A 1 707 ? 29.324 9.885 -14.576 1.00 63.03 707 GLY A O 1
ATOM 5526 N N . LYS A 1 708 ? 28.851 7.732 -14.154 1.00 56.22 708 LYS A N 1
ATOM 5527 C CA . LYS A 1 708 ? 29.358 7.721 -12.766 1.00 56.22 708 LYS A CA 1
ATOM 5528 C C . LYS A 1 708 ? 30.882 7.658 -12.570 1.00 56.22 708 LYS A C 1
ATOM 5530 O O . LYS A 1 708 ? 31.312 7.821 -11.433 1.00 56.22 708 LYS A O 1
ATOM 5535 N N . LYS A 1 709 ? 31.701 7.343 -13.591 1.00 49.78 709 LYS A N 1
ATOM 5536 C CA . LYS A 1 709 ? 33.098 6.892 -13.346 1.00 49.78 709 LYS A CA 1
ATOM 5537 C C . LYS A 1 709 ? 34.265 7.510 -14.132 1.00 49.78 709 LYS A C 1
ATOM 5539 O O . LYS A 1 709 ? 35.391 7.262 -13.716 1.00 49.78 709 LYS A O 1
ATOM 5544 N N . THR A 1 710 ? 34.068 8.342 -15.159 1.00 40.56 710 THR A N 1
ATOM 5545 C CA . THR A 1 710 ? 35.173 9.128 -15.770 1.00 40.56 710 THR A CA 1
ATOM 5546 C C . THR A 1 710 ? 34.649 10.193 -16.731 1.00 40.56 710 THR A C 1
ATOM 5548 O O . THR A 1 710 ? 33.872 9.845 -17.608 1.00 40.56 710 THR A O 1
ATOM 5551 N N . LEU A 1 711 ? 35.145 11.438 -16.598 1.00 43.06 711 LEU A N 1
ATOM 5552 C CA . LEU A 1 711 ? 34.840 12.649 -17.395 1.00 43.06 711 LEU A CA 1
ATOM 5553 C C . LEU A 1 711 ? 33.344 12.980 -17.621 1.00 43.06 711 LEU A C 1
ATOM 5555 O O . LEU A 1 711 ? 32.514 12.128 -17.903 1.00 43.06 711 LEU A O 1
ATOM 5559 N N . ARG A 1 712 ? 32.996 14.274 -17.546 1.00 50.62 712 ARG A N 1
ATOM 5560 C CA . ARG A 1 712 ? 31.628 14.814 -17.723 1.00 50.62 712 ARG A CA 1
ATOM 5561 C C . ARG A 1 712 ? 31.121 14.708 -19.183 1.00 50.62 712 ARG A C 1
ATOM 5563 O O . ARG A 1 712 ? 30.840 15.718 -19.818 1.00 50.62 712 ARG A O 1
ATOM 5570 N N . ALA A 1 713 ? 31.026 13.499 -19.732 1.00 58.59 713 ALA A N 1
ATOM 5571 C CA . ALA A 1 713 ? 30.432 13.226 -21.036 1.00 58.59 713 ALA A CA 1
ATOM 5572 C C . ALA A 1 713 ? 28.920 12.999 -20.876 1.00 58.59 713 ALA A C 1
ATOM 5574 O O . ALA A 1 713 ? 28.484 11.915 -20.481 1.00 58.59 713 ALA A O 1
ATOM 5575 N N . GLU A 1 714 ? 28.119 14.027 -21.175 1.00 75.38 714 GLU A N 1
ATOM 5576 C CA . GLU A 1 714 ? 26.671 13.864 -21.349 1.00 75.38 714 GLU A CA 1
ATOM 5577 C C . GLU A 1 714 ? 26.414 12.823 -22.447 1.00 75.38 714 GLU A C 1
ATOM 5579 O O . GLU A 1 714 ? 26.837 13.001 -23.591 1.00 75.38 714 GLU A O 1
ATOM 5584 N N . THR A 1 715 ? 25.710 11.740 -22.118 1.00 87.50 715 THR A N 1
ATOM 5585 C CA . THR A 1 715 ? 25.223 10.797 -23.133 1.00 87.50 715 THR A CA 1
ATOM 5586 C C . THR A 1 715 ? 23.770 11.136 -23.439 1.00 87.50 715 THR A C 1
ATOM 5588 O O . THR A 1 715 ? 22.945 11.214 -22.530 1.00 87.50 715 THR A O 1
ATOM 5591 N N . ARG A 1 716 ? 23.460 11.348 -24.720 1.00 91.00 716 ARG A N 1
ATOM 5592 C CA . ARG A 1 716 ? 22.098 11.592 -25.211 1.00 91.00 716 ARG A CA 1
ATOM 5593 C C . ARG A 1 716 ? 21.466 10.286 -25.683 1.00 91.00 716 ARG A C 1
ATOM 5595 O O . ARG A 1 716 ? 22.102 9.516 -26.401 1.00 91.00 716 ARG A O 1
ATOM 5602 N N . LEU A 1 717 ? 20.232 10.040 -25.254 1.00 93.25 717 LEU A N 1
ATOM 5603 C CA . LEU A 1 717 ? 19.427 8.875 -25.608 1.00 93.25 717 LEU A CA 1
ATOM 5604 C C . LEU A 1 717 ? 18.130 9.356 -26.269 1.00 93.25 717 LEU A C 1
ATOM 5606 O O . LEU A 1 717 ? 17.197 9.765 -25.577 1.00 93.25 717 LEU A O 1
ATOM 5610 N N . ASP A 1 718 ? 18.089 9.317 -27.598 1.00 94.88 718 ASP A N 1
ATOM 5611 C CA . ASP A 1 718 ? 16.927 9.745 -28.381 1.00 94.88 718 ASP A CA 1
ATOM 5612 C C . ASP A 1 718 ? 15.914 8.602 -28.503 1.00 94.88 718 ASP A C 1
ATOM 5614 O O . ASP A 1 718 ? 16.279 7.478 -28.840 1.00 94.88 718 ASP A O 1
ATOM 5618 N N . THR A 1 719 ? 14.642 8.873 -28.203 1.00 96.12 719 THR A N 1
ATOM 5619 C CA . THR A 1 719 ? 13.554 7.883 -28.143 1.00 96.12 719 THR A CA 1
ATOM 5620 C C . THR A 1 719 ? 12.220 8.483 -28.606 1.00 96.12 719 THR A C 1
ATOM 5622 O O . THR A 1 719 ? 12.023 9.700 -28.601 1.00 96.12 719 THR A O 1
ATOM 5625 N N . ASN A 1 720 ? 11.276 7.636 -29.023 1.00 96.00 720 ASN A N 1
ATOM 5626 C CA . ASN A 1 720 ? 9.933 8.068 -29.421 1.00 96.00 720 ASN A CA 1
ATOM 5627 C C . ASN A 1 720 ? 9.014 8.279 -28.207 1.00 96.00 720 ASN A C 1
ATOM 5629 O O . ASN A 1 720 ? 8.196 9.199 -28.213 1.00 96.00 720 ASN A O 1
ATOM 5633 N N . TYR A 1 721 ? 9.168 7.433 -27.183 1.00 97.25 721 TYR A N 1
ATOM 5634 C CA . TYR A 1 721 ? 8.342 7.399 -25.975 1.00 97.25 721 TYR A CA 1
ATOM 5635 C C . TYR A 1 721 ? 9.194 7.113 -24.735 1.00 97.25 721 TYR A C 1
ATOM 5637 O O . TYR A 1 721 ? 10.136 6.324 -24.805 1.00 97.25 721 TYR A O 1
ATOM 5645 N N . ILE A 1 722 ? 8.808 7.681 -23.591 1.00 97.12 722 ILE A N 1
ATOM 5646 C CA . ILE A 1 722 ? 9.316 7.315 -22.264 1.00 97.12 722 ILE A CA 1
ATOM 5647 C C . ILE A 1 722 ? 8.147 6.762 -21.449 1.00 97.12 722 ILE A C 1
ATOM 5649 O O . ILE A 1 722 ? 7.143 7.452 -21.275 1.00 97.12 722 ILE A O 1
ATOM 5653 N N . ILE A 1 723 ? 8.296 5.544 -20.923 1.00 96.38 723 ILE A N 1
ATOM 5654 C CA . ILE A 1 723 ? 7.339 4.924 -20.002 1.00 96.38 723 ILE A CA 1
ATOM 5655 C C . ILE A 1 723 ? 7.978 4.811 -18.611 1.00 96.38 723 ILE A C 1
ATOM 5657 O O . ILE A 1 723 ? 8.848 3.967 -18.360 1.00 96.38 723 ILE A O 1
ATOM 5661 N N . ASP A 1 724 ? 7.550 5.680 -17.695 1.00 94.00 724 ASP A N 1
ATOM 5662 C CA . ASP A 1 724 ? 7.957 5.656 -16.291 1.00 94.00 724 ASP A CA 1
ATOM 5663 C C . ASP A 1 724 ? 7.197 4.558 -15.542 1.00 94.00 724 ASP A C 1
ATOM 5665 O O . ASP A 1 724 ? 5.991 4.640 -15.327 1.00 94.00 724 ASP A O 1
ATOM 5669 N N . CYS A 1 725 ? 7.914 3.512 -15.150 1.00 91.50 725 CYS A N 1
ATOM 5670 C CA . CYS A 1 725 ? 7.409 2.388 -14.371 1.00 91.50 725 CYS A CA 1
ATOM 5671 C C . CYS A 1 725 ? 7.822 2.486 -12.892 1.00 91.50 725 CYS A C 1
ATOM 5673 O O . CYS A 1 725 ? 7.824 1.472 -12.181 1.00 91.50 725 CYS A O 1
ATOM 5675 N N . THR A 1 726 ? 8.226 3.670 -12.417 1.00 81.31 726 THR A N 1
ATOM 5676 C CA . THR A 1 726 ? 8.400 3.904 -10.982 1.00 81.31 726 THR A CA 1
ATOM 5677 C C . THR A 1 726 ? 7.051 3.935 -10.256 1.00 81.31 726 THR A C 1
ATOM 5679 O O . THR A 1 726 ? 5.987 4.029 -10.863 1.00 81.31 726 THR A O 1
ATOM 5682 N N . GLY A 1 727 ? 7.095 3.659 -8.949 1.00 77.69 727 GLY A N 1
ATOM 5683 C CA . GLY A 1 727 ? 5.925 3.245 -8.172 1.00 77.69 727 GLY A CA 1
ATOM 5684 C C . GLY A 1 727 ? 4.904 4.347 -7.874 1.00 77.69 727 GLY A C 1
ATOM 5685 O O . GLY A 1 727 ? 4.888 5.418 -8.464 1.00 77.69 727 GLY A O 1
ATOM 5686 N N . LEU A 1 728 ? 4.046 4.077 -6.897 1.00 80.38 728 LEU A N 1
ATOM 5687 C CA . LEU A 1 728 ? 3.039 5.026 -6.430 1.00 80.38 728 LEU A CA 1
ATOM 5688 C C . LEU A 1 728 ? 3.570 5.873 -5.259 1.00 80.38 728 LEU A C 1
ATOM 5690 O O . LEU A 1 728 ? 4.487 5.472 -4.533 1.00 80.38 728 LEU A O 1
ATOM 5694 N N . GLN A 1 729 ? 2.999 7.061 -5.083 1.00 75.50 729 GLN A N 1
ATOM 5695 C CA . GLN A 1 729 ? 3.389 8.021 -4.052 1.00 75.50 729 GLN A CA 1
ATOM 5696 C C . GLN A 1 729 ? 2.844 7.586 -2.691 1.00 75.50 729 GLN A C 1
ATOM 5698 O O . GLN A 1 729 ? 1.647 7.358 -2.555 1.00 75.50 729 GLN A O 1
ATOM 5703 N N . SER A 1 730 ? 3.713 7.439 -1.688 1.00 76.00 730 SER A N 1
ATOM 5704 C CA . SER A 1 730 ? 3.365 6.796 -0.408 1.00 76.00 730 SER A CA 1
ATOM 5705 C C . SER A 1 730 ? 3.574 7.666 0.832 1.00 76.00 730 SER A C 1
ATOM 5707 O O . SER A 1 730 ? 3.318 7.179 1.931 1.00 76.00 730 SER A O 1
ATOM 5709 N N . GLY A 1 731 ? 4.070 8.898 0.687 1.00 81.75 731 GLY A N 1
ATOM 5710 C CA . GLY A 1 731 ? 4.329 9.808 1.804 1.00 81.75 731 GLY A CA 1
ATOM 5711 C C . GLY A 1 731 ? 3.075 10.148 2.617 1.00 81.75 731 GLY A C 1
ATOM 5712 O O . GLY A 1 731 ? 1.956 10.121 2.113 1.00 81.75 731 GLY A O 1
ATOM 5713 N N . ILE A 1 732 ? 3.261 10.495 3.896 1.00 85.19 732 ILE A N 1
ATOM 5714 C CA . ILE A 1 732 ? 2.175 11.061 4.716 1.00 85.19 732 ILE A CA 1
ATOM 5715 C C . ILE A 1 732 ? 1.739 12.416 4.142 1.00 85.19 732 ILE A C 1
ATOM 5717 O O . ILE A 1 732 ? 0.542 12.665 4.010 1.00 85.19 732 ILE A O 1
ATOM 5721 N N . GLU A 1 733 ? 2.706 13.263 3.771 1.00 85.00 733 GLU A N 1
ATOM 5722 C CA . GLU A 1 733 ? 2.467 14.644 3.321 1.00 85.00 733 GLU A CA 1
ATOM 5723 C C . GLU A 1 733 ? 1.600 14.733 2.065 1.00 85.00 733 GLU A C 1
ATOM 5725 O O . GLU A 1 733 ? 0.808 15.665 1.914 1.00 85.00 733 GLU A O 1
ATOM 5730 N N . SER A 1 734 ? 1.707 13.738 1.186 1.00 81.62 734 SER A N 1
ATOM 5731 C CA . SER A 1 734 ? 0.965 13.683 -0.069 1.00 81.62 734 SER A CA 1
ATOM 5732 C C . SER A 1 734 ? -0.483 13.251 0.057 1.00 81.62 734 SER A C 1
ATOM 5734 O O . SER A 1 734 ? -1.248 13.435 -0.888 1.00 81.62 734 SER A O 1
ATOM 5736 N N . HIS A 1 735 ? -0.900 12.719 1.207 1.00 86.94 735 HIS A N 1
ATOM 5737 C CA . HIS A 1 735 ? -2.304 12.436 1.459 1.00 86.94 735 HIS A CA 1
ATOM 5738 C C . HIS A 1 735 ? -2.887 13.485 2.421 1.00 86.94 735 HIS A C 1
ATOM 5740 O O . HIS A 1 735 ? -2.652 13.375 3.627 1.00 86.94 735 HIS A O 1
ATOM 5746 N N . PRO A 1 736 ? -3.732 14.436 1.963 1.00 87.56 736 PRO A N 1
ATOM 5747 C CA . PRO A 1 736 ? -4.218 15.546 2.791 1.00 87.56 736 PRO A CA 1
ATOM 5748 C C . PRO A 1 736 ? -4.802 15.122 4.145 1.00 87.56 736 PRO A C 1
ATOM 5750 O O . PRO A 1 736 ? -4.471 15.716 5.165 1.00 87.56 736 PRO A O 1
ATOM 5753 N N . LEU A 1 737 ? -5.590 14.037 4.179 1.00 92.12 737 LEU A N 1
ATOM 5754 C CA . LEU A 1 737 ? -6.127 13.487 5.431 1.00 92.12 737 LEU A CA 1
ATOM 5755 C C . LEU A 1 737 ? -5.058 12.906 6.374 1.00 92.12 737 LEU A C 1
ATOM 5757 O O . LEU A 1 737 ? -5.220 13.007 7.582 1.00 92.12 737 LEU A O 1
ATOM 5761 N N . LEU A 1 738 ? -3.999 12.264 5.862 1.00 93.88 738 LEU A N 1
ATOM 5762 C CA . LEU A 1 738 ? -2.950 11.703 6.723 1.00 93.88 738 LEU A CA 1
ATOM 5763 C C . LEU A 1 738 ? -2.061 12.823 7.260 1.00 93.88 738 LEU A C 1
ATOM 5765 O O . LEU A 1 738 ? -1.739 12.812 8.444 1.00 93.88 738 LEU A O 1
ATOM 5769 N N . ARG A 1 739 ? -1.743 13.815 6.420 1.00 93.06 739 ARG A N 1
ATOM 5770 C CA . ARG A 1 739 ? -1.081 15.059 6.821 1.00 93.06 739 ARG A CA 1
ATOM 5771 C C . ARG A 1 739 ? -1.854 15.777 7.932 1.00 93.06 739 ARG A C 1
ATOM 5773 O O . ARG A 1 739 ? -1.272 16.045 8.976 1.00 93.06 739 ARG A O 1
ATOM 5780 N N . ASP A 1 740 ? -3.157 16.015 7.746 1.00 94.06 740 ASP A N 1
ATOM 5781 C CA . ASP A 1 740 ? -4.054 16.576 8.773 1.00 94.06 740 ASP A CA 1
ATOM 5782 C C . ASP A 1 740 ? -4.037 15.739 10.060 1.00 94.06 740 ASP A C 1
ATOM 5784 O O . ASP A 1 740 ? -3.771 16.263 11.137 1.00 94.06 740 ASP A O 1
ATOM 5788 N N . LEU A 1 741 ? -4.256 14.426 9.954 1.00 94.81 741 LEU A N 1
ATOM 5789 C CA . LEU A 1 741 ? -4.323 13.530 11.108 1.00 94.81 741 LEU A CA 1
ATOM 5790 C C . LEU A 1 741 ? -3.013 13.522 11.917 1.00 94.81 741 LEU A C 1
ATOM 5792 O O . LEU A 1 741 ? -3.052 13.504 13.146 1.00 94.81 741 LEU A O 1
ATOM 5796 N N . VAL A 1 742 ? -1.864 13.546 11.237 1.00 95.06 742 VAL A N 1
ATOM 5797 C CA . VAL A 1 742 ? -0.533 13.506 11.857 1.00 95.06 742 VAL A CA 1
ATOM 5798 C C . VAL A 1 742 ? -0.143 14.856 12.445 1.00 95.06 742 VAL A C 1
ATOM 5800 O O . VAL A 1 742 ? 0.299 14.893 13.591 1.00 95.06 742 VAL A O 1
ATOM 5803 N N . ALA A 1 743 ? -0.331 15.948 11.700 1.00 93.81 743 ALA A N 1
ATOM 5804 C CA . ALA A 1 743 ? 0.004 17.292 12.157 1.00 93.81 743 ALA A CA 1
ATOM 5805 C C . ALA A 1 743 ? -0.911 17.754 13.302 1.00 93.81 743 ALA A C 1
ATOM 5807 O O . ALA A 1 743 ? -0.421 18.312 14.278 1.00 93.81 743 ALA A O 1
ATOM 5808 N N . HIS A 1 744 ? -2.220 17.479 13.218 1.00 94.50 744 HIS A N 1
ATOM 5809 C CA . HIS A 1 744 ? -3.189 17.899 14.235 1.00 94.50 744 HIS A CA 1
ATOM 5810 C C . HIS A 1 744 ? -3.006 17.133 15.552 1.00 94.50 744 HIS A C 1
ATOM 5812 O O . HIS A 1 744 ? -3.011 17.735 16.619 1.00 94.50 744 HIS A O 1
ATOM 5818 N N . HIS A 1 745 ? -2.836 15.806 15.506 1.00 94.69 745 HIS A N 1
ATOM 5819 C CA . HIS A 1 745 ? -2.766 14.974 16.723 1.00 94.69 745 HIS A CA 1
ATOM 5820 C C . HIS A 1 745 ? -1.337 14.640 17.176 1.00 94.69 745 HIS A C 1
ATOM 5822 O O . HIS A 1 745 ? -1.171 13.808 18.068 1.00 94.69 745 HIS A O 1
ATOM 5828 N N . GLY A 1 746 ? -0.311 15.247 16.566 1.00 93.06 746 GLY A N 1
ATOM 5829 C CA . GLY A 1 746 ? 1.098 15.020 16.909 1.00 93.06 746 GLY A CA 1
ATOM 5830 C C . GLY A 1 746 ? 1.527 13.554 16.784 1.00 93.06 746 GLY A C 1
ATOM 5831 O O . GLY A 1 746 ? 2.224 13.034 17.654 1.00 93.06 746 GLY A O 1
ATOM 5832 N N . LEU A 1 747 ? 1.045 12.848 15.756 1.00 94.56 747 LEU A N 1
ATOM 5833 C CA . LEU A 1 747 ? 1.236 11.399 15.656 1.00 94.56 747 LEU A CA 1
ATOM 5834 C C . LEU A 1 747 ? 2.680 11.029 15.301 1.00 94.56 747 LEU A C 1
ATOM 5836 O O . LEU A 1 747 ? 3.280 11.589 14.382 1.00 94.56 747 LEU A O 1
ATOM 5840 N N . GLY A 1 748 ? 3.201 10.015 15.995 1.00 90.25 748 GLY A N 1
ATOM 5841 C CA . GLY A 1 748 ? 4.515 9.442 15.721 1.00 90.25 748 GLY A CA 1
ATOM 5842 C C . GLY A 1 748 ? 4.621 8.845 14.315 1.00 90.25 748 GLY A C 1
ATOM 5843 O O . GLY A 1 748 ? 3.645 8.337 13.749 1.00 90.25 748 GLY A O 1
ATOM 5844 N N . ARG A 1 749 ? 5.838 8.888 13.767 1.00 92.88 749 ARG A N 1
ATOM 5845 C CA . ARG A 1 749 ? 6.195 8.252 12.497 1.00 92.88 749 ARG A CA 1
ATOM 5846 C C . ARG A 1 749 ? 7.120 7.070 12.759 1.00 92.88 749 ARG A C 1
ATOM 5848 O O . ARG A 1 749 ? 7.989 7.144 13.621 1.00 92.88 749 ARG A O 1
ATOM 5855 N N . ASN A 1 750 ? 6.934 5.994 12.008 1.00 91.81 750 ASN A N 1
ATOM 5856 C CA . ASN A 1 750 ? 7.821 4.835 12.035 1.00 91.81 750 ASN A CA 1
ATOM 5857 C C . ASN A 1 750 ? 9.082 5.067 11.171 1.00 91.81 750 ASN A C 1
ATOM 5859 O O . ASN A 1 750 ? 9.218 6.096 10.507 1.00 91.81 750 ASN A O 1
ATOM 5863 N N . VAL A 1 751 ? 9.977 4.077 11.115 1.00 89.69 751 VAL A N 1
ATOM 5864 C CA . VAL A 1 751 ? 11.284 4.162 10.426 1.00 89.69 751 VAL A CA 1
ATOM 5865 C C . VAL A 1 751 ? 11.248 4.329 8.904 1.00 89.69 751 VAL A C 1
ATOM 5867 O O . VAL A 1 751 ? 12.292 4.532 8.293 1.00 89.69 751 VAL A O 1
ATOM 5870 N N . GLN A 1 752 ? 10.077 4.256 8.267 1.00 87.25 752 GLN A N 1
ATOM 5871 C CA . GLN A 1 752 ? 9.900 4.611 6.852 1.00 87.25 752 GLN A CA 1
ATOM 5872 C C . GLN A 1 752 ? 9.119 5.923 6.670 1.00 87.25 752 GLN A C 1
ATOM 5874 O O . GLN A 1 752 ? 8.641 6.217 5.575 1.00 87.25 752 GLN A O 1
ATOM 5879 N N . GLY A 1 753 ? 8.957 6.719 7.733 1.00 90.25 753 GLY A N 1
ATOM 5880 C CA . GLY A 1 753 ? 8.209 7.975 7.695 1.00 90.25 753 GLY A CA 1
ATOM 5881 C C . GLY A 1 753 ? 6.721 7.764 7.398 1.00 90.25 753 GLY A C 1
ATOM 5882 O O . GLY A 1 753 ? 6.125 8.547 6.658 1.00 90.25 753 GLY A O 1
ATOM 5883 N N . ARG A 1 754 ? 6.134 6.665 7.886 1.00 92.19 754 ARG A N 1
ATOM 5884 C CA . ARG A 1 754 ? 4.691 6.355 7.804 1.00 92.19 754 ARG A CA 1
ATOM 5885 C C . ARG A 1 754 ? 4.090 6.303 9.209 1.00 92.19 754 ARG A C 1
ATOM 5887 O O . ARG A 1 754 ? 4.815 6.531 10.172 1.00 92.19 754 ARG A O 1
ATOM 5894 N N . LEU A 1 755 ? 2.785 6.056 9.344 1.00 94.50 755 LEU A N 1
ATOM 5895 C CA . LEU A 1 755 ? 2.126 6.060 10.656 1.00 94.50 755 LEU A CA 1
ATOM 5896 C C . LEU A 1 755 ? 2.785 5.040 11.596 1.00 94.50 755 LEU A C 1
ATOM 5898 O O . LEU A 1 755 ? 2.938 3.870 11.229 1.00 94.50 755 LEU A O 1
ATOM 5902 N N . ASP A 1 756 ? 3.146 5.469 12.808 1.00 93.75 756 ASP A N 1
ATOM 5903 C CA . ASP A 1 756 ? 3.427 4.517 13.880 1.00 93.75 756 ASP A CA 1
ATOM 5904 C C . ASP A 1 756 ? 2.126 3.833 14.323 1.00 93.75 756 ASP A C 1
ATOM 5906 O O . ASP A 1 756 ? 1.109 4.483 14.590 1.00 93.75 756 ASP A O 1
ATOM 5910 N N . VAL A 1 757 ? 2.166 2.503 14.376 1.00 95.94 757 VAL A N 1
ATOM 5911 C CA . VAL A 1 757 ? 1.036 1.653 14.750 1.00 95.94 757 VAL A CA 1
ATOM 5912 C C . VAL A 1 757 ? 1.504 0.510 15.639 1.00 95.94 757 VAL A C 1
ATOM 5914 O O . VAL A 1 757 ? 2.639 0.043 15.552 1.00 95.94 757 VAL A O 1
ATOM 5917 N N . ALA A 1 758 ? 0.609 0.050 16.504 1.00 95.31 758 ALA A N 1
ATOM 5918 C CA . ALA A 1 758 ? 0.829 -1.124 17.333 1.00 95.31 758 ALA A CA 1
ATOM 5919 C C . ALA A 1 758 ? 0.737 -2.443 16.543 1.00 95.31 758 ALA A C 1
ATOM 5921 O O . ALA A 1 758 ? 0.321 -2.475 15.386 1.00 95.31 758 ALA A O 1
ATOM 5922 N N . ASP A 1 759 ? 1.076 -3.555 17.196 1.00 93.69 759 ASP A N 1
ATOM 5923 C CA . ASP A 1 759 ? 1.033 -4.909 16.621 1.00 93.69 759 ASP A CA 1
ATOM 5924 C C . ASP A 1 759 ? -0.401 -5.401 16.339 1.00 93.69 759 ASP A C 1
ATOM 5926 O O . ASP A 1 759 ? -0.607 -6.441 15.708 1.00 93.69 759 ASP A O 1
ATOM 5930 N N . ASP A 1 760 ? -1.414 -4.686 16.829 1.00 96.19 760 ASP A N 1
ATOM 5931 C CA . ASP A 1 760 ? -2.822 -4.847 16.464 1.00 96.19 760 ASP A CA 1
ATOM 5932 C C . ASP A 1 760 ? -3.296 -3.835 15.401 1.00 96.19 760 ASP A C 1
ATOM 5934 O O . ASP A 1 760 ? -4.473 -3.815 15.044 1.00 96.19 760 ASP A O 1
ATOM 5938 N N . PHE A 1 761 ? -2.357 -3.048 14.868 1.00 97.44 761 PHE A N 1
ATOM 5939 C CA . PHE A 1 761 ? -2.519 -1.927 13.946 1.00 97.44 761 PHE A CA 1
ATOM 5940 C C . PHE A 1 761 ? -3.195 -0.672 14.542 1.00 97.44 761 PHE A C 1
ATOM 5942 O O . PHE A 1 761 ? -3.601 0.213 13.783 1.00 97.44 761 PHE A O 1
ATOM 5949 N N . GLU A 1 762 ? -3.313 -0.543 15.874 1.00 98.12 762 GLU A N 1
ATOM 5950 C CA . GLU A 1 762 ? -3.842 0.675 16.511 1.00 98.12 762 GLU A CA 1
ATOM 5951 C C . GLU A 1 762 ? -2.895 1.876 16.325 1.00 98.12 762 GLU A C 1
ATOM 5953 O O . GLU A 1 762 ? -1.715 1.824 16.680 1.00 98.12 762 GLU A O 1
ATOM 5958 N N . ILE A 1 763 ? -3.440 3.005 15.863 1.00 97.69 763 ILE A N 1
ATOM 5959 C CA . ILE A 1 763 ? -2.793 4.320 15.929 1.00 97.69 763 ILE A CA 1
ATOM 5960 C C . ILE A 1 763 ? -2.877 4.810 17.384 1.00 97.69 763 ILE A C 1
ATOM 5962 O O . ILE A 1 763 ? -3.831 5.492 17.768 1.00 97.69 763 ILE A O 1
ATOM 5966 N N . ARG A 1 764 ? -1.887 4.457 18.215 1.00 94.50 764 ARG A N 1
ATOM 5967 C CA . ARG A 1 764 ? -1.905 4.697 19.676 1.00 94.50 764 ARG A CA 1
ATOM 5968 C C . ARG A 1 764 ? -2.236 6.150 20.054 1.00 94.50 764 ARG A C 1
ATOM 5970 O O . ARG A 1 764 ? -3.050 6.381 20.946 1.00 94.50 764 ARG A O 1
ATOM 5977 N N . GLY A 1 765 ? -1.666 7.127 19.341 1.00 94.94 765 GLY A N 1
ATOM 5978 C CA . GLY A 1 765 ? -1.915 8.559 19.569 1.00 94.94 765 GLY A CA 1
ATOM 5979 C C . GLY A 1 765 ? -3.372 8.990 19.345 1.00 94.94 765 GLY A C 1
ATOM 5980 O O . GLY A 1 765 ? -3.842 9.946 19.964 1.00 94.94 765 GLY A O 1
ATOM 5981 N N . MET A 1 766 ? -4.141 8.243 18.546 1.00 97.00 766 MET A N 1
ATOM 5982 C CA . MET A 1 766 ? -5.563 8.505 18.309 1.00 97.00 766 MET A CA 1
ATOM 5983 C C . MET A 1 766 ? -6.495 7.899 19.358 1.00 97.00 766 MET A C 1
ATOM 5985 O O . MET A 1 766 ? -7.692 8.174 19.303 1.00 97.00 766 MET A O 1
ATOM 5989 N N . ARG A 1 767 ? -6.014 7.131 20.342 1.00 96.56 767 ARG A N 1
ATOM 5990 C CA . ARG A 1 767 ? -6.867 6.549 21.391 1.00 96.56 767 ARG A CA 1
ATOM 5991 C C . ARG A 1 767 ? -7.723 7.624 22.088 1.00 96.56 767 ARG A C 1
ATOM 5993 O O . ARG A 1 767 ? -7.221 8.692 22.451 1.00 96.56 767 ARG A O 1
ATOM 6000 N N . ASN A 1 768 ? -9.016 7.341 22.271 1.00 97.06 768 ASN A N 1
ATOM 6001 C CA . ASN A 1 768 ? -9.954 8.205 22.999 1.00 97.06 768 ASN A CA 1
ATOM 6002 C C . ASN A 1 768 ? -10.864 7.352 23.901 1.00 97.06 768 ASN A C 1
ATOM 6004 O O . ASN A 1 768 ? -11.787 6.704 23.422 1.00 97.06 768 ASN A O 1
ATOM 6008 N N . GLN A 1 769 ? -10.590 7.299 25.207 1.00 94.81 769 GLN A N 1
ATOM 6009 C CA . GLN A 1 769 ? -11.295 6.418 26.154 1.00 94.81 769 GLN A CA 1
ATOM 6010 C C . GLN A 1 769 ? -11.358 4.943 25.665 1.00 94.81 769 GLN A C 1
ATOM 6012 O O . GLN A 1 769 ? -10.325 4.277 25.532 1.00 94.81 769 GLN A O 1
ATOM 6017 N N . GLN A 1 770 ? -12.560 4.417 25.392 1.00 93.69 770 GLN A N 1
ATOM 6018 C CA . GLN A 1 770 ? -12.794 3.072 24.840 1.00 93.69 770 GLN A CA 1
ATOM 6019 C C . GLN A 1 770 ? -12.742 3.017 23.303 1.00 93.69 770 GLN A C 1
ATOM 6021 O O . GLN A 1 770 ? -12.679 1.924 22.740 1.00 93.69 770 GLN A O 1
ATOM 6026 N N . ALA A 1 771 ? -12.774 4.164 22.622 1.00 97.25 771 ALA A N 1
ATOM 6027 C CA . ALA A 1 771 ? -12.655 4.240 21.174 1.00 97.25 771 ALA A CA 1
ATOM 6028 C C . ALA A 1 771 ? -11.224 3.916 20.711 1.00 97.25 771 ALA A C 1
ATOM 6030 O O . ALA A 1 771 ? -10.239 4.142 21.429 1.00 97.25 771 ALA A O 1
ATOM 6031 N N . ARG A 1 772 ? -11.125 3.327 19.518 1.00 97.94 772 ARG A N 1
ATOM 6032 C CA . ARG A 1 772 ? -9.872 2.865 18.903 1.00 97.94 772 ARG A CA 1
ATOM 6033 C C . ARG A 1 772 ? -9.846 3.236 17.427 1.00 97.94 772 ARG A C 1
ATOM 6035 O O . ARG A 1 772 ? -10.877 3.177 16.752 1.00 97.94 772 ARG A O 1
ATOM 6042 N N . MET A 1 773 ? -8.662 3.567 16.927 1.00 98.56 773 MET A N 1
ATOM 6043 C CA . MET A 1 773 ? -8.429 3.837 15.515 1.00 98.56 773 MET A CA 1
ATOM 6044 C C . MET A 1 773 ? -7.305 2.944 15.006 1.00 98.56 773 MET A C 1
ATOM 6046 O O . MET A 1 773 ? -6.247 2.888 15.623 1.00 98.56 773 MET A O 1
ATOM 6050 N N . TYR A 1 774 ? -7.539 2.270 13.887 1.00 98.50 774 TYR A N 1
ATOM 6051 C CA . TYR A 1 774 ? -6.607 1.336 13.258 1.00 98.50 774 TYR A CA 1
ATOM 6052 C C . TYR A 1 774 ? -6.223 1.837 11.863 1.00 98.50 774 TYR A C 1
ATOM 6054 O O . TYR A 1 774 ? -7.046 2.479 11.210 1.00 98.50 774 TYR A O 1
ATOM 6062 N N . ALA A 1 775 ? -5.022 1.525 11.375 1.00 97.94 775 ALA A N 1
ATOM 6063 C CA . ALA A 1 775 ? -4.610 1.818 9.995 1.00 97.94 775 ALA A CA 1
ATOM 6064 C C . ALA A 1 775 ? -4.069 0.573 9.281 1.00 97.94 775 ALA A C 1
ATOM 6066 O O . ALA A 1 775 ? -3.571 -0.341 9.928 1.00 97.94 775 ALA A O 1
ATOM 6067 N N . SER A 1 776 ? -4.140 0.520 7.950 1.00 96.25 776 SER A N 1
ATOM 6068 C CA . SER A 1 776 ? -3.567 -0.594 7.178 1.00 96.25 776 SER A CA 1
ATOM 6069 C C . SER A 1 776 ? -3.091 -0.194 5.777 1.00 96.25 776 SER A C 1
ATOM 6071 O O . SER A 1 776 ? -3.358 0.909 5.290 1.00 96.25 776 SER A O 1
ATOM 6073 N N . GLY A 1 777 ? -2.353 -1.104 5.132 1.00 94.19 777 GLY A N 1
ATOM 6074 C CA . GLY A 1 777 ? -1.759 -0.903 3.809 1.00 94.19 777 GLY A CA 1
ATOM 6075 C C . GLY A 1 777 ? -0.563 0.049 3.833 1.00 94.19 777 GLY A C 1
ATOM 6076 O O . GLY A 1 777 ? 0.119 0.185 4.855 1.00 94.19 777 GLY A O 1
ATOM 6077 N N . VAL A 1 778 ? -0.322 0.726 2.707 1.00 92.00 778 VAL A N 1
ATOM 6078 C CA . VAL A 1 778 ? 0.811 1.643 2.477 1.00 92.00 778 VAL A CA 1
ATOM 6079 C C . VAL A 1 778 ? 1.049 2.657 3.609 1.00 92.00 778 VAL A C 1
ATOM 6081 O O . VAL A 1 778 ? 2.199 2.937 3.950 1.00 92.00 778 VAL A O 1
ATOM 6084 N N . ALA A 1 779 ? -0.016 3.143 4.258 1.00 93.50 779 ALA A N 1
ATOM 6085 C CA . ALA A 1 779 ? 0.049 4.111 5.357 1.00 93.50 779 ALA A CA 1
ATOM 6086 C C . ALA A 1 779 ? 0.765 3.585 6.621 1.00 93.50 779 ALA A C 1
ATOM 6088 O O . ALA A 1 779 ? 1.074 4.373 7.511 1.00 93.50 779 ALA A O 1
ATOM 6089 N N . THR A 1 780 ? 1.043 2.277 6.689 1.00 94.56 780 THR A N 1
ATOM 6090 C CA . THR A 1 780 ? 1.704 1.584 7.813 1.00 94.56 780 THR A CA 1
ATOM 6091 C C . THR A 1 780 ? 3.005 0.865 7.417 1.00 94.56 780 THR A C 1
ATOM 6093 O O . THR A 1 780 ? 3.540 0.084 8.202 1.00 94.56 780 THR A O 1
ATOM 6096 N N . LEU A 1 781 ? 3.542 1.102 6.207 1.00 91.12 781 LEU A N 1
ATOM 6097 C CA . LEU A 1 781 ? 4.858 0.568 5.804 1.00 91.12 781 LEU A CA 1
ATOM 6098 C C . LEU A 1 781 ? 5.942 1.019 6.795 1.00 91.12 781 LEU A C 1
ATOM 6100 O O . LEU A 1 781 ? 5.910 2.158 7.240 1.00 91.12 781 LEU A O 1
ATOM 6104 N N . GLY A 1 782 ? 6.870 0.137 7.173 1.00 88.94 782 GLY A N 1
ATOM 6105 C CA . GLY A 1 782 ? 7.825 0.399 8.263 1.00 88.94 782 GLY A CA 1
ATOM 6106 C C . GLY A 1 782 ? 7.288 0.118 9.676 1.00 88.94 782 GLY A C 1
ATOM 6107 O O . GLY A 1 782 ? 8.057 0.181 10.634 1.00 88.94 782 GLY A O 1
ATOM 6108 N N . GLY A 1 783 ? 5.999 -0.215 9.814 1.00 90.44 783 GLY A N 1
ATOM 6109 C CA . GLY A 1 783 ? 5.389 -0.700 11.055 1.00 90.44 783 GLY A CA 1
ATOM 6110 C C . GLY A 1 783 ? 5.824 -2.130 11.431 1.00 90.44 783 GLY A C 1
ATOM 6111 O O . GLY A 1 783 ? 6.740 -2.674 10.816 1.00 90.44 783 GLY A O 1
ATOM 6112 N N . PRO A 1 784 ? 5.172 -2.773 12.421 1.00 89.12 784 PRO A N 1
ATOM 6113 C CA . PRO A 1 784 ? 5.622 -4.040 13.020 1.00 89.12 784 PRO A CA 1
ATOM 6114 C C . PRO A 1 784 ? 5.597 -5.267 12.091 1.00 89.12 784 PRO A C 1
ATOM 6116 O O . PRO A 1 784 ? 6.094 -6.324 12.468 1.00 89.12 784 PRO A O 1
ATOM 6119 N N . TYR A 1 785 ? 5.060 -5.146 10.873 1.00 90.38 785 TYR A N 1
ATOM 6120 C CA . TYR A 1 785 ? 4.941 -6.242 9.911 1.00 90.38 785 TYR A CA 1
ATOM 6121 C C . TYR A 1 785 ? 5.262 -5.797 8.482 1.00 90.38 785 TYR A C 1
ATOM 6123 O O . TYR A 1 785 ? 5.221 -4.611 8.155 1.00 90.38 785 TYR A O 1
ATOM 6131 N N . ALA A 1 786 ? 5.511 -6.759 7.590 1.00 86.81 786 ALA A N 1
ATOM 6132 C CA . ALA A 1 786 ? 5.663 -6.508 6.161 1.00 86.81 786 ALA A CA 1
ATOM 6133 C C . ALA A 1 786 ? 5.322 -7.744 5.311 1.00 86.81 786 ALA A C 1
ATOM 6135 O O . ALA A 1 786 ? 5.379 -8.857 5.819 1.00 86.81 786 ALA A O 1
ATOM 6136 N N . PRO A 1 787 ? 5.031 -7.579 4.005 1.00 84.75 787 PRO A N 1
ATOM 6137 C CA . PRO A 1 787 ? 4.682 -6.330 3.326 1.00 84.75 787 PRO A CA 1
ATOM 6138 C C . PRO A 1 787 ? 3.200 -5.985 3.555 1.00 84.75 787 PRO A C 1
ATOM 6140 O O . PRO A 1 787 ? 2.313 -6.645 3.009 1.00 84.75 787 PRO A O 1
ATOM 6143 N N . VAL A 1 788 ? 2.924 -4.956 4.368 1.00 87.19 788 VAL A N 1
ATOM 6144 C CA . VAL A 1 788 ? 1.558 -4.559 4.794 1.00 87.19 788 VAL A CA 1
ATOM 6145 C C . VAL A 1 788 ? 0.622 -4.208 3.636 1.00 87.19 788 VAL A C 1
ATOM 6147 O O . VAL A 1 788 ? -0.581 -4.425 3.742 1.00 87.19 788 VAL A O 1
ATOM 6150 N N . ASP A 1 789 ? 1.165 -3.728 2.517 1.00 88.38 789 ASP A N 1
ATOM 6151 C CA . ASP A 1 789 ? 0.411 -3.357 1.314 1.00 88.38 789 ASP A CA 1
ATOM 6152 C C . ASP A 1 789 ? 0.307 -4.523 0.310 1.00 88.38 789 ASP A C 1
ATOM 6154 O O . ASP A 1 789 ? 0.636 -4.427 -0.869 1.00 88.38 789 ASP A O 1
ATOM 6158 N N . SER A 1 790 ? -0.102 -5.687 0.811 1.00 89.94 790 SER A N 1
ATOM 6159 C CA . SER A 1 790 ? -0.357 -6.899 0.023 1.00 89.94 790 SER A CA 1
ATOM 6160 C C . SER A 1 790 ? -1.698 -7.506 0.429 1.00 89.94 790 SER A C 1
ATOM 6162 O O . SER A 1 790 ? -2.182 -7.226 1.522 1.00 89.94 790 SER A O 1
ATOM 6164 N N . PHE A 1 791 ? -2.306 -8.362 -0.400 1.00 93.12 791 PHE A N 1
ATOM 6165 C CA . PHE A 1 791 ? -3.581 -9.009 -0.042 1.00 93.12 791 PHE A CA 1
ATOM 6166 C C . PHE A 1 791 ? -3.498 -9.718 1.319 1.00 93.12 791 PHE A C 1
ATOM 6168 O O . PHE A 1 791 ? -4.336 -9.476 2.185 1.00 93.12 791 PHE A O 1
ATOM 6175 N N . LEU A 1 792 ? -2.437 -10.502 1.541 1.00 90.75 792 LEU A N 1
ATOM 6176 C CA . LEU A 1 792 ? -2.191 -11.178 2.816 1.00 90.75 792 LEU A CA 1
ATOM 6177 C C . LEU A 1 792 ? -1.932 -10.192 3.966 1.00 90.75 792 LEU A C 1
ATOM 6179 O O . LEU A 1 792 ? -2.415 -10.413 5.072 1.00 90.75 792 LEU A O 1
ATOM 6183 N N . GLY A 1 793 ? -1.226 -9.087 3.710 1.00 92.62 793 GLY A N 1
ATOM 6184 C CA . GLY A 1 793 ? -0.964 -8.067 4.726 1.00 92.62 793 GLY A CA 1
ATOM 6185 C C . GLY A 1 793 ? -2.204 -7.294 5.159 1.00 92.62 793 GLY A C 1
ATOM 6186 O O . GLY A 1 793 ? -2.411 -7.093 6.354 1.00 92.62 793 GLY A O 1
ATOM 6187 N N . LEU A 1 794 ? -3.085 -6.954 4.219 1.00 95.31 794 LEU A N 1
ATOM 6188 C CA . LEU A 1 794 ? -4.387 -6.358 4.517 1.00 95.31 794 LEU A CA 1
ATOM 6189 C C . LEU A 1 794 ? -5.296 -7.348 5.266 1.00 95.31 794 LEU A C 1
ATOM 6191 O O . LEU A 1 794 ? -5.964 -6.958 6.223 1.00 95.31 794 LEU A O 1
ATOM 6195 N N . GLN A 1 795 ? -5.278 -8.635 4.896 1.00 95.12 795 GLN A N 1
ATOM 6196 C CA . GLN A 1 795 ? -5.967 -9.703 5.633 1.00 95.12 795 GLN A CA 1
ATOM 6197 C C . GLN A 1 795 ? -5.449 -9.872 7.063 1.00 95.12 795 GLN A C 1
ATOM 6199 O O . GLN A 1 795 ? -6.254 -10.038 7.979 1.00 95.12 795 GLN A O 1
ATOM 6204 N N . TYR A 1 796 ? -4.135 -9.814 7.276 1.00 93.94 796 TYR A N 1
ATOM 6205 C CA . TYR A 1 796 ? -3.544 -9.925 8.606 1.00 93.94 796 TYR A CA 1
ATOM 6206 C C . TYR A 1 796 ? -3.830 -8.677 9.454 1.00 93.94 796 TYR A C 1
ATOM 6208 O O . TYR A 1 796 ? -4.258 -8.805 10.599 1.00 93.94 796 TYR A O 1
ATOM 6216 N N . ALA A 1 797 ? -3.702 -7.473 8.887 1.00 95.94 797 ALA A N 1
ATOM 6217 C CA . ALA A 1 797 ? -4.052 -6.221 9.561 1.00 95.94 797 ALA A CA 1
ATOM 6218 C C . ALA A 1 797 ? -5.531 -6.183 9.983 1.00 95.94 797 ALA A C 1
ATOM 6220 O O . ALA A 1 797 ? -5.853 -5.836 11.124 1.00 95.94 797 ALA A O 1
ATOM 6221 N N . ALA A 1 798 ? -6.435 -6.629 9.105 1.00 97.31 798 ALA A N 1
ATOM 6222 C CA . ALA A 1 798 ? -7.845 -6.810 9.435 1.00 97.31 798 ALA A CA 1
ATOM 6223 C C . ALA A 1 798 ? -8.050 -7.854 10.546 1.00 97.31 798 ALA A C 1
ATOM 6225 O O . ALA A 1 798 ? -8.822 -7.618 11.471 1.00 97.31 798 ALA A O 1
ATOM 6226 N N . GLN A 1 799 ? -7.335 -8.985 10.509 1.00 95.25 799 GLN A N 1
ATOM 6227 C CA . GLN A 1 799 ? -7.446 -10.027 11.535 1.00 95.25 799 GLN A CA 1
ATOM 6228 C C . GLN A 1 799 ? -7.016 -9.517 12.913 1.00 95.25 799 GLN A C 1
ATOM 6230 O O . GLN A 1 799 ? -7.709 -9.740 13.904 1.00 95.25 799 GLN A O 1
ATOM 6235 N N . ARG A 1 800 ? -5.874 -8.828 12.977 1.00 95.62 800 ARG A N 1
ATOM 6236 C CA . ARG A 1 800 ? -5.290 -8.306 14.215 1.00 95.62 800 ARG A CA 1
ATOM 6237 C C . ARG A 1 800 ? -6.174 -7.225 14.839 1.00 95.62 800 ARG A C 1
ATOM 6239 O O . ARG A 1 800 ? -6.555 -7.364 16.000 1.00 95.62 800 ARG A O 1
ATOM 6246 N N . SER A 1 801 ? -6.588 -6.233 14.051 1.00 97.75 801 SER A N 1
ATOM 6247 C CA . SER A 1 801 ? -7.462 -5.149 14.519 1.00 97.75 801 SER A CA 1
ATOM 6248 C C . SER A 1 801 ? -8.859 -5.640 14.926 1.00 97.75 801 SER A C 1
ATOM 6250 O O . SER A 1 801 ? -9.363 -5.247 15.977 1.00 97.75 801 SER A O 1
ATOM 6252 N N . VAL A 1 802 ? -9.485 -6.558 14.176 1.00 98.06 802 VAL A N 1
ATOM 6253 C CA . VAL A 1 802 ? -10.792 -7.133 14.560 1.00 98.06 802 VAL A CA 1
ATOM 6254 C C . VAL A 1 802 ? -10.682 -8.010 15.814 1.00 98.06 802 VAL A C 1
ATOM 6256 O O . VAL A 1 802 ? -11.559 -7.945 16.676 1.00 98.06 802 VAL A O 1
ATOM 6259 N N . ASN A 1 803 ? -9.591 -8.758 15.997 1.00 96.50 803 ASN A N 1
ATOM 6260 C CA . ASN A 1 803 ? -9.358 -9.502 17.240 1.00 96.50 803 ASN A CA 1
ATOM 6261 C C . ASN A 1 803 ? -9.149 -8.574 18.451 1.00 96.50 803 ASN A C 1
ATOM 6263 O O . ASN A 1 803 ? -9.685 -8.854 19.526 1.00 96.50 803 ASN A O 1
ATOM 6267 N N . ALA A 1 804 ? -8.451 -7.446 18.287 1.00 97.19 804 ALA A N 1
ATOM 6268 C CA . ALA A 1 804 ? -8.338 -6.428 19.333 1.00 97.19 804 ALA A CA 1
ATOM 6269 C C . ALA A 1 804 ? -9.700 -5.796 19.678 1.00 97.19 804 ALA A C 1
ATOM 6271 O O . ALA A 1 804 ? -10.023 -5.613 20.853 1.00 97.19 804 ALA A O 1
ATOM 6272 N N . LEU A 1 805 ? -10.559 -5.558 18.681 1.00 97.69 805 LEU A N 1
ATOM 6273 C CA . LEU A 1 805 ? -11.941 -5.113 18.899 1.00 97.69 805 LEU A CA 1
ATOM 6274 C C . LEU A 1 805 ? -12.786 -6.147 19.663 1.00 97.69 805 LEU A C 1
ATOM 6276 O O . LEU A 1 805 ? -13.571 -5.764 20.534 1.00 97.69 805 LEU A O 1
ATOM 6280 N N . VAL A 1 806 ? -12.613 -7.449 19.398 1.00 96.69 806 VAL A N 1
ATOM 6281 C CA . VAL A 1 806 ? -13.257 -8.526 20.179 1.00 96.69 806 VAL A CA 1
ATOM 6282 C C . VAL A 1 806 ? -12.776 -8.501 21.630 1.00 96.69 806 VAL A C 1
ATOM 6284 O O . VAL A 1 806 ? -13.599 -8.541 22.546 1.00 96.69 806 VAL A O 1
ATOM 6287 N N . TYR A 1 807 ? -11.464 -8.383 21.854 1.00 94.56 807 TYR A N 1
ATOM 6288 C CA . TYR A 1 807 ? -10.877 -8.278 23.193 1.00 94.56 807 TYR A CA 1
ATOM 6289 C C . TYR A 1 807 ? -11.408 -7.053 23.960 1.00 94.56 807 TYR A C 1
ATOM 6291 O O . TYR A 1 807 ? -11.791 -7.153 25.127 1.00 94.56 807 TYR A O 1
ATOM 6299 N N . HIS A 1 808 ? -11.546 -5.915 23.277 1.00 93.12 808 HIS A N 1
ATOM 6300 C CA . HIS A 1 808 ? -12.156 -4.691 23.802 1.00 93.12 808 HIS A CA 1
ATOM 6301 C C . HIS A 1 808 ? -13.696 -4.715 23.872 1.00 93.12 808 HIS A C 1
ATOM 6303 O O . HIS A 1 808 ? -14.300 -3.704 24.230 1.00 93.12 808 HIS A O 1
ATOM 6309 N N . ARG A 1 809 ? -14.342 -5.860 23.593 1.00 94.44 809 ARG A N 1
ATOM 6310 C CA . ARG A 1 809 ? -15.802 -6.067 23.663 1.00 94.44 809 ARG A CA 1
ATOM 6311 C C . ARG A 1 809 ? -16.600 -5.063 22.821 1.00 94.44 809 ARG A C 1
ATOM 6313 O O . ARG A 1 809 ? -17.637 -4.558 23.259 1.00 94.44 809 ARG A O 1
ATOM 6320 N N . ALA A 1 810 ? -16.118 -4.772 21.614 1.00 96.06 810 ALA A N 1
ATOM 6321 C CA . ALA A 1 810 ? -16.772 -3.840 20.703 1.00 96.06 810 ALA A CA 1
ATOM 6322 C C . ALA A 1 810 ? -18.232 -4.274 20.384 1.00 96.06 810 ALA A C 1
ATOM 6324 O O . ALA A 1 810 ? -18.525 -5.472 20.295 1.00 96.06 810 ALA A O 1
ATOM 6325 N N . PRO A 1 811 ? -19.192 -3.336 20.230 1.00 95.19 811 PRO A N 1
ATOM 6326 C CA . PRO A 1 811 ? -20.615 -3.659 20.166 1.00 95.19 811 PRO A CA 1
ATOM 6327 C C . PRO A 1 811 ? -20.980 -4.592 19.009 1.00 95.19 811 PRO A C 1
ATOM 6329 O O . PRO A 1 811 ? -20.621 -4.342 17.858 1.00 95.19 811 PRO A O 1
ATOM 6332 N N . ARG A 1 812 ? -21.770 -5.630 19.318 1.00 93.50 812 ARG A N 1
ATOM 6333 C CA . ARG A 1 812 ? -22.267 -6.646 18.367 1.00 93.50 812 ARG A CA 1
ATOM 6334 C C . ARG A 1 812 ? -21.173 -7.452 17.641 1.00 93.50 812 ARG A C 1
ATOM 6336 O O . ARG A 1 812 ? -21.490 -8.139 16.677 1.00 93.50 812 ARG A O 1
ATOM 6343 N N . LEU A 1 813 ? -19.927 -7.416 18.115 1.00 94.50 813 LEU A N 1
ATOM 6344 C CA . LEU A 1 813 ? -18.825 -8.227 17.599 1.00 94.50 813 LEU A CA 1
ATOM 6345 C C . LEU A 1 813 ? -18.662 -9.492 18.459 1.00 94.50 813 LEU A C 1
ATOM 6347 O O . LEU A 1 813 ? -18.623 -9.409 19.686 1.00 94.50 813 LEU A O 1
ATOM 6351 N N . GLN A 1 814 ? -18.597 -10.669 17.834 1.00 92.88 814 GLN A N 1
ATOM 6352 C CA . GLN A 1 814 ? -18.503 -11.961 18.524 1.00 92.88 814 GLN A CA 1
ATOM 6353 C C . GLN A 1 814 ? -17.144 -12.625 18.290 1.00 92.88 814 GLN A C 1
ATOM 6355 O O . GLN A 1 814 ? -16.589 -12.548 17.199 1.00 92.88 814 GLN A O 1
ATOM 6360 N N . HIS A 1 815 ? -16.624 -13.339 19.291 1.00 92.88 815 HIS A N 1
ATOM 6361 C CA . HIS A 1 815 ? -15.401 -14.125 19.123 1.00 92.88 815 HIS A CA 1
ATOM 6362 C C . HIS A 1 815 ? -15.624 -15.312 18.168 1.00 92.88 815 HIS A C 1
ATOM 6364 O O . HIS A 1 815 ? -16.482 -16.173 18.401 1.00 92.88 815 HIS A O 1
ATOM 6370 N N . LEU A 1 816 ? -14.804 -15.402 17.120 1.00 92.50 816 LEU A N 1
ATOM 6371 C CA . LEU A 1 816 ? -14.900 -16.443 16.101 1.00 92.50 816 LEU A CA 1
ATOM 6372 C C . LEU A 1 816 ? -14.165 -17.735 16.523 1.00 92.50 816 LEU A C 1
ATOM 6374 O O . LEU A 1 816 ? -13.119 -18.093 15.988 1.00 92.50 816 LEU A O 1
ATOM 6378 N N . GLY A 1 817 ? -14.726 -18.451 17.504 1.00 92.94 817 GLY A N 1
ATOM 6379 C CA . GLY A 1 817 ? -14.250 -19.782 17.905 1.00 92.94 817 GLY A CA 1
ATOM 6380 C C . GLY A 1 817 ? -14.427 -20.8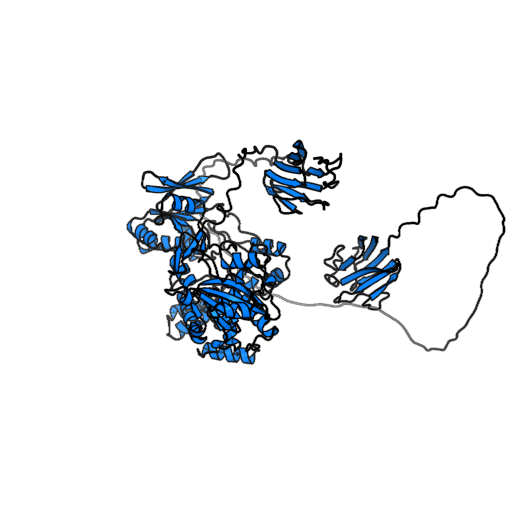43 16.806 1.00 92.94 817 GLY A C 1
ATOM 6381 O O . GLY A 1 817 ? -15.136 -20.629 15.827 1.00 92.94 817 GLY A O 1
ATOM 6382 N N . ALA A 1 818 ? -13.826 -22.027 16.970 1.00 94.75 818 ALA A N 1
ATOM 6383 C CA . ALA A 1 818 ? -13.774 -23.055 15.918 1.00 94.75 818 ALA A CA 1
ATOM 6384 C C . ALA A 1 818 ? -15.148 -23.415 15.304 1.00 94.75 818 ALA A C 1
ATOM 6386 O O . ALA A 1 818 ? -15.284 -23.483 14.082 1.00 94.75 818 ALA A O 1
ATOM 6387 N N . LEU A 1 819 ? -16.187 -23.582 16.134 1.00 95.19 819 LEU A N 1
ATOM 6388 C CA . LEU A 1 819 ? -17.541 -23.916 15.670 1.00 95.1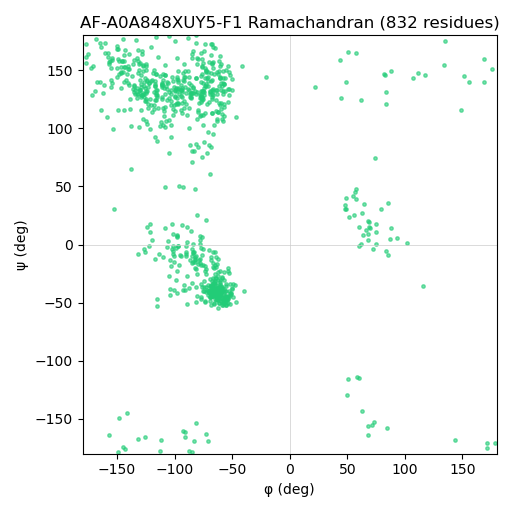9 819 LEU A CA 1
ATOM 6389 C C . LEU A 1 819 ? -18.229 -22.757 14.930 1.00 95.19 819 LEU A C 1
ATOM 6391 O O . LEU A 1 819 ? -18.871 -22.988 13.904 1.00 95.19 819 LEU A O 1
ATOM 6395 N N . THR A 1 820 ? -18.094 -21.516 15.411 1.00 93.69 820 THR A N 1
ATOM 6396 C CA . THR A 1 820 ? -18.685 -20.339 14.749 1.00 93.69 820 THR A CA 1
ATOM 6397 C C . THR A 1 820 ? -17.924 -19.982 13.473 1.00 93.69 820 THR A C 1
ATOM 6399 O O . THR A 1 820 ? -18.557 -19.685 12.461 1.00 93.69 820 THR A O 1
ATOM 6402 N N . SER A 1 821 ? -16.596 -20.140 13.470 1.00 96.06 821 SER A N 1
ATOM 6403 C CA . SER A 1 821 ? -15.735 -20.044 12.286 1.00 96.06 821 SER A CA 1
ATOM 6404 C C . SER A 1 821 ? -16.153 -21.037 11.200 1.00 96.06 821 SER A C 1
ATOM 6406 O O . SER A 1 821 ? -16.445 -20.630 10.078 1.00 96.06 821 SER A O 1
ATOM 6408 N N . PHE A 1 822 ? -16.298 -22.325 11.536 1.00 96.69 822 PHE A N 1
ATOM 6409 C CA . PHE A 1 822 ? -16.766 -23.345 10.591 1.00 96.69 822 PHE A CA 1
ATOM 6410 C C . PHE A 1 822 ? -18.200 -23.081 10.097 1.00 96.69 822 PHE A C 1
ATOM 6412 O O . PHE A 1 822 ? -18.508 -23.274 8.917 1.00 96.69 822 PHE A O 1
ATOM 6419 N N . GLY A 1 823 ? -19.080 -22.593 10.978 1.00 97.06 823 GLY A N 1
ATOM 6420 C CA . GLY A 1 823 ? -20.433 -22.167 10.623 1.00 97.06 823 GLY A CA 1
ATOM 6421 C C . GLY A 1 823 ? -20.448 -21.025 9.601 1.00 97.06 823 GLY A C 1
ATOM 6422 O O . GLY A 1 823 ? -21.170 -21.109 8.604 1.00 97.06 823 GLY A O 1
ATOM 6423 N N . GLN A 1 824 ? -19.623 -19.995 9.806 1.00 97.00 824 GLN A N 1
ATOM 6424 C CA . GLN A 1 824 ? -19.489 -18.875 8.873 1.00 97.00 824 GLN A CA 1
ATOM 6425 C C . GLN A 1 824 ? -18.793 -19.278 7.568 1.00 97.00 824 GLN A C 1
ATOM 6427 O O . GLN A 1 824 ? -19.283 -18.920 6.499 1.00 97.00 824 GLN A O 1
ATOM 6432 N N . TRP A 1 825 ? -17.752 -20.114 7.616 1.00 97.38 825 TRP A N 1
ATOM 6433 C CA . TRP A 1 825 ? -17.111 -20.678 6.422 1.00 97.38 825 TRP A CA 1
ATOM 6434 C C . TRP A 1 825 ? -18.124 -21.429 5.549 1.00 97.38 825 TRP A C 1
ATOM 6436 O O . TRP A 1 825 ? -18.209 -21.221 4.339 1.00 97.38 825 TRP A O 1
ATOM 6446 N N . ARG A 1 826 ? -18.989 -22.240 6.172 1.00 97.19 826 ARG A N 1
ATOM 6447 C CA . ARG A 1 826 ? -20.083 -22.947 5.491 1.00 97.19 826 ARG A CA 1
ATOM 6448 C C . ARG A 1 826 ? -21.145 -22.001 4.910 1.00 97.19 826 ARG A C 1
ATOM 6450 O O . ARG A 1 826 ? -21.777 -22.371 3.920 1.00 97.19 826 ARG A O 1
ATOM 6457 N N . ARG A 1 827 ? -21.370 -20.814 5.491 1.00 96.88 827 ARG A N 1
ATOM 6458 C CA . ARG A 1 827 ? -22.255 -19.771 4.922 1.00 96.88 827 ARG A CA 1
ATOM 6459 C C . ARG A 1 827 ? -21.595 -19.098 3.720 1.00 96.88 827 ARG A C 1
ATOM 6461 O O . ARG A 1 827 ? -22.198 -19.086 2.647 1.00 96.88 827 ARG A O 1
ATOM 6468 N N . TRP A 1 828 ? -20.345 -18.658 3.864 1.00 96.38 828 TRP A N 1
ATOM 6469 C CA . TRP A 1 828 ? -19.514 -18.096 2.793 1.00 96.38 828 TRP A CA 1
ATOM 6470 C C . TRP A 1 828 ? -19.427 -19.035 1.577 1.00 96.38 828 TRP A C 1
ATOM 6472 O O . TRP A 1 828 ? -19.792 -18.647 0.465 1.00 96.38 828 TRP A O 1
ATOM 6482 N N . ALA A 1 829 ? -19.110 -20.317 1.792 1.00 93.69 829 ALA A N 1
ATOM 6483 C CA . ALA A 1 829 ? -19.000 -21.326 0.734 1.00 93.69 829 ALA A CA 1
ATOM 6484 C C . ALA A 1 829 ? -20.314 -21.545 -0.046 1.00 93.69 829 ALA A C 1
ATOM 6486 O O . ALA A 1 829 ? -20.300 -22.000 -1.190 1.00 93.69 829 ALA A O 1
ATOM 6487 N N . ARG A 1 830 ? -21.459 -21.203 0.559 1.00 95.00 830 ARG A N 1
ATOM 6488 C CA . ARG A 1 830 ? -22.800 -21.272 -0.044 1.00 95.00 830 ARG A CA 1
ATOM 6489 C C . ARG A 1 830 ? -23.288 -19.933 -0.609 1.00 95.00 830 ARG A C 1
ATOM 6491 O O . ARG A 1 830 ? -24.396 -19.883 -1.129 1.00 95.00 830 ARG A O 1
ATOM 6498 N N . GLY A 1 831 ? -22.503 -18.859 -0.495 1.00 94.19 831 GLY A N 1
ATOM 6499 C CA . GLY A 1 831 ? -22.922 -17.501 -0.858 1.00 94.19 831 GLY A CA 1
ATOM 6500 C C . GLY A 1 831 ? -24.010 -16.924 0.055 1.00 94.19 831 GLY A C 1
ATOM 6501 O O . GLY A 1 831 ? -24.717 -16.007 -0.346 1.00 94.19 831 GLY A O 1
ATOM 6502 N N . VAL A 1 832 ? -24.171 -17.461 1.268 1.00 96.75 832 VAL A N 1
ATOM 6503 C CA . VAL A 1 832 ? -25.138 -16.964 2.254 1.00 96.75 832 VAL A CA 1
ATOM 6504 C C . VAL A 1 832 ? -24.511 -15.791 3.009 1.00 96.75 832 VAL A C 1
ATOM 6506 O O . VAL A 1 832 ? -23.353 -15.871 3.435 1.00 96.75 832 VAL A O 1
ATOM 6509 N N . ALA A 1 833 ? -25.280 -14.713 3.186 1.00 94.69 833 ALA A N 1
ATOM 6510 C CA . ALA A 1 833 ? -24.884 -13.557 3.991 1.00 94.69 833 ALA A CA 1
ATOM 6511 C C . ALA A 1 833 ? -24.424 -13.986 5.404 1.00 94.69 833 ALA A C 1
ATOM 6513 O O . ALA A 1 833 ? -24.958 -14.980 5.916 1.00 94.69 833 ALA A O 1
ATOM 6514 N N . PRO A 1 834 ? -23.439 -13.297 6.014 1.00 91.31 834 PRO A N 1
ATOM 6515 C CA . PRO A 1 834 ? -22.902 -13.626 7.339 1.00 91.31 834 PRO A CA 1
ATOM 6516 C C . PRO A 1 834 ? -23.824 -13.215 8.499 1.00 91.31 834 PRO A C 1
ATOM 6518 O O . PRO A 1 834 ? -24.849 -12.541 8.257 1.00 91.31 834 PRO A O 1
#

Sequence (834 aa):
MQIHLTWQEPDSDVHGEWTGDLPLTLGRTTKPAIDHPQVTREHARLDWVDGQLILTDLESRNGTFVADEQVDRAELGASGTFRLGPVVVEVQALLPEPEETVIAPEPPELIETIAAPEAVEEPGPVDTSGTVEEPDAAPEPVEEPAEEPAEAPSADAGTLIEGEMTDSFATVEEAEPIQAAKRVDEPPRLVVVWKNEETGAEGQSMEKVPVALGSRDDSAVRLADARVSRLHATLMVEDGQIVLRDEQSSNGTFIGSEQVSVAQLGTAGQFTIRPFLITARIEGVEAESAEVREPATQLEEEASIFFDDERGTLAPAPPAEESGFPPALFQQDMVSVSALQATGVPIEEKAYVAIGGGLGSFIWVDYLRVYGVPTEGICVVGLEAKPHGRYERLCINSQIPYHERLRSDSASRPDCLWGWPGYAVVEAWNGITGRGNLKDGLRAAWKIFAEPTFTSTYTPVSGVVFDSIDKEARRIGWEQMRQHGRVKAIRKTDDGRYAVAYTVPGDTTDQRHRIVIARYVHVAVGYPGIRLLPDLQAYRIETGDLERVVNAYEEHQHVYDTLAREGGLVLIRGWGIVASRIIQRLFELRRDKGADVQILHLTRSIVAEGHRYRNAQRKVDNNWEFQPFNWPKAAWGGDLRFLLEESSPEERGRLLQAWGGTTTADREDWSDLIAQGRREGWYHIREGEVDRVERNAEGTLTTVIRGKKTLRAETRLDTNYIIDCTGLQSGIESHPLLRDLVAHHGLGRNVQGRLDVADDFEIRGMRNQQARMYASGVATLGGPYAPVDSFLGLQYAAQRSVNALVYHRAPRLQHLGALTSFGQWRRWARGVAP

Secondary structure (DSSP, 8-state):
-EEEEEEE-TT---EEEEEEESSEEEBTTSSSB---TTS-SS-EEEEEETTEEEEEE-S-SS-EEETTEE-SEEEEETEEEEEETTEEEEEEE-PPPPP---PPPP-------------------------------------------------------------------------------PPPEEEEEEEETTT--EEEEEEESSEEEESSTTSSEE--STTS-SS-EEEEEETTEEEEEE-S-SS-EEETTEEESEEE-TTEEEEEETTEEEEEEETT-------------S-SS--EEEEETTTTEEESSPPPPPTT-S-GGGGSSEE-HHHHHTT---EEEEEEEEEE-SHHHHHHHHHHHHTT--GGGEEEEES-SSTTHHHHHHHHHTT--TTSBPS--TT--TT-TT--S-HHHHHHHHHHTTSS-HHHHHHHHHHHHHTTTTSPPP--BHHHHHHHHHHHHHHHTHHHHEEE-EEEEEEEETTSSEEEEEE---SSHHHHEEEEEEEEEEE----SEEE--HHHHHHHHHH--TTTEEETTS--HHHHHHHHHH-EEEEEE--SHHHHHHHHHHHHHHHHH---EEEEEEESS---SPPEETTEE--EETTEEPPPTTHHHHHTSSHHHHHHHHS-HHHHHHHHHHH--------HHHHHHHHHHHHTTSEEEEE-EEEEEEE-TTS-EEEEEE-SSSS--PEEEEESEEEE---EE--STTSHHHHHHHHHHT--B-TTSSB---TT-B-GGG-BTTBEEEE-GGGGTTSSSS--SSHHHHHHHHHHHHHHHHHTT-TT-----HHHHHHHHHHHTTT---

Mean predicted aligned error: 18.64 Å

Radius of gyration: 36.74 Å; Cα contacts (8 Å, |Δi|>4): 1545; chains: 1; bounding box: 79×100×118 Å

Solvent-accessible surface area (backbone atoms only — not comparable to full-atom values): 47241 Å² total; per-residue (Å²): 97,43,33,39,39,39,36,39,45,75,101,49,91,58,70,49,77,50,74,51,62,54,70,38,55,38,15,37,70,35,83,66,56,47,85,44,95,61,36,31,54,62,25,34,34,40,39,77,54,100,84,24,35,36,41,32,41,57,84,35,88,59,43,32,27,46,91,85,43,78,40,67,60,50,80,38,44,60,50,42,63,37,28,47,39,78,33,42,34,39,41,36,55,61,72,79,78,79,78,82,76,86,81,78,85,86,88,82,89,86,87,89,82,92,87,89,82,92,90,82,94,89,83,88,91,88,88,90,88,85,92,89,90,85,86,88,87,86,81,88,85,88,86,87,88,90,85,88,84,90,87,86,84,86,86,82,89,86,78,90,83,88,82,85,87,84,90,83,89,88,90,86,84,92,80,79,85,79,74,83,78,83,77,81,76,73,71,64,40,35,38,37,37,38,34,30,73,86,79,67,52,67,53,73,49,78,40,54,55,70,35,36,32,11,36,32,94,84,29,75,44,61,43,86,46,96,60,38,29,60,58,25,31,39,37,39,72,56,100,79,25,35,35,42,32,36,61,80,34,87,70,51,34,25,48,90,91,46,75,45,60,63,47,77,38,44,58,53,37,67,36,32,50,64,62,27,46,35,38,41,29,40,67,92,63,80,78,80,80,77,73,85,69,73,82,73,79,84,75,86,75,73,49,53,36,22,58,29,78,90,77,74,45,76,27,85,56,77,82,81,83,58,92,75,60,67,54,78,62,71,80,37,75,59,31,49,64,70,61,51,61,71,66,70,54,54,72,46,77,34,54,31,36,26,32,34,27,28,55,46,25,42,31,35,48,49,50,44,26,64,30,52,34,57,52,86,42,38,40,25,41,8,66,52,92,46,43,51,46,68,59,54,52,38,33,44,35,28,59,44,47,57,83,37,66,41,100,44,55,39,44,47,40,70,60,36,99,78,24,71,81,22,50,47,56,51,49,15,48,33,6,69,70,69,75,46,54,48,70,56,6,52,49,35,47,48,37,71,75,32,47,71,89,76,28,72,76,69,50,42,39,39,39,62,53,52,55,44,38,59,52,36,40,60,34,65,40,43,80,75,23,54,41,66,27,51,72,62,48,71,35,39,28,74,87,33,32,32,42,38,33,30,37,35,83,61,97,46,70,84,66,16,46,37,34,42,36,26,36,33,40,38,44,15,66,60,62,47,26,43,37,46,58,61,46,60,44,51,38,32,70,77,67,67,46,67,80,42,51,35,49,38,67,38,88,57,66,68,55,58,62,42,32,53,75,72,26,47,37,35,36,36,36,48,70,29,50,49,29,53,37,46,53,51,50,53,48,47,34,33,73,77,64,66,19,61,55,35,38,40,38,48,31,80,65,81,51,82,71,38,67,61,56,89,95,46,64,36,57,55,56,99,54,44,51,35,44,68,83,61,54,53,62,36,27,74,48,62,69,54,24,54,51,36,63,72,38,53,64,69,54,39,41,54,50,51,60,62,72,49,79,39,64,28,68,85,42,71,75,56,52,50,50,53,53,47,27,50,74,74,65,39,40,42,81,46,70,36,44,76,71,43,52,47,73,47,98,87,70,39,39,30,40,32,26,45,63,93,85,74,72,96,57,76,44,77,47,77,26,64,31,38,42,38,29,52,63,67,34,65,58,41,76,68,26,64,45,49,33,48,49,32,68,71,58,69,46,62,62,25,70,61,59,19,42,39,41,46,90,41,24,34,31,66,75,63,56,29,86,87,17,46,33,32,50,35,25,52,53,29,37,57,32,54,53,45,56,27,71,37,55,52,28,25,49,47,42,28,51,35,34,51,49,49,38,41,75,69,61,40,85,65,48,48,80,73,46,75,69,56,41,52,53,44,50,58,27,54,79,67,63,41,58,100